Protein AF-A0A7G2EHA6-F1 (afdb_monomer)

Nearest PDB structures (foldseek):
  5uz0-assembly2_D  TM=5.239E-01  e=9.662E-36  Homo sapiens
  1pl0-assembly2_D  TM=5.295E-01  e=3.633E-35  Homo sapiens
  4hi0-assembly1_D  TM=8.215E-01  e=1.145E-11  Helicobacter pylori 26695
  8hc1-assembly1_G  TM=8.422E-01  e=3.055E-11  Helicobacter pylori 26695
  4m59-assembly1_A  TM=7.701E-01  e=3.928E-09  Zea mays

InterPro domains:
  IPR002669 Urease accessory protein UreD [MF_01384] (597-885)
  IPR002669 Urease accessory protein UreD [PF01774] (649-871)
  IPR002695 Bifunctional purine biosynthesis protein PurH-like [MF_00139] (71-589)
  IPR002695 Bifunctional purine biosynthesis protein PurH-like [PF01808] (204-528)
  IPR002695 Bifunctional purine biosynthesis protein PurH-like [PTHR11692] (70-577)
  IPR002695 Bifunctional purine biosynthesis protein PurH-like [SM00798] (204-529)
  IPR002695 Bifunctional purine biosynthesis protein PurH-like [TIGR00355] (72-576)
  IPR002885 Pentatricopeptide repeat [PF13041] (983-1030)
  IPR002885 Pentatricopeptide repeat [PF13812] (889-927)
  IPR002885 Pentatricopeptide repeat [PS51375] (983-1017)
  IPR002885 Pentatricopeptide repeat [PS51375] (1018-1052)
  IPR002885 Pentatricopeptide repeat [PS51375] (1120-1154)
  IPR002885 Pentatricopeptide repeat [TIGR00756] (985-1018)
  IPR011607 Methylglyoxal synthase-like domain [PF02142] (84-198)
  IPR011607 Methylglyoxal synthase-like domain [PS51855] (61-215)
  IPR011607 Methylglyoxal synthase-like domain [SM00851] (83-199)
  IPR011990 Tetratricopeptide-like helical domain superfamily [G3DSA:1.25.40.10] (887-1049)
  IPR011990 Tetratricopeptide-like helical domain superfamily [G3DSA:1.25.40.10] (1050-1174)
  IPR016193 Cytidine deaminase-like [SSF53927] (280-575)
  IPR024051 AICAR transformylase, duplicated domain superfamily [G3DSA:3.40.140.20] (278-444)

Sequence (1212 aa):
MLSSAATATSVSARSGDILCGLFRKKSVAPFRFTQPVYRTSLCPSFVAVRAMAESQTAQRNQPQSSGSSGEKQALISLSDKRDLASLGNGLQELGYTIVSTGGTASTLENAGVSVTKVEKLTHFPEMLDGRVKTLHPNIHGGILARRDVEHHMEALNEHGIGTFDVVVVNLYPFYEKVTAPGGISFEDGIENIDIGGPAMIRAAAKNHKDVLIVVDSGDYQAVLEYLKGGQSDQQFRRKLAWKAFQHVAAYDSAVSEWLWKQTERKEKFPPSFTVPLVLKSSLRYGENPHQKAAFYVDKSLAEVNAGGIATAIQHHGKEMSYNNYLDADAAWNCVSEFENPTCVVVKHTNPCGVASRDDILEAYRLAVKADPVSAFGGIVAFNVEVDEVLAREIREFRSPTDGETRMFYEIVVAPKYTAKGLEVLKGKSKTLRILEAKKNDQGKLSLRQVGGGWLAQDSDDLTPEDISFNSVSDKTPTESELADSKFAWLCVKHVKSNAIVIAKNNCMLGMGSGQPNRVESLRIAFKKAGEEAKGAALATWKDAVEEACQMGIGVIAEPGGSIRDQDAIDCCKNEKVDDSVERDQRWRQGKWWWRKWEEDLQLRAASRSILSSSYFLARSPLSLYVEFTVSNFQSLVIKVPATLNFQAAPAGTDVGDSISCEFTIGDGCTAVITTQSSTKVYKAIGSKCSEQILEARIGSEALLVVIPDPVTCFSTARYYQKQIFRLLSDSNLVLVDWITSGRHANGEKWDFEFYKSINNVYLEDDHPLFLDTVLLEKRSIQSIAERMQDYQAIAMVILFGAKLKEIQKQVQENVKNMMSEQLQLSYSSRRHKSESSSRNRFMKPEFIASCSTFGPEGKGVVVRIASDSTESVYNFLRQQLAELEPVLGYVENKENEEALNVFSKMLRDGSVKPNVGTYVSILSACSDLAGLVEGQQIHQLISKSVHQKNEIVTSALLNMYSKSGELIAARKMFDNGLVCQRDLISWNSMIAVYAHHGHGKEAIEMYNQMRKHGFKPSAVTYLNLLFACSHAGLVEKGMEFFKDLVRDESLPLREEHYTCLVDLCGRAGRLKDVTNFINCDDARLSRSFYGAILSACNVHNEVSIAKEVVKKVLETGSDDAGTYVLMSNIYAANGKREEAAEMRMKMKEKGLKKQPGCSWVKVGKQNHLFVVGDKSHPQFEALDSILSDLRNKMRKNKNVTSDAEEAEFLVI

Solvent-accessible surface area (backbone atoms only — not comparable to full-atom values): 69654 Å² total; per-residue (Å²): 141,90,86,92,81,89,81,90,86,88,82,89,80,89,85,86,88,83,82,88,78,88,80,88,90,81,90,87,86,84,90,90,89,89,88,87,92,83,90,81,86,89,86,88,88,88,83,90,84,90,79,91,80,89,81,90,88,84,84,88,78,84,78,82,85,78,83,73,84,77,75,44,25,31,41,38,46,46,60,72,65,73,68,44,56,58,51,46,46,56,39,46,76,71,59,32,51,34,32,18,44,73,75,39,31,55,54,34,47,76,60,73,33,75,68,45,52,48,48,78,68,62,76,47,76,78,44,78,94,51,63,55,64,60,76,41,64,50,49,51,46,18,34,54,50,47,89,92,36,68,72,43,52,51,57,27,60,76,69,73,38,58,59,41,42,32,39,38,44,36,60,56,66,41,66,65,45,65,66,33,92,90,46,68,55,72,66,60,50,59,76,39,62,65,59,43,47,55,51,53,43,52,38,20,30,72,31,24,90,71,15,44,38,43,58,54,71,89,48,47,66,61,50,51,51,42,67,73,43,89,68,72,67,63,62,62,33,50,51,32,21,49,51,36,53,51,51,45,54,41,49,55,41,42,52,53,54,54,55,59,74,69,48,96,63,92,65,91,72,68,98,71,85,77,81,41,70,44,84,75,41,81,28,93,17,28,91,47,84,90,38,81,38,64,45,64,39,76,61,41,78,86,52,61,93,47,28,38,64,84,66,37,47,74,82,43,45,52,84,71,43,45,56,52,52,51,24,47,37,45,20,46,59,56,25,59,75,51,87,61,38,30,20,24,24,14,47,91,46,25,66,52,12,33,13,47,30,96,49,53,64,58,9,42,55,45,12,36,63,23,29,44,75,60,39,48,60,12,32,40,19,32,58,45,67,36,36,56,63,57,19,45,46,65,43,66,38,45,32,85,87,74,68,70,53,61,52,45,50,52,32,42,38,21,56,39,62,39,77,60,9,47,54,46,40,56,71,58,40,81,58,34,24,35,37,36,33,46,73,64,71,81,88,46,75,42,76,43,83,52,97,95,51,71,48,78,44,69,50,91,72,77,54,65,82,81,46,65,78,41,71,74,42,102,49,76,73,56,72,67,52,49,50,10,27,39,47,12,44,58,53,33,70,54,31,44,59,32,29,27,18,32,12,45,85,42,25,36,33,15,54,12,58,40,29,80,50,45,60,57,8,44,52,43,10,46,70,52,20,48,80,71,37,52,64,13,16,31,11,36,82,51,88,58,52,64,68,42,50,77,61,38,29,27,30,44,38,34,56,57,91,51,99,53,47,62,62,48,48,45,62,58,63,59,88,73,77,78,100,81,69,97,73,82,98,74,91,76,68,46,27,38,37,34,43,80,81,71,84,92,62,83,92,81,85,88,86,85,88,89,80,62,90,84,86,83,84,90,82,85,89,87,87,83,88,82,90,82,85,86,83,82,94,80,91,88,89,87,91,73,102,65,81,53,77,59,84,79,76,75,89,70,67,61,72,39,42,76,47,78,49,76,55,71,48,54,64,66,40,53,40,53,40,63,60,95,63,62,49,61,40,54,53,65,97,88,61,55,57,25,38,40,38,42,39,40,37,38,26,51,62,10,36,42,37,38,50,59,49,49,38,29,39,31,65,54,17,39,43,38,38,39,38,40,39,35,26,43,102,49,16,28,39,39,40,49,52,44,38,27,41,46,62,52,94,78,69,46,61,83,34,46,43,34,42,35,42,33,48,36,32,25,36,77,88,72,46,75,49,43,81,50,70,54,76,47,60,74,76,64,79,93,58,68,59,78,73,45,72,78,40,38,22,41,39,37,39,40,43,33,22,70,92,42,50,65,52,53,49,53,50,46,52,51,38,52,49,54,48,51,53,57,51,47,60,64,50,60,68,61,73,76,78,77,83,85,93,73,90,78,71,80,85,77,76,63,66,49,60,44,70,48,70,35,49,78,97,47,52,22,35,39,37,44,37,43,18,57,38,58,64,63,51,53,52,49,50,52,65,67,49,49,91,78,61,70,56,62,61,34,39,77,72,65,39,28,71,55,37,52,50,50,53,57,42,40,70,69,69,63,84,55,78,86,48,69,67,43,51,32,36,52,27,45,24,22,23,78,66,43,32,46,69,59,40,51,53,53,51,61,49,37,69,75,40,94,54,57,82,35,62,68,44,51,42,29,50,38,46,20,29,36,58,35,72,37,60,67,60,28,49,50,54,60,70,72,45,59,76,90,68,60,53,73,63,51,52,42,46,53,22,35,37,26,14,78,71,42,37,24,68,58,19,51,50,47,51,53,51,43,46,75,72,70,50,78,84,48,54,69,44,49,41,32,45,27,43,5,18,37,63,50,68,37,51,72,58,30,56,47,50,50,52,54,52,70,68,39,84,89,44,77,87,54,58,68,50,53,39,33,49,43,52,29,29,28,80,66,69,41,53,82,72,50,54,67,58,72,76,47,91,58,92,72,69,51,73,66,46,55,50,50,50,41,53,30,25,47,78,62,62,40,63,69,61,38,53,55,50,52,47,57,41,54,76,67,68,61,85,51,44,64,63,35,50,46,54,19,48,34,26,44,77,69,68,35,56,65,65,18,47,49,33,51,48,56,34,53,74,69,66,48,70,75,78,76,59,71,52,73,48,76,57,94,91,44,74,46,76,47,47,75,87,68,70,85,54,97,56,38,70,62,52,52,49,52,50,49,52,48,52,53,52,54,57,72,74,46,99,74,89,54,83,70,63,59,60,62,74,72,78,116

Foldseek 3Di:
DDDDDDDDDDDDDDDDDDDDDDDDDDDDDDDDDDDDDDDDDDDYDDDDDDDDDDDDDDDDDDDDPPPDDDQAEAEAEEPDCPCVLVLQVLCVVLRYAYEYEDPSQVVNVVSVHHYDYLCNQQVDDQPPVNQCSQVGCLNLLLQQQAPPDPVSVVVCVVVVRHHHAEYEYAAQVLLCQCLPVVGDDPVVSVVRDHDNRLSNLLSNLVNLVRHAYHHDPVCSVVVSVCSVDPVPDSVNSNVRSVVSVLNVLLVVLQSVLVVVVPDPDPDPDDPDHDWNWDFPFWACAAPDNVHTGTDIDTSHSLCRVFWAPSPKDWPAADDDHNQNRQQRRLQAQLQLQDDAKKKFWTDSQATQKIFGDNDNLVRNVQRCLLPVPRSAQTEMEIADEQELVNLQCLLAPAGPVPRPHRRHYQEYEYCYYDPNSSVSNNVSDNHYIYIHIDHGDAFGWDWDDDVPGIDIDGDPRDALVNFDKDWDAPDDDDPQQVVLQRLQQSNQVRAAPQKKFWGGPRITNFMAHDDPDNLVRVVRRCVRNPPVSAQTEMEGADDNALVSLVSHHAEYDYADPDPCVVVRRVSQVPPDDDPPDDDDDDRDHYTYIYTDDDDPDPPDDDDRDDDDDDDDDDDDDDDDDDDDDDDDDDDDDDDDPDADEDPPDPPEDAFAAEEEDEDEAEALYEYEAEYDDAHEFDDDPPTHEYYYYEEYEYDAQYEYAYDYHAHEYDDAHHYEYEYEYEYEPAYKYKHKYKHFYPDCVVPGWPRYAKDKYWYWYYYNVRHTFDTDMDIDHPPPPDDDPVVQRQFTMKMKIKTAHDVCVVLLVVVQVVLVVVVVVVVVLVVVVVVPDDDDDDPDDPDDDQKHKDKDFTGPPSRMMMMIITGNDPVVVVVVCCVSCVVVDDLQVCLSVLVLVVSLVVVVVCVVVVPDDDDLSSLLSNLSSLLSVLVPVSLVVSLVVCCVDPNVQPLSNLLSSLSSCLSNLNLVVSVVSLVPHDPVSDDPSSLLSNLQSCLVVLVLVSSVVSVVVCVVSPHDDAPSSLLSNLSSCLSNLVLVVNVVSLVVQVVPPVHDDAQSSLLSNLSSCLVVVNLVVNVVVLPDPPPRHDPSSLLSNLVSCLVNLVLPVLVSSLVVCVVVVNDAPSNLQSNLSSCVLVVNNVVSVVSVVVCVVVVHDDDWDWDWDCDPNDIDIDTVPDQPDPCSVVVVVVVVVVVVVVCVVDPDDDPSVVVVVVVD

Secondary structure (DSSP, 8-state):
-------------------------------------------------------------PPP-------EEEEEEES--TTHHHHHHHHHTTTEEEEE-HHHHHHHHTTT--EEETHHHH-----GGGTTTT-SHHHHHHHH--TT-HHHHHHHHHTTPPPPSEEEEE---HHHHHTSTT---HHHHHHT--SHHHHHHHHHHHTTTT-EEE--GGGHHHHHHHHHTT---HHHHHHHHHHHHHHHHHHHHHHHHHHHHTSS---SS-SS----EEEEEEES-SSSTTS-EEEEEE--GGGTT--HHHH-EEEESSPPPHHHHHHHHHHHHHHTT-SS-EEEEEETTEEEEEEE-SSHHHHHHHHHHT-HHHHTTEEEEESS-B-HHHHHHHHHPBPTTTSSSBPPEEEEEES-B-HHHHHHHHTT-SS-EEEE-PPPPSS-EEEEEETTEEEEEE-----SSSS-EEE-SSSPPPHHHHHHHHHHHHHHHHSPSS-EEEEETTEEEEEE-S-SSHHHHHHHHHHHHGGGGTT-EEEESS--HHHHHHTT-SEEE-----TTHHHHHHHHH-----TT--S-------EEEEE---SS-TT-S-----------------------------------SS-EE---------TT-EEEEEEEEPTT-EEEEE-SS--EE---TTPPPEEEEEEEEE-TT-EEEEEPPPEEE-TTEEEEEEEEEEE-TT-EEEEEEEEE-S-GGGT----EEEEEEEEEEEETTS-EEEEEEEEEETT-TTSSHHHHTT-SEEEEEEEESGGGHHHHHHHHHHHHHHHHHHHHHHHHHHH---S-----PPPPPSEEEEEEEESGGG-EEEEEEEES-HHHHHHHHHHHSTTS-STTHHHHTT-HHHHHHHHHHHHHH-SS---HHHHHHHHHHHHHTT-HHHHHHHHHHHTTSGGGG-HHHHHHHHHHHHHTT-HHHHHHHHHHS-GGG--HHHHHHHHHHHHHTT-HHHHHHHHHHHHHTTPPP-HHHHHHHHHHHHHTT-HHHHHHHHHHHHH-TTS---HHHHHHHHHHHHHTT-HHHHHHHHT---TT--HHHHHHHHHHHHHTT-HHHHHHHHHHHHHTT---HHHHHHHHHHHHHTT-HHHHHHHHHHHHHTTPPPPPPEEEEEETTEEEEEETT---STTHHHHHHHHHHHHHHHHHTS----TTHHHHTT--

Mean predicted aligned error: 22.44 Å

Organism: Arabidopsis thaliana (NCBI:txid3702)

Radius of gyration: 43.78 Å; Cα contacts (8 Å, |Δi|>4): 1899; chains: 1; bounding box: 96×114×144 Å

pLDDT: mean 73.93, std 23.15, range [17.66, 98.81]

Structure (mmCIF, N/CA/C/O backbone):
data_AF-A0A7G2EHA6-F1
#
_entry.id   AF-A0A7G2EHA6-F1
#
loop_
_atom_site.group_PDB
_atom_site.id
_atom_site.type_symbol
_atom_site.label_atom_id
_atom_site.label_alt_id
_atom_site.label_comp_id
_atom_site.label_asym_id
_atom_site.label_entity_id
_atom_site.label_seq_id
_atom_site.pdbx_PDB_ins_code
_atom_site.Cartn_x
_atom_site.Cartn_y
_atom_site.Cartn_z
_atom_site.occupancy
_atom_site.B_iso_or_equiv
_atom_site.auth_seq_id
_atom_site.auth_comp_id
_atom_site.auth_asym_id
_atom_site.auth_atom_id
_atom_site.pdbx_PDB_model_num
ATOM 1 N N . MET A 1 1 ? -13.318 -34.675 17.381 1.00 32.97 1 MET A N 1
ATOM 2 C CA . MET A 1 1 ? -14.620 -34.638 18.084 1.00 32.97 1 MET A CA 1
ATOM 3 C C . MET A 1 1 ? -15.132 -33.207 18.043 1.00 32.97 1 MET A C 1
ATOM 5 O O . MET A 1 1 ? -14.382 -32.338 18.460 1.00 32.97 1 MET A O 1
ATOM 9 N N . LEU A 1 2 ? -16.343 -32.957 17.539 1.00 29.41 2 LEU A N 1
ATOM 10 C CA . LEU A 1 2 ? -17.021 -31.656 17.626 1.00 29.41 2 LEU A CA 1
ATOM 11 C C . LEU A 1 2 ? -18.537 -31.887 17.732 1.00 29.41 2 LEU A C 1
ATOM 13 O O . LEU A 1 2 ? -19.145 -32.407 16.802 1.00 29.41 2 LEU A O 1
ATOM 17 N N . SER A 1 3 ? -19.114 -31.512 18.874 1.00 20.75 3 SER A N 1
ATOM 18 C CA . SER A 1 3 ? -20.557 -31.482 19.167 1.00 20.75 3 SER A CA 1
ATOM 19 C C . SER A 1 3 ? -20.738 -30.690 20.478 1.00 20.75 3 SER A C 1
ATOM 21 O O . SER A 1 3 ? -20.198 -31.120 21.493 1.00 20.75 3 SER A O 1
ATOM 23 N N . SER A 1 4 ? -21.249 -29.453 20.529 1.00 23.89 4 SER A N 1
ATOM 24 C CA . SER A 1 4 ? -22.573 -28.917 20.136 1.00 23.89 4 SER A CA 1
ATOM 25 C C . SER A 1 4 ? -23.656 -29.009 21.234 1.00 23.89 4 SER A C 1
ATOM 27 O O . SER A 1 4 ? -24.338 -30.025 21.336 1.00 23.89 4 SER A O 1
ATOM 29 N N . ALA A 1 5 ? -23.845 -27.922 21.997 1.00 23.73 5 ALA A N 1
ATOM 30 C CA . ALA A 1 5 ? -25.066 -27.492 22.718 1.00 23.73 5 ALA A CA 1
ATOM 31 C C . ALA A 1 5 ? -24.781 -26.082 23.320 1.00 23.73 5 ALA A C 1
ATOM 33 O O . ALA A 1 5 ? -23.646 -25.862 23.730 1.00 23.73 5 ALA A O 1
ATOM 34 N N . ALA A 1 6 ? -25.620 -25.029 23.299 1.00 23.27 6 ALA A N 1
ATOM 35 C CA . ALA A 1 6 ? -27.082 -24.865 23.466 1.00 23.27 6 ALA A CA 1
ATOM 36 C C . ALA A 1 6 ? -27.517 -24.848 24.962 1.00 23.27 6 ALA A C 1
ATOM 38 O O . ALA A 1 6 ? -27.021 -25.669 25.723 1.00 23.27 6 ALA A O 1
ATOM 39 N N . THR A 1 7 ? -28.409 -23.973 25.477 1.00 24.14 7 THR A N 1
ATOM 40 C CA . THR A 1 7 ? -29.240 -22.895 24.863 1.00 24.14 7 THR A CA 1
ATOM 41 C C . THR A 1 7 ? -29.906 -21.973 25.919 1.00 24.14 7 THR A C 1
ATOM 43 O O . THR A 1 7 ? -30.239 -22.463 26.992 1.00 24.14 7 THR A O 1
ATOM 46 N N . ALA A 1 8 ? -30.282 -20.740 25.517 1.00 24.33 8 ALA A N 1
ATOM 47 C CA . ALA A 1 8 ? -31.442 -19.949 26.012 1.00 24.33 8 ALA A CA 1
ATOM 48 C C . ALA A 1 8 ? -31.403 -19.410 27.486 1.00 24.33 8 ALA A C 1
ATOM 50 O O . ALA A 1 8 ? -30.498 -19.745 28.237 1.00 24.33 8 ALA A O 1
ATOM 51 N N . THR A 1 9 ? -32.292 -18.511 27.969 1.00 25.02 9 THR A N 1
ATOM 52 C CA . THR A 1 9 ? -33.642 -18.111 27.479 1.00 25.02 9 THR A CA 1
ATOM 53 C C . THR A 1 9 ? -34.108 -16.697 27.896 1.00 25.02 9 THR A C 1
ATOM 55 O O . THR A 1 9 ? -33.647 -16.164 28.902 1.00 25.02 9 THR A O 1
ATOM 58 N N . SER A 1 10 ? -35.189 -16.246 27.223 1.00 22.41 10 SER A N 1
ATOM 59 C CA . SER A 1 10 ? -36.251 -15.290 27.641 1.00 22.41 10 SER A CA 1
ATOM 60 C C . SER A 1 10 ? -36.018 -13.798 27.315 1.00 22.41 10 SER A C 1
ATOM 62 O O . SER A 1 10 ? -34.889 -13.417 27.034 1.00 22.41 10 SER A O 1
ATOM 64 N N . VAL A 1 11 ? -37.036 -12.919 27.218 1.00 23.89 11 VAL A N 1
ATOM 65 C CA . VAL A 1 11 ? -38.484 -12.998 27.572 1.00 23.89 11 VAL A CA 1
ATOM 66 C C . VAL A 1 11 ? -39.366 -12.327 26.478 1.00 23.89 11 VAL A C 1
ATOM 68 O O . VAL A 1 11 ? -38.858 -11.524 25.707 1.00 23.89 11 VAL A O 1
ATOM 71 N N . SER A 1 12 ? -40.697 -12.546 26.515 1.00 21.98 12 SER A N 1
ATOM 72 C CA . SER A 1 12 ? -41.778 -11.686 25.951 1.00 21.98 12 SER A CA 1
ATOM 73 C C . SER A 1 12 ? -42.045 -11.726 24.420 1.00 21.98 12 SER A C 1
ATOM 75 O O . SER A 1 12 ? -41.126 -11.576 23.629 1.00 21.98 12 SER A O 1
ATOM 77 N N . ALA A 1 13 ? -43.295 -11.843 23.926 1.00 23.52 13 ALA A N 1
ATOM 78 C CA . ALA A 1 13 ? -44.584 -12.085 24.605 1.00 23.52 13 ALA A CA 1
ATOM 79 C C . ALA A 1 13 ? -45.714 -12.535 23.639 1.00 23.52 13 ALA A C 1
ATOM 81 O O . ALA A 1 13 ? -45.785 -12.012 22.535 1.00 23.52 13 ALA A O 1
ATOM 82 N N . ARG A 1 14 ? -46.657 -13.359 24.155 1.00 23.22 14 ARG A N 1
ATOM 83 C CA . ARG A 1 14 ? -48.062 -13.601 23.696 1.00 23.22 14 ARG A CA 1
ATOM 84 C C . ARG A 1 14 ? -48.287 -14.136 22.256 1.00 23.22 14 ARG A C 1
ATOM 86 O O . ARG A 1 14 ? -47.549 -13.809 21.345 1.00 23.22 14 ARG A O 1
ATOM 93 N N . SER A 1 15 ? -49.342 -14.893 21.932 1.00 23.33 15 SER A N 1
ATOM 94 C CA . SER A 1 15 ? -50.278 -15.772 22.679 1.00 23.33 15 SER A CA 1
ATOM 95 C C . SER A 1 15 ? -51.221 -16.432 21.652 1.00 23.33 15 SER A C 1
ATOM 97 O O . SER A 1 15 ? -51.657 -15.721 20.749 1.00 23.33 15 SER A O 1
ATOM 99 N N . GLY A 1 16 ? -51.607 -17.706 21.791 1.00 23.92 16 GLY A N 1
ATOM 100 C CA . GLY A 1 16 ? -52.629 -18.307 20.914 1.00 23.92 16 GLY A CA 1
ATOM 101 C C . GLY A 1 16 ? -52.516 -19.823 20.748 1.00 23.92 16 GLY A C 1
ATOM 102 O O . GLY A 1 16 ? -51.614 -20.320 20.084 1.00 23.92 16 GLY A O 1
ATOM 103 N N . ASP A 1 17 ? -53.448 -20.530 21.369 1.00 24.64 17 ASP A N 1
ATOM 104 C CA . ASP A 1 17 ? -53.575 -21.984 21.484 1.00 24.64 17 ASP A CA 1
ATOM 105 C C . ASP A 1 17 ? -53.822 -22.734 20.153 1.00 24.64 17 ASP A C 1
ATOM 107 O O . ASP A 1 17 ? -54.435 -22.188 19.239 1.00 24.64 17 ASP A O 1
ATOM 111 N N . ILE A 1 18 ? -53.460 -24.030 20.081 1.00 25.62 18 ILE A N 1
ATOM 112 C CA . ILE A 1 18 ? -54.427 -25.162 20.059 1.00 25.62 18 ILE A CA 1
ATOM 113 C C . ILE A 1 18 ? -53.718 -26.542 19.945 1.00 25.62 18 ILE A C 1
ATOM 115 O O . ILE A 1 18 ? -53.019 -26.848 18.988 1.00 25.62 18 ILE A O 1
ATOM 119 N N . LEU A 1 19 ? -53.939 -27.352 20.988 1.00 23.75 19 LEU A N 1
ATOM 120 C CA . LEU A 1 19 ? -54.037 -28.825 21.115 1.00 23.75 19 LEU A CA 1
ATOM 121 C C . LEU A 1 19 ? -53.378 -29.825 20.124 1.00 23.75 19 LEU A C 1
ATOM 123 O O . LEU A 1 19 ? -53.687 -29.869 18.942 1.00 23.75 19 LEU A O 1
ATOM 127 N N . CYS A 1 20 ? -52.741 -30.828 20.756 1.00 22.45 20 CYS A N 1
ATOM 128 C CA . CYS A 1 20 ? -52.670 -32.265 20.403 1.00 22.45 20 CYS A CA 1
ATOM 129 C C . CYS A 1 20 ? -51.917 -32.736 19.129 1.00 22.45 20 CYS A C 1
ATOM 131 O O . CYS A 1 20 ? -52.004 -32.150 18.065 1.00 22.45 20 CYS A O 1
ATOM 133 N N . GLY A 1 21 ? -51.217 -33.883 19.152 1.00 24.17 21 GLY A N 1
ATOM 134 C CA . GLY A 1 21 ? -50.856 -34.750 20.289 1.00 24.17 21 GLY A CA 1
ATOM 135 C C . GLY A 1 21 ? -50.704 -36.239 19.930 1.00 24.17 21 GLY A C 1
ATOM 136 O O . GLY A 1 21 ? -51.279 -36.692 18.951 1.00 24.17 21 GLY A O 1
ATOM 137 N N . LEU A 1 22 ? -50.023 -36.998 20.809 1.00 23.39 22 LEU A N 1
ATOM 138 C CA . LEU A 1 22 ? -49.885 -38.475 20.809 1.00 23.39 22 LEU A CA 1
ATOM 139 C C . LEU A 1 22 ? -49.115 -39.113 19.616 1.00 23.39 22 LEU A C 1
ATOM 141 O O . LEU A 1 22 ? -49.058 -38.564 18.529 1.00 23.39 22 LEU A O 1
ATOM 145 N N . PHE A 1 23 ? -48.532 -40.319 19.718 1.00 22.70 23 PHE A N 1
ATOM 146 C CA . PHE A 1 23 ? -47.684 -40.886 20.789 1.00 22.70 23 PHE A CA 1
ATOM 147 C C . PHE A 1 23 ? -46.974 -42.176 20.280 1.00 22.70 23 PHE A C 1
ATOM 149 O O . PHE A 1 23 ? -47.630 -43.075 19.777 1.00 22.70 23 PHE A O 1
ATOM 156 N N . ARG A 1 24 ? -45.681 -42.347 20.612 1.00 23.14 24 ARG A N 1
ATOM 157 C CA . ARG A 1 24 ? -45.056 -43.616 21.091 1.00 23.14 24 ARG A CA 1
ATOM 158 C C . ARG A 1 24 ? -44.900 -44.876 20.177 1.00 23.14 24 ARG A C 1
ATOM 160 O O . ARG A 1 24 ? -45.859 -45.559 19.854 1.00 23.14 24 ARG A O 1
ATOM 167 N N . LYS A 1 25 ? -43.646 -45.384 20.209 1.00 24.23 25 LYS A N 1
ATOM 168 C CA . LYS A 1 25 ? -43.211 -46.773 20.579 1.00 24.23 25 LYS A CA 1
ATOM 169 C C . LYS A 1 25 ? -43.093 -47.890 19.510 1.00 24.23 25 LYS A C 1
ATOM 171 O O . LYS A 1 25 ? -44.096 -48.477 19.122 1.00 24.23 25 LYS A O 1
ATOM 176 N N . LYS A 1 26 ? -41.846 -48.356 19.291 1.00 23.70 26 LYS A N 1
ATOM 177 C CA . LYS A 1 26 ? -41.248 -49.698 19.619 1.00 23.70 26 LYS A CA 1
ATOM 178 C C . LYS A 1 26 ? -39.936 -49.866 18.803 1.00 23.70 26 LYS A C 1
ATOM 180 O O . LYS A 1 26 ? -39.952 -49.560 17.624 1.00 23.70 26 LYS A O 1
ATOM 185 N N . SER A 1 27 ? -38.735 -50.080 19.373 1.00 23.52 27 SER A N 1
ATOM 186 C CA . SER A 1 27 ? -38.164 -51.271 20.069 1.00 23.52 27 SER A CA 1
ATOM 187 C C . SER A 1 27 ? -38.057 -52.508 19.156 1.00 23.52 27 SER A C 1
ATOM 189 O O . SER A 1 27 ? -39.044 -52.817 18.502 1.00 23.52 27 SER A O 1
ATOM 191 N N . VAL A 1 28 ? -36.957 -53.278 19.101 1.00 23.19 28 VAL A N 1
ATOM 192 C CA . VAL A 1 28 ? -36.249 -53.984 20.206 1.00 23.19 28 VAL A CA 1
ATOM 193 C C . VAL A 1 28 ? -34.753 -54.247 19.865 1.00 23.19 28 VAL A C 1
ATOM 195 O O . VAL A 1 28 ? -34.396 -54.284 18.695 1.00 23.19 28 VAL A O 1
ATOM 198 N N . ALA A 1 29 ? -33.895 -54.469 20.876 1.00 25.00 29 ALA A N 1
ATOM 199 C CA . ALA A 1 29 ? -32.498 -54.956 20.770 1.00 25.00 29 ALA A CA 1
ATOM 200 C C . ALA A 1 29 ? -32.316 -56.304 21.519 1.00 25.00 29 ALA A C 1
ATOM 202 O O . ALA A 1 29 ? -33.239 -56.686 22.243 1.00 25.00 29 ALA A O 1
ATOM 203 N N . PRO A 1 30 ? -31.159 -57.005 21.430 1.00 33.50 30 PRO A N 1
ATOM 204 C CA . PRO A 1 30 ? -30.612 -57.598 22.674 1.00 33.50 30 PRO A CA 1
ATOM 205 C C . PRO A 1 30 ? -29.072 -57.823 22.785 1.00 33.50 30 PRO A C 1
ATOM 207 O O . PRO A 1 30 ? -28.476 -58.399 21.889 1.00 33.50 30 PRO A O 1
ATOM 210 N N . PHE A 1 31 ? -28.522 -57.524 23.985 1.00 23.12 31 PHE A N 1
ATOM 211 C CA . PHE A 1 31 ? -27.527 -58.289 24.806 1.00 23.12 31 PHE A CA 1
ATOM 212 C C . PHE A 1 31 ? -26.140 -58.739 24.244 1.00 23.12 31 PHE A C 1
ATOM 214 O O . PHE A 1 31 ? -25.988 -58.932 23.051 1.00 23.12 31 PHE A O 1
ATOM 221 N N . ARG A 1 32 ? -25.056 -58.978 25.030 1.00 25.17 32 ARG A N 1
ATOM 222 C CA . ARG A 1 32 ? -24.706 -58.990 26.500 1.00 25.17 32 ARG A CA 1
ATOM 223 C C . ARG A 1 32 ? -23.156 -58.760 26.645 1.00 25.17 32 ARG A C 1
ATOM 225 O O . ARG A 1 32 ? -22.584 -58.372 25.638 1.00 25.17 32 ARG A O 1
ATOM 232 N N . PHE A 1 33 ? -22.348 -58.915 27.720 1.00 22.88 33 PHE A N 1
ATOM 233 C CA . PHE A 1 33 ? -22.325 -59.383 29.146 1.00 22.88 33 PHE A CA 1
ATOM 234 C C . PHE A 1 33 ? -20.975 -58.843 29.784 1.00 22.88 33 PHE A C 1
ATOM 236 O O . PHE A 1 33 ? -20.221 -58.249 29.020 1.00 22.88 33 PHE A O 1
ATOM 243 N N . THR A 1 34 ? -20.487 -58.924 31.049 1.00 24.58 34 THR A N 1
ATOM 244 C CA . THR A 1 34 ? -20.851 -59.418 32.420 1.00 24.58 34 THR A CA 1
ATOM 245 C C . THR A 1 34 ? -20.131 -58.519 33.494 1.00 24.58 34 THR A C 1
ATOM 247 O O . THR A 1 34 ? -19.849 -57.362 33.204 1.00 24.58 34 THR A O 1
ATOM 250 N N . GLN A 1 35 ? -19.828 -59.007 34.719 1.00 25.02 35 GLN A N 1
ATOM 251 C CA . GLN A 1 35 ? -19.016 -58.404 35.826 1.00 25.02 35 GLN A CA 1
ATOM 252 C C . GLN A 1 35 ? -18.288 -59.542 36.628 1.00 25.02 35 GLN A C 1
ATOM 254 O O . GLN A 1 35 ? -18.431 -60.675 36.154 1.00 25.02 35 GLN A O 1
ATOM 259 N N . PRO A 1 36 ? -17.495 -59.350 37.737 1.00 36.22 36 PRO A N 1
ATOM 260 C CA . PRO A 1 36 ? -17.846 -58.819 39.102 1.00 36.22 36 PRO A CA 1
ATOM 261 C C . PRO A 1 36 ? -16.762 -57.866 39.728 1.00 36.22 36 PRO A C 1
ATOM 263 O O . PRO A 1 36 ? -15.785 -57.581 39.050 1.00 36.22 36 PRO A O 1
ATOM 266 N N . VAL A 1 37 ? -16.783 -57.258 40.944 1.00 24.27 37 VAL A N 1
ATOM 267 C CA . VAL A 1 37 ? -17.703 -57.105 42.123 1.00 24.27 37 VAL A CA 1
ATOM 268 C C . VAL A 1 37 ? -17.486 -57.989 43.397 1.00 24.27 37 VAL A C 1
ATOM 270 O O . VAL A 1 37 ? -18.146 -59.009 43.500 1.00 24.27 37 VAL A O 1
ATOM 273 N N . TYR A 1 38 ? -16.682 -57.544 44.402 1.00 21.45 38 TYR A N 1
ATOM 274 C CA . TYR A 1 38 ? -16.706 -57.845 45.887 1.00 21.45 38 TYR A CA 1
ATOM 275 C C . TYR A 1 38 ? -15.794 -56.804 46.639 1.00 21.45 38 TYR A C 1
ATOM 277 O O . TYR A 1 38 ? -14.754 -56.472 46.084 1.00 21.45 38 TYR A O 1
ATOM 285 N N . ARG A 1 39 ? -16.148 -56.045 47.715 1.00 21.81 39 ARG A N 1
ATOM 286 C CA . ARG A 1 39 ? -16.416 -56.305 49.180 1.00 21.81 39 ARG A CA 1
ATOM 287 C C . ARG A 1 39 ? -15.209 -56.899 49.955 1.00 21.81 39 ARG A C 1
ATOM 289 O O . ARG A 1 39 ? -14.592 -57.796 49.409 1.00 21.81 39 ARG A O 1
ATOM 296 N N . THR A 1 40 ? -14.793 -56.483 51.173 1.00 23.09 40 THR A N 1
ATOM 297 C CA . THR A 1 40 ? -15.429 -55.908 52.411 1.00 23.09 40 THR A CA 1
ATOM 298 C C . THR A 1 40 ? -14.503 -54.890 53.149 1.00 23.09 40 THR A C 1
ATOM 300 O O . THR A 1 40 ? -13.301 -55.117 53.163 1.00 23.09 40 THR A O 1
ATOM 303 N N . SER A 1 41 ? -14.929 -53.716 53.666 1.00 24.03 41 SER A N 1
ATOM 304 C CA . SER A 1 41 ? -15.464 -53.403 55.038 1.00 24.03 41 SER A CA 1
ATOM 305 C C . SER A 1 41 ? -14.727 -54.071 56.225 1.00 24.03 41 SER A C 1
ATOM 307 O O . SER A 1 41 ? -14.430 -55.255 56.121 1.00 24.03 41 SER A O 1
ATOM 309 N N . LEU A 1 42 ? -14.446 -53.457 57.395 1.00 26.22 42 LEU A N 1
ATOM 310 C CA . LEU A 1 42 ? -15.119 -52.391 58.203 1.00 26.22 42 LEU A CA 1
ATOM 311 C C . LEU A 1 42 ? -14.229 -51.104 58.377 1.00 26.22 42 LEU A C 1
ATOM 313 O O . LEU A 1 42 ? -13.499 -50.839 57.431 1.00 26.22 42 LEU A O 1
ATOM 317 N N . CYS A 1 43 ? -14.200 -50.212 59.403 1.00 22.27 43 CYS A N 1
ATOM 318 C CA . CYS A 1 43 ? -14.762 -50.065 60.784 1.00 22.27 43 CYS A CA 1
ATOM 319 C C . CYS A 1 43 ? -14.949 -48.537 61.177 1.00 22.27 43 CYS A C 1
ATOM 321 O O . CYS A 1 43 ? -15.032 -47.763 60.224 1.00 22.27 43 CYS A O 1
ATOM 323 N N . PRO A 1 44 ? -15.177 -48.032 62.435 1.00 33.53 44 PRO A N 1
ATOM 324 C CA . PRO A 1 44 ? -16.394 -47.211 62.635 1.00 33.53 44 PRO A CA 1
ATOM 325 C C . PRO A 1 44 ? -16.320 -45.834 63.366 1.00 33.53 44 PRO A C 1
ATOM 327 O O . PRO A 1 44 ? -15.366 -45.505 64.067 1.00 33.53 44 PRO A O 1
ATOM 330 N N . SER A 1 45 ? -17.485 -45.154 63.343 1.00 23.08 45 SER A N 1
ATOM 331 C CA . SER A 1 45 ? -17.970 -44.036 64.198 1.00 23.08 45 SER A CA 1
ATOM 332 C C . SER A 1 45 ? -17.494 -42.603 63.861 1.00 23.08 45 SER A C 1
ATOM 334 O O . SER A 1 45 ? -16.383 -42.429 63.381 1.00 23.08 45 SER A O 1
ATOM 336 N N . PHE A 1 46 ? -18.284 -41.526 64.040 1.00 22.81 46 PHE A N 1
ATOM 337 C CA . PHE A 1 46 ? -19.682 -41.352 64.517 1.00 22.81 46 PHE A CA 1
ATOM 338 C C . PHE A 1 46 ? -20.430 -40.317 63.630 1.00 22.81 46 PHE A C 1
ATOM 340 O O . PHE A 1 46 ? -19.786 -39.535 62.936 1.00 22.81 46 PHE A O 1
ATOM 347 N N . VAL A 1 47 ? -21.776 -40.278 63.643 1.00 22.50 47 VAL A N 1
ATOM 348 C CA . VAL A 1 47 ? -22.592 -39.397 62.766 1.00 22.50 47 VAL A CA 1
ATOM 349 C C . VAL A 1 47 ? -23.603 -38.523 63.539 1.00 22.50 47 VAL A C 1
ATOM 351 O O . VAL A 1 47 ? -24.508 -39.057 64.166 1.00 22.50 47 VAL A O 1
ATOM 354 N N . ALA A 1 48 ? -23.418 -37.199 63.412 1.00 23.08 48 ALA A N 1
ATOM 355 C CA . ALA A 1 48 ? -24.352 -36.047 63.367 1.00 23.08 48 ALA A CA 1
ATOM 356 C C . ALA A 1 48 ? -25.666 -35.957 64.199 1.00 23.08 48 ALA A C 1
ATOM 358 O O . ALA A 1 48 ? -26.426 -36.913 64.292 1.00 23.08 48 ALA A O 1
ATOM 359 N N . VAL A 1 49 ? -26.011 -34.711 64.610 1.00 22.94 49 VAL A N 1
ATOM 360 C CA . VAL A 1 49 ? -27.289 -33.955 64.368 1.00 22.94 49 VAL A CA 1
ATOM 361 C C . VAL A 1 49 ? -27.651 -32.972 65.519 1.00 22.94 49 VAL A C 1
ATOM 363 O O . VAL A 1 49 ? -27.527 -33.326 66.686 1.00 22.94 49 VAL A O 1
ATOM 366 N N . ARG A 1 50 ? -28.223 -31.794 65.163 1.00 22.97 50 ARG A N 1
ATOM 367 C CA . ARG A 1 50 ? -28.807 -30.707 66.017 1.00 22.97 50 ARG A CA 1
ATOM 368 C C . ARG A 1 50 ? -27.790 -29.815 66.772 1.00 22.97 50 ARG A C 1
ATOM 370 O O . ARG A 1 50 ? -26.638 -30.196 66.906 1.00 22.97 50 ARG A O 1
ATOM 377 N N . ALA A 1 51 ? -28.130 -28.587 67.202 1.00 23.55 51 ALA A N 1
ATOM 378 C CA . ALA A 1 51 ? -29.449 -27.943 67.404 1.00 23.55 51 ALA A CA 1
ATOM 379 C C . ALA A 1 51 ? -29.481 -26.456 66.925 1.00 23.55 51 ALA A C 1
ATOM 381 O O . ALA A 1 51 ? -28.424 -25.853 66.809 1.00 23.55 51 ALA A O 1
ATOM 382 N N . MET A 1 52 ? -30.628 -25.924 66.462 1.00 28.70 52 MET A N 1
ATOM 383 C CA . MET A 1 52 ? -31.558 -24.979 67.153 1.00 28.70 52 MET A CA 1
ATOM 384 C C . MET A 1 52 ? -31.134 -23.490 67.183 1.00 28.70 52 MET A C 1
ATOM 386 O O . MET A 1 52 ? -29.975 -23.168 66.959 1.00 28.70 52 MET A O 1
ATOM 390 N N . ALA A 1 53 ? -32.100 -22.587 67.411 1.00 26.92 53 ALA A N 1
ATOM 391 C CA . ALA A 1 53 ? -31.954 -21.131 67.277 1.00 26.92 53 ALA A CA 1
ATOM 392 C C . ALA A 1 53 ? -32.485 -20.338 68.498 1.00 26.92 53 ALA A C 1
ATOM 394 O O . ALA A 1 53 ? -33.327 -20.840 69.234 1.00 26.92 53 ALA A O 1
ATOM 395 N N . GLU A 1 54 ? -31.982 -19.102 68.632 1.00 26.73 54 GLU A N 1
ATOM 396 C CA . GLU A 1 54 ? -32.494 -17.925 69.375 1.00 26.73 54 GLU A CA 1
ATOM 397 C C . GLU A 1 54 ? -32.970 -18.028 70.845 1.00 26.73 54 GLU A C 1
ATOM 399 O O . GLU A 1 54 ? -34.024 -18.580 71.138 1.00 26.73 54 GLU A O 1
ATOM 404 N N . SER A 1 55 ? -32.315 -17.255 71.733 1.00 24.72 55 SER A N 1
ATOM 405 C CA . SER A 1 55 ? -32.934 -16.045 72.333 1.00 24.72 55 SER A CA 1
ATOM 406 C C . SER A 1 55 ? -31.928 -15.159 73.110 1.00 24.72 55 SER A C 1
ATOM 408 O O . SER A 1 55 ? -31.139 -15.686 73.883 1.00 24.72 55 SER A O 1
ATOM 410 N N . GLN A 1 56 ? -32.005 -13.834 72.894 1.00 25.59 56 GLN A N 1
ATOM 411 C CA . GLN A 1 56 ? -31.779 -12.647 73.774 1.00 25.59 56 GLN A CA 1
ATOM 412 C C . GLN A 1 56 ? -31.114 -12.822 75.183 1.00 25.59 56 GLN A C 1
ATOM 414 O O . GLN A 1 56 ? -31.375 -13.793 75.876 1.00 25.59 56 GLN A O 1
ATOM 419 N N . THR A 1 57 ? -30.328 -11.891 75.770 1.00 24.42 57 THR A N 1
ATOM 420 C CA . THR A 1 57 ? -30.101 -10.433 75.537 1.00 24.42 57 THR A CA 1
ATOM 421 C C . THR A 1 57 ? -28.864 -9.924 76.320 1.00 24.42 57 THR A C 1
ATOM 423 O O . THR A 1 57 ? -28.713 -10.359 77.456 1.00 24.42 57 THR A O 1
ATOM 426 N N . ALA A 1 58 ? -28.095 -8.926 75.824 1.00 23.34 58 ALA A N 1
ATOM 427 C CA . ALA A 1 58 ? -27.441 -7.863 76.643 1.00 23.34 58 ALA A CA 1
ATOM 428 C C . ALA A 1 58 ? -26.670 -6.777 75.826 1.00 23.34 58 ALA A C 1
ATOM 430 O O . ALA A 1 58 ? -25.626 -7.044 75.252 1.00 23.34 58 ALA A O 1
ATOM 431 N N . GLN A 1 59 ? -27.201 -5.547 75.839 1.00 24.94 59 GLN A N 1
ATOM 432 C CA . GLN A 1 59 ? -26.631 -4.195 75.588 1.00 24.94 59 GLN A CA 1
ATOM 433 C C . GLN A 1 59 ? -25.233 -3.913 74.955 1.00 24.94 59 GLN A C 1
ATOM 435 O O . GLN A 1 59 ? -24.206 -4.345 75.462 1.00 24.94 59 GLN A O 1
ATOM 440 N N . ARG A 1 60 ? -25.250 -2.864 74.094 1.00 24.94 60 ARG A N 1
ATOM 441 C CA . ARG A 1 60 ? -24.207 -1.830 73.810 1.00 24.94 60 ARG A CA 1
ATOM 442 C C . ARG A 1 60 ? -22.946 -2.259 73.025 1.00 24.94 60 ARG A C 1
ATOM 444 O O . ARG A 1 60 ? -22.410 -3.329 73.246 1.00 24.94 60 ARG A O 1
ATOM 451 N N . ASN A 1 61 ? -22.386 -1.454 72.108 1.00 24.25 61 ASN A N 1
ATOM 452 C CA . ASN A 1 61 ? -22.705 -0.093 71.618 1.00 24.25 61 ASN A CA 1
ATOM 453 C C . ASN A 1 61 ? -22.773 -0.066 70.074 1.00 24.25 61 ASN A C 1
ATOM 455 O O . ASN A 1 61 ? -22.182 -0.917 69.419 1.00 24.25 61 ASN A O 1
ATOM 459 N N . GLN A 1 62 ? -23.417 0.954 69.493 1.00 24.61 62 GLN A N 1
ATOM 460 C CA . GLN A 1 62 ? -23.260 1.276 68.066 1.00 24.61 62 GLN A CA 1
ATOM 461 C C . GLN A 1 62 ? -21.857 1.856 67.792 1.00 24.61 62 GLN A C 1
ATOM 463 O O . GLN A 1 62 ? -21.486 2.835 68.446 1.00 24.61 62 GLN A O 1
ATOM 468 N N . PRO A 1 63 ? -21.111 1.357 66.791 1.00 29.39 63 PRO A N 1
ATOM 469 C CA . PRO A 1 63 ? -20.177 2.183 66.034 1.00 29.39 63 PRO A CA 1
ATOM 470 C C . PRO A 1 63 ? -20.983 3.207 65.222 1.00 29.39 63 PRO A C 1
ATOM 472 O O . PRO A 1 63 ? -22.037 2.876 64.678 1.00 29.39 63 PRO A O 1
ATOM 475 N N . GLN A 1 64 ? -20.515 4.451 65.136 1.00 27.67 64 GLN A N 1
ATOM 476 C CA . GLN A 1 64 ? -21.215 5.488 64.375 1.00 27.67 64 GLN A CA 1
ATOM 477 C C . GLN A 1 64 ? -21.115 5.204 62.871 1.00 27.67 64 GLN A C 1
ATOM 479 O O . GLN A 1 64 ? -20.024 5.218 62.306 1.00 27.67 64 GLN A O 1
ATOM 484 N N . SER A 1 65 ? -22.255 5.011 62.205 1.00 30.08 65 SER A N 1
ATOM 485 C CA . SER A 1 65 ? -22.336 4.981 60.743 1.00 30.08 65 SER A CA 1
ATOM 486 C C . SER A 1 65 ? -22.224 6.404 60.184 1.00 30.08 65 SER A C 1
ATOM 488 O O . SER A 1 65 ? -23.225 7.031 59.828 1.00 30.08 65 SER A O 1
ATOM 490 N N . SER A 1 66 ? -21.004 6.940 60.132 1.00 29.53 66 SER A N 1
ATOM 491 C CA . SER A 1 66 ? -20.704 8.185 59.425 1.00 29.53 66 SER A CA 1
ATOM 492 C C . SER A 1 66 ? -20.781 7.947 57.915 1.00 29.53 66 SER A C 1
ATOM 494 O O . SER A 1 66 ? -19.772 7.663 57.273 1.00 29.53 66 SER A O 1
ATOM 496 N N . GLY A 1 67 ? -21.986 8.040 57.349 1.00 35.75 67 GLY A N 1
ATOM 497 C CA . GLY A 1 67 ? -22.175 8.050 55.901 1.00 35.75 67 GLY A CA 1
ATOM 498 C C . GLY A 1 67 ? -21.558 9.314 55.306 1.00 35.75 67 GLY A C 1
ATOM 499 O O . GLY A 1 67 ? -22.187 10.371 55.327 1.00 35.75 67 GLY A O 1
ATOM 500 N N . SER A 1 68 ? -20.320 9.222 54.817 1.00 29.61 68 SER A N 1
ATOM 501 C CA . SER A 1 68 ? -19.635 10.324 54.147 1.00 29.61 68 SER A CA 1
ATOM 502 C C . SER A 1 68 ? -20.020 10.381 52.668 1.00 29.61 68 SER A C 1
ATOM 504 O O . SER A 1 68 ? -20.007 9.390 51.939 1.00 29.61 68 SER A O 1
ATOM 506 N N . SER A 1 69 ? -20.374 11.576 52.205 1.00 35.78 69 SER A N 1
ATOM 507 C CA . SER A 1 69 ? -20.667 11.834 50.800 1.00 35.78 69 SER A CA 1
ATOM 508 C C . SER A 1 69 ? -19.371 11.955 49.994 1.00 35.78 69 SER A C 1
ATOM 510 O O . SER A 1 69 ? -18.748 13.015 50.003 1.00 35.78 69 SER A O 1
ATOM 512 N N . GLY A 1 70 ? -18.998 10.896 49.272 1.00 52.28 70 GLY A N 1
ATOM 513 C CA . GLY A 1 70 ? -18.069 10.962 48.136 1.00 52.28 70 GLY A CA 1
ATOM 514 C C . GLY A 1 70 ? -16.697 11.581 48.421 1.00 52.28 70 GLY A C 1
ATOM 515 O O . GLY A 1 70 ? -16.345 12.594 47.815 1.00 52.28 70 GLY A O 1
ATOM 516 N N . GLU A 1 71 ? -15.899 10.959 49.293 1.00 71.38 71 GLU A N 1
ATOM 517 C CA . GLU A 1 71 ? -14.458 11.234 49.320 1.00 71.38 71 GLU A CA 1
ATOM 518 C C . GLU A 1 71 ? -13.825 10.850 47.977 1.00 71.38 71 GLU A C 1
ATOM 520 O O . GLU A 1 71 ? -14.046 9.748 47.473 1.00 71.38 71 GLU A O 1
ATOM 525 N N . LYS A 1 72 ? -13.022 11.751 47.404 1.00 89.69 72 LYS A N 1
ATOM 526 C CA . LYS A 1 72 ? -12.335 11.496 46.136 1.00 89.69 72 LYS A CA 1
ATOM 527 C C . LYS A 1 72 ? -11.133 10.583 46.366 1.00 89.69 72 LYS A C 1
ATOM 529 O O . LYS A 1 72 ? -10.354 10.840 47.284 1.00 89.69 72 LYS A O 1
ATOM 534 N N . GLN A 1 73 ? -10.914 9.577 45.520 1.00 95.88 73 GLN A N 1
ATOM 535 C CA . GLN A 1 73 ? -9.807 8.624 45.693 1.00 95.88 73 GLN A CA 1
ATOM 536 C C . GLN A 1 73 ? -8.949 8.449 44.436 1.00 95.88 73 GLN A C 1
ATOM 538 O O . GLN A 1 73 ? -9.456 8.310 43.319 1.00 95.88 73 GLN A O 1
ATOM 543 N N . ALA A 1 74 ? -7.629 8.416 44.634 1.00 97.31 74 ALA A N 1
ATOM 544 C CA . ALA A 1 74 ? -6.637 8.217 43.581 1.00 97.31 74 ALA A CA 1
ATOM 545 C C . ALA A 1 74 ? -5.758 6.991 43.878 1.00 97.31 74 ALA A C 1
ATOM 547 O O . ALA A 1 74 ? -5.011 6.987 44.853 1.00 97.31 74 ALA A O 1
ATOM 548 N N . LEU A 1 75 ? -5.821 5.962 43.030 1.00 97.50 75 LEU A N 1
ATOM 549 C CA . LEU A 1 75 ? -4.982 4.763 43.118 1.00 97.50 75 LEU A CA 1
ATOM 550 C C . LEU A 1 75 ? -3.702 4.951 42.297 1.00 97.50 75 LEU A C 1
ATOM 552 O O . LEU A 1 75 ? -3.774 5.141 41.086 1.00 97.50 75 LEU A O 1
ATOM 556 N N . ILE A 1 76 ? -2.534 4.864 42.931 1.00 97.12 76 ILE A N 1
ATOM 557 C CA . ILE A 1 76 ? -1.227 5.082 42.300 1.00 97.12 76 ILE A CA 1
ATOM 558 C C . ILE A 1 76 ? -0.339 3.852 42.517 1.00 97.12 76 ILE A C 1
ATOM 560 O O . ILE A 1 76 ? 0.003 3.520 43.650 1.00 97.12 76 ILE A O 1
ATOM 564 N N . SER A 1 77 ? 0.075 3.177 41.446 1.00 95.00 77 SER A N 1
ATOM 565 C CA . SER A 1 77 ? 0.931 1.982 41.506 1.00 95.00 77 SER A CA 1
ATOM 566 C C . SER A 1 77 ? 1.905 1.986 40.333 1.00 95.00 77 SER A C 1
ATOM 568 O O . SER A 1 77 ? 1.523 1.629 39.222 1.00 95.00 77 SER A O 1
ATOM 570 N N . LEU A 1 78 ? 3.152 2.408 40.568 1.00 93.69 78 LEU A N 1
ATOM 571 C CA . LEU A 1 78 ? 4.116 2.687 39.502 1.00 93.69 78 LEU A CA 1
ATOM 572 C C . LEU A 1 78 ? 5.386 1.840 39.609 1.00 93.69 78 LEU A C 1
ATOM 574 O O . LEU A 1 78 ? 5.984 1.705 40.683 1.00 93.69 78 LEU A O 1
ATOM 578 N N . SER A 1 79 ? 5.875 1.374 38.464 1.00 91.44 79 SER A N 1
ATOM 579 C CA . SER A 1 79 ? 7.261 0.940 38.330 1.00 91.44 79 SER A CA 1
ATOM 580 C C . SER A 1 79 ? 8.192 2.154 38.241 1.00 91.44 79 SER A C 1
ATOM 582 O O . SER A 1 79 ? 9.014 2.368 39.137 1.00 91.44 79 SER A O 1
ATOM 584 N N . ASP A 1 80 ? 7.995 3.005 37.231 1.00 91.25 80 ASP A N 1
ATOM 585 C CA . ASP A 1 80 ? 8.730 4.257 37.039 1.00 91.25 80 ASP A CA 1
ATOM 586 C C . ASP A 1 80 ? 8.119 5.380 37.887 1.00 91.25 80 ASP A C 1
ATOM 588 O O . ASP A 1 80 ? 6.934 5.694 37.777 1.00 91.25 80 ASP A O 1
ATOM 592 N N . LYS A 1 81 ? 8.940 5.982 38.749 1.00 93.81 81 LYS A N 1
ATOM 593 C CA . LYS A 1 81 ? 8.523 6.935 39.788 1.00 93.81 81 LYS A CA 1
ATOM 594 C C . LYS A 1 81 ? 8.957 8.373 39.490 1.00 93.81 81 LYS A C 1
ATOM 596 O O . LYS A 1 81 ? 8.896 9.218 40.385 1.00 93.81 81 LYS A O 1
ATOM 601 N N . ARG A 1 82 ? 9.371 8.671 38.249 1.00 91.31 82 ARG A N 1
ATOM 602 C CA . ARG A 1 82 ? 9.577 10.054 37.787 1.00 91.31 82 ARG A CA 1
ATOM 603 C C . ARG A 1 82 ? 8.337 10.905 38.071 1.00 91.31 82 ARG A C 1
ATOM 605 O O . ARG A 1 82 ? 7.205 10.455 37.897 1.00 91.31 82 ARG A O 1
ATOM 612 N N . ASP A 1 83 ? 8.579 12.113 38.573 1.00 91.31 83 ASP A N 1
ATOM 613 C CA . ASP A 1 83 ? 7.586 13.159 38.861 1.00 91.31 83 ASP A CA 1
ATOM 614 C C . ASP A 1 83 ? 6.461 12.781 39.856 1.00 91.31 83 ASP A C 1
ATOM 616 O O . ASP A 1 83 ? 5.559 13.580 40.119 1.00 91.31 83 ASP A O 1
ATOM 620 N N . LEU A 1 84 ? 6.547 11.604 40.491 1.00 93.44 84 LEU A N 1
ATOM 621 C CA . LEU A 1 84 ? 5.549 11.054 41.418 1.00 93.44 84 LEU A CA 1
ATOM 622 C C . LEU A 1 84 ? 5.250 11.984 42.607 1.00 93.44 84 LEU A C 1
ATOM 624 O O . LEU A 1 84 ? 4.097 12.113 43.011 1.00 93.44 84 LEU A O 1
ATOM 628 N N . ALA A 1 85 ? 6.264 12.670 43.139 1.00 91.12 85 ALA A N 1
ATOM 629 C CA . ALA A 1 85 ? 6.089 13.638 44.223 1.00 91.12 85 ALA A CA 1
ATOM 630 C C . ALA A 1 85 ? 5.254 14.863 43.801 1.00 91.12 85 ALA A C 1
ATOM 632 O O . ALA A 1 85 ? 4.468 15.368 44.601 1.00 91.12 85 ALA A O 1
ATOM 633 N N . SER A 1 86 ? 5.384 15.319 42.549 1.00 92.25 86 SER A N 1
ATOM 634 C CA . SER A 1 86 ? 4.593 16.434 42.008 1.00 92.25 86 SER A CA 1
ATOM 635 C C . SER A 1 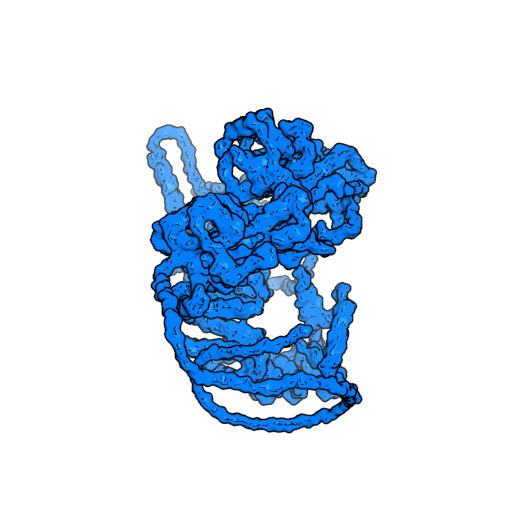86 ? 3.129 16.023 41.836 1.00 92.25 86 SER A C 1
ATOM 637 O O . SER A 1 86 ? 2.223 16.700 42.321 1.00 92.25 86 SER A O 1
ATOM 639 N N . LEU A 1 87 ? 2.899 14.845 41.245 1.00 95.56 87 LEU A N 1
ATOM 640 C CA . LEU A 1 87 ? 1.562 14.277 41.079 1.00 95.56 87 LEU A CA 1
ATOM 641 C C . LEU A 1 87 ? 0.862 14.022 42.423 1.00 95.56 87 LEU A C 1
ATOM 643 O O . LEU A 1 87 ? -0.305 14.374 42.578 1.00 95.56 87 LEU A O 1
ATOM 647 N N . GLY A 1 88 ? 1.564 13.425 43.391 1.00 94.88 88 GLY A N 1
ATOM 648 C CA . GLY A 1 88 ? 1.014 13.111 44.710 1.00 94.88 88 GLY A CA 1
ATOM 649 C C . GLY A 1 88 ? 0.590 14.362 45.478 1.00 94.88 88 GLY A C 1
ATOM 650 O O . GLY A 1 88 ? -0.555 14.450 45.918 1.00 94.88 88 GLY A O 1
ATOM 651 N N . ASN A 1 89 ? 1.466 15.368 45.563 1.00 94.00 89 ASN A N 1
ATOM 652 C CA . ASN A 1 89 ? 1.120 16.643 46.195 1.00 94.00 89 ASN A CA 1
ATOM 653 C C . ASN A 1 89 ? -0.026 17.351 45.450 1.00 94.00 89 ASN A C 1
ATOM 655 O O . ASN A 1 89 ? -1.003 17.747 46.080 1.00 94.00 89 ASN A O 1
ATOM 659 N N . GLY A 1 90 ? 0.023 17.423 44.114 1.00 95.12 90 GLY A N 1
ATOM 660 C CA . GLY A 1 90 ? -1.026 18.056 43.307 1.00 95.12 90 GLY A CA 1
ATOM 661 C C . GLY A 1 90 ? -2.401 17.379 43.402 1.00 95.12 90 GLY A C 1
ATOM 662 O O . GLY A 1 90 ? -3.422 18.056 43.294 1.00 95.12 90 GLY A O 1
ATOM 663 N N . LEU A 1 91 ? -2.458 16.062 43.632 1.00 95.69 91 LEU A N 1
ATOM 664 C CA . LEU A 1 91 ? -3.706 15.343 43.915 1.00 95.69 91 LEU A CA 1
ATOM 665 C C . LEU A 1 91 ? -4.192 15.594 45.352 1.00 95.69 91 LEU A C 1
ATOM 667 O O . LEU A 1 91 ? -5.383 15.837 45.559 1.00 95.69 91 LEU A O 1
ATOM 671 N N . GLN A 1 92 ? -3.289 15.602 46.337 1.00 94.50 92 GLN A N 1
ATOM 672 C CA . GLN A 1 92 ? -3.635 15.886 47.733 1.00 94.50 92 GLN A CA 1
ATOM 673 C C . GLN A 1 92 ? -4.146 17.333 47.915 1.00 94.50 92 GLN A C 1
ATOM 675 O O . GLN A 1 92 ? -5.140 17.539 48.610 1.00 94.50 92 GLN A O 1
ATOM 680 N N . GLU A 1 93 ? -3.564 18.316 47.213 1.00 94.06 93 GLU A N 1
ATOM 681 C CA . GLU A 1 93 ? -4.072 19.701 47.103 1.00 94.06 93 GLU A CA 1
ATOM 682 C C . GLU A 1 93 ? -5.535 19.774 46.628 1.00 94.06 93 GLU A C 1
ATOM 684 O O . GLU A 1 93 ? -6.273 20.680 47.012 1.00 94.06 93 GLU A O 1
ATOM 689 N N . LEU A 1 94 ? -5.965 18.830 45.784 1.00 93.75 94 LEU A N 1
ATOM 690 C CA . LEU A 1 94 ? -7.307 18.785 45.190 1.00 93.75 94 LEU A CA 1
ATOM 691 C C . LEU A 1 94 ? -8.316 17.959 46.005 1.00 93.75 94 LEU A C 1
ATOM 693 O O . LEU A 1 94 ? -9.456 17.743 45.560 1.00 93.75 94 LEU A O 1
ATOM 697 N N . GLY A 1 95 ? -7.906 17.523 47.200 1.00 94.06 95 GLY A N 1
ATOM 698 C CA . GLY A 1 95 ? -8.716 16.743 48.128 1.00 94.06 95 GLY A CA 1
ATOM 699 C C . GLY A 1 95 ? -8.884 15.279 47.722 1.00 94.06 95 GLY A C 1
ATOM 700 O O . GLY A 1 95 ? -9.931 14.706 48.008 1.00 94.06 95 GLY A O 1
ATOM 701 N N . TYR A 1 96 ? -7.905 14.687 47.026 1.00 95.56 96 TYR A N 1
ATOM 702 C CA . TYR A 1 96 ? -7.885 13.247 46.753 1.00 95.56 96 TYR A CA 1
ATOM 703 C C . TYR A 1 96 ? -7.166 12.487 47.871 1.00 95.56 96 TYR A C 1
ATOM 705 O O . TYR A 1 96 ? -5.995 12.740 48.154 1.00 95.56 96 TYR A O 1
ATOM 713 N N . THR A 1 97 ? -7.841 11.493 48.445 1.00 95.56 97 THR A N 1
ATOM 714 C CA . THR A 1 97 ? -7.218 10.466 49.285 1.00 95.56 97 THR A CA 1
ATOM 715 C C . THR A 1 97 ? -6.400 9.536 48.390 1.00 95.56 97 THR A C 1
ATOM 717 O O . THR A 1 97 ? -6.938 8.899 47.479 1.00 95.56 97 THR A O 1
ATOM 720 N N . ILE A 1 98 ? -5.090 9.457 48.627 1.00 96.50 98 ILE A N 1
ATOM 721 C CA . ILE A 1 98 ? -4.176 8.666 47.796 1.00 96.50 98 ILE A CA 1
ATOM 722 C C . ILE A 1 98 ? -4.047 7.247 48.346 1.00 96.50 98 ILE A C 1
ATOM 724 O O . ILE A 1 98 ? -3.796 7.029 49.534 1.00 96.50 98 ILE A O 1
ATOM 728 N N . VAL A 1 99 ? -4.197 6.275 47.450 1.00 95.50 99 VAL A N 1
ATOM 729 C CA . VAL A 1 99 ? -4.058 4.843 47.703 1.00 95.50 99 VAL A CA 1
ATOM 730 C C . VAL A 1 99 ? -2.878 4.306 46.898 1.00 95.50 99 VAL A C 1
ATOM 732 O O . VAL A 1 99 ? -2.754 4.620 45.717 1.00 95.50 99 VAL A O 1
ATOM 735 N N . SER A 1 100 ? -1.995 3.505 47.498 1.00 94.62 100 SER A N 1
ATOM 736 C CA . SER A 1 100 ? -0.799 3.011 46.796 1.00 94.62 100 SER A CA 1
ATOM 737 C C . SER A 1 100 ? -0.268 1.670 47.321 1.00 94.62 100 SER A C 1
ATOM 739 O O . SER A 1 100 ? -0.637 1.222 48.404 1.00 94.62 100 SER A O 1
ATOM 741 N N . THR A 1 101 ? 0.604 1.018 46.547 1.00 87.75 101 THR A N 1
ATOM 742 C CA . THR A 1 101 ? 1.210 -0.291 46.861 1.00 87.75 101 THR A CA 1
ATOM 743 C C . THR A 1 101 ? 2.700 -0.171 47.190 1.00 87.75 101 THR A C 1
ATOM 745 O O . THR A 1 101 ? 3.430 0.518 46.463 1.00 87.75 101 THR A O 1
ATOM 748 N N . GLY A 1 102 ? 3.177 -0.925 48.187 1.00 84.50 102 GLY A N 1
ATOM 749 C CA . GLY A 1 102 ? 4.602 -1.208 48.429 1.00 84.50 102 GLY A CA 1
ATOM 750 C C . GLY A 1 102 ? 5.551 -0.010 48.256 1.00 84.50 102 GLY A C 1
ATOM 751 O O . GLY A 1 102 ? 5.349 1.059 48.831 1.00 84.50 102 GLY A O 1
ATOM 752 N N . GLY A 1 103 ? 6.579 -0.166 47.415 1.00 86.94 103 GLY A N 1
ATOM 753 C CA . GLY A 1 103 ? 7.583 0.878 47.165 1.00 86.94 103 GLY A CA 1
ATOM 754 C C . GLY A 1 103 ? 7.063 2.154 46.482 1.00 86.94 103 GLY A C 1
ATOM 755 O O . GLY A 1 103 ? 7.749 3.174 46.519 1.00 86.94 103 GLY A O 1
ATOM 756 N N . THR A 1 104 ? 5.865 2.150 45.886 1.00 92.00 104 THR A N 1
ATOM 757 C CA . THR A 1 104 ? 5.229 3.391 45.395 1.00 92.00 104 THR A CA 1
ATOM 758 C C . THR A 1 104 ? 4.682 4.197 46.571 1.00 92.00 104 THR A C 1
ATOM 760 O O . THR A 1 104 ? 4.954 5.394 46.659 1.00 92.00 104 THR A O 1
ATOM 763 N N . ALA A 1 105 ? 4.028 3.524 47.527 1.00 92.88 105 ALA A N 1
ATOM 764 C CA . ALA A 1 105 ? 3.554 4.140 48.763 1.00 92.88 105 ALA A CA 1
ATOM 765 C C . ALA A 1 105 ? 4.718 4.767 49.541 1.00 92.88 105 ALA A C 1
ATOM 767 O O . ALA A 1 105 ? 4.676 5.954 49.835 1.00 92.88 105 ALA A O 1
ATOM 768 N N . SER A 1 106 ? 5.806 4.024 49.764 1.00 92.88 106 SER A N 1
ATOM 769 C CA . SER A 1 106 ? 6.980 4.547 50.482 1.00 92.88 106 SER A CA 1
ATOM 770 C C . SER A 1 106 ? 7.687 5.707 49.778 1.00 92.88 106 SER A C 1
ATOM 772 O O . SER A 1 106 ? 8.257 6.565 50.444 1.00 92.88 106 SER A O 1
ATOM 774 N N . THR A 1 107 ? 7.621 5.791 48.446 1.00 93.31 107 THR A N 1
ATOM 775 C CA . THR A 1 107 ? 8.172 6.947 47.715 1.00 93.31 107 THR A CA 1
ATOM 776 C C . THR A 1 107 ? 7.314 8.203 47.907 1.00 93.31 107 THR A C 1
ATOM 778 O O . THR A 1 107 ? 7.852 9.300 48.019 1.00 93.31 107 THR A O 1
ATOM 781 N N . LEU A 1 108 ? 5.990 8.043 47.987 1.00 94.31 108 LEU A N 1
ATOM 782 C CA . LEU A 1 108 ? 5.040 9.119 48.284 1.00 94.31 108 LEU A CA 1
ATOM 783 C C . LEU A 1 108 ? 5.116 9.563 49.756 1.00 94.31 108 LEU A C 1
ATOM 785 O O . LEU A 1 108 ? 5.195 10.760 50.020 1.00 94.31 108 LEU A O 1
ATOM 789 N N . GLU A 1 109 ? 5.187 8.616 50.697 1.00 94.56 109 GLU A N 1
ATOM 790 C CA . GLU A 1 109 ? 5.385 8.874 52.134 1.00 94.56 109 GLU A CA 1
ATOM 791 C C . GLU A 1 109 ? 6.669 9.691 52.376 1.00 94.56 109 GLU A C 1
ATOM 793 O O . GLU A 1 109 ? 6.639 10.717 53.055 1.00 94.56 109 GLU A O 1
ATOM 798 N N . ASN A 1 110 ? 7.783 9.306 51.739 1.00 92.56 110 ASN A N 1
ATOM 799 C CA . ASN A 1 110 ? 9.052 10.044 51.796 1.00 92.56 110 ASN A CA 1
ATOM 800 C C . ASN A 1 110 ? 8.985 11.446 51.157 1.00 92.56 110 ASN A C 1
ATOM 802 O O . ASN A 1 110 ? 9.822 12.293 51.463 1.00 92.56 110 ASN A O 1
ATOM 806 N N . ALA A 1 111 ? 8.009 11.703 50.282 1.00 89.75 111 ALA A N 1
ATOM 807 C CA . ALA A 1 111 ? 7.754 13.008 49.671 1.00 89.75 111 ALA A CA 1
ATOM 808 C C . ALA A 1 111 ? 6.755 13.874 50.473 1.00 89.75 111 ALA A C 1
ATOM 810 O O . ALA A 1 111 ? 6.341 14.928 49.988 1.00 89.75 111 ALA A O 1
ATOM 811 N N . GLY A 1 112 ? 6.353 13.437 51.675 1.00 91.25 112 GLY A N 1
ATOM 812 C CA . GLY A 1 112 ? 5.396 14.135 52.541 1.00 91.25 112 GLY A CA 1
ATOM 813 C C . GLY A 1 112 ? 3.921 13.926 52.177 1.00 91.25 112 GLY A C 1
ATOM 814 O O . GLY A 1 112 ? 3.050 14.531 52.800 1.00 91.25 112 GLY A O 1
ATOM 815 N N . VAL A 1 113 ? 3.628 13.069 51.194 1.00 92.62 113 VAL A N 1
ATOM 816 C CA . VAL A 1 113 ? 2.263 12.771 50.742 1.00 92.62 113 VAL A CA 1
ATOM 817 C C . VAL A 1 113 ? 1.622 11.741 51.676 1.00 92.62 113 VAL A C 1
ATOM 819 O O . VAL A 1 113 ? 2.240 10.736 52.031 1.00 92.62 113 VAL A O 1
ATOM 822 N N . SER A 1 114 ? 0.366 11.965 52.065 1.00 93.06 114 SER A N 1
ATOM 823 C CA . SER A 1 114 ? -0.391 11.038 52.913 1.00 93.06 114 SER A CA 1
ATOM 824 C C . SER A 1 114 ? -0.958 9.884 52.082 1.00 93.06 114 SER A C 1
ATOM 826 O O . SER A 1 114 ? -1.668 10.112 51.102 1.00 93.06 114 SER A O 1
ATOM 828 N N . VAL A 1 115 ? -0.657 8.639 52.469 1.00 94.62 115 VAL A N 1
ATOM 829 C CA . VAL A 1 115 ? -0.979 7.439 51.678 1.00 94.62 115 VAL A CA 1
ATOM 830 C C . VAL A 1 115 ? -1.722 6.392 52.504 1.00 94.62 115 VAL A C 1
ATOM 832 O O . VAL A 1 115 ? -1.276 5.971 53.569 1.00 94.62 115 VAL A O 1
ATOM 835 N N . THR A 1 116 ? -2.825 5.883 51.957 1.00 93.69 116 THR A N 1
ATOM 836 C CA . THR A 1 116 ? -3.433 4.619 52.389 1.00 93.69 116 THR A CA 1
ATOM 837 C C . THR A 1 116 ? -2.832 3.465 51.590 1.00 93.69 116 THR A C 1
ATOM 839 O O . THR A 1 116 ? -2.894 3.446 50.363 1.00 93.69 116 THR A O 1
ATOM 842 N N . LYS A 1 117 ? -2.240 2.478 52.267 1.00 91.75 117 LYS A N 1
ATOM 843 C CA . LYS A 1 117 ? -1.667 1.308 51.583 1.00 91.75 117 LYS A CA 1
ATOM 844 C C . LYS A 1 117 ? -2.761 0.312 51.189 1.00 91.75 117 LYS A C 1
ATOM 846 O O . LYS A 1 117 ? -3.731 0.146 51.930 1.00 91.75 117 LYS A O 1
ATOM 851 N N . VAL A 1 118 ? -2.635 -0.313 50.018 1.00 90.50 118 VAL A N 1
ATOM 852 C CA . VAL A 1 118 ? -3.670 -1.185 49.420 1.00 90.50 118 VAL A CA 1
ATOM 853 C C . VAL A 1 118 ? -4.088 -2.335 50.342 1.00 90.50 118 VAL A C 1
ATOM 855 O O . VAL A 1 118 ? -5.268 -2.672 50.395 1.00 90.50 118 VAL A O 1
ATOM 858 N N . GLU A 1 119 ? -3.173 -2.866 51.149 1.00 88.38 119 GLU A N 1
ATOM 859 C CA . GLU A 1 119 ? -3.410 -3.977 52.082 1.00 88.38 119 GLU A CA 1
ATOM 860 C C . GLU A 1 119 ? -4.432 -3.598 53.177 1.00 88.38 119 GLU A C 1
ATOM 862 O O . GLU A 1 119 ? -5.166 -4.445 53.689 1.00 88.38 119 GLU A O 1
ATOM 867 N N . LYS A 1 120 ? -4.550 -2.297 53.495 1.00 88.31 120 LYS A N 1
ATOM 868 C CA . LYS A 1 120 ? -5.563 -1.747 54.415 1.00 88.31 120 LYS A CA 1
ATOM 869 C C . LYS A 1 120 ? -6.973 -1.724 53.801 1.00 88.31 120 LYS A C 1
ATOM 871 O O . LYS A 1 120 ? -7.940 -1.713 54.554 1.00 88.31 120 LYS A O 1
ATOM 876 N N . LEU A 1 121 ? -7.087 -1.712 52.469 1.00 88.00 121 LEU A N 1
ATOM 877 C CA . LEU A 1 121 ? -8.352 -1.694 51.717 1.00 88.00 121 LEU A CA 1
ATOM 878 C C . LEU A 1 121 ? -8.786 -3.084 51.242 1.00 88.00 121 LEU A C 1
ATOM 880 O O . LEU A 1 121 ? -9.980 -3.336 51.103 1.00 88.00 121 LEU A O 1
ATOM 884 N N . THR A 1 122 ? -7.842 -3.988 50.976 1.00 88.88 122 THR A N 1
ATOM 885 C CA . THR A 1 122 ? -8.138 -5.394 50.654 1.00 88.88 122 THR A CA 1
ATOM 886 C C . THR A 1 122 ? -8.369 -6.244 51.901 1.00 88.88 122 THR A C 1
ATOM 888 O O . THR A 1 122 ? -9.022 -7.276 51.805 1.00 88.88 122 THR A O 1
ATOM 891 N N . HIS A 1 123 ? -7.815 -5.834 53.052 1.00 86.62 123 HIS A N 1
ATOM 892 C CA . HIS A 1 123 ? -7.657 -6.665 54.254 1.00 86.62 123 HIS A CA 1
ATOM 893 C C . HIS A 1 123 ? -6.902 -7.980 53.986 1.00 86.62 123 HIS A C 1
ATOM 895 O O . HIS A 1 123 ? -7.048 -8.959 54.718 1.00 86.62 123 HIS A O 1
ATOM 901 N N . PHE A 1 124 ? -6.076 -7.994 52.936 1.00 86.12 124 PHE A N 1
ATOM 902 C CA . PHE A 1 124 ? -5.384 -9.170 52.427 1.00 86.12 124 PHE A CA 1
ATOM 903 C C . PHE A 1 124 ? -3.888 -8.856 52.233 1.00 86.12 124 PHE A C 1
ATOM 905 O O . PHE A 1 124 ? -3.570 -7.812 51.656 1.00 86.12 124 PHE A O 1
ATOM 912 N N . PRO A 1 125 ? -2.964 -9.710 52.718 1.00 80.50 125 PRO A N 1
ATOM 913 C CA . PRO A 1 125 ? -1.528 -9.435 52.690 1.00 80.50 125 PRO A CA 1
ATOM 914 C C . PRO A 1 125 ? -0.920 -9.561 51.285 1.00 80.50 125 PRO A C 1
ATOM 916 O O . PRO A 1 125 ? -1.451 -10.251 50.413 1.00 80.50 125 PRO A O 1
ATOM 919 N N . GLU A 1 126 ? 0.250 -8.950 51.080 1.00 78.19 126 GLU A N 1
ATOM 920 C CA . GLU A 1 126 ? 1.075 -9.226 49.899 1.00 78.19 126 GLU A CA 1
ATOM 921 C C . GLU A 1 126 ? 1.548 -10.695 49.938 1.00 78.19 126 GLU A C 1
ATOM 923 O O . GLU A 1 126 ? 2.064 -11.169 50.950 1.00 78.19 126 GLU A O 1
ATOM 928 N N . MET A 1 127 ? 1.331 -11.439 48.848 1.00 80.75 127 MET A N 1
ATOM 929 C CA . MET A 1 127 ? 1.709 -12.853 48.717 1.00 80.75 127 MET A CA 1
ATOM 930 C C . MET A 1 127 ? 2.228 -13.153 47.307 1.00 80.75 127 MET A C 1
ATOM 932 O O . MET A 1 127 ? 1.979 -12.375 46.381 1.00 80.75 127 MET A O 1
ATOM 936 N N . LEU A 1 128 ? 2.911 -14.296 47.148 1.00 85.50 128 LEU A N 1
ATOM 937 C CA . LEU A 1 128 ? 3.561 -14.711 45.894 1.00 85.50 128 LEU A CA 1
ATOM 938 C C . LEU A 1 128 ? 4.454 -13.586 45.344 1.00 85.50 128 LEU A C 1
ATOM 940 O O . LEU A 1 128 ? 4.274 -13.138 44.215 1.00 85.50 128 LEU A O 1
ATOM 944 N N . ASP A 1 129 ? 5.315 -13.048 46.213 1.00 80.94 129 ASP A N 1
ATOM 945 C CA . ASP A 1 129 ? 6.290 -11.989 45.910 1.00 80.94 129 ASP A CA 1
ATOM 946 C C . ASP A 1 129 ? 5.675 -10.744 45.234 1.00 80.94 129 ASP A C 1
ATOM 948 O O . ASP A 1 129 ? 6.286 -10.040 44.433 1.00 80.94 129 ASP A O 1
ATOM 952 N N . GLY A 1 130 ? 4.413 -10.466 45.579 1.00 80.62 130 GLY A N 1
ATOM 953 C CA . GLY A 1 130 ? 3.647 -9.317 45.106 1.00 80.62 130 GLY A CA 1
ATOM 954 C C . GLY A 1 130 ? 2.831 -9.545 43.833 1.00 80.62 130 GLY A C 1
ATOM 955 O O . GLY A 1 130 ? 2.093 -8.640 43.437 1.00 80.62 130 GLY A O 1
ATOM 956 N N . ARG A 1 131 ? 2.885 -10.738 43.224 1.00 85.19 131 ARG A N 1
ATOM 957 C CA . ARG A 1 131 ? 2.226 -11.068 41.942 1.00 85.19 131 ARG A CA 1
ATOM 958 C C . ARG A 1 131 ? 0.702 -10.867 41.925 1.00 85.19 131 ARG A C 1
ATOM 960 O O . ARG A 1 131 ? 0.135 -10.677 40.853 1.00 85.19 131 ARG A O 1
ATOM 967 N N . VAL A 1 132 ? 0.028 -10.902 43.082 1.00 87.31 132 VAL A N 1
ATOM 968 C CA . VAL A 1 132 ? -1.451 -10.842 43.177 1.00 87.31 132 VAL A CA 1
ATOM 969 C C . VAL A 1 132 ? -2.010 -9.650 43.970 1.00 87.31 132 VAL A C 1
ATOM 971 O O . VAL A 1 132 ? -3.223 -9.541 44.132 1.00 87.31 132 VAL A O 1
ATOM 974 N N . LYS A 1 133 ? -1.165 -8.725 44.445 1.00 84.25 133 LYS A N 1
ATOM 975 C CA . LYS A 1 133 ? -1.530 -7.716 45.468 1.00 84.25 133 LYS A CA 1
ATOM 976 C C . LYS A 1 133 ? -2.661 -6.741 45.121 1.00 84.25 133 LYS A C 1
ATOM 978 O O . LYS A 1 133 ? -3.296 -6.209 46.026 1.00 84.25 133 LYS A O 1
ATOM 983 N N . THR A 1 134 ? -2.930 -6.504 43.838 1.00 89.38 134 THR A N 1
ATOM 984 C CA . THR A 1 134 ? -4.030 -5.635 43.372 1.00 89.38 134 THR A CA 1
ATOM 985 C C . THR A 1 134 ? -5.190 -6.393 42.728 1.00 89.38 134 THR A C 1
ATOM 987 O O . THR A 1 134 ? -6.213 -5.779 42.432 1.00 89.38 134 THR A O 1
ATOM 990 N N . LEU A 1 135 ? -5.086 -7.718 42.556 1.00 93.12 135 LEU A N 1
ATOM 991 C CA . LEU A 1 135 ? -6.089 -8.562 41.890 1.00 93.12 135 LEU A CA 1
ATOM 992 C C . LEU A 1 135 ? -7.268 -8.900 42.826 1.00 93.12 135 LEU A C 1
ATOM 994 O O . LEU A 1 135 ? -7.637 -10.058 43.005 1.00 93.12 135 LEU A O 1
ATOM 998 N N . HIS A 1 136 ? -7.851 -7.873 43.450 1.00 94.81 136 HIS A N 1
ATOM 999 C CA . HIS A 1 136 ? -8.836 -7.995 44.525 1.00 94.81 136 HIS A CA 1
ATOM 1000 C C . HIS A 1 136 ? -10.158 -7.270 44.192 1.00 94.81 136 HIS A C 1
ATOM 1002 O O . HIS A 1 136 ? -10.113 -6.180 43.607 1.00 94.81 136 HIS A O 1
ATOM 1008 N N . PRO A 1 137 ? -11.337 -7.793 44.596 1.00 93.56 137 PRO A N 1
ATOM 1009 C CA . PRO A 1 137 ? -12.627 -7.130 44.380 1.00 93.56 137 PRO A CA 1
ATOM 1010 C C . PRO A 1 137 ? -12.691 -5.698 44.922 1.00 93.56 137 PRO A C 1
ATOM 1012 O O . PRO A 1 137 ? -13.197 -4.821 44.232 1.00 93.56 137 PRO A O 1
ATOM 1015 N N . ASN A 1 138 ? -12.099 -5.420 46.088 1.00 93.94 138 ASN A N 1
ATOM 1016 C CA . ASN A 1 138 ? -12.108 -4.071 46.679 1.00 93.94 138 ASN A CA 1
ATOM 1017 C C . ASN A 1 138 ? -11.320 -3.037 45.843 1.00 93.94 138 ASN A C 1
ATOM 1019 O O . ASN A 1 138 ? -11.528 -1.841 46.002 1.00 93.94 138 ASN A O 1
ATOM 1023 N N . ILE A 1 139 ? -10.441 -3.486 44.936 1.00 95.56 139 ILE A N 1
ATOM 1024 C CA . ILE A 1 139 ? -9.754 -2.627 43.962 1.00 95.56 139 ILE A CA 1
ATOM 1025 C C . ILE A 1 139 ? -10.549 -2.587 42.654 1.00 95.56 139 ILE A C 1
ATOM 1027 O O . ILE A 1 139 ? -10.998 -1.528 42.221 1.00 95.56 139 ILE A O 1
ATOM 1031 N N . HIS A 1 140 ? -10.785 -3.742 42.027 1.00 97.25 140 HIS A N 1
ATOM 1032 C CA . HIS A 1 140 ? -11.421 -3.784 40.709 1.00 97.25 140 HIS A CA 1
ATOM 1033 C C . HIS A 1 140 ? -12.899 -3.372 40.717 1.00 97.25 140 HIS A C 1
ATOM 1035 O O . HIS A 1 140 ? -13.349 -2.782 39.740 1.00 97.25 140 HIS A O 1
ATOM 1041 N N . GLY A 1 141 ? -13.641 -3.617 41.798 1.00 96.00 141 GLY A N 1
ATOM 1042 C CA . GLY A 1 141 ? -15.012 -3.136 41.992 1.00 96.00 141 GLY A CA 1
ATOM 1043 C C . GLY A 1 141 ? -15.068 -1.612 42.079 1.00 96.00 141 GLY A C 1
ATOM 1044 O O . GLY A 1 141 ? -15.803 -0.989 41.318 1.00 96.00 141 GLY A O 1
ATOM 1045 N N . GLY A 1 142 ? -14.202 -1.009 42.900 1.00 95.56 142 GLY A N 1
ATOM 1046 C CA . GLY A 1 142 ? -14.071 0.447 43.018 1.00 95.56 142 GLY A CA 1
ATOM 1047 C C . GLY A 1 142 ? -13.652 1.159 41.725 1.00 95.56 142 GLY A C 1
ATOM 1048 O O . GLY A 1 142 ? -13.948 2.340 41.551 1.00 95.56 142 GLY A O 1
ATOM 1049 N N . ILE A 1 143 ? -12.995 0.444 40.803 1.00 97.81 143 ILE A N 1
ATOM 1050 C CA . ILE A 1 143 ? -12.631 0.933 39.463 1.00 97.81 143 ILE A CA 1
ATOM 1051 C C . ILE A 1 143 ? -13.749 0.683 38.430 1.00 97.81 143 ILE A C 1
ATOM 1053 O O . ILE A 1 143 ? -13.958 1.509 37.545 1.00 97.81 143 ILE A O 1
ATOM 1057 N N . LEU A 1 144 ? -14.453 -0.455 38.490 1.00 97.75 144 LEU A N 1
ATOM 1058 C CA . LEU A 1 144 ? -15.417 -0.896 37.464 1.00 97.75 144 LEU A CA 1
ATOM 1059 C C . LEU A 1 144 ? -16.881 -0.546 37.759 1.00 97.75 144 LEU A C 1
ATOM 1061 O O . LEU A 1 144 ? -17.729 -0.735 36.881 1.00 97.75 144 LEU A O 1
ATOM 1065 N N . ALA A 1 145 ? -17.205 -0.075 38.963 1.00 96.56 145 ALA A N 1
ATOM 1066 C CA . ALA A 1 145 ? -18.547 0.378 39.294 1.00 96.56 145 ALA A CA 1
ATOM 1067 C C . ALA A 1 145 ? -18.935 1.595 38.447 1.00 96.56 145 ALA A C 1
ATOM 1069 O O . ALA A 1 145 ? -18.265 2.628 38.454 1.00 96.56 145 ALA A O 1
ATOM 1070 N N . ARG A 1 146 ? -20.040 1.461 37.712 1.00 96.19 146 ARG A N 1
ATOM 1071 C CA . ARG A 1 146 ? -20.640 2.558 36.962 1.00 96.19 146 ARG A CA 1
ATOM 1072 C C . ARG A 1 146 ? -21.462 3.415 37.909 1.00 96.19 146 ARG A C 1
ATOM 1074 O O . ARG A 1 146 ? -22.474 2.956 38.430 1.00 96.19 146 ARG A O 1
ATOM 1081 N N . ARG A 1 147 ? -21.054 4.667 38.089 1.00 93.75 147 ARG A N 1
ATOM 1082 C CA . ARG A 1 147 ? -21.690 5.616 39.016 1.00 93.75 147 ARG A CA 1
ATOM 1083 C C . ARG A 1 147 ? -23.057 6.094 38.527 1.00 93.75 147 ARG A C 1
ATOM 1085 O O . ARG A 1 147 ? -23.829 6.647 39.299 1.00 93.75 147 ARG A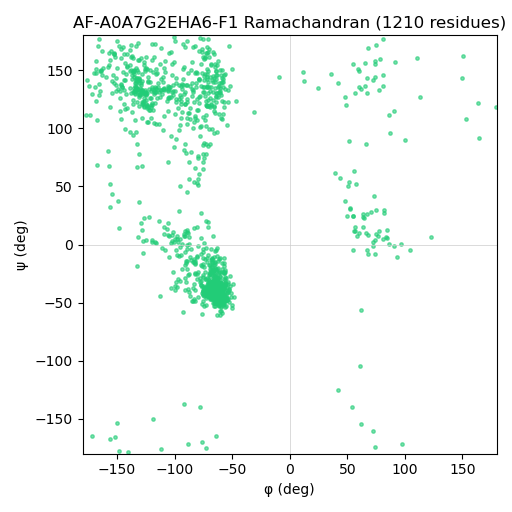 O 1
ATOM 1092 N N . ASP A 1 148 ? -23.363 5.861 37.250 1.00 93.94 148 ASP A N 1
ATOM 1093 C CA . ASP A 1 148 ? -24.668 6.107 36.635 1.00 93.94 148 ASP A CA 1
ATOM 1094 C C . ASP A 1 148 ? -25.620 4.895 36.676 1.00 93.94 148 ASP A C 1
ATOM 1096 O O . ASP A 1 148 ? -26.641 4.907 35.988 1.00 93.94 148 ASP A O 1
ATOM 1100 N N . VAL A 1 149 ? -25.296 3.848 37.447 1.00 96.00 149 VAL A N 1
ATOM 1101 C CA . VAL A 1 149 ? -26.165 2.682 37.663 1.00 96.00 149 VAL A CA 1
ATOM 1102 C C . VAL A 1 149 ? -26.317 2.428 39.162 1.00 96.00 149 VAL A C 1
ATOM 1104 O O . VAL A 1 149 ? -25.392 1.955 39.815 1.00 96.00 149 VAL A O 1
ATOM 1107 N N . GLU A 1 150 ? -27.507 2.706 39.691 1.00 95.56 150 GLU A N 1
ATOM 1108 C CA . GLU A 1 150 ? -27.846 2.635 41.122 1.00 95.56 150 GLU A CA 1
ATOM 1109 C C . GLU A 1 150 ? -27.434 1.299 41.766 1.00 95.56 150 GLU A C 1
ATOM 1111 O O . GLU A 1 150 ? -26.606 1.292 42.672 1.00 95.56 150 GLU A O 1
ATOM 1116 N N . HIS A 1 151 ? -27.837 0.171 41.172 1.00 95.94 151 HIS A N 1
ATOM 1117 C CA . HIS A 1 151 ? -27.459 -1.187 41.595 1.00 95.94 151 HIS A CA 1
ATOM 1118 C C . HIS A 1 151 ? -25.939 -1.443 41.688 1.00 95.94 151 HIS A C 1
ATOM 1120 O O . HIS A 1 151 ? -25.500 -2.284 42.470 1.00 95.94 151 HIS A O 1
ATOM 1126 N N . HIS A 1 152 ? -25.094 -0.756 40.906 1.00 96.94 152 HIS A N 1
ATOM 1127 C CA . HIS A 1 152 ? -23.639 -0.886 41.082 1.00 96.94 152 HIS A CA 1
ATOM 1128 C C . HIS A 1 152 ? -23.177 -0.200 42.373 1.00 96.94 152 HIS A C 1
ATOM 1130 O O . HIS A 1 152 ? -22.309 -0.731 43.059 1.00 96.94 152 HIS A O 1
ATOM 1136 N N . MET A 1 153 ? -23.757 0.954 42.707 1.00 96.69 153 MET A N 1
ATOM 1137 C CA . MET A 1 153 ? -23.439 1.696 43.928 1.00 96.69 153 MET A CA 1
ATOM 1138 C C . MET A 1 153 ? -24.034 1.027 45.173 1.00 96.69 153 MET A C 1
ATOM 1140 O O . MET A 1 153 ? -23.363 0.969 46.198 1.00 96.69 153 MET A O 1
ATOM 1144 N N . GLU A 1 154 ? -25.239 0.456 45.074 1.00 95.12 154 GLU A N 1
ATOM 1145 C CA . GLU A 1 154 ? -25.828 -0.401 46.114 1.00 95.12 154 GLU A CA 1
ATOM 1146 C C . GLU A 1 154 ? -24.902 -1.584 46.432 1.00 95.12 154 GLU A C 1
ATOM 1148 O O . GLU A 1 154 ? -24.465 -1.727 47.572 1.00 95.12 154 GLU A O 1
ATOM 1153 N N . ALA A 1 155 ? -24.494 -2.354 45.415 1.00 95.31 155 ALA A N 1
ATOM 1154 C CA . ALA A 1 155 ? -23.604 -3.500 45.595 1.00 95.31 155 ALA A CA 1
ATOM 1155 C C . ALA A 1 155 ? -22.223 -3.122 46.171 1.00 95.31 155 ALA A C 1
ATOM 1157 O O . ALA A 1 155 ? -21.658 -3.894 46.948 1.00 95.31 155 ALA A O 1
ATOM 1158 N N . LEU A 1 156 ? -21.672 -1.945 45.835 1.00 95.00 156 LEU A N 1
ATOM 1159 C CA . LEU A 1 156 ? -20.454 -1.438 46.485 1.00 95.00 156 LEU A CA 1
ATOM 1160 C C . LEU A 1 156 ? -20.683 -1.138 47.974 1.00 95.00 156 LEU A C 1
ATOM 1162 O O . LEU A 1 156 ? -19.868 -1.542 48.804 1.00 95.00 156 LEU A O 1
ATOM 1166 N N . ASN A 1 157 ? -21.789 -0.467 48.312 1.00 93.88 157 ASN A N 1
ATOM 1167 C CA . ASN A 1 157 ? -22.132 -0.103 49.688 1.00 93.88 157 ASN A CA 1
ATOM 1168 C C . ASN A 1 157 ? -22.371 -1.343 50.567 1.00 93.88 157 ASN A C 1
ATOM 1170 O O . 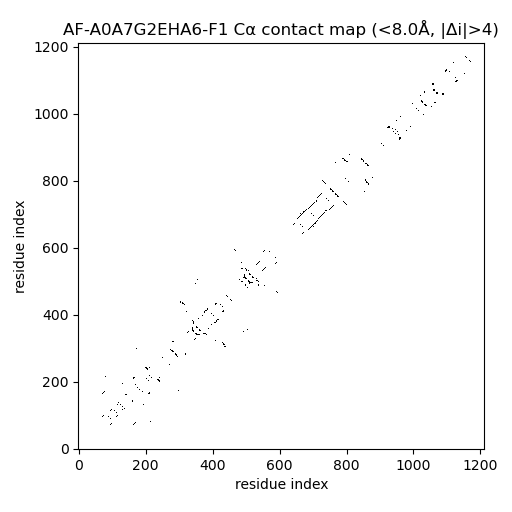ASN A 1 157 ? -21.855 -1.399 51.682 1.00 93.88 157 ASN A O 1
ATOM 1174 N N . GLU A 1 158 ? -23.086 -2.354 50.060 1.00 95.62 158 GLU A N 1
ATOM 1175 C CA . GLU A 1 158 ? -23.318 -3.636 50.750 1.00 95.62 158 GLU A CA 1
ATOM 1176 C C . GLU A 1 158 ? -22.015 -4.351 51.140 1.00 95.62 158 GLU A C 1
ATOM 1178 O O . GLU A 1 158 ? -21.944 -4.988 52.191 1.00 95.62 158 GLU A O 1
ATOM 1183 N N . HIS A 1 159 ? -20.978 -4.229 50.307 1.00 93.06 159 HIS A N 1
ATOM 1184 C CA . HIS A 1 159 ? -19.689 -4.903 50.485 1.00 93.06 159 HIS A CA 1
ATOM 1185 C C . HIS A 1 159 ? -18.597 -3.988 51.075 1.00 93.06 159 HIS A C 1
ATOM 1187 O O . HIS A 1 159 ? -17.456 -4.423 51.230 1.00 93.06 159 HIS A O 1
ATOM 1193 N N . GLY A 1 160 ? -18.920 -2.731 51.409 1.00 91.31 160 GLY A N 1
ATOM 1194 C CA . GLY A 1 160 ? -17.978 -1.763 51.983 1.00 91.31 160 GLY A CA 1
ATOM 1195 C C . GLY A 1 160 ? -16.857 -1.309 51.036 1.00 91.31 160 GLY A C 1
ATOM 1196 O O . GLY A 1 160 ? -15.774 -0.950 51.497 1.00 91.31 160 GLY A O 1
ATOM 1197 N N . ILE A 1 161 ? -17.079 -1.346 49.718 1.00 93.06 161 ILE A N 1
ATOM 1198 C CA . ILE A 1 161 ? -16.055 -1.060 48.701 1.00 93.06 161 ILE A CA 1
ATOM 1199 C C . ILE A 1 161 ? -16.127 0.412 48.262 1.00 93.06 161 ILE A C 1
ATOM 1201 O O . ILE A 1 161 ? -17.139 0.864 47.734 1.00 93.06 161 ILE A O 1
ATOM 1205 N N . GLY A 1 162 ? -15.031 1.158 48.433 1.00 91.69 162 GLY A N 1
ATOM 1206 C CA . GLY A 1 162 ? -14.905 2.541 47.952 1.00 91.69 162 GLY A CA 1
ATOM 1207 C C . GLY A 1 162 ? -14.711 2.652 46.432 1.00 91.69 162 GLY A C 1
ATOM 1208 O O . GLY A 1 162 ? -14.288 1.701 45.777 1.00 91.69 162 GLY A O 1
ATOM 1209 N N . THR A 1 163 ? -14.995 3.826 45.861 1.00 95.81 163 THR A N 1
ATOM 1210 C CA . THR A 1 163 ? -14.794 4.127 44.429 1.00 95.81 163 THR A CA 1
ATOM 1211 C C . THR A 1 163 ? -13.507 4.899 44.164 1.00 95.81 163 THR A C 1
ATOM 1213 O O . THR A 1 163 ? -13.198 5.836 44.894 1.00 95.81 163 THR A O 1
ATOM 1216 N N . PHE A 1 164 ? -12.839 4.610 43.046 1.00 96.88 164 PHE A N 1
ATOM 1217 C CA . PHE A 1 164 ? -11.696 5.387 42.555 1.00 96.88 164 PHE A CA 1
ATOM 1218 C C . PHE A 1 164 ? -12.110 6.375 41.460 1.00 96.88 164 PHE A C 1
ATOM 1220 O O . PHE A 1 164 ? -12.904 6.045 40.579 1.00 96.88 164 PHE A O 1
ATOM 1227 N N . ASP A 1 165 ? -11.567 7.591 41.502 1.00 95.62 165 ASP A N 1
ATOM 1228 C CA . ASP A 1 165 ? -11.732 8.643 40.485 1.00 95.62 165 ASP A CA 1
ATOM 1229 C C . ASP A 1 165 ? -10.550 8.709 39.519 1.00 95.62 165 ASP A C 1
ATOM 1231 O O . ASP A 1 165 ? -10.706 9.077 38.356 1.00 95.62 165 ASP A O 1
ATOM 1235 N N . VAL A 1 166 ? -9.356 8.391 40.020 1.00 97.50 166 VAL A N 1
ATOM 1236 C CA . VAL A 1 166 ? -8.094 8.456 39.283 1.00 97.50 166 VAL A CA 1
ATOM 1237 C C . VAL A 1 166 ? -7.326 7.164 39.531 1.00 97.50 166 VAL A C 1
ATOM 1239 O O . VAL A 1 166 ? -7.219 6.701 40.664 1.00 97.50 166 VAL A O 1
ATOM 1242 N N . VAL A 1 167 ? -6.781 6.582 38.470 1.00 98.25 167 VAL A N 1
ATOM 1243 C CA . VAL A 1 167 ? -5.907 5.410 38.499 1.00 98.25 167 VAL A CA 1
ATOM 1244 C C . VAL A 1 167 ? -4.646 5.767 37.719 1.00 98.25 167 VAL A C 1
ATOM 1246 O O . VAL A 1 167 ? -4.721 6.155 36.555 1.00 98.25 167 VAL A O 1
ATOM 1249 N N . VAL A 1 168 ? -3.487 5.664 38.361 1.00 97.94 168 VAL A N 1
ATOM 1250 C CA . VAL A 1 168 ? -2.181 6.044 37.810 1.00 97.94 168 VAL A CA 1
ATOM 1251 C C . VAL A 1 168 ? -1.271 4.825 37.889 1.00 97.94 168 VAL A C 1
ATOM 1253 O O . VAL A 1 168 ? -0.846 4.423 38.974 1.00 97.94 168 VAL A O 1
ATOM 1256 N N . VAL A 1 169 ? -1.025 4.191 36.744 1.00 96.94 169 VAL A N 1
ATOM 1257 C CA . VAL A 1 169 ? -0.323 2.906 36.656 1.00 96.94 169 VAL A CA 1
ATOM 1258 C C . VAL A 1 169 ? 0.551 2.889 35.409 1.00 96.94 169 VAL A C 1
ATOM 1260 O O . VAL A 1 169 ? 0.034 2.923 34.296 1.00 96.94 169 VAL A O 1
ATOM 1263 N N . ASN A 1 170 ? 1.867 2.786 35.597 1.00 92.50 170 ASN A N 1
ATOM 1264 C CA . ASN A 1 170 ? 2.803 2.418 34.537 1.00 92.50 170 ASN A CA 1
ATOM 1265 C C . ASN A 1 170 ? 3.367 1.018 34.814 1.00 92.50 170 ASN A C 1
ATOM 1267 O O . ASN A 1 170 ? 3.525 0.614 35.969 1.00 92.50 170 ASN A O 1
ATOM 1271 N N . LEU A 1 171 ? 3.593 0.265 33.740 1.00 93.94 171 LEU A N 1
ATOM 1272 C CA . LEU A 1 171 ? 3.960 -1.149 33.799 1.00 93.94 171 LEU A CA 1
ATOM 1273 C C . LEU A 1 171 ? 5.428 -1.352 34.189 1.00 93.94 171 LEU A C 1
ATOM 1275 O O . LEU A 1 171 ? 6.246 -0.430 34.140 1.00 93.94 171 LEU A O 1
ATOM 1279 N N . TYR A 1 172 ? 5.777 -2.586 34.555 1.00 89.75 172 TYR A N 1
ATOM 1280 C CA . TYR A 1 172 ? 7.180 -2.983 34.680 1.00 89.75 172 TYR A CA 1
ATOM 1281 C C . TYR A 1 172 ? 7.906 -2.769 33.334 1.00 89.75 172 TYR A C 1
ATOM 1283 O O . TYR A 1 172 ? 7.309 -3.012 32.283 1.00 89.75 172 TYR A O 1
ATOM 1291 N N . PRO A 1 173 ? 9.181 -2.330 33.327 1.00 90.81 173 PRO A N 1
ATOM 1292 C CA . PRO A 1 173 ? 9.924 -1.974 32.116 1.00 90.81 173 PRO A CA 1
ATOM 1293 C C . PRO A 1 173 ? 10.431 -3.232 31.392 1.00 90.81 173 PRO A C 1
ATOM 1295 O O . PRO A 1 173 ? 11.631 -3.479 31.278 1.00 90.81 173 PRO A O 1
ATOM 1298 N N . PHE A 1 174 ? 9.499 -4.094 30.975 1.00 94.75 174 PHE A N 1
ATOM 1299 C CA . PHE A 1 174 ? 9.791 -5.372 30.329 1.00 94.75 174 PHE A CA 1
ATOM 1300 C C . PHE A 1 174 ? 10.567 -5.154 29.032 1.00 94.75 174 PHE A C 1
ATOM 1302 O O . PHE A 1 174 ? 11.579 -5.814 28.817 1.00 94.75 174 PHE A O 1
ATOM 1309 N N . TYR A 1 175 ? 10.138 -4.186 28.213 1.00 93.00 175 TYR A N 1
ATOM 1310 C CA . TYR A 1 175 ? 10.805 -3.824 26.964 1.00 93.00 175 TYR A CA 1
ATOM 1311 C C . TYR A 1 175 ? 12.260 -3.414 27.224 1.00 93.00 175 TYR A C 1
ATOM 1313 O O . TYR A 1 175 ? 13.175 -3.989 26.643 1.00 93.00 175 TYR A O 1
ATOM 1321 N N . GLU A 1 176 ? 12.504 -2.484 28.147 1.00 92.25 176 GLU A N 1
ATOM 1322 C CA . GLU A 1 176 ? 13.845 -1.996 28.490 1.00 92.25 176 GLU A CA 1
ATOM 1323 C C . GLU A 1 176 ? 14.722 -3.088 29.123 1.00 92.25 176 GLU A C 1
ATOM 1325 O O . GLU A 1 176 ? 15.939 -3.062 28.958 1.00 92.25 176 GLU A O 1
ATOM 1330 N N . LYS A 1 177 ? 14.123 -4.071 29.812 1.00 92.81 177 LYS A N 1
ATOM 1331 C CA . LYS A 1 177 ? 14.842 -5.228 30.362 1.00 92.81 177 LYS A CA 1
ATOM 1332 C C . LYS A 1 177 ? 15.235 -6.235 29.285 1.00 92.81 177 LYS A C 1
ATOM 1334 O O . LYS A 1 177 ? 16.415 -6.545 29.175 1.00 92.81 177 LYS A O 1
ATOM 1339 N N . VAL A 1 178 ? 14.308 -6.707 28.446 1.00 93.38 178 VAL A N 1
ATOM 1340 C CA . VAL A 1 178 ? 14.648 -7.665 27.369 1.00 93.38 178 VAL A CA 1
ATOM 1341 C C . VAL A 1 178 ? 15.530 -7.052 26.274 1.00 93.38 178 VAL A C 1
ATOM 1343 O O . VAL A 1 178 ? 16.115 -7.788 25.484 1.00 93.38 178 VAL A O 1
ATOM 1346 N N . THR A 1 179 ? 15.642 -5.720 26.226 1.00 91.75 179 THR A N 1
ATOM 1347 C CA . THR A 1 179 ? 16.519 -4.980 25.299 1.00 91.75 179 THR A CA 1
ATOM 1348 C C . THR A 1 179 ? 17.812 -4.464 25.936 1.00 91.75 179 THR A C 1
ATOM 1350 O O . THR A 1 179 ? 18.612 -3.814 25.258 1.00 91.75 179 THR A O 1
ATOM 1353 N N . ALA A 1 180 ? 18.053 -4.768 27.216 1.00 90.62 180 ALA A N 1
ATOM 1354 C CA . ALA A 1 180 ? 19.277 -4.393 27.911 1.00 90.62 180 ALA A CA 1
ATOM 1355 C C . ALA A 1 180 ? 20.526 -5.074 27.302 1.00 90.62 180 ALA A C 1
ATOM 1357 O O . ALA A 1 180 ? 20.441 -6.203 26.807 1.00 90.62 180 ALA A O 1
ATOM 1358 N N . PRO A 1 181 ? 21.715 -4.437 27.357 1.00 84.50 181 PRO A N 1
ATOM 1359 C CA . PRO A 1 181 ? 22.963 -5.057 26.914 1.00 84.50 181 PRO A CA 1
ATOM 1360 C C . PRO A 1 181 ? 23.250 -6.367 27.661 1.00 84.50 181 PRO A C 1
ATOM 1362 O O . PRO A 1 181 ? 23.353 -6.375 28.884 1.00 84.50 181 PRO A O 1
ATOM 1365 N N . GLY A 1 182 ? 23.396 -7.466 26.915 1.00 80.38 182 GLY A N 1
ATOM 1366 C CA . GLY A 1 182 ? 23.551 -8.823 27.459 1.00 80.38 182 GLY A CA 1
ATOM 1367 C C . GLY A 1 182 ? 22.243 -9.614 27.603 1.00 80.38 182 GLY A C 1
ATOM 1368 O O . GLY A 1 182 ? 22.301 -10.825 27.796 1.00 80.38 182 GLY A O 1
ATOM 1369 N N . GLY A 1 183 ? 21.082 -8.970 27.443 1.00 82.75 183 GLY A N 1
ATOM 1370 C CA . GLY A 1 183 ? 19.770 -9.589 27.639 1.00 82.75 183 GLY A CA 1
ATOM 1371 C C . GLY A 1 183 ? 19.441 -9.848 29.114 1.00 82.75 183 GLY A C 1
ATOM 1372 O O . GLY A 1 183 ? 20.023 -9.245 30.014 1.00 82.75 183 GLY A O 1
ATOM 1373 N N . ILE A 1 184 ? 18.488 -10.752 29.351 1.00 92.44 184 ILE A N 1
ATOM 1374 C CA . ILE A 1 184 ? 18.086 -11.244 30.679 1.00 92.44 184 ILE A CA 1
ATOM 1375 C C . ILE A 1 184 ? 17.880 -12.763 30.627 1.00 92.44 184 ILE A C 1
ATOM 1377 O O . ILE A 1 184 ? 17.712 -13.318 29.538 1.00 92.44 184 ILE A O 1
ATOM 1381 N N . SER A 1 185 ? 17.881 -13.434 31.784 1.00 92.44 185 SER A N 1
ATOM 1382 C CA . SER A 1 185 ? 17.526 -14.858 31.855 1.00 92.44 185 SER A CA 1
ATOM 1383 C C . SER A 1 185 ? 16.052 -15.090 31.491 1.00 92.44 185 SER A C 1
ATOM 1385 O O . SER A 1 185 ? 15.241 -14.157 31.474 1.00 92.44 185 SER A O 1
ATOM 1387 N N . PHE A 1 186 ? 15.688 -16.342 31.200 1.00 92.81 186 PHE A N 1
ATOM 1388 C CA . PHE A 1 186 ? 14.292 -16.698 30.950 1.00 92.81 186 PHE A CA 1
ATOM 1389 C C . PHE A 1 186 ? 13.440 -16.452 32.203 1.00 92.81 186 PHE A C 1
ATOM 1391 O O . PHE A 1 186 ? 12.365 -15.860 32.133 1.00 92.81 186 PHE A O 1
ATOM 1398 N N . GLU A 1 187 ? 13.972 -16.827 33.361 1.00 93.75 187 GLU A N 1
ATOM 1399 C CA . GLU A 1 187 ? 13.366 -16.678 34.677 1.00 93.75 187 GLU A CA 1
ATOM 1400 C C . GLU A 1 187 ? 13.142 -15.194 35.019 1.00 93.75 187 GLU A C 1
ATOM 1402 O O . GLU A 1 187 ? 12.016 -14.799 35.325 1.00 93.75 187 GLU A O 1
ATOM 1407 N N . ASP A 1 188 ? 14.167 -14.345 34.863 1.00 91.88 188 ASP A N 1
ATOM 1408 C CA . ASP A 1 188 ? 14.049 -12.889 35.038 1.00 91.88 188 ASP A CA 1
ATOM 1409 C C . ASP A 1 188 ? 13.025 -12.280 34.072 1.00 91.88 188 ASP A C 1
ATOM 1411 O O . ASP A 1 188 ? 12.310 -11.343 34.436 1.00 91.88 188 ASP A O 1
ATOM 1415 N N . GLY A 1 189 ? 12.938 -12.790 32.841 1.00 93.62 189 GLY A N 1
ATOM 1416 C CA . GLY A 1 189 ? 11.927 -12.366 31.875 1.00 93.62 189 GLY A CA 1
ATOM 1417 C C . GLY A 1 189 ? 10.513 -12.670 32.358 1.00 93.62 189 GLY A C 1
ATOM 1418 O O . GLY A 1 189 ? 9.676 -11.767 32.384 1.00 93.62 189 GLY A O 1
ATOM 1419 N N . ILE A 1 190 ? 10.265 -13.898 32.819 1.00 94.88 190 ILE A N 1
ATOM 1420 C CA . ILE A 1 190 ? 8.969 -14.320 33.366 1.00 94.88 190 ILE A CA 1
ATOM 1421 C C . ILE A 1 190 ? 8.584 -13.509 34.617 1.00 94.88 190 ILE A C 1
ATOM 1423 O O . ILE A 1 190 ? 7.443 -13.056 34.701 1.00 94.88 190 ILE A O 1
ATOM 1427 N N . GLU A 1 191 ? 9.512 -13.242 35.545 1.00 92.62 191 GLU A N 1
ATOM 1428 C CA . GLU A 1 191 ? 9.236 -12.402 36.731 1.00 92.62 191 GLU A CA 1
ATOM 1429 C C . GLU A 1 191 ? 8.964 -10.920 36.401 1.00 92.62 191 GLU A C 1
ATOM 1431 O O . GLU A 1 191 ? 8.492 -10.168 37.255 1.00 92.62 191 GLU A O 1
ATOM 1436 N N . ASN A 1 192 ? 9.247 -10.470 35.173 1.00 92.94 192 ASN A N 1
ATOM 1437 C CA . ASN A 1 192 ? 8.986 -9.096 34.734 1.00 92.94 192 ASN A CA 1
ATOM 1438 C C . ASN A 1 192 ? 7.733 -8.938 33.856 1.00 92.94 192 ASN A C 1
ATOM 1440 O O . ASN A 1 192 ? 7.477 -7.833 33.364 1.00 92.94 192 ASN A O 1
ATOM 1444 N N . ILE A 1 193 ? 6.928 -9.998 33.715 1.00 95.94 193 ILE A N 1
ATOM 1445 C CA . ILE A 1 193 ? 5.584 -9.940 33.130 1.00 95.94 193 ILE A CA 1
ATOM 1446 C C . ILE A 1 193 ? 4.585 -9.493 34.213 1.00 95.94 193 ILE A C 1
ATOM 1448 O O . ILE A 1 193 ? 4.220 -10.253 35.110 1.00 95.94 193 ILE A O 1
ATOM 1452 N N . ASP A 1 194 ? 4.136 -8.242 34.133 1.00 95.06 194 ASP A N 1
ATOM 1453 C CA . ASP A 1 194 ? 3.184 -7.638 35.066 1.00 95.06 194 ASP A CA 1
ATOM 1454 C C . ASP A 1 194 ? 1.750 -8.105 34.767 1.00 95.06 194 ASP A C 1
ATOM 1456 O O . ASP A 1 194 ? 1.260 -7.995 33.644 1.00 95.06 194 ASP A O 1
ATOM 1460 N N . ILE A 1 195 ? 1.059 -8.611 35.790 1.00 94.75 195 ILE A N 1
ATOM 1461 C CA . ILE A 1 195 ? -0.338 -9.067 35.714 1.00 94.75 195 ILE A CA 1
ATOM 1462 C C . ILE A 1 195 ? -1.294 -8.041 36.343 1.00 94.75 195 ILE A C 1
ATOM 1464 O O . ILE A 1 195 ? -2.400 -7.817 35.843 1.00 94.75 195 ILE A O 1
ATOM 1468 N N . GLY A 1 196 ? -0.874 -7.398 37.436 1.00 93.38 196 GLY A N 1
ATOM 1469 C CA . GLY A 1 196 ? -1.697 -6.457 38.196 1.00 93.38 196 GLY A CA 1
ATOM 1470 C C . GLY A 1 196 ? -1.847 -5.114 37.485 1.00 93.38 196 GLY A C 1
ATOM 1471 O O . GLY A 1 196 ? -2.948 -4.562 37.430 1.00 93.38 196 GLY A O 1
ATOM 1472 N N . GLY A 1 197 ? -0.763 -4.608 36.895 1.00 95.12 197 GLY A N 1
ATOM 1473 C CA . GLY A 1 197 ? -0.747 -3.367 36.130 1.00 95.12 197 GLY A CA 1
ATOM 1474 C C . GLY A 1 197 ? -1.719 -3.391 34.948 1.00 95.12 197 GLY A C 1
ATOM 1475 O O . GLY A 1 197 ? -2.660 -2.590 34.939 1.00 95.12 197 GLY A O 1
ATOM 1476 N N . PRO A 1 198 ? -1.600 -4.331 33.986 1.00 97.94 198 PRO A N 1
ATOM 1477 C CA . PRO A 1 198 ? -2.493 -4.385 32.830 1.00 97.94 198 PRO A CA 1
ATOM 1478 C C . PRO A 1 198 ? -3.955 -4.624 33.220 1.00 97.94 198 PRO A C 1
ATOM 1480 O O . PRO A 1 198 ? -4.860 -4.085 32.576 1.00 97.94 198 PRO A O 1
ATOM 1483 N N . ALA A 1 199 ? -4.212 -5.377 34.297 1.00 97.81 199 ALA A N 1
ATOM 1484 C CA . ALA A 1 199 ? -5.558 -5.568 34.831 1.00 97.81 199 ALA A CA 1
ATOM 1485 C C . ALA A 1 199 ? -6.174 -4.248 35.332 1.00 97.81 199 ALA A C 1
ATOM 1487 O O . ALA A 1 199 ? -7.312 -3.931 34.972 1.00 97.81 199 ALA A O 1
ATOM 1488 N N . MET A 1 200 ? -5.437 -3.453 36.119 1.00 97.75 200 MET A N 1
ATOM 1489 C CA . MET A 1 200 ? -5.902 -2.146 36.607 1.00 97.75 200 MET A CA 1
ATOM 1490 C C . MET A 1 200 ? -6.076 -1.133 35.468 1.00 97.75 200 MET A C 1
ATOM 1492 O O . MET A 1 200 ? -7.119 -0.482 35.387 1.00 97.75 200 MET A O 1
ATOM 1496 N N . ILE A 1 201 ? -5.106 -1.049 34.549 1.00 98.44 201 ILE A N 1
ATOM 1497 C CA . ILE A 1 201 ? -5.147 -0.136 33.394 1.00 98.44 201 ILE A CA 1
ATOM 1498 C C . ILE A 1 201 ? -6.381 -0.421 32.526 1.00 98.44 201 ILE A C 1
ATOM 1500 O O . ILE A 1 201 ? -7.159 0.490 32.232 1.00 98.44 201 ILE A O 1
ATOM 1504 N N . ARG A 1 202 ? -6.613 -1.690 32.157 1.00 98.62 202 ARG A N 1
ATOM 1505 C CA . ARG A 1 202 ? -7.771 -2.094 31.337 1.00 98.62 202 ARG A CA 1
ATOM 1506 C C . ARG A 1 202 ? -9.099 -1.897 32.070 1.00 98.62 202 ARG A C 1
ATOM 1508 O O . ARG A 1 202 ? -10.091 -1.557 31.426 1.00 98.62 202 ARG A O 1
ATOM 1515 N N . ALA A 1 203 ? -9.135 -2.080 33.392 1.00 98.31 203 ALA A N 1
ATOM 1516 C CA . ALA A 1 203 ? -10.329 -1.831 34.195 1.00 98.31 203 ALA A CA 1
ATOM 1517 C C . ALA A 1 203 ? -10.716 -0.341 34.200 1.00 98.31 203 ALA A C 1
ATOM 1519 O O . ALA A 1 203 ? -11.859 -0.003 33.888 1.00 98.31 203 ALA A O 1
ATOM 1520 N N . ALA A 1 204 ? -9.759 0.551 34.469 1.00 98.25 204 ALA A N 1
ATOM 1521 C CA . ALA A 1 204 ? -10.003 1.991 34.501 1.00 98.25 204 ALA A CA 1
ATOM 1522 C C . ALA A 1 204 ? -10.316 2.554 33.103 1.00 98.25 204 ALA A C 1
ATOM 1524 O O . ALA A 1 204 ? -11.275 3.304 32.940 1.00 98.25 204 ALA A O 1
ATOM 1525 N N . ALA A 1 205 ? -9.597 2.113 32.064 1.00 98.12 205 ALA A N 1
ATOM 1526 C CA . ALA A 1 205 ? -9.877 2.496 30.678 1.00 98.12 205 ALA A CA 1
ATOM 1527 C C . ALA A 1 205 ? -11.265 2.026 30.190 1.00 98.12 205 ALA A C 1
ATOM 1529 O O . ALA A 1 205 ? -11.931 2.725 29.420 1.00 98.12 205 ALA A O 1
ATOM 1530 N N . LYS A 1 206 ? -11.746 0.865 30.662 1.00 98.25 206 LYS A N 1
ATOM 1531 C CA . LYS A 1 206 ? -13.122 0.407 30.413 1.00 98.25 206 LYS A CA 1
ATOM 1532 C C . LYS A 1 206 ? -14.152 1.335 31.066 1.00 98.25 206 LYS A C 1
ATOM 1534 O O . LYS A 1 206 ? -15.158 1.635 30.428 1.00 98.25 206 LYS A O 1
ATOM 1539 N N . ASN A 1 207 ? -13.902 1.810 32.289 1.00 97.44 207 ASN A N 1
ATOM 1540 C CA . ASN A 1 207 ? -14.813 2.689 33.034 1.00 97.44 207 ASN A CA 1
ATOM 1541 C C . ASN A 1 207 ? -14.477 4.193 32.909 1.00 97.44 207 ASN A C 1
ATOM 1543 O O . ASN A 1 207 ? -14.774 4.987 33.801 1.00 97.44 207 ASN A O 1
ATOM 1547 N N . HIS A 1 208 ? -13.880 4.605 31.784 1.00 96.38 208 HIS A N 1
ATOM 1548 C CA . HIS A 1 208 ? -13.325 5.953 31.588 1.00 96.38 208 HIS A CA 1
ATOM 1549 C C . HIS A 1 208 ? -14.328 7.115 31.684 1.00 96.38 208 HIS A C 1
ATOM 1551 O O . HIS A 1 208 ? -13.927 8.276 31.716 1.00 96.38 208 HIS A O 1
ATOM 1557 N N . LYS A 1 209 ? -15.636 6.831 31.684 1.00 94.31 209 LYS A N 1
ATOM 1558 C CA . LYS A 1 209 ? -16.670 7.829 31.981 1.00 94.31 209 LYS A CA 1
ATOM 1559 C C . LYS A 1 209 ? -16.455 8.397 33.387 1.00 94.31 209 LYS A C 1
ATOM 1561 O O . LYS A 1 209 ? -16.384 9.613 33.555 1.00 94.31 209 LYS A O 1
ATOM 1566 N N . ASP A 1 210 ? -16.280 7.503 34.354 1.00 93.69 210 ASP A N 1
ATOM 1567 C CA . ASP A 1 210 ? -16.231 7.821 35.777 1.00 93.69 210 ASP A CA 1
ATOM 1568 C C . ASP A 1 210 ? -14.781 7.941 36.280 1.00 93.69 210 ASP A C 1
ATOM 1570 O O . ASP A 1 210 ? -14.481 8.848 37.056 1.00 93.69 210 ASP A O 1
ATOM 1574 N N . VAL A 1 211 ? -13.863 7.110 35.764 1.00 96.31 211 VAL A N 1
ATOM 1575 C CA . VAL A 1 211 ? -12.463 7.002 36.222 1.00 96.31 211 VAL A CA 1
ATOM 1576 C C . VAL A 1 211 ? -11.473 7.580 35.202 1.00 96.31 211 VAL A C 1
ATOM 1578 O O . VAL A 1 211 ? -11.519 7.240 34.023 1.00 96.31 211 VAL A O 1
ATOM 1581 N N . LEU A 1 212 ? -10.521 8.409 35.632 1.00 97.38 212 LEU A N 1
ATOM 1582 C CA . LEU A 1 212 ? -9.366 8.803 34.817 1.00 97.38 212 LEU A CA 1
ATOM 1583 C C . LEU A 1 212 ? -8.254 7.755 34.928 1.00 97.38 212 LEU A C 1
ATOM 1585 O O . LEU A 1 212 ? -7.830 7.431 36.032 1.00 97.38 212 LEU A O 1
ATOM 1589 N N . ILE A 1 213 ? -7.744 7.266 33.797 1.00 98.00 213 ILE A N 1
ATOM 1590 C CA . ILE A 1 213 ? -6.571 6.380 33.736 1.00 98.00 213 ILE A CA 1
ATOM 1591 C C . ILE A 1 213 ? -5.352 7.147 33.217 1.00 98.00 213 ILE A C 1
ATOM 1593 O O . ILE A 1 213 ? -5.444 7.853 32.218 1.00 98.00 213 ILE A O 1
ATOM 1597 N N . VAL A 1 214 ? -4.206 7.006 33.877 1.00 98.00 214 VAL A N 1
ATOM 1598 C CA . VAL A 1 214 ? -2.947 7.672 33.519 1.00 98.00 214 VAL A CA 1
ATOM 1599 C C . VAL A 1 214 ? -1.822 6.638 33.499 1.00 98.00 214 VAL A C 1
ATOM 1601 O O . VAL A 1 214 ? -1.663 5.888 34.461 1.00 98.00 214 VAL A O 1
ATOM 1604 N N . VAL A 1 215 ? -1.059 6.586 32.403 1.00 97.44 215 VAL A N 1
ATOM 1605 C CA . VAL A 1 215 ? -0.027 5.550 32.156 1.00 97.44 215 VAL A CA 1
ATOM 1606 C C . VAL A 1 215 ? 1.359 6.114 31.811 1.00 97.44 215 VAL A C 1
ATOM 1608 O O . VAL A 1 215 ? 2.280 5.365 31.505 1.00 97.44 215 VAL A O 1
ATOM 1611 N N . ASP A 1 216 ? 1.513 7.438 31.832 1.00 94.56 216 ASP A N 1
ATOM 1612 C CA . ASP A 1 216 ? 2.697 8.168 31.368 1.00 94.56 216 ASP A CA 1
ATOM 1613 C C . ASP A 1 216 ? 2.858 9.452 32.200 1.00 94.56 216 ASP A C 1
ATOM 1615 O O . ASP A 1 216 ? 1.877 10.177 32.399 1.00 94.56 216 ASP A O 1
ATOM 1619 N N . SER A 1 217 ? 4.074 9.746 32.679 1.00 94.88 217 SER A N 1
ATOM 1620 C CA . SER A 1 217 ? 4.336 10.953 33.474 1.00 94.88 217 SER A CA 1
ATOM 1621 C C . SER A 1 217 ? 4.181 12.246 32.674 1.00 94.88 217 SER A C 1
ATOM 1623 O O . SER A 1 217 ? 3.835 13.280 33.245 1.00 94.88 217 SER A O 1
ATOM 1625 N N . GLY A 1 218 ? 4.304 12.183 31.342 1.00 94.88 218 GLY A N 1
ATOM 1626 C CA . GLY A 1 218 ? 4.047 13.318 30.454 1.00 94.88 218 GLY A CA 1
ATOM 1627 C C . GLY A 1 218 ? 2.605 13.845 30.491 1.00 94.88 218 GLY A C 1
ATOM 1628 O O . GLY A 1 218 ? 2.378 14.996 30.125 1.00 94.88 218 GLY A O 1
ATOM 1629 N N . ASP A 1 219 ? 1.631 13.053 30.960 1.00 95.75 219 ASP A N 1
ATOM 1630 C CA . ASP A 1 219 ? 0.238 13.503 31.099 1.00 95.75 219 ASP A CA 1
ATOM 1631 C C . ASP A 1 219 ? -0.061 14.150 32.470 1.00 95.75 219 ASP A C 1
ATOM 1633 O O . ASP A 1 219 ? -1.108 14.784 32.614 1.00 95.75 219 ASP A O 1
ATOM 1637 N N . TYR A 1 220 ? 0.812 14.010 33.484 1.00 96.00 220 TYR A N 1
ATOM 1638 C CA . TYR A 1 220 ? 0.497 14.359 34.884 1.00 96.00 220 TYR A CA 1
ATOM 1639 C C . TYR A 1 220 ? 0.008 15.806 35.052 1.00 96.00 220 TYR A C 1
ATOM 1641 O O . TYR A 1 220 ? -1.028 16.033 35.678 1.00 96.00 220 TYR A O 1
ATOM 1649 N N . GLN A 1 221 ? 0.701 16.779 34.452 1.00 95.19 221 GLN A N 1
ATOM 1650 C CA . GLN A 1 221 ? 0.322 18.194 34.533 1.00 95.19 221 GLN A CA 1
ATOM 1651 C C . GLN A 1 221 ? -1.056 18.455 33.902 1.00 95.19 221 GLN A C 1
ATOM 1653 O O . GLN A 1 221 ? -1.907 19.091 34.520 1.00 95.19 221 GLN A O 1
ATOM 1658 N N . ALA A 1 222 ? -1.312 17.904 32.712 1.00 95.06 222 ALA A N 1
ATOM 1659 C CA . ALA A 1 222 ? -2.590 18.064 32.017 1.00 95.06 222 ALA A CA 1
ATOM 1660 C C . ALA A 1 222 ? -3.754 17.400 32.778 1.00 95.06 222 ALA A C 1
ATOM 1662 O O . ALA A 1 222 ? -4.879 17.896 32.749 1.00 95.06 222 ALA A O 1
ATOM 1663 N N . VAL A 1 223 ? -3.493 16.299 33.492 1.00 95.88 223 VAL A N 1
ATOM 1664 C CA . VAL A 1 223 ? -4.475 15.660 34.382 1.00 95.88 223 VAL A CA 1
ATOM 1665 C C . VAL A 1 223 ? -4.758 16.536 35.603 1.00 95.88 223 VAL A C 1
ATOM 1667 O O . VAL A 1 223 ? -5.924 16.745 35.928 1.00 95.88 223 VAL A O 1
ATOM 1670 N N . LEU A 1 224 ? -3.737 17.106 36.252 1.00 95.75 224 LEU A N 1
ATOM 1671 C CA . LEU A 1 224 ? -3.929 18.031 37.377 1.00 95.75 224 LEU A CA 1
ATOM 1672 C C . LEU A 1 224 ? -4.693 19.300 36.962 1.00 95.75 224 LEU A C 1
ATOM 1674 O O . LEU A 1 224 ? -5.568 19.752 37.698 1.00 95.75 224 LEU A O 1
ATOM 1678 N N . GLU A 1 225 ? -4.422 19.846 35.775 1.00 94.50 225 GLU A N 1
ATOM 1679 C CA . GLU A 1 225 ? -5.163 20.976 35.197 1.00 94.50 225 GLU A CA 1
ATOM 1680 C C . GLU A 1 225 ? -6.619 20.609 34.875 1.00 94.50 225 GLU A C 1
ATOM 1682 O O . GLU A 1 225 ? -7.536 21.349 35.234 1.00 94.50 225 GLU A O 1
ATOM 1687 N N . TYR A 1 226 ? -6.859 19.437 34.279 1.00 94.25 226 TYR A N 1
ATOM 1688 C CA . TYR A 1 226 ? -8.206 18.917 34.027 1.00 94.25 226 TYR A CA 1
ATOM 1689 C C . TYR A 1 226 ? -9.013 18.732 35.322 1.00 94.25 226 TYR A C 1
ATOM 1691 O O . TYR A 1 226 ? -10.199 19.062 35.361 1.00 94.25 226 TYR A O 1
ATOM 1699 N N . LEU A 1 227 ? -8.366 18.233 36.383 1.00 93.88 227 LEU A N 1
ATOM 1700 C CA . LEU A 1 227 ? -8.964 18.020 37.704 1.00 93.88 227 LEU A CA 1
ATOM 1701 C C . LEU A 1 227 ? -9.193 19.323 38.488 1.00 93.88 227 LEU A C 1
ATOM 1703 O O . LEU A 1 227 ? -10.137 19.374 39.280 1.00 93.88 227 LEU A O 1
ATOM 1707 N N . LYS A 1 228 ? -8.361 20.353 38.255 1.00 91.19 228 LYS A N 1
ATOM 1708 C CA . LYS A 1 228 ? -8.545 21.746 38.716 1.00 91.19 228 LYS A CA 1
ATOM 1709 C C . LYS A 1 228 ? -9.692 22.445 37.970 1.00 91.19 228 LYS A C 1
ATOM 1711 O O . LYS A 1 228 ? -10.388 23.272 38.556 1.00 91.19 228 LYS A O 1
ATOM 1716 N N . GLY A 1 229 ? -9.910 22.105 36.700 1.00 79.62 229 GLY A N 1
ATOM 1717 C CA . GLY A 1 229 ? -11.066 22.531 35.911 1.00 79.62 229 GLY A CA 1
ATOM 1718 C C . GLY A 1 229 ? -12.364 21.793 36.267 1.00 79.62 229 GLY A C 1
ATOM 1719 O O . GLY A 1 229 ? -12.391 20.856 37.059 1.00 79.62 229 GLY A O 1
ATOM 1720 N N . GLY A 1 230 ? -13.472 22.181 35.626 1.00 75.56 230 GLY A N 1
ATOM 1721 C CA . GLY A 1 230 ? -14.808 21.603 35.858 1.00 75.56 230 GLY A CA 1
ATOM 1722 C C . GLY A 1 230 ? -15.028 20.169 35.345 1.00 75.56 230 GLY A C 1
ATOM 1723 O O . GLY A 1 230 ? -16.178 19.765 35.202 1.00 75.56 230 GLY A O 1
ATOM 1724 N N . GLN A 1 231 ? -13.960 19.429 35.014 1.00 82.56 231 GLN A N 1
ATOM 1725 C CA . GLN A 1 231 ? -13.947 18.006 34.617 1.00 82.56 231 GLN A CA 1
ATOM 1726 C C . GLN A 1 231 ? -14.952 17.593 33.516 1.00 82.56 231 GLN A C 1
ATOM 1728 O O . GLN A 1 231 ? -15.342 16.428 33.418 1.00 82.56 231 GLN A O 1
ATOM 1733 N N . SER A 1 232 ? -15.378 18.542 32.678 1.00 79.62 232 SER A N 1
ATOM 1734 C CA . SER A 1 232 ? -16.487 18.376 31.732 1.00 79.62 232 SER A CA 1
ATOM 1735 C C . SER A 1 232 ? -16.078 17.828 30.363 1.00 79.62 232 SER A C 1
ATOM 1737 O O . SER A 1 232 ? -16.921 17.254 29.670 1.00 79.62 232 SER A O 1
ATOM 1739 N N . ASP A 1 233 ? -14.806 17.949 29.961 1.00 88.88 233 ASP A N 1
ATOM 1740 C CA . ASP A 1 233 ? -14.357 17.398 28.680 1.00 88.88 233 ASP A CA 1
ATOM 1741 C C . ASP A 1 233 ? -14.276 15.861 28.728 1.00 88.88 233 ASP A C 1
ATOM 1743 O O . ASP A 1 233 ? -13.435 15.256 29.397 1.00 88.88 233 ASP A O 1
ATOM 1747 N N . GLN A 1 234 ? -15.179 15.226 27.983 1.00 89.88 234 GLN A N 1
ATOM 1748 C CA . GLN A 1 234 ? -15.261 13.778 27.801 1.00 89.88 234 GLN A CA 1
ATOM 1749 C C . GLN A 1 234 ? -14.290 13.256 26.726 1.00 89.88 234 GLN A C 1
ATOM 1751 O O . GLN A 1 234 ? -14.021 12.054 26.675 1.00 89.88 234 GLN A O 1
ATOM 1756 N N . GLN A 1 235 ? -13.743 14.123 25.865 1.00 94.12 235 GLN A N 1
ATOM 1757 C CA . GLN A 1 235 ? -12.738 13.738 24.871 1.00 94.12 235 GLN A CA 1
ATOM 1758 C C . GLN A 1 235 ? -11.387 13.470 25.539 1.00 94.12 235 GLN A C 1
ATOM 1760 O O . GLN A 1 235 ? -10.776 12.445 25.240 1.00 94.12 235 GLN A O 1
ATOM 1765 N N . PHE A 1 236 ? -10.966 14.297 26.504 1.00 96.00 236 PHE A N 1
ATOM 1766 C CA . PHE A 1 236 ? -9.782 14.033 27.330 1.00 96.00 236 PHE A CA 1
ATOM 1767 C C . PHE A 1 236 ? -9.842 12.657 28.017 1.00 96.00 236 PHE A C 1
ATOM 1769 O O . PHE A 1 236 ? -8.911 11.861 27.872 1.00 96.00 236 PHE A O 1
ATOM 1776 N N . ARG A 1 237 ? -10.973 12.312 28.657 1.00 95.31 237 ARG A N 1
ATOM 1777 C CA . ARG A 1 237 ? -11.172 10.987 29.284 1.00 95.31 237 ARG A CA 1
ATOM 1778 C C . ARG A 1 237 ? -11.010 9.834 28.286 1.00 95.31 237 ARG A C 1
ATOM 1780 O O . ARG A 1 237 ? -10.321 8.854 28.563 1.00 95.31 237 ARG A O 1
ATOM 1787 N N . ARG A 1 238 ? -11.592 9.967 27.088 1.00 96.69 238 ARG A N 1
ATOM 1788 C CA . ARG A 1 238 ? -11.479 8.972 26.004 1.00 96.69 238 ARG A CA 1
ATOM 1789 C C . ARG A 1 238 ? -10.067 8.878 25.422 1.00 96.69 238 ARG A C 1
ATOM 1791 O O . ARG A 1 238 ? -9.624 7.777 25.108 1.00 96.69 238 ARG A O 1
ATOM 1798 N N . LYS A 1 239 ? -9.344 9.998 25.305 1.00 97.50 239 LYS A N 1
ATOM 1799 C CA . LYS A 1 239 ? -7.940 10.039 24.860 1.00 97.50 239 LYS A CA 1
ATOM 1800 C C . LYS A 1 239 ? -7.037 9.279 25.834 1.00 97.50 239 LYS A C 1
ATOM 1802 O O . LYS A 1 239 ? -6.219 8.474 25.394 1.00 97.50 239 LYS A O 1
ATOM 1807 N N . LEU A 1 240 ? -7.223 9.492 27.137 1.00 98.00 240 LEU A N 1
ATOM 1808 C CA . LEU A 1 240 ? -6.529 8.747 28.190 1.00 98.00 240 LEU A CA 1
ATOM 1809 C C . LEU A 1 240 ? -6.856 7.245 28.139 1.00 98.00 240 LEU A C 1
ATOM 1811 O O . LEU A 1 240 ? -5.945 6.421 28.137 1.00 98.00 240 LEU A O 1
ATOM 1815 N N . ALA A 1 241 ? -8.133 6.879 27.992 1.00 98.06 241 ALA A N 1
ATOM 1816 C CA . ALA A 1 241 ? -8.555 5.483 27.851 1.00 98.06 241 ALA A CA 1
ATOM 1817 C C . ALA A 1 241 ? -7.962 4.788 26.611 1.00 98.06 241 ALA A C 1
ATOM 1819 O O . ALA A 1 241 ? -7.539 3.634 26.688 1.00 98.06 241 ALA A O 1
ATOM 1820 N N . TRP A 1 242 ? -7.883 5.490 25.477 1.00 97.94 242 TRP A N 1
ATOM 1821 C CA . TRP A 1 242 ? -7.194 5.001 24.281 1.00 97.94 242 TRP A CA 1
ATOM 1822 C C . TRP A 1 242 ? -5.694 4.797 24.537 1.00 97.94 242 TRP A C 1
ATOM 1824 O O . TRP A 1 242 ? -5.173 3.722 24.242 1.00 97.94 242 TRP A O 1
ATOM 1834 N N . LYS A 1 243 ? -5.010 5.781 25.142 1.00 97.75 243 LYS A N 1
ATOM 1835 C CA . LYS A 1 243 ? -3.575 5.697 25.469 1.00 97.75 243 LYS A CA 1
ATOM 1836 C C . LYS A 1 243 ? -3.281 4.522 26.409 1.00 97.75 243 LYS A C 1
ATOM 1838 O O . LYS A 1 243 ? -2.316 3.796 26.199 1.00 97.75 243 LYS A O 1
ATOM 1843 N N . ALA A 1 244 ? -4.158 4.288 27.384 1.00 98.06 244 ALA A N 1
ATOM 1844 C CA . ALA A 1 244 ? -4.105 3.162 28.308 1.00 98.06 244 ALA A CA 1
ATOM 1845 C C . ALA A 1 244 ? -4.210 1.793 27.606 1.00 98.06 244 ALA A C 1
ATOM 1847 O O . ALA A 1 244 ? -3.373 0.920 27.838 1.00 98.06 244 ALA A O 1
ATOM 1848 N N . PHE A 1 245 ? -5.180 1.606 26.701 1.00 98.19 245 PHE A N 1
ATOM 1849 C CA . PHE A 1 245 ? -5.267 0.373 25.905 1.00 98.19 245 PHE A CA 1
ATOM 1850 C C . PHE A 1 245 ? -4.089 0.217 24.929 1.00 98.19 245 PHE A C 1
ATOM 1852 O O . PHE A 1 245 ? -3.596 -0.896 24.761 1.00 98.19 245 PHE A O 1
ATOM 1859 N N . GLN A 1 246 ? -3.598 1.307 24.330 1.00 96.94 246 GLN A N 1
ATOM 1860 C CA . GLN A 1 246 ? -2.437 1.282 23.434 1.00 96.94 246 GLN A CA 1
ATOM 1861 C C . GLN A 1 246 ? -1.136 0.911 24.170 1.00 96.94 246 GLN A C 1
ATOM 1863 O O . GLN A 1 246 ? -0.317 0.179 23.619 1.00 96.94 246 GLN A O 1
ATOM 1868 N N . HIS A 1 247 ? -0.954 1.381 25.410 1.00 96.25 247 HIS A N 1
ATOM 1869 C CA . HIS A 1 247 ? 0.197 1.045 26.254 1.00 96.25 247 HIS A CA 1
ATOM 1870 C C . HIS A 1 247 ? 0.239 -0.458 26.569 1.00 96.25 247 HIS A C 1
ATOM 1872 O O . HIS A 1 247 ? 1.265 -1.097 26.351 1.00 96.25 247 HIS A O 1
ATOM 1878 N N . VAL A 1 248 ? -0.896 -1.044 26.975 1.00 97.38 248 VAL A N 1
ATOM 1879 C CA . VAL A 1 248 ? -0.991 -2.495 27.213 1.00 97.38 248 VAL A CA 1
ATOM 1880 C C . VAL A 1 248 ? -0.822 -3.292 25.915 1.00 97.38 248 VAL A C 1
ATOM 1882 O O . VAL A 1 248 ? -0.076 -4.260 25.900 1.00 97.38 248 VAL A O 1
ATOM 1885 N N . ALA A 1 249 ? -1.413 -2.861 24.795 1.00 96.88 249 ALA A N 1
ATOM 1886 C CA . ALA A 1 249 ? -1.244 -3.554 23.514 1.00 96.88 249 ALA A CA 1
ATOM 1887 C C . ALA A 1 249 ? 0.221 -3.578 23.029 1.00 96.88 249 ALA A C 1
ATOM 1889 O O . ALA A 1 249 ? 0.667 -4.580 22.468 1.00 96.88 249 ALA A O 1
ATOM 1890 N N . ALA A 1 250 ? 0.986 -2.504 23.256 1.00 95.69 250 ALA A N 1
ATOM 1891 C CA . ALA A 1 250 ? 2.418 -2.471 22.956 1.00 95.69 250 ALA A CA 1
ATOM 1892 C C . ALA A 1 250 ? 3.231 -3.377 23.901 1.00 95.69 250 ALA A C 1
ATOM 1894 O O . ALA A 1 250 ? 4.124 -4.089 23.444 1.00 95.69 250 ALA A O 1
ATOM 1895 N N . TYR A 1 251 ? 2.884 -3.396 25.191 1.00 96.25 251 TYR A N 1
ATOM 1896 C CA . TYR A 1 251 ? 3.493 -4.275 26.192 1.00 96.25 251 TYR A CA 1
ATOM 1897 C C . TYR A 1 251 ? 3.275 -5.761 25.864 1.00 96.25 251 TYR A C 1
ATOM 1899 O O . TYR A 1 251 ? 4.241 -6.509 25.717 1.00 96.25 251 TYR A O 1
ATOM 1907 N N . ASP A 1 252 ? 2.021 -6.165 25.636 1.00 96.75 252 ASP A N 1
ATOM 1908 C CA . ASP A 1 252 ? 1.645 -7.537 25.271 1.00 96.75 252 ASP A CA 1
ATOM 1909 C C . ASP A 1 252 ? 2.314 -7.978 23.953 1.00 96.75 252 ASP A C 1
ATOM 1911 O O . ASP A 1 252 ? 2.687 -9.142 23.804 1.00 96.75 252 ASP A O 1
ATOM 1915 N N . SER A 1 253 ? 2.528 -7.049 23.008 1.00 96.25 253 SER A N 1
ATOM 1916 C CA . SER A 1 253 ? 3.267 -7.320 21.763 1.00 96.25 253 SER A CA 1
ATOM 1917 C C . SER A 1 253 ? 4.733 -7.672 22.035 1.00 96.25 253 SER A C 1
ATOM 1919 O O . SER A 1 253 ? 5.224 -8.673 21.514 1.00 96.25 253 SER A O 1
ATOM 1921 N N . ALA A 1 254 ? 5.421 -6.899 22.883 1.00 95.69 254 ALA A N 1
ATOM 1922 C CA . ALA A 1 254 ? 6.811 -7.164 23.254 1.00 95.69 254 ALA A CA 1
ATOM 1923 C C . ALA A 1 254 ? 6.956 -8.482 24.038 1.00 95.69 254 ALA A C 1
ATOM 1925 O O . ALA A 1 254 ? 7.856 -9.270 23.750 1.00 95.69 254 ALA A O 1
ATOM 1926 N N . VAL A 1 255 ? 6.041 -8.764 24.975 1.00 95.94 255 VAL A N 1
ATOM 1927 C CA . VAL A 1 255 ? 5.999 -10.044 25.705 1.00 95.94 255 VAL A CA 1
ATOM 1928 C C . VAL A 1 255 ? 5.773 -11.215 24.741 1.00 95.94 255 VAL A C 1
ATOM 1930 O O . VAL A 1 255 ? 6.492 -12.211 24.810 1.00 95.94 255 VAL A O 1
ATOM 1933 N N . SER A 1 256 ? 4.835 -11.091 23.795 1.00 95.31 256 SER A N 1
ATOM 1934 C CA . SER A 1 256 ? 4.551 -12.137 22.804 1.00 95.31 256 SER A CA 1
ATOM 1935 C C . SER A 1 256 ? 5.722 -12.394 21.848 1.00 95.31 256 SER A C 1
ATOM 1937 O O . SER A 1 256 ? 5.988 -13.549 21.517 1.00 95.31 256 SER A O 1
ATOM 1939 N N . GLU A 1 257 ? 6.424 -11.352 21.392 1.00 93.81 257 GLU A N 1
ATOM 1940 C CA . GLU A 1 257 ? 7.592 -11.509 20.516 1.00 93.81 257 GLU A CA 1
ATOM 1941 C C . GLU A 1 257 ? 8.783 -12.116 21.272 1.00 93.81 257 GLU A C 1
ATOM 1943 O O . GLU A 1 257 ? 9.468 -12.996 20.744 1.00 93.81 257 GLU A O 1
ATOM 1948 N N . TRP A 1 258 ? 9.014 -11.691 22.521 1.00 94.00 258 TRP A N 1
ATOM 1949 C CA . TRP A 1 258 ? 10.059 -12.263 23.368 1.00 94.00 258 TRP A CA 1
ATOM 1950 C C . TRP A 1 258 ? 9.804 -13.747 23.641 1.00 94.00 258 TRP A C 1
ATOM 1952 O O . TRP A 1 258 ? 10.704 -14.550 23.411 1.00 94.00 258 TRP A O 1
ATOM 1962 N N . LEU A 1 259 ? 8.581 -14.120 24.045 1.00 93.62 259 LEU A N 1
ATOM 1963 C CA . LEU A 1 259 ? 8.202 -15.512 24.313 1.00 93.62 259 LEU A CA 1
ATOM 1964 C C . LEU A 1 259 ? 8.329 -16.407 23.074 1.00 93.62 259 LEU A C 1
ATOM 1966 O O . LEU A 1 259 ? 8.812 -17.530 23.199 1.00 93.62 259 LEU A O 1
ATOM 1970 N N . TRP A 1 260 ? 7.959 -15.928 21.879 1.00 91.56 260 TRP A N 1
ATOM 1971 C CA . TRP A 1 260 ? 8.141 -16.704 20.643 1.00 91.56 260 TRP A CA 1
ATOM 1972 C C . TRP A 1 260 ? 9.618 -17.051 20.398 1.00 91.56 260 TRP A C 1
ATOM 1974 O O . TRP A 1 260 ? 9.940 -18.200 20.083 1.00 91.56 260 TRP A O 1
ATOM 1984 N N . LYS A 1 261 ? 10.522 -16.088 20.634 1.00 88.81 261 LYS A N 1
ATOM 1985 C CA . LYS A 1 261 ? 11.981 -16.270 20.523 1.00 88.81 261 LYS A CA 1
ATOM 1986 C C . LYS A 1 261 ? 12.573 -17.245 21.554 1.00 88.81 261 LYS A C 1
ATOM 1988 O O . LYS A 1 261 ? 13.693 -17.691 21.340 1.00 88.81 261 LYS A O 1
ATOM 1993 N N . GLN A 1 262 ? 11.848 -17.598 22.622 1.00 89.38 262 GLN A N 1
ATOM 1994 C CA . GLN A 1 262 ? 12.276 -18.616 23.601 1.00 89.38 262 GLN A CA 1
ATOM 1995 C C . GLN A 1 262 ? 11.830 -20.044 23.236 1.00 89.38 262 GLN A C 1
ATOM 1997 O O . GLN A 1 262 ? 12.150 -20.987 23.956 1.00 89.38 262 GLN A O 1
ATOM 2002 N N . THR A 1 263 ? 11.054 -20.239 22.163 1.00 85.88 263 THR A N 1
ATOM 2003 C CA . THR A 1 263 ? 10.568 -21.581 21.801 1.00 85.88 263 THR A CA 1
ATOM 2004 C C . THR A 1 263 ? 11.642 -22.407 21.088 1.00 85.88 263 THR A C 1
ATOM 2006 O O . THR A 1 263 ? 12.359 -21.907 20.228 1.00 85.88 263 THR A O 1
ATOM 2009 N N . GLU A 1 264 ? 11.703 -23.714 21.363 1.00 76.12 264 GLU A N 1
ATOM 2010 C CA . GLU A 1 264 ? 12.639 -24.664 20.720 1.00 76.12 264 GLU A CA 1
ATOM 2011 C C . GLU A 1 264 ? 12.369 -24.898 19.211 1.00 76.12 264 GLU A C 1
ATOM 2013 O O . GLU A 1 264 ? 12.942 -25.795 18.585 1.00 76.12 264 GLU A O 1
ATOM 2018 N N . ARG A 1 265 ? 11.453 -24.136 18.601 1.00 65.31 265 ARG A N 1
ATOM 2019 C CA . ARG A 1 265 ? 10.997 -24.343 17.224 1.00 65.31 265 ARG A CA 1
ATOM 2020 C C . ARG A 1 265 ? 11.914 -23.660 16.216 1.00 65.31 265 ARG A C 1
ATOM 2022 O O . ARG A 1 265 ? 12.258 -22.493 16.346 1.00 65.31 265 ARG A O 1
ATOM 2029 N N . LYS A 1 266 ? 12.177 -24.346 15.102 1.00 62.09 266 LYS A N 1
ATOM 2030 C CA . LYS A 1 266 ? 12.887 -23.789 13.931 1.00 62.09 266 LYS A CA 1
ATOM 2031 C C . LYS A 1 266 ? 11.984 -22.941 13.007 1.00 62.09 266 LYS A C 1
ATOM 2033 O O . LYS A 1 266 ? 12.330 -22.693 11.856 1.00 62.09 266 LYS A O 1
ATOM 2038 N N . GLU A 1 267 ? 10.805 -22.531 13.476 1.00 78.50 267 GLU A N 1
ATOM 2039 C CA . GLU A 1 267 ? 9.792 -21.806 12.696 1.00 78.50 267 GLU A CA 1
ATOM 2040 C C . GLU A 1 267 ? 10.103 -20.295 12.687 1.00 78.50 267 GLU A C 1
ATOM 2042 O O . GLU A 1 267 ? 9.805 -19.585 13.646 1.00 78.50 267 GLU A O 1
ATOM 2047 N N . LYS A 1 268 ? 10.711 -19.781 11.602 1.00 81.00 268 LYS A N 1
ATOM 2048 C CA . LYS A 1 268 ? 11.139 -18.364 11.524 1.00 81.00 268 LYS A CA 1
ATOM 2049 C C . LYS A 1 268 ? 9.979 -17.358 11.610 1.00 81.00 268 LYS A C 1
ATOM 2051 O O . LYS A 1 268 ? 10.165 -16.268 12.145 1.00 81.00 268 LYS A O 1
ATOM 2056 N N . PHE A 1 269 ? 8.804 -17.705 11.088 1.00 88.94 269 PHE A N 1
ATOM 2057 C CA . PHE A 1 269 ? 7.621 -16.841 11.103 1.00 88.94 269 PHE A CA 1
ATOM 2058 C C . PHE A 1 269 ? 6.623 -17.334 12.163 1.00 88.94 269 PHE A C 1
ATOM 2060 O O . PHE A 1 269 ? 6.241 -18.506 12.107 1.00 88.94 269 PHE A O 1
ATOM 2067 N N . PRO A 1 270 ? 6.178 -16.485 13.108 1.00 89.50 270 PRO A N 1
ATOM 2068 C CA . PRO A 1 270 ? 5.184 -16.882 14.098 1.00 89.50 270 PRO A CA 1
ATOM 2069 C C . PRO A 1 270 ? 3.787 -17.031 13.465 1.00 89.50 270 PRO A C 1
ATOM 2071 O O . PRO A 1 270 ? 3.463 -16.315 12.514 1.00 89.50 270 PRO A O 1
ATOM 2074 N N . PRO A 1 271 ? 2.915 -17.905 14.008 1.00 90.75 271 PRO A N 1
ATOM 2075 C CA . PRO A 1 271 ? 1.554 -18.110 13.496 1.00 90.75 271 PRO A CA 1
ATOM 2076 C C . PRO A 1 271 ? 0.629 -16.897 13.707 1.00 90.75 271 PRO A C 1
ATOM 2078 O O . PRO A 1 271 ? -0.387 -16.776 13.027 1.00 90.75 271 PRO A O 1
ATOM 2081 N N . SER A 1 272 ? 0.995 -16.001 14.627 1.00 91.56 272 SER A N 1
ATOM 2082 C CA . SER A 1 272 ? 0.373 -14.695 14.862 1.00 91.56 272 SER A CA 1
ATOM 2083 C C . SER A 1 272 ? 1.480 -13.653 14.995 1.00 91.56 272 SER A C 1
ATOM 2085 O O . SER A 1 272 ? 2.460 -13.893 15.697 1.00 91.56 272 SER A O 1
ATOM 2087 N N . PHE A 1 273 ? 1.329 -12.496 14.350 1.00 89.25 273 PHE A N 1
ATOM 2088 C CA . PHE A 1 273 ? 2.346 -11.443 14.320 1.00 89.25 273 PHE A CA 1
ATOM 2089 C C . PHE A 1 273 ? 1.712 -10.069 14.561 1.00 89.25 273 PHE A C 1
ATOM 2091 O O . PHE A 1 273 ? 0.678 -9.753 13.969 1.00 89.25 273 PHE A O 1
ATOM 2098 N N . THR A 1 274 ? 2.338 -9.255 15.414 1.00 92.81 274 THR A N 1
ATOM 2099 C CA . THR A 1 274 ? 1.833 -7.942 15.840 1.00 92.81 274 THR A CA 1
ATOM 2100 C C . THR A 1 274 ? 2.956 -6.917 15.756 1.00 92.81 274 THR A C 1
ATOM 2102 O O . THR A 1 274 ? 4.040 -7.167 16.270 1.00 92.81 274 THR A O 1
ATOM 2105 N N . VAL A 1 275 ? 2.686 -5.759 15.146 1.00 92.38 275 VAL A N 1
ATOM 2106 C CA . VAL A 1 275 ? 3.668 -4.678 14.966 1.00 92.38 275 VAL A CA 1
ATOM 2107 C C . VAL A 1 275 ? 3.252 -3.457 15.801 1.00 92.38 275 VAL A C 1
ATOM 2109 O O . VAL A 1 275 ? 2.312 -2.751 15.416 1.00 92.38 275 VAL A O 1
ATOM 2112 N N . PRO A 1 276 ? 3.892 -3.187 16.953 1.00 94.44 276 PRO A N 1
ATOM 2113 C CA . PRO A 1 276 ? 3.591 -2.016 17.770 1.00 94.44 276 PRO A CA 1
ATOM 2114 C C . PRO A 1 276 ? 4.211 -0.749 17.154 1.00 94.44 276 PRO A C 1
ATOM 2116 O O . PRO A 1 276 ? 5.403 -0.484 17.281 1.00 94.44 276 PRO A O 1
ATOM 2119 N N . LEU A 1 277 ? 3.385 0.064 16.490 1.00 94.88 277 LEU A N 1
ATOM 2120 C CA . LEU A 1 277 ? 3.805 1.311 15.839 1.00 94.88 277 LEU A CA 1
ATOM 2121 C C . LEU A 1 277 ? 3.578 2.549 16.723 1.00 94.88 277 LEU A C 1
ATOM 2123 O O . LEU A 1 277 ? 2.500 2.731 17.291 1.00 94.88 277 LEU A O 1
ATOM 2127 N N . VAL A 1 278 ? 4.556 3.460 16.757 1.00 93.88 278 VAL A N 1
ATOM 2128 C CA . VAL A 1 278 ? 4.469 4.760 17.452 1.00 93.88 278 VAL A CA 1
ATOM 2129 C C . VAL A 1 278 ? 4.603 5.912 16.455 1.00 93.88 278 VAL A C 1
ATOM 2131 O O . VAL A 1 278 ? 5.534 5.951 15.656 1.00 93.88 278 VAL A O 1
ATOM 2134 N N . LEU A 1 279 ? 3.676 6.872 16.500 1.00 95.44 279 LEU A N 1
ATOM 2135 C CA . LEU A 1 279 ? 3.677 8.053 15.630 1.00 95.44 279 LEU A CA 1
ATOM 2136 C C . LEU A 1 279 ? 4.889 8.956 15.933 1.00 95.44 279 LEU A C 1
ATOM 2138 O O . LEU A 1 279 ? 4.982 9.495 17.033 1.00 95.44 279 LEU A O 1
ATOM 2142 N N . LYS A 1 280 ? 5.781 9.164 14.952 1.00 94.69 280 LYS A N 1
ATOM 2143 C CA . LYS A 1 280 ? 6.913 10.112 15.047 1.00 94.69 280 LYS A CA 1
ATOM 2144 C C . LYS A 1 280 ? 6.520 11.501 14.534 1.00 94.69 280 LYS A C 1
ATOM 2146 O O . LYS A 1 280 ? 6.919 12.500 15.124 1.00 94.69 280 LYS A O 1
ATOM 2151 N N . SER A 1 281 ? 5.729 11.576 13.460 1.00 94.88 281 SER A N 1
ATOM 2152 C CA . SER A 1 281 ? 5.219 12.841 12.906 1.00 94.88 281 SER A CA 1
ATOM 2153 C C . SER A 1 281 ? 4.016 12.640 11.977 1.00 94.88 281 SER A C 1
ATOM 2155 O O . SER A 1 281 ? 3.885 11.616 11.308 1.00 94.88 281 SER A O 1
ATOM 2157 N N . SER A 1 282 ? 3.137 13.640 11.883 1.00 96.44 282 SER A N 1
ATOM 2158 C CA . SER A 1 282 ? 2.242 13.785 10.729 1.00 96.44 282 SER A CA 1
ATOM 2159 C C . SER A 1 282 ? 3.037 14.282 9.517 1.00 96.44 282 SER A C 1
ATOM 2161 O O . SER A 1 282 ? 3.988 15.047 9.664 1.00 96.44 282 SER A O 1
ATOM 2163 N N . LEU A 1 283 ? 2.654 13.861 8.310 1.00 96.50 283 LEU A N 1
ATOM 2164 C CA . LEU A 1 283 ? 3.286 14.307 7.066 1.00 96.50 283 LEU A CA 1
ATOM 2165 C C . LEU A 1 283 ? 2.340 15.232 6.299 1.00 96.50 283 LEU A C 1
ATOM 2167 O O . LEU A 1 283 ? 1.121 15.061 6.334 1.00 96.50 283 LEU A O 1
ATOM 2171 N N . ARG A 1 284 ? 2.910 16.194 5.561 1.00 94.75 284 ARG A N 1
ATOM 2172 C CA . ARG A 1 284 ? 2.143 17.171 4.764 1.00 94.75 284 ARG A CA 1
ATOM 2173 C C . ARG A 1 284 ? 1.189 16.502 3.765 1.00 94.75 284 ARG A C 1
ATOM 2175 O O . ARG A 1 284 ? 0.107 17.024 3.522 1.00 94.75 284 ARG A O 1
ATOM 2182 N N . TYR A 1 285 ? 1.610 15.371 3.200 1.00 95.69 285 TYR A N 1
ATOM 2183 C CA . TYR A 1 285 ? 0.838 14.478 2.335 1.00 95.69 285 TYR A CA 1
ATOM 2184 C C . TYR A 1 285 ? 1.572 13.127 2.181 1.00 95.69 285 TYR A C 1
ATOM 2186 O O . TYR A 1 285 ? 2.707 12.985 2.647 1.00 95.69 285 TYR A O 1
ATOM 2194 N N . GLY A 1 286 ? 0.904 12.141 1.569 1.00 95.19 286 GLY A N 1
ATOM 2195 C CA . GLY A 1 286 ? 1.444 10.821 1.206 1.00 95.19 286 GLY A CA 1
ATOM 2196 C C . GLY A 1 286 ? 2.312 10.858 -0.052 1.00 95.19 286 GLY A C 1
ATOM 2197 O O . GLY A 1 286 ? 3.074 11.801 -0.243 1.00 95.19 286 GLY A O 1
ATOM 2198 N N . GLU A 1 287 ? 2.198 9.861 -0.930 1.00 93.62 287 GLU A N 1
ATOM 2199 C CA . GLU A 1 287 ? 2.912 9.884 -2.220 1.00 93.62 287 GLU A CA 1
ATOM 2200 C C . GLU A 1 287 ? 2.488 11.079 -3.088 1.00 93.62 287 GLU A C 1
ATOM 2202 O O . GLU A 1 287 ? 3.314 11.689 -3.767 1.00 93.62 287 GLU A O 1
ATOM 2207 N N . ASN A 1 288 ? 1.203 11.446 -3.009 1.00 93.06 288 ASN A N 1
ATOM 2208 C CA . ASN A 1 288 ? 0.567 12.512 -3.774 1.00 93.06 288 ASN A CA 1
ATOM 2209 C C . ASN A 1 288 ? -0.138 13.525 -2.842 1.00 93.06 288 ASN A C 1
ATOM 2211 O O . ASN A 1 288 ? -0.698 13.116 -1.821 1.00 93.06 288 ASN A O 1
ATOM 2215 N N . PRO A 1 289 ? -0.228 14.824 -3.206 1.00 95.06 289 PRO A N 1
ATOM 2216 C CA . PRO A 1 289 ? -0.773 15.885 -2.342 1.00 95.06 289 PRO A CA 1
ATOM 2217 C C . PRO A 1 289 ? -2.200 15.694 -1.804 1.00 95.06 289 PRO A C 1
ATOM 2219 O O . PRO A 1 289 ? -2.557 16.305 -0.801 1.00 95.06 289 PRO A O 1
ATOM 2222 N N . HIS A 1 290 ? -3.028 14.869 -2.452 1.00 91.31 290 HIS A N 1
ATOM 2223 C CA . HIS A 1 290 ? -4.404 14.595 -2.019 1.00 91.31 290 HIS A CA 1
ATOM 2224 C C . HIS A 1 290 ? -4.500 13.509 -0.926 1.00 91.31 290 HIS A C 1
ATOM 2226 O O . HIS A 1 290 ? -5.556 13.334 -0.319 1.00 91.31 290 HIS A O 1
ATOM 2232 N N . GLN A 1 291 ? -3.419 12.764 -0.677 1.00 93.50 291 GLN A N 1
ATOM 2233 C CA . GLN A 1 291 ? -3.360 11.696 0.320 1.00 93.50 291 GLN A CA 1
ATOM 2234 C C . GLN A 1 291 ? -2.866 12.270 1.653 1.00 93.50 291 GLN A C 1
ATOM 2236 O O . GLN A 1 291 ? -1.819 12.911 1.695 1.00 93.50 291 GLN A O 1
ATOM 2241 N N . LYS A 1 292 ? -3.566 12.008 2.761 1.00 96.81 292 LYS A N 1
ATOM 2242 C CA . LYS A 1 292 ? -3.035 12.279 4.111 1.00 96.81 292 LYS A CA 1
ATOM 2243 C C . LYS A 1 292 ? -2.067 11.163 4.509 1.00 96.81 292 LYS A C 1
ATOM 2245 O O . LYS A 1 292 ? -2.338 10.004 4.211 1.00 96.81 292 LYS A O 1
ATOM 2250 N N . ALA A 1 293 ? -0.981 11.497 5.204 1.00 97.56 293 ALA A N 1
ATOM 2251 C CA . ALA A 1 293 ? -0.014 10.513 5.686 1.00 97.56 293 ALA A CA 1
ATOM 2252 C C . ALA A 1 293 ? 0.618 10.914 7.026 1.00 97.56 293 ALA A C 1
ATOM 2254 O O . ALA A 1 293 ? 0.491 12.045 7.498 1.00 97.56 293 ALA A O 1
ATOM 2255 N N . ALA A 1 294 ? 1.305 9.955 7.632 1.00 97.50 294 ALA A N 1
ATOM 2256 C CA . ALA A 1 294 ? 2.030 10.082 8.885 1.00 97.50 294 ALA A CA 1
ATOM 2257 C C . ALA A 1 294 ? 3.216 9.108 8.870 1.00 97.50 294 ALA A C 1
ATOM 2259 O O . ALA A 1 294 ? 3.148 8.073 8.206 1.00 97.50 294 ALA A O 1
ATOM 2260 N N . PHE A 1 295 ? 4.288 9.440 9.585 1.00 97.00 295 PHE A N 1
ATOM 2261 C CA . PHE A 1 295 ? 5.446 8.574 9.756 1.00 97.00 295 PHE A CA 1
ATOM 2262 C C . PHE A 1 295 ? 5.431 7.931 11.147 1.00 97.00 295 PHE A C 1
ATOM 2264 O O . PHE A 1 295 ? 5.329 8.618 12.169 1.00 97.00 295 PHE A O 1
ATOM 2271 N N . TYR A 1 296 ? 5.541 6.605 11.170 1.00 96.19 296 TYR A N 1
ATOM 2272 C CA . TYR A 1 296 ? 5.560 5.781 12.373 1.00 96.19 296 TYR A CA 1
ATOM 2273 C C . TYR A 1 296 ? 6.919 5.096 12.517 1.00 96.19 296 TYR A C 1
ATOM 2275 O O . TYR A 1 296 ? 7.553 4.746 11.526 1.00 96.19 296 TYR A O 1
ATOM 2283 N N . VAL A 1 297 ? 7.343 4.892 13.760 1.00 94.31 297 VAL A N 1
ATOM 2284 C CA . VAL A 1 297 ? 8.516 4.096 14.133 1.00 94.31 297 VAL A CA 1
ATOM 2285 C C . VAL A 1 297 ? 8.038 2.776 14.722 1.00 94.31 297 VAL A C 1
ATOM 2287 O O . VAL A 1 297 ? 7.105 2.758 15.529 1.00 94.31 297 VAL A O 1
ATOM 2290 N N . ASP A 1 298 ? 8.688 1.692 14.314 1.00 93.62 298 ASP A N 1
ATOM 2291 C CA . ASP A 1 298 ? 8.467 0.354 14.851 1.00 93.62 298 ASP A CA 1
ATOM 2292 C C . ASP A 1 298 ? 9.041 0.224 16.275 1.00 93.62 298 ASP A C 1
ATOM 2294 O O . ASP A 1 298 ? 10.065 0.828 16.611 1.00 93.62 298 ASP A O 1
ATOM 2298 N N . LYS A 1 299 ? 8.349 -0.533 17.128 1.00 92.19 299 LYS A N 1
ATOM 2299 C CA . LYS A 1 299 ? 8.751 -0.881 18.499 1.00 92.19 299 LYS A CA 1
ATOM 2300 C C . LYS A 1 299 ? 8.729 -2.392 18.744 1.00 92.19 299 LYS A C 1
ATOM 2302 O O . LYS A 1 299 ? 8.624 -2.828 19.886 1.00 92.19 299 LYS A O 1
ATOM 2307 N N . SER A 1 300 ? 8.820 -3.189 17.684 1.00 93.00 300 SER A N 1
ATOM 2308 C CA . SER A 1 300 ? 9.137 -4.615 17.762 1.00 93.00 300 SER A CA 1
ATOM 2309 C C . SER A 1 300 ? 10.545 -4.804 18.339 1.00 93.00 300 SER A C 1
ATOM 2311 O O . SER A 1 300 ? 11.454 -4.016 18.063 1.00 93.00 300 SER A O 1
ATOM 2313 N N . LEU A 1 301 ? 10.765 -5.874 19.102 1.00 91.94 301 LEU A N 1
ATOM 2314 C CA . LEU A 1 301 ? 12.069 -6.208 19.684 1.00 91.94 301 LEU A CA 1
ATOM 2315 C C . LEU A 1 301 ? 13.123 -6.536 18.611 1.00 91.94 301 LEU A C 1
ATOM 2317 O O . LEU A 1 301 ? 14.318 -6.440 18.875 1.00 91.94 301 LEU A O 1
ATOM 2321 N N . ALA A 1 302 ? 12.704 -6.910 17.399 1.00 87.94 302 ALA A N 1
ATOM 2322 C CA . ALA A 1 302 ? 13.573 -7.065 16.230 1.00 87.94 302 ALA A CA 1
ATOM 2323 C C . ALA A 1 302 ? 14.204 -5.742 15.733 1.00 87.94 302 ALA A C 1
ATOM 2325 O O . ALA A 1 302 ? 15.320 -5.758 15.207 1.00 87.94 302 ALA A O 1
ATOM 2326 N N . GLU A 1 303 ? 13.540 -4.601 15.951 1.00 90.38 303 GLU A N 1
ATOM 2327 C CA . GLU A 1 303 ? 13.972 -3.272 15.476 1.00 90.38 303 GLU A CA 1
ATOM 2328 C C . GLU A 1 303 ? 14.705 -2.446 16.549 1.00 90.38 303 GLU A C 1
ATOM 2330 O O . GLU A 1 303 ? 15.070 -1.283 16.361 1.00 90.38 303 GLU A O 1
ATOM 2335 N N . VAL A 1 304 ? 14.994 -3.075 17.685 1.00 87.38 304 VAL A N 1
ATOM 2336 C CA . VAL A 1 304 ? 15.822 -2.524 18.758 1.00 87.38 304 VAL A CA 1
ATOM 2337 C C . VAL A 1 304 ? 17.235 -2.262 18.244 1.00 87.38 304 VAL A C 1
ATOM 2339 O O . VAL A 1 304 ? 17.887 -3.147 17.696 1.00 87.38 304 VAL A O 1
ATOM 2342 N N . ASN A 1 305 ? 17.713 -1.029 18.437 1.00 83.62 305 ASN A N 1
ATOM 2343 C CA . ASN A 1 305 ? 19.015 -0.535 17.969 1.00 83.62 305 ASN A CA 1
ATOM 2344 C C . ASN A 1 305 ? 19.254 -0.650 16.445 1.00 83.62 305 ASN A C 1
ATOM 2346 O O . ASN A 1 305 ? 20.394 -0.476 15.994 1.00 83.62 305 ASN A O 1
ATOM 2350 N N . ALA A 1 306 ? 18.198 -0.888 15.654 1.00 85.19 306 ALA A N 1
ATOM 2351 C CA . ALA A 1 306 ? 18.257 -0.901 14.197 1.00 85.19 306 ALA A CA 1
ATOM 2352 C C . ALA A 1 306 ? 18.640 0.477 13.628 1.00 85.19 306 ALA A C 1
ATOM 2354 O O . ALA A 1 306 ? 18.461 1.526 14.258 1.00 85.19 306 ALA A O 1
ATOM 2355 N N . GLY A 1 307 ? 19.215 0.465 12.428 1.00 90.25 307 GLY A N 1
ATOM 2356 C CA . GLY A 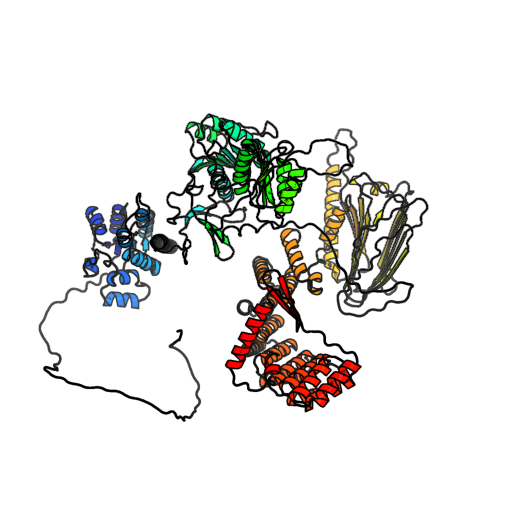1 307 ? 19.636 1.668 11.722 1.00 90.25 307 GLY A CA 1
ATOM 2357 C C . GLY A 1 307 ? 18.549 2.205 10.795 1.00 90.25 307 GLY A C 1
ATOM 2358 O O . GLY A 1 307 ? 17.370 2.273 11.146 1.00 90.25 307 GLY A O 1
ATOM 2359 N N . GLY A 1 308 ? 18.969 2.599 9.596 1.00 93.50 308 GLY A N 1
ATOM 2360 C CA . GLY A 1 308 ? 18.076 3.075 8.549 1.00 93.50 308 GLY A CA 1
ATOM 2361 C C . GLY A 1 308 ? 17.533 4.485 8.791 1.00 93.50 308 GLY A C 1
ATOM 2362 O O . GLY A 1 308 ? 17.903 5.197 9.727 1.00 93.50 308 GLY A O 1
ATOM 2363 N N . ILE A 1 309 ? 16.626 4.911 7.914 1.00 95.94 309 ILE A N 1
ATOM 2364 C CA . ILE A 1 309 ? 16.097 6.284 7.925 1.00 95.94 309 ILE A CA 1
ATOM 2365 C C . ILE A 1 309 ? 15.051 6.510 9.032 1.00 95.94 309 ILE A C 1
ATOM 2367 O O . ILE A 1 309 ? 14.804 7.648 9.438 1.00 95.94 309 ILE A O 1
ATOM 2371 N N . ALA A 1 310 ? 14.473 5.445 9.596 1.00 94.00 310 ALA A N 1
ATOM 2372 C CA . ALA A 1 310 ? 13.523 5.558 10.703 1.00 94.00 310 ALA A CA 1
ATOM 2373 C C . ALA A 1 310 ? 14.160 6.139 11.981 1.00 94.00 310 ALA A C 1
ATOM 2375 O O . ALA A 1 310 ? 13.535 6.960 12.669 1.00 94.00 310 ALA A O 1
ATOM 2376 N N . THR A 1 311 ? 15.411 5.769 12.267 1.00 92.88 311 THR A N 1
ATOM 2377 C CA . THR A 1 311 ? 16.190 6.240 13.425 1.00 92.88 311 THR A CA 1
ATOM 2378 C C . THR A 1 311 ? 17.094 7.439 13.114 1.00 92.88 311 THR A C 1
ATOM 2380 O O . THR A 1 311 ? 17.585 8.068 14.047 1.00 92.88 311 THR A O 1
ATOM 2383 N N . ALA A 1 312 ? 17.237 7.821 11.839 1.00 96.06 312 ALA A N 1
ATOM 2384 C CA . ALA A 1 312 ? 18.090 8.925 11.398 1.00 96.06 312 ALA A CA 1
ATOM 2385 C C . ALA A 1 312 ? 17.781 10.288 12.060 1.00 96.06 312 ALA A C 1
ATOM 2387 O O . ALA A 1 312 ? 16.625 10.638 12.344 1.00 96.06 312 ALA A O 1
ATOM 2388 N N . ILE A 1 313 ? 18.845 11.075 12.251 1.00 96.94 313 ILE A N 1
ATOM 2389 C CA . ILE A 1 313 ? 18.846 12.425 12.828 1.00 96.94 313 ILE A CA 1
ATOM 2390 C C . ILE A 1 313 ? 18.819 13.449 11.690 1.00 96.94 313 ILE A C 1
ATOM 2392 O O . ILE A 1 313 ? 19.685 13.439 10.818 1.00 96.94 313 ILE A O 1
ATOM 2396 N N . GLN A 1 314 ? 17.851 14.370 11.707 1.00 97.88 314 GLN A N 1
ATOM 2397 C CA . GLN A 1 314 ? 17.786 15.470 10.745 1.00 97.88 314 GLN A CA 1
ATOM 2398 C C . GLN A 1 314 ? 18.466 16.727 11.309 1.00 97.88 314 GLN A C 1
ATOM 2400 O O . GLN A 1 314 ? 17.924 17.404 12.179 1.00 97.88 314 GLN A O 1
ATOM 2405 N N . HIS A 1 315 ? 19.635 17.076 10.768 1.00 98.12 315 HIS A N 1
ATOM 2406 C CA . HIS A 1 315 ? 20.447 18.212 11.226 1.00 98.12 315 HIS A CA 1
ATOM 2407 C C . HIS A 1 315 ? 20.048 19.574 10.635 1.00 98.12 315 HIS A C 1
ATOM 2409 O O . HIS A 1 315 ? 20.536 20.609 11.103 1.00 98.12 315 HIS A O 1
ATOM 2415 N N . HIS A 1 316 ? 19.247 19.590 9.562 1.00 98.12 316 HIS A N 1
ATOM 2416 C CA . HIS A 1 316 ? 18.885 20.793 8.794 1.00 98.12 316 HIS A CA 1
ATOM 2417 C C . HIS A 1 316 ? 17.656 20.578 7.895 1.00 98.12 316 HIS A C 1
ATOM 2419 O O . HIS A 1 316 ? 17.290 19.437 7.610 1.00 98.12 316 HIS A O 1
ATOM 2425 N N . GLY A 1 317 ? 17.084 21.666 7.372 1.00 96.50 317 GLY A N 1
ATOM 2426 C CA . GLY A 1 317 ? 16.142 21.650 6.246 1.00 96.50 317 GLY A CA 1
ATOM 2427 C C . GLY A 1 317 ? 14.658 21.683 6.607 1.00 96.50 317 GLY A C 1
ATOM 2428 O O . GLY A 1 317 ? 14.270 21.876 7.756 1.00 96.50 317 GLY A O 1
ATOM 2429 N N . LYS A 1 318 ? 13.809 21.497 5.587 1.00 94.25 318 LYS A N 1
ATOM 2430 C CA . LYS A 1 318 ? 12.350 21.338 5.746 1.00 94.25 318 L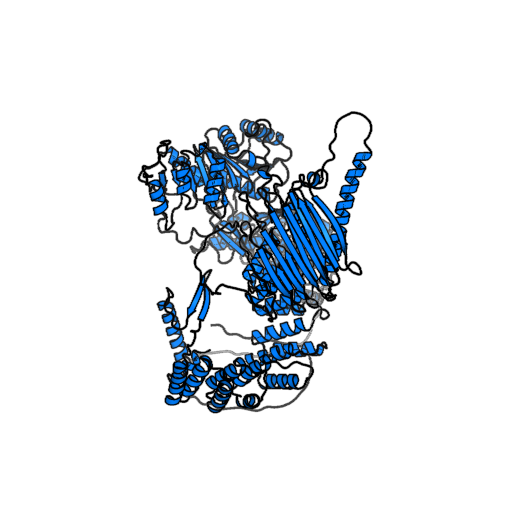YS A CA 1
ATOM 2431 C C . LYS A 1 318 ? 12.003 19.959 6.310 1.00 94.25 318 LYS A C 1
ATOM 2433 O O . LYS A 1 318 ? 12.771 19.018 6.152 1.00 94.25 318 LYS A O 1
ATOM 2438 N N . GLU A 1 319 ? 10.802 19.787 6.855 1.00 94.88 319 GLU A N 1
ATOM 2439 C CA . GLU A 1 319 ? 10.312 18.455 7.241 1.00 94.88 319 GLU A CA 1
ATOM 2440 C C . GLU A 1 319 ? 10.321 17.494 6.037 1.00 94.88 319 GLU A C 1
ATOM 2442 O O . GLU A 1 319 ? 10.051 17.892 4.887 1.00 94.88 319 GLU A O 1
ATOM 2447 N N . MET A 1 320 ? 10.593 16.221 6.315 1.00 96.56 320 MET A N 1
ATOM 2448 C CA . MET A 1 320 ? 10.466 15.109 5.372 1.00 96.56 320 MET A CA 1
ATOM 2449 C C . MET A 1 320 ? 9.032 15.003 4.818 1.00 96.56 320 MET A C 1
ATOM 2451 O O . MET A 1 320 ? 8.053 15.172 5.542 1.00 96.56 320 MET A O 1
ATOM 2455 N N . SER A 1 321 ? 8.898 14.715 3.523 1.00 96.62 321 SER A N 1
ATOM 2456 C CA . SER A 1 321 ? 7.658 14.194 2.922 1.00 96.62 321 SER A CA 1
ATOM 2457 C C . SER A 1 321 ? 7.671 12.660 2.892 1.00 96.62 321 SER A C 1
ATOM 2459 O O . SER A 1 321 ? 8.703 12.046 3.158 1.00 96.62 321 SER A O 1
ATOM 2461 N N . TYR A 1 322 ? 6.556 12.030 2.519 1.00 97.62 322 TYR A N 1
ATOM 2462 C CA . TYR A 1 322 ? 6.477 10.574 2.356 1.00 97.62 322 TYR A CA 1
ATOM 2463 C C . TYR A 1 322 ? 7.518 10.043 1.351 1.00 97.62 322 TYR A C 1
ATOM 2465 O O . TYR A 1 322 ? 8.325 9.179 1.683 1.00 97.62 322 TYR A O 1
ATOM 2473 N N . ASN A 1 323 ? 7.594 10.656 0.165 1.00 97.25 323 ASN A N 1
ATOM 2474 C CA . ASN A 1 323 ? 8.563 10.281 -0.871 1.00 97.25 323 ASN A CA 1
ATOM 2475 C C . ASN A 1 323 ? 10.013 10.553 -0.441 1.00 97.25 323 ASN A C 1
ATOM 2477 O O . ASN A 1 323 ? 10.911 9.815 -0.826 1.00 97.25 323 ASN A O 1
ATOM 2481 N N . ASN A 1 324 ? 10.253 11.565 0.407 1.00 97.69 324 ASN A N 1
ATOM 2482 C CA . ASN A 1 324 ? 11.582 11.784 0.982 1.00 97.69 324 ASN A CA 1
ATOM 2483 C C . ASN A 1 324 ? 12.028 10.617 1.880 1.00 97.69 324 ASN A C 1
ATOM 2485 O O . ASN A 1 324 ? 13.217 10.322 1.893 1.00 97.69 324 ASN A O 1
ATOM 2489 N N . TYR A 1 325 ? 11.120 9.970 2.624 1.00 97.88 325 TYR A N 1
ATOM 2490 C CA . TYR A 1 325 ? 11.461 8.778 3.410 1.00 97.88 325 TYR A CA 1
ATOM 2491 C C . TYR A 1 325 ? 11.805 7.593 2.500 1.00 97.88 325 TYR A C 1
ATOM 2493 O O . TYR A 1 325 ? 12.845 6.972 2.697 1.00 97.88 325 TYR A O 1
ATOM 2501 N N . LEU A 1 326 ? 10.983 7.325 1.477 1.00 96.69 326 LEU A N 1
ATOM 2502 C CA . LEU A 1 326 ? 11.202 6.220 0.534 1.00 96.69 326 LEU A CA 1
ATOM 2503 C C . LEU A 1 326 ? 12.501 6.369 -0.274 1.00 96.69 326 LEU A C 1
ATOM 2505 O O . LEU A 1 326 ? 13.272 5.416 -0.390 1.00 96.69 326 LEU A O 1
ATOM 2509 N N . ASP A 1 327 ? 12.761 7.559 -0.822 1.00 97.69 327 ASP A N 1
ATOM 2510 C CA . ASP A 1 327 ? 13.962 7.805 -1.624 1.00 97.69 327 ASP A CA 1
ATOM 2511 C C . ASP A 1 327 ? 15.225 7.821 -0.749 1.00 97.69 327 ASP A C 1
ATOM 2513 O O . ASP A 1 327 ? 16.264 7.328 -1.187 1.00 97.69 327 ASP A O 1
ATOM 2517 N N . ALA A 1 328 ? 15.152 8.333 0.489 1.00 98.19 328 ALA A N 1
ATOM 2518 C CA . ALA A 1 328 ? 16.289 8.323 1.409 1.00 98.19 328 ALA A CA 1
ATOM 2519 C C . ALA A 1 328 ? 16.628 6.906 1.878 1.00 98.19 328 ALA A C 1
ATOM 2521 O O . ALA A 1 328 ? 17.804 6.576 1.985 1.00 98.19 328 ALA A O 1
ATOM 2522 N N . ASP A 1 329 ? 15.621 6.067 2.132 1.00 97.06 329 ASP A N 1
ATOM 2523 C CA . ASP A 1 329 ? 15.827 4.678 2.542 1.00 97.06 329 ASP A CA 1
ATOM 2524 C C . ASP A 1 329 ? 16.416 3.842 1.396 1.00 97.06 329 ASP A C 1
ATOM 2526 O O . ASP A 1 329 ? 17.400 3.129 1.587 1.00 97.06 329 ASP A O 1
ATOM 2530 N N . ALA A 1 330 ? 15.920 4.030 0.168 1.00 96.94 330 ALA A N 1
ATOM 2531 C CA . ALA A 1 330 ? 16.508 3.419 -1.023 1.00 96.94 330 ALA A CA 1
ATOM 2532 C C . ALA A 1 330 ? 17.971 3.852 -1.259 1.00 96.94 330 ALA A C 1
ATOM 2534 O O . ALA A 1 330 ? 18.804 3.014 -1.601 1.00 96.94 330 ALA A O 1
ATOM 2535 N N . ALA A 1 331 ? 18.298 5.133 -1.057 1.00 98.19 331 ALA A N 1
ATOM 2536 C CA . ALA A 1 331 ? 19.667 5.645 -1.168 1.00 98.19 331 ALA A CA 1
ATOM 2537 C C . ALA A 1 331 ? 20.587 5.126 -0.055 1.00 98.19 331 ALA A C 1
ATOM 2539 O O . ALA A 1 331 ? 21.714 4.714 -0.328 1.00 98.19 331 ALA A O 1
ATOM 2540 N N . TRP A 1 332 ? 20.108 5.131 1.189 1.00 98.06 332 TRP A N 1
ATOM 2541 C CA . TRP A 1 332 ? 20.892 4.732 2.350 1.00 98.06 332 TRP A CA 1
ATOM 2542 C C . TRP A 1 332 ? 21.183 3.236 2.375 1.00 98.06 332 TRP A C 1
ATOM 2544 O O . TRP A 1 332 ? 22.332 2.845 2.580 1.00 98.06 332 TRP A O 1
ATOM 2554 N N . ASN A 1 333 ? 20.174 2.402 2.108 1.00 95.38 333 ASN A N 1
ATOM 2555 C CA . ASN A 1 333 ? 20.370 0.959 2.026 1.00 95.38 333 ASN A CA 1
ATOM 2556 C C . ASN A 1 333 ? 21.308 0.608 0.859 1.00 95.38 333 ASN A C 1
ATOM 2558 O O . ASN A 1 333 ? 22.206 -0.198 1.053 1.00 95.38 333 ASN A O 1
ATOM 2562 N N . CYS A 1 334 ? 21.195 1.283 -0.295 1.00 96.56 334 CYS A N 1
ATOM 2563 C CA . CYS A 1 334 ? 22.104 1.073 -1.428 1.00 96.56 334 CYS A CA 1
ATOM 2564 C C . CYS A 1 334 ? 23.558 1.476 -1.133 1.00 96.56 334 CYS A C 1
ATOM 2566 O O . CYS A 1 334 ? 24.462 0.686 -1.387 1.00 96.56 334 CYS A O 1
ATOM 2568 N N . VAL A 1 335 ? 23.816 2.664 -0.566 1.00 97.75 335 VAL A N 1
ATOM 2569 C CA . VAL A 1 335 ? 25.205 3.075 -0.275 1.00 97.75 335 VAL A CA 1
ATOM 2570 C C . VAL A 1 335 ? 25.830 2.241 0.849 1.00 97.75 335 VAL A C 1
ATOM 2572 O O . VAL A 1 335 ? 27.037 2.020 0.852 1.00 97.75 335 VAL A O 1
ATOM 2575 N N . SER A 1 336 ? 25.008 1.730 1.772 1.00 95.25 336 SER A N 1
ATOM 2576 C CA . SER A 1 336 ? 25.449 0.907 2.904 1.00 95.25 336 SER A CA 1
ATOM 2577 C C . SER A 1 336 ? 25.990 -0.470 2.509 1.00 95.25 336 SER A C 1
ATOM 2579 O O . SER A 1 336 ? 26.611 -1.116 3.355 1.00 95.25 336 SER A O 1
ATOM 2581 N N . GLU A 1 337 ? 25.760 -0.954 1.285 1.00 92.88 337 GLU A N 1
ATOM 2582 C CA . GLU A 1 337 ? 26.271 -2.265 0.853 1.00 92.88 337 GLU A CA 1
ATOM 2583 C C . GLU A 1 337 ? 27.735 -2.231 0.380 1.00 92.88 337 GLU A C 1
ATOM 2585 O O . GLU A 1 337 ? 28.370 -3.277 0.304 1.00 92.88 337 GLU A O 1
ATOM 2590 N N . PHE A 1 338 ? 28.301 -1.047 0.121 1.00 94.38 338 PHE A N 1
ATOM 2591 C CA . PHE A 1 338 ? 29.682 -0.890 -0.343 1.00 94.38 338 PHE A CA 1
ATOM 2592 C C . PHE A 1 338 ? 30.655 -0.651 0.822 1.00 94.38 338 PHE A C 1
ATOM 2594 O O . PHE A 1 338 ? 30.373 0.150 1.716 1.00 94.38 338 PHE A O 1
ATOM 2601 N N . GLU A 1 339 ? 31.827 -1.293 0.783 1.00 91.38 339 GLU A N 1
ATOM 2602 C CA . GLU A 1 339 ? 32.910 -1.081 1.761 1.00 91.38 339 GLU A CA 1
ATOM 2603 C C . GLU A 1 339 ? 33.781 0.140 1.417 1.00 91.38 339 GLU A C 1
ATOM 2605 O O . GLU A 1 339 ? 34.030 0.993 2.268 1.00 91.38 339 GLU A O 1
ATOM 2610 N N . ASN A 1 340 ? 34.203 0.256 0.153 1.00 94.94 340 ASN A N 1
ATOM 2611 C CA . ASN A 1 340 ? 35.022 1.368 -0.344 1.00 94.94 340 ASN A CA 1
ATOM 2612 C C . ASN A 1 340 ? 34.235 2.696 -0.369 1.00 94.94 340 ASN A C 1
ATOM 2614 O O . ASN A 1 340 ? 33.004 2.661 -0.499 1.00 94.94 340 ASN A O 1
ATOM 2618 N N . PRO A 1 341 ? 34.889 3.875 -0.304 1.00 98.38 341 PRO A N 1
ATOM 2619 C CA . PRO A 1 341 ? 34.199 5.166 -0.321 1.00 98.38 341 PRO A CA 1
ATOM 2620 C C . PRO A 1 341 ? 33.315 5.328 -1.567 1.00 98.38 341 PRO A C 1
ATOM 2622 O O . PRO A 1 341 ? 33.772 5.279 -2.709 1.00 98.38 341 PRO A O 1
ATOM 2625 N N . THR A 1 342 ? 32.010 5.479 -1.348 1.00 98.69 342 THR A N 1
ATOM 2626 C CA . THR A 1 342 ? 30.989 5.353 -2.395 1.00 98.69 342 THR A CA 1
ATOM 2627 C C . THR A 1 342 ? 29.973 6.482 -2.318 1.00 98.69 342 THR A C 1
ATOM 2629 O O . THR A 1 342 ? 29.517 6.863 -1.239 1.00 98.69 342 THR A O 1
ATOM 2632 N N . CYS A 1 343 ? 29.590 6.990 -3.490 1.00 98.75 343 CYS A N 1
ATOM 2633 C CA . CYS A 1 343 ? 28.469 7.902 -3.672 1.00 98.75 343 CYS A CA 1
ATOM 2634 C C . CYS A 1 343 ? 27.326 7.187 -4.405 1.00 98.75 343 CYS A C 1
ATOM 2636 O O . CYS A 1 343 ? 27.546 6.548 -5.437 1.00 98.75 343 CYS A O 1
ATOM 2638 N N . VAL A 1 344 ? 26.101 7.341 -3.901 1.00 98.81 344 VAL A N 1
ATOM 2639 C CA . VAL A 1 344 ? 24.854 6.896 -4.540 1.00 98.81 344 VAL A CA 1
ATOM 2640 C C . VAL A 1 344 ? 23.938 8.102 -4.729 1.00 98.81 344 VAL A C 1
ATOM 2642 O O . VAL A 1 344 ? 23.725 8.874 -3.795 1.00 98.81 344 VAL A O 1
ATOM 2645 N N . VAL A 1 345 ? 23.340 8.240 -5.914 1.00 98.50 345 VAL A N 1
ATOM 2646 C CA . VAL A 1 345 ? 22.296 9.234 -6.197 1.00 98.50 345 VAL A CA 1
ATOM 2647 C C . VAL A 1 345 ? 20.994 8.518 -6.558 1.00 98.50 345 VAL A C 1
ATOM 2649 O O . VAL A 1 345 ? 20.956 7.740 -7.510 1.00 98.50 345 VAL A O 1
ATOM 2652 N N . VAL A 1 346 ? 19.920 8.778 -5.807 1.00 98.44 346 VAL A N 1
ATOM 2653 C CA . VAL A 1 346 ? 18.586 8.171 -5.986 1.00 98.44 346 VAL A CA 1
ATOM 2654 C C . VAL A 1 346 ? 17.539 9.208 -6.365 1.00 98.44 346 VAL A C 1
ATOM 2656 O O . VAL A 1 346 ? 17.555 10.345 -5.889 1.00 98.44 346 VAL A O 1
ATOM 2659 N N . LYS A 1 347 ? 16.569 8.772 -7.173 1.00 96.38 347 LYS A N 1
ATOM 2660 C CA . LYS A 1 347 ? 15.309 9.479 -7.417 1.00 96.38 347 LYS A CA 1
ATOM 2661 C C . LYS A 1 347 ? 14.193 8.466 -7.662 1.00 96.38 347 LYS A C 1
ATOM 2663 O O . LYS A 1 347 ? 14.375 7.523 -8.431 1.00 96.38 347 LYS A O 1
ATOM 2668 N N . HIS A 1 348 ? 13.054 8.634 -6.994 1.00 94.69 348 HIS A N 1
ATOM 2669 C CA . HIS A 1 348 ? 11.900 7.729 -7.076 1.00 94.69 348 HIS A CA 1
ATOM 2670 C C . HIS A 1 348 ? 12.289 6.255 -6.844 1.00 94.69 348 HIS A C 1
ATOM 2672 O O . HIS A 1 348 ? 12.016 5.359 -7.645 1.00 94.69 348 HIS A O 1
ATOM 2678 N N . THR A 1 349 ? 12.964 6.012 -5.720 1.00 95.44 349 THR A N 1
ATOM 2679 C CA . THR A 1 349 ? 13.438 4.722 -5.192 1.00 95.44 349 THR A CA 1
ATOM 2680 C C . THR A 1 349 ? 14.414 3.928 -6.071 1.00 95.44 349 THR A C 1
ATOM 2682 O O . THR A 1 349 ? 14.711 2.776 -5.748 1.00 95.44 349 THR A O 1
ATOM 2685 N N . ASN A 1 350 ? 14.934 4.514 -7.155 1.00 96.44 350 ASN A N 1
ATOM 2686 C CA . ASN A 1 350 ? 15.937 3.904 -8.032 1.00 96.44 350 ASN A CA 1
ATOM 2687 C C . ASN A 1 350 ? 17.261 4.686 -7.958 1.00 96.44 350 ASN A C 1
ATOM 2689 O O . ASN A 1 350 ? 17.218 5.918 -8.032 1.00 96.44 350 ASN A O 1
ATOM 2693 N N . PRO A 1 351 ? 18.428 4.019 -7.861 1.00 96.94 351 PRO A N 1
ATOM 2694 C CA . PRO A 1 351 ? 19.713 4.687 -8.034 1.00 96.94 351 PRO A CA 1
ATOM 2695 C C . PRO A 1 351 ? 19.874 5.091 -9.503 1.00 96.94 351 PRO A C 1
ATOM 2697 O O . PRO A 1 351 ? 19.854 4.239 -10.387 1.00 96.94 351 PRO A O 1
ATOM 2700 N N . CYS A 1 352 ? 19.993 6.391 -9.777 1.00 95.44 352 CYS A N 1
ATOM 2701 C CA . CYS A 1 352 ? 20.263 6.911 -11.120 1.00 95.44 352 CYS A CA 1
ATOM 2702 C C . CYS A 1 352 ? 21.762 7.050 -11.416 1.00 95.44 352 CYS A C 1
ATOM 2704 O O . CYS A 1 352 ? 22.132 7.150 -12.581 1.00 95.44 352 CYS A O 1
ATOM 2706 N N . GLY A 1 353 ? 22.605 7.007 -10.382 1.00 97.75 353 GLY A N 1
ATOM 2707 C CA . GLY A 1 353 ? 24.054 6.926 -10.506 1.00 97.75 353 GLY A CA 1
ATOM 2708 C C . GLY A 1 353 ? 24.699 6.406 -9.224 1.00 97.75 353 GLY A C 1
ATOM 2709 O O . GLY A 1 353 ? 24.218 6.683 -8.124 1.00 97.75 353 GLY A O 1
ATOM 2710 N N . VAL A 1 354 ? 25.768 5.626 -9.373 1.00 98.69 354 VAL A N 1
ATOM 2711 C CA . VAL A 1 354 ? 26.550 5.027 -8.279 1.00 98.69 354 VAL A CA 1
ATOM 2712 C C . VAL A 1 354 ? 28.011 4.981 -8.714 1.00 98.69 354 VAL A C 1
ATOM 2714 O O . VAL A 1 354 ? 28.284 4.577 -9.843 1.00 98.69 354 VAL A O 1
ATOM 2717 N N . ALA A 1 355 ? 28.947 5.355 -7.845 1.00 98.62 355 ALA A N 1
ATOM 2718 C CA . ALA A 1 355 ? 30.377 5.176 -8.099 1.00 98.62 355 ALA A CA 1
ATOM 2719 C C . ALA A 1 355 ? 31.159 4.992 -6.793 1.00 98.62 355 ALA A C 1
ATOM 2721 O O . ALA A 1 355 ? 30.847 5.633 -5.788 1.00 98.62 355 ALA A O 1
ATOM 2722 N N . SER A 1 356 ? 32.180 4.135 -6.833 1.00 98.25 356 SER A N 1
ATOM 2723 C CA . SER A 1 356 ? 33.042 3.791 -5.695 1.00 98.25 356 SER A CA 1
ATOM 2724 C C . SER A 1 356 ? 34.514 4.043 -6.038 1.00 98.25 356 SER A C 1
ATOM 2726 O O . SER A 1 356 ? 34.971 3.641 -7.112 1.00 98.25 356 SER A O 1
ATOM 2728 N N . ARG A 1 357 ? 35.244 4.763 -5.179 1.00 97.12 357 ARG A N 1
ATOM 2729 C CA . ARG A 1 357 ? 36.623 5.245 -5.406 1.00 97.12 357 ARG A CA 1
ATOM 2730 C C . ARG A 1 357 ? 37.375 5.401 -4.090 1.00 97.12 357 ARG A C 1
ATOM 2732 O O . ARG A 1 357 ? 36.757 5.580 -3.051 1.00 97.12 357 ARG A O 1
ATOM 2739 N N . ASP A 1 358 ? 38.701 5.456 -4.164 1.00 96.12 358 ASP A N 1
ATOM 2740 C CA . ASP A 1 358 ? 39.534 5.852 -3.023 1.00 96.12 358 ASP A CA 1
ATOM 2741 C C . ASP A 1 358 ? 39.325 7.340 -2.662 1.00 96.12 358 ASP A C 1
ATOM 2743 O O . ASP A 1 358 ? 39.300 7.701 -1.486 1.00 96.12 358 ASP A O 1
ATOM 2747 N N . ASP A 1 359 ? 39.104 8.203 -3.667 1.00 97.25 359 ASP A N 1
ATOM 2748 C CA . ASP A 1 359 ? 38.669 9.594 -3.483 1.00 97.25 359 ASP A CA 1
ATOM 2749 C C . ASP A 1 359 ? 37.138 9.726 -3.569 1.00 97.25 359 ASP A C 1
ATOM 2751 O O . ASP A 1 359 ? 36.522 9.579 -4.630 1.00 97.25 359 ASP A O 1
ATOM 2755 N N . ILE A 1 360 ? 36.518 10.099 -2.449 1.00 98.25 360 ILE A N 1
ATOM 2756 C CA . ILE A 1 360 ? 35.075 10.343 -2.362 1.00 98.25 360 ILE A CA 1
ATOM 2757 C C . ILE A 1 360 ? 34.606 11.532 -3.225 1.00 98.25 360 ILE A C 1
ATOM 2759 O O . ILE A 1 360 ? 33.440 11.571 -3.625 1.00 98.25 360 ILE A O 1
ATOM 2763 N N . LEU A 1 361 ? 35.488 12.484 -3.565 1.00 98.31 361 LEU A N 1
ATOM 2764 C CA . LEU A 1 361 ? 35.171 13.586 -4.481 1.00 98.31 361 LEU A CA 1
ATOM 2765 C C . LEU A 1 361 ? 35.061 13.080 -5.926 1.00 98.31 361 LEU A C 1
ATOM 2767 O O . LEU A 1 361 ? 34.137 13.475 -6.640 1.00 98.31 361 LEU A O 1
ATOM 2771 N N . GLU A 1 362 ? 35.950 12.181 -6.361 1.00 98.06 362 GLU A N 1
ATOM 2772 C CA . GLU A 1 362 ? 35.825 11.485 -7.647 1.00 98.06 362 GLU A CA 1
ATOM 2773 C C . GLU A 1 362 ? 34.550 10.627 -7.689 1.00 98.06 362 GLU A C 1
ATOM 2775 O O . GLU A 1 362 ? 33.755 10.774 -8.620 1.00 98.06 362 GLU A O 1
ATOM 2780 N N . ALA A 1 363 ? 34.291 9.810 -6.657 1.00 98.50 363 ALA A N 1
ATOM 2781 C CA . ALA A 1 363 ? 33.056 9.024 -6.549 1.00 98.50 363 ALA A CA 1
ATOM 2782 C C . ALA A 1 363 ? 31.799 9.906 -6.649 1.00 98.50 363 ALA A C 1
ATOM 2784 O O . ALA A 1 363 ? 30.875 9.592 -7.401 1.00 98.50 363 ALA A O 1
ATOM 2785 N N . TYR A 1 364 ? 31.767 11.043 -5.947 1.00 98.56 364 TYR A N 1
ATOM 2786 C CA . TYR A 1 364 ? 30.664 11.999 -6.033 1.00 98.56 364 TYR A CA 1
ATOM 2787 C C . TYR A 1 364 ? 30.455 12.528 -7.460 1.00 98.56 364 TYR A C 1
ATOM 2789 O O . TYR A 1 364 ? 29.340 12.468 -7.985 1.00 98.56 364 TYR A O 1
ATOM 2797 N N . ARG A 1 365 ? 31.524 13.004 -8.109 1.00 97.94 365 ARG A N 1
ATOM 2798 C CA . ARG A 1 365 ? 31.472 13.562 -9.472 1.00 97.94 365 ARG A CA 1
ATOM 2799 C C . ARG A 1 365 ? 31.011 12.522 -10.495 1.00 97.94 365 ARG A C 1
ATOM 2801 O O . ARG A 1 365 ? 30.174 12.833 -11.342 1.00 97.94 365 ARG A O 1
ATOM 2808 N N . LEU A 1 366 ? 31.512 11.291 -10.398 1.00 97.56 366 LEU A N 1
ATOM 2809 C CA . LEU A 1 366 ? 31.152 10.187 -11.290 1.00 97.56 366 LEU A CA 1
ATOM 2810 C C . LEU A 1 366 ? 29.707 9.711 -11.093 1.00 97.56 366 LEU A C 1
ATOM 2812 O O . LEU A 1 366 ? 28.986 9.548 -12.077 1.00 97.56 366 LEU A O 1
ATOM 2816 N N . ALA A 1 367 ? 29.243 9.579 -9.848 1.00 98.00 367 ALA A N 1
ATOM 2817 C CA . ALA A 1 367 ? 27.857 9.211 -9.564 1.00 98.00 367 ALA A CA 1
ATOM 2818 C C . ALA A 1 367 ? 26.851 10.251 -10.098 1.00 98.00 367 ALA A C 1
ATOM 2820 O O . ALA A 1 367 ? 25.763 9.879 -10.532 1.00 98.00 367 ALA A O 1
ATOM 2821 N N . VAL A 1 368 ? 27.209 11.543 -10.140 1.00 96.69 368 VAL A N 1
ATOM 2822 C CA . VAL A 1 368 ? 26.383 12.574 -10.800 1.00 96.69 368 VAL A CA 1
ATOM 2823 C C . VAL A 1 368 ? 26.523 12.536 -12.331 1.00 96.69 368 VAL A C 1
ATOM 2825 O O . VAL A 1 368 ? 25.535 12.763 -13.026 1.00 96.69 368 VAL A O 1
ATOM 2828 N N . LYS A 1 369 ? 27.708 12.215 -12.879 1.00 93.94 369 LYS A N 1
ATOM 2829 C CA . LYS A 1 369 ? 27.937 12.080 -14.336 1.00 93.94 369 LYS A CA 1
ATOM 2830 C C . LYS A 1 369 ? 27.071 10.978 -14.972 1.00 93.94 369 LYS A C 1
ATOM 2832 O O . LYS A 1 369 ? 26.680 11.128 -16.124 1.00 93.94 369 LYS A O 1
ATOM 2837 N N . ALA A 1 370 ? 26.761 9.904 -14.242 1.00 92.38 370 ALA A N 1
ATOM 2838 C CA . ALA A 1 370 ? 25.986 8.763 -14.746 1.00 92.38 370 ALA A CA 1
ATOM 2839 C C . ALA A 1 370 ? 24.580 9.135 -15.270 1.00 92.38 370 ALA A C 1
ATOM 2841 O O . ALA A 1 370 ? 24.120 8.587 -16.270 1.00 92.38 370 ALA A O 1
ATOM 2842 N N . ASP A 1 371 ? 23.896 10.077 -14.612 1.00 94.38 371 ASP A N 1
ATOM 2843 C CA . ASP A 1 371 ? 22.627 10.649 -15.081 1.00 94.38 371 ASP A CA 1
ATOM 2844 C C . ASP A 1 371 ? 22.399 12.029 -14.427 1.00 94.38 371 ASP A C 1
ATOM 2846 O O . ASP A 1 371 ? 21.668 12.138 -13.435 1.00 94.38 371 ASP A O 1
ATOM 2850 N N . PRO A 1 372 ? 23.022 13.107 -14.943 1.00 92.62 372 PRO A N 1
ATOM 2851 C CA . PRO A 1 372 ? 22.988 14.424 -14.304 1.00 92.62 372 PRO A CA 1
ATOM 2852 C C . PRO A 1 372 ? 21.590 15.059 -14.328 1.00 92.62 372 PRO A C 1
ATOM 2854 O O . PRO A 1 372 ? 21.253 15.870 -13.464 1.00 92.62 372 PRO A O 1
ATOM 2857 N N . VAL A 1 373 ? 20.744 14.655 -15.284 1.00 93.81 373 VAL A N 1
ATOM 2858 C CA . VAL A 1 373 ? 19.355 15.118 -15.417 1.00 93.81 373 VAL A CA 1
ATOM 2859 C C . VAL A 1 373 ? 18.463 14.463 -14.359 1.00 93.81 373 VAL A C 1
ATOM 2861 O O . VAL A 1 373 ? 17.662 15.145 -13.713 1.00 93.81 373 VAL A O 1
ATOM 2864 N N . SER A 1 374 ? 18.618 13.157 -14.114 1.00 95.06 374 SER A N 1
ATOM 2865 C CA . SER A 1 374 ? 17.932 12.492 -13.003 1.00 95.06 374 SER A CA 1
ATOM 2866 C C 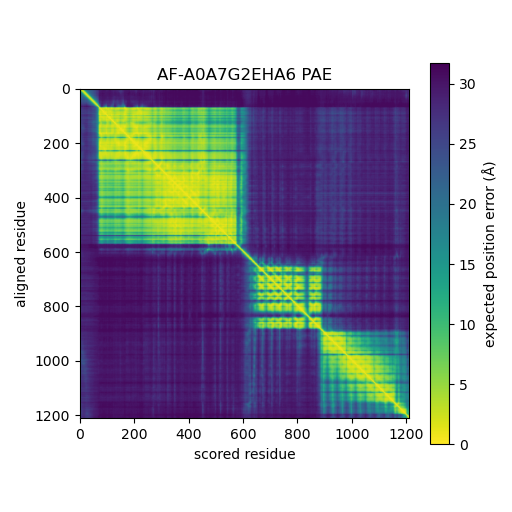. SER A 1 374 ? 18.486 12.938 -11.651 1.00 95.06 374 SER A C 1
ATOM 2868 O O . SER A 1 374 ? 17.690 13.214 -10.758 1.00 95.06 374 SER A O 1
ATOM 2870 N N . ALA A 1 375 ? 19.805 13.093 -11.504 1.00 95.00 375 ALA A N 1
ATOM 2871 C CA . ALA A 1 375 ? 20.442 13.518 -10.256 1.00 95.00 375 ALA A CA 1
ATOM 2872 C C . ALA A 1 375 ? 19.920 14.872 -9.735 1.00 95.00 375 ALA A C 1
ATOM 2874 O O . ALA A 1 375 ? 19.864 15.093 -8.522 1.00 95.00 375 ALA A O 1
ATOM 2875 N N . PHE A 1 376 ? 19.489 15.775 -10.624 1.00 94.62 376 PHE A N 1
ATOM 2876 C CA . PHE A 1 376 ? 18.923 17.064 -10.235 1.00 94.62 376 PHE A CA 1
ATOM 2877 C C . PHE A 1 376 ? 17.588 16.904 -9.484 1.00 94.62 376 PHE A C 1
ATOM 2879 O O . PHE A 1 376 ? 16.601 16.381 -10.008 1.00 94.62 376 PHE A O 1
ATOM 2886 N N . GLY A 1 377 ? 17.547 17.366 -8.235 1.00 93.25 377 GLY A N 1
ATOM 2887 C CA . GLY A 1 377 ? 16.429 17.168 -7.308 1.00 93.25 377 GLY A CA 1
ATOM 2888 C C . GLY A 1 377 ? 16.355 15.771 -6.690 1.00 93.25 377 GLY A C 1
ATOM 2889 O O . GLY A 1 377 ? 15.374 15.473 -6.014 1.00 93.25 377 GLY A O 1
ATOM 2890 N N . GLY A 1 378 ? 17.365 14.926 -6.908 1.00 95.00 378 GLY A N 1
ATOM 2891 C CA . GLY A 1 378 ? 17.491 13.631 -6.247 1.00 95.00 378 GLY A CA 1
ATOM 2892 C C . GLY A 1 378 ? 17.961 13.734 -4.793 1.00 95.00 378 GLY A C 1
ATOM 2893 O O . GLY A 1 378 ? 18.050 14.814 -4.193 1.00 95.00 378 GLY A O 1
ATOM 2894 N N . ILE A 1 379 ? 18.286 12.570 -4.241 1.00 98.06 379 ILE A N 1
ATOM 2895 C CA . ILE A 1 379 ? 18.935 12.380 -2.945 1.00 98.06 379 ILE A CA 1
ATOM 2896 C C . ILE A 1 379 ? 20.336 11.838 -3.188 1.00 98.06 379 ILE A C 1
ATOM 2898 O O . ILE A 1 379 ? 20.490 10.886 -3.948 1.00 98.06 379 ILE A O 1
ATOM 2902 N N . VAL A 1 380 ? 21.337 12.422 -2.529 1.00 98.38 380 VAL A N 1
ATOM 2903 C CA . VAL A 1 380 ? 22.725 11.944 -2.572 1.00 98.38 380 VAL A CA 1
ATOM 2904 C C . VAL A 1 380 ? 23.123 11.329 -1.230 1.00 98.38 380 VAL A C 1
ATOM 2906 O O . VAL A 1 380 ? 22.821 11.882 -0.169 1.00 98.38 380 VAL A O 1
ATOM 2909 N N . ALA A 1 381 ? 23.776 10.173 -1.283 1.00 98.75 381 ALA A N 1
ATOM 2910 C CA . ALA A 1 381 ? 24.143 9.359 -0.134 1.00 98.75 381 ALA A CA 1
ATOM 2911 C C . ALA A 1 381 ? 25.612 8.938 -0.178 1.00 98.75 381 ALA A C 1
ATOM 2913 O O . ALA A 1 381 ? 26.139 8.627 -1.247 1.00 98.75 381 ALA A O 1
ATOM 2914 N N . PHE A 1 382 ? 26.238 8.891 0.998 1.00 98.75 382 PHE A N 1
ATOM 2915 C CA . PHE A 1 382 ? 27.638 8.514 1.195 1.00 98.75 382 PHE A CA 1
ATOM 2916 C C . PHE A 1 382 ? 27.760 7.473 2.310 1.00 98.75 382 PHE A C 1
ATOM 2918 O O . PHE A 1 382 ? 27.074 7.589 3.323 1.00 98.75 382 PHE A O 1
ATOM 2925 N N . ASN A 1 383 ? 28.654 6.492 2.167 1.00 98.12 383 ASN A N 1
ATOM 2926 C CA . ASN A 1 383 ? 28.984 5.523 3.227 1.00 98.12 383 ASN A CA 1
ATOM 2927 C C . ASN A 1 383 ? 30.130 5.981 4.155 1.00 98.12 383 ASN A C 1
ATOM 2929 O O . ASN A 1 383 ? 30.464 5.277 5.105 1.00 98.12 383 ASN A O 1
ATOM 2933 N N . VAL A 1 384 ? 30.703 7.166 3.917 1.00 98.25 384 VAL A N 1
ATOM 2934 C CA . VAL A 1 384 ? 31.782 7.785 4.710 1.00 98.25 384 VAL A CA 1
ATOM 2935 C C . VAL A 1 384 ? 31.340 9.114 5.335 1.00 98.25 384 VAL A C 1
ATOM 2937 O O . VAL A 1 384 ? 30.349 9.712 4.916 1.00 98.25 384 VAL A O 1
ATOM 2940 N N . GLU A 1 385 ? 32.058 9.580 6.361 1.00 98.44 385 GLU A N 1
ATOM 2941 C CA . GLU A 1 385 ? 31.798 10.881 6.991 1.00 98.44 385 GLU A CA 1
ATOM 2942 C C . GLU A 1 385 ? 31.986 12.040 5.999 1.00 98.44 385 GLU A C 1
ATOM 2944 O O . GLU A 1 385 ? 32.968 12.088 5.259 1.00 98.44 385 GLU A O 1
ATOM 2949 N N . VAL A 1 386 ? 31.060 13.004 6.008 1.00 98.69 386 VAL A N 1
ATOM 2950 C CA . VAL A 1 386 ? 31.163 14.201 5.162 1.00 98.69 386 VAL A CA 1
ATOM 2951 C C . VAL A 1 386 ? 31.957 15.295 5.882 1.00 98.69 386 VAL A C 1
ATOM 2953 O O . VAL A 1 386 ? 31.532 15.867 6.896 1.00 98.69 386 VAL A O 1
ATOM 2956 N N . ASP A 1 387 ? 33.130 15.594 5.331 1.00 98.31 387 ASP A N 1
ATOM 2957 C CA . ASP A 1 387 ? 34.083 16.575 5.844 1.00 98.31 387 ASP A CA 1
ATOM 2958 C C . ASP A 1 387 ? 33.828 18.004 5.302 1.00 98.31 387 ASP A C 1
ATOM 2960 O O . ASP A 1 387 ? 32.812 18.277 4.659 1.00 98.31 387 ASP A O 1
ATOM 2964 N N . GLU A 1 388 ? 34.737 18.949 5.573 1.00 98.44 388 GLU A N 1
ATOM 2965 C CA . GLU A 1 388 ? 34.651 20.318 5.041 1.00 98.44 388 GLU A CA 1
ATOM 2966 C C . GLU A 1 388 ? 34.814 20.368 3.507 1.00 98.44 388 GLU A C 1
ATOM 2968 O O . GLU A 1 388 ? 34.184 21.202 2.849 1.00 98.44 388 GLU A O 1
ATOM 2973 N N . VAL A 1 389 ? 35.642 19.492 2.926 1.00 98.50 389 VAL A N 1
ATOM 2974 C CA . VAL A 1 389 ? 35.973 19.490 1.494 1.00 98.50 389 VAL A CA 1
ATOM 2975 C C . VAL A 1 389 ? 34.828 18.903 0.668 1.00 98.50 389 VAL A C 1
ATOM 2977 O O . VAL A 1 389 ? 34.334 19.570 -0.244 1.00 98.50 389 VAL A O 1
ATOM 2980 N N . LEU A 1 390 ? 34.328 17.718 1.025 1.00 98.50 390 LEU A N 1
ATOM 2981 C CA . LEU A 1 390 ? 33.184 17.083 0.368 1.00 98.50 390 LEU A CA 1
ATOM 2982 C C . LEU A 1 390 ? 31.906 17.919 0.539 1.00 98.50 390 LEU A C 1
ATOM 2984 O O . LEU A 1 390 ? 31.156 18.097 -0.420 1.00 98.50 390 LEU A O 1
ATOM 2988 N N . ALA A 1 391 ? 31.686 18.535 1.705 1.00 98.50 391 ALA A N 1
ATOM 2989 C CA . ALA A 1 391 ? 30.592 19.489 1.894 1.00 98.50 391 ALA A CA 1
ATOM 2990 C C . ALA A 1 391 ? 30.662 20.688 0.932 1.00 98.50 391 ALA A C 1
ATOM 2992 O O . ALA A 1 391 ? 29.635 21.141 0.412 1.00 98.50 391 ALA A O 1
ATOM 2993 N N . ARG A 1 392 ? 31.870 21.215 0.697 1.00 98.19 392 ARG A N 1
ATOM 2994 C CA . ARG A 1 392 ? 32.125 22.349 -0.201 1.00 98.19 392 ARG A CA 1
ATOM 2995 C C . ARG A 1 392 ? 31.912 21.959 -1.664 1.00 98.19 392 ARG A C 1
ATOM 2997 O O . ARG A 1 392 ? 31.261 22.712 -2.389 1.00 98.19 392 ARG A O 1
ATOM 3004 N N . GLU A 1 393 ? 32.370 20.773 -2.056 1.00 97.81 393 GLU A N 1
ATOM 3005 C CA . GLU A 1 393 ? 32.115 20.180 -3.372 1.00 97.81 393 GLU A CA 1
ATOM 3006 C C . GLU A 1 393 ? 30.606 19.995 -3.599 1.00 97.81 393 GLU A C 1
ATOM 3008 O O . GLU A 1 393 ? 30.049 20.612 -4.502 1.00 97.81 393 GLU A O 1
ATOM 3013 N N . ILE A 1 394 ? 29.896 19.263 -2.728 1.00 97.75 394 ILE A N 1
ATOM 3014 C CA . ILE A 1 394 ? 28.435 19.057 -2.820 1.00 97.75 394 ILE A CA 1
ATOM 3015 C C . ILE A 1 394 ? 27.691 20.393 -2.921 1.00 97.75 394 ILE A C 1
ATOM 3017 O O . ILE A 1 394 ? 26.705 20.508 -3.655 1.00 97.75 394 ILE A O 1
ATOM 3021 N N . ARG A 1 395 ? 28.135 21.424 -2.191 1.00 96.56 395 ARG A N 1
ATOM 3022 C CA . ARG A 1 395 ? 27.536 22.763 -2.210 1.00 96.56 395 ARG A CA 1
ATOM 3023 C C . ARG A 1 395 ? 27.694 23.475 -3.551 1.00 96.56 395 ARG A C 1
ATOM 3025 O O . ARG A 1 395 ? 26.689 23.988 -4.057 1.00 96.56 395 ARG A O 1
ATOM 3032 N N . GLU A 1 396 ? 28.907 23.519 -4.094 1.00 95.94 396 GLU A N 1
ATOM 3033 C CA . GLU A 1 396 ? 29.256 24.319 -5.274 1.00 95.94 396 GLU A CA 1
ATOM 3034 C C . GLU A 1 396 ? 29.265 23.540 -6.600 1.00 95.94 396 GLU A C 1
ATOM 3036 O O . GLU A 1 396 ? 29.323 24.175 -7.652 1.00 95.94 396 GLU A O 1
ATOM 3041 N N . PHE A 1 397 ? 29.143 22.211 -6.604 1.00 95.81 397 PHE A N 1
ATOM 3042 C CA . PHE A 1 397 ? 29.148 21.424 -7.841 1.00 95.81 397 PHE A CA 1
ATOM 3043 C C . PHE A 1 397 ? 28.057 21.880 -8.822 1.00 95.81 397 PHE A C 1
ATOM 3045 O O . PHE A 1 397 ? 26.900 22.117 -8.442 1.00 95.81 397 PHE A O 1
ATOM 3052 N N . ARG A 1 398 ? 28.448 22.026 -10.090 1.00 94.31 398 ARG A N 1
ATOM 3053 C CA . ARG A 1 398 ? 27.575 22.429 -11.196 1.00 94.31 398 ARG A CA 1
ATOM 3054 C C . ARG A 1 398 ? 27.151 21.208 -12.010 1.00 94.31 398 ARG A C 1
ATOM 3056 O O . ARG A 1 398 ? 27.812 20.176 -11.960 1.00 94.31 398 ARG A O 1
ATOM 3063 N N . SER A 1 399 ? 26.037 21.314 -12.722 1.00 92.31 399 SER A N 1
ATOM 3064 C CA . SER A 1 399 ? 25.509 20.234 -13.549 1.00 92.31 399 SER A CA 1
ATOM 3065 C C . SER A 1 399 ? 26.485 19.903 -14.683 1.00 92.31 399 SER A C 1
ATOM 3067 O O . SER A 1 399 ? 26.825 20.804 -15.451 1.00 92.31 399 SER A O 1
ATOM 3069 N N . PRO A 1 400 ? 26.893 18.632 -14.863 1.00 90.88 400 PRO A N 1
ATOM 3070 C CA . PRO A 1 400 ? 27.664 18.204 -16.033 1.00 90.88 400 PRO A CA 1
ATOM 3071 C C . PRO A 1 400 ? 26.987 18.495 -17.385 1.00 90.88 400 PRO A C 1
ATOM 3073 O O . PRO A 1 400 ? 27.653 18.446 -18.413 1.00 90.88 400 PRO A O 1
ATOM 3076 N N . THR A 1 401 ? 25.680 18.790 -17.396 1.00 88.00 401 THR A N 1
ATOM 3077 C CA . THR A 1 401 ? 24.903 19.097 -18.608 1.00 88.00 401 THR A CA 1
ATOM 3078 C C . THR A 1 401 ? 25.134 20.515 -19.144 1.00 88.00 401 THR A C 1
ATOM 3080 O O . THR A 1 401 ? 25.025 20.719 -20.350 1.00 88.00 401 THR A O 1
ATOM 3083 N N . ASP A 1 402 ? 25.413 21.495 -18.275 1.00 90.19 402 ASP A N 1
ATOM 3084 C CA . ASP A 1 402 ? 25.535 22.917 -18.653 1.00 90.19 402 ASP A CA 1
ATOM 3085 C C . ASP A 1 402 ? 26.777 23.632 -18.085 1.00 90.19 402 ASP A C 1
ATOM 3087 O O . ASP A 1 402 ? 27.174 24.668 -18.609 1.00 90.19 402 ASP A O 1
ATOM 3091 N N . GLY A 1 403 ? 27.417 23.095 -17.041 1.00 91.12 403 GLY A N 1
ATOM 3092 C CA . GLY A 1 403 ? 28.568 23.701 -16.364 1.00 91.12 403 GLY A CA 1
ATOM 3093 C C . GLY A 1 403 ? 28.245 24.910 -15.471 1.00 91.12 403 GLY A C 1
ATOM 3094 O O . GLY A 1 403 ? 29.111 25.353 -14.715 1.00 91.12 403 GLY A O 1
ATOM 3095 N N . GLU A 1 404 ? 27.012 25.422 -15.488 1.00 90.62 404 GLU A N 1
ATOM 3096 C CA . GLU A 1 404 ? 26.614 26.677 -14.835 1.00 90.62 404 GLU A CA 1
ATOM 3097 C C . GLU A 1 404 ? 25.660 26.456 -13.653 1.00 90.62 404 GLU A C 1
ATOM 3099 O O . GLU A 1 404 ? 25.844 27.037 -12.572 1.00 90.62 404 GLU A O 1
ATOM 3104 N N . THR A 1 405 ? 24.655 25.594 -13.831 1.00 92.00 405 THR A N 1
ATOM 3105 C CA . THR A 1 405 ? 23.570 25.370 -12.872 1.00 92.00 405 THR A CA 1
ATOM 3106 C C . THR A 1 405 ? 24.082 24.598 -11.666 1.00 92.00 405 THR A C 1
ATOM 3108 O O . THR A 1 405 ? 24.595 23.490 -11.789 1.00 92.00 405 THR A O 1
ATOM 3111 N N . ARG A 1 406 ? 23.916 25.140 -10.455 1.00 93.88 406 ARG A N 1
ATOM 3112 C CA . ARG A 1 406 ? 24.260 24.423 -9.213 1.00 93.88 406 ARG A CA 1
ATOM 3113 C C . ARG A 1 406 ? 23.386 23.179 -9.067 1.00 93.88 406 ARG A C 1
ATOM 3115 O O . ARG A 1 406 ? 22.163 23.303 -9.110 1.00 93.88 406 ARG A O 1
ATOM 3122 N N . MET A 1 407 ? 23.982 22.018 -8.791 1.00 95.00 407 MET A N 1
ATOM 3123 C CA . MET A 1 407 ? 23.205 20.805 -8.518 1.00 95.00 407 MET A CA 1
ATOM 3124 C C . MET A 1 407 ? 22.272 21.021 -7.324 1.00 95.00 407 MET A C 1
ATOM 3126 O O . MET A 1 407 ? 22.715 21.391 -6.230 1.00 95.00 407 MET A O 1
ATOM 3130 N N . PHE A 1 408 ? 20.977 20.801 -7.540 1.00 95.12 408 PHE A N 1
ATOM 3131 C CA . PHE A 1 408 ? 19.953 20.807 -6.502 1.00 95.12 408 PHE A CA 1
ATOM 3132 C C . PHE A 1 408 ? 19.749 19.384 -5.974 1.00 95.12 408 PHE A C 1
ATOM 3134 O O . PHE A 1 408 ? 19.657 18.448 -6.762 1.00 95.12 408 PHE A O 1
ATOM 3141 N N . TYR A 1 409 ? 19.629 19.237 -4.654 1.00 97.44 409 TYR A N 1
ATOM 3142 C CA . TYR A 1 409 ? 19.288 17.981 -3.984 1.00 97.44 409 TYR A CA 1
ATOM 3143 C C . TYR A 1 409 ? 18.208 18.257 -2.938 1.00 97.44 409 TYR A C 1
ATOM 3145 O O . TYR A 1 409 ? 18.256 19.281 -2.250 1.00 97.44 409 TYR A O 1
ATOM 3153 N N . GLU A 1 410 ? 17.256 17.338 -2.788 1.00 97.88 410 GLU A N 1
ATOM 3154 C CA . GLU A 1 410 ? 16.271 17.397 -1.701 1.00 97.88 410 GLU A CA 1
ATOM 3155 C C . GLU A 1 410 ? 16.909 17.005 -0.356 1.00 97.88 410 GLU A C 1
ATOM 3157 O O . GLU A 1 410 ? 16.571 17.593 0.683 1.00 97.88 410 GLU A O 1
ATOM 3162 N N . ILE A 1 411 ? 17.830 16.028 -0.383 1.00 98.69 411 ILE A N 1
ATOM 3163 C CA . ILE A 1 411 ? 18.491 15.434 0.790 1.00 98.69 411 ILE A CA 1
ATOM 3164 C C . ILE A 1 411 ? 19.963 15.095 0.491 1.00 98.69 411 ILE A C 1
ATOM 3166 O O . ILE A 1 411 ? 20.277 14.595 -0.589 1.00 98.69 411 ILE A O 1
ATOM 3170 N N . VAL A 1 412 ? 20.838 15.318 1.477 1.00 98.69 412 VAL A N 1
ATOM 3171 C CA . VAL A 1 412 ? 22.137 14.634 1.629 1.00 98.69 412 VAL A CA 1
ATOM 3172 C C . VAL A 1 412 ? 22.029 13.688 2.832 1.00 98.69 412 VAL A C 1
ATOM 3174 O O . VAL A 1 412 ? 21.539 14.117 3.879 1.00 98.69 412 VAL A O 1
ATOM 3177 N N . VAL A 1 413 ? 22.489 12.439 2.713 1.00 98.69 413 VAL A N 1
ATOM 3178 C CA . VAL A 1 413 ? 22.570 11.474 3.830 1.00 98.69 413 VAL A CA 1
ATOM 3179 C C . VAL A 1 413 ? 23.972 10.863 3.950 1.00 98.69 413 VAL A C 1
ATOM 3181 O O . VAL A 1 413 ? 24.627 10.602 2.942 1.00 98.69 413 VAL A O 1
ATOM 3184 N N . ALA A 1 414 ? 24.448 10.673 5.181 1.00 98.69 414 ALA A N 1
ATOM 3185 C CA . ALA A 1 414 ? 25.771 10.130 5.496 1.00 98.69 414 ALA A CA 1
ATOM 3186 C C . ALA A 1 414 ? 25.767 9.422 6.869 1.00 98.69 414 ALA A C 1
ATOM 3188 O O . ALA A 1 414 ? 24.867 9.678 7.676 1.00 98.69 414 ALA A O 1
ATOM 3189 N N . PRO A 1 415 ? 26.774 8.587 7.195 1.00 98.12 415 PRO A N 1
ATOM 3190 C CA . PRO A 1 415 ? 26.932 8.034 8.540 1.00 98.12 415 PRO A CA 1
ATOM 3191 C C . PRO A 1 415 ? 27.224 9.097 9.603 1.00 98.12 415 PRO A C 1
ATOM 3193 O O . PRO A 1 415 ? 26.826 8.916 10.749 1.00 98.12 415 PRO A O 1
ATOM 3196 N N . LYS A 1 416 ? 27.944 10.171 9.237 1.00 98.31 416 LYS A N 1
ATOM 3197 C CA . LYS A 1 416 ? 28.361 11.292 10.099 1.00 98.31 416 LYS A CA 1
ATOM 3198 C C . LYS A 1 416 ? 28.654 12.552 9.284 1.00 98.31 416 LYS A C 1
ATOM 3200 O O . LYS A 1 416 ? 28.886 12.481 8.075 1.00 98.31 416 LYS A O 1
ATOM 3205 N N . TYR A 1 417 ? 28.723 13.687 9.979 1.00 98.56 417 TYR A N 1
ATOM 3206 C CA . TYR A 1 417 ? 29.215 14.958 9.452 1.00 98.56 417 TYR A CA 1
ATOM 3207 C C . TYR A 1 417 ? 30.210 15.591 10.420 1.00 98.56 417 TYR A C 1
ATOM 3209 O O . TYR A 1 417 ? 29.899 15.782 11.598 1.00 98.56 417 TYR A O 1
ATOM 3217 N N . THR A 1 418 ? 31.341 16.066 9.898 1.00 98.62 418 THR A N 1
ATOM 3218 C CA . THR A 1 418 ? 32.200 16.971 10.671 1.00 98.62 418 THR A CA 1
ATOM 3219 C C . THR A 1 418 ? 31.449 18.276 10.958 1.00 98.62 418 THR A C 1
ATOM 3221 O O . THR A 1 418 ? 30.651 18.738 10.137 1.00 98.62 418 THR A O 1
ATOM 3224 N N . ALA A 1 419 ? 31.731 18.932 12.090 1.00 98.25 419 ALA A N 1
ATOM 3225 C CA . ALA A 1 419 ? 31.050 20.178 12.468 1.00 98.25 419 ALA A CA 1
ATOM 3226 C C . ALA A 1 419 ? 31.120 21.258 11.366 1.00 98.25 419 ALA A C 1
ATOM 3228 O O . ALA A 1 419 ? 30.116 21.901 11.054 1.00 98.25 419 ALA A O 1
ATOM 3229 N N . LYS A 1 420 ? 32.286 21.395 10.718 1.00 97.88 420 LYS A N 1
ATOM 3230 C CA . LYS A 1 420 ? 32.484 22.308 9.586 1.00 97.88 420 LYS A CA 1
ATOM 3231 C C . LYS A 1 420 ? 31.788 21.847 8.303 1.00 97.88 420 LYS A C 1
ATOM 3233 O O . LYS A 1 420 ? 31.197 22.671 7.612 1.00 97.88 420 LYS A O 1
ATOM 3238 N N . GLY A 1 421 ? 31.839 20.555 7.972 1.00 98.06 421 GLY A N 1
ATOM 3239 C CA . GLY A 1 421 ? 31.132 20.011 6.808 1.00 98.06 421 GLY A CA 1
ATOM 3240 C C . GLY A 1 421 ? 29.626 20.256 6.903 1.00 98.06 421 GLY A C 1
ATOM 3241 O O . GLY A 1 421 ? 28.991 20.711 5.949 1.00 98.06 421 GLY A O 1
ATOM 3242 N N . LEU A 1 422 ? 29.067 20.078 8.102 1.00 98.00 422 LEU A N 1
ATOM 3243 C CA . LEU A 1 422 ? 27.673 20.389 8.389 1.00 98.00 422 LEU A CA 1
ATOM 3244 C C . LEU A 1 422 ? 27.359 21.888 8.241 1.00 98.00 422 LEU A C 1
ATOM 3246 O O . LEU A 1 422 ? 26.332 22.236 7.659 1.00 98.00 422 LEU A O 1
ATOM 3250 N N . GLU A 1 423 ? 28.227 22.782 8.723 1.00 97.88 423 GLU A N 1
ATOM 3251 C CA . GLU A 1 423 ? 28.091 24.236 8.537 1.00 97.88 423 GLU A CA 1
ATOM 3252 C C . GLU A 1 423 ? 28.109 24.629 7.047 1.00 97.88 423 GLU A C 1
ATOM 3254 O O . GLU A 1 423 ? 27.220 25.343 6.566 1.00 97.88 423 GLU A O 1
ATOM 3259 N N . VAL A 1 424 ? 29.071 24.103 6.282 1.00 98.19 424 VAL A N 1
ATOM 3260 C CA . VAL A 1 424 ? 29.210 24.372 4.845 1.00 98.19 424 VAL A CA 1
ATOM 3261 C C . VAL A 1 424 ? 27.977 23.894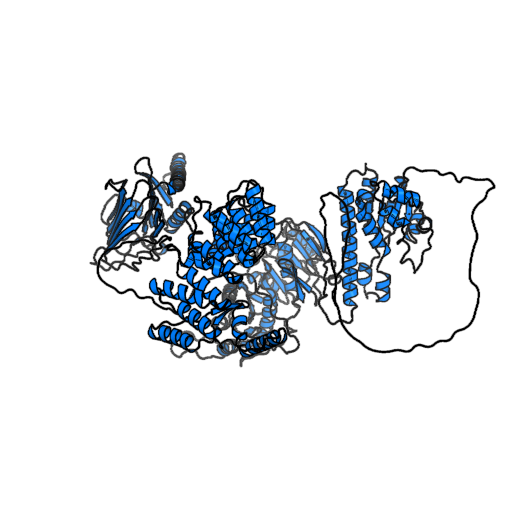 4.070 1.00 98.19 424 VAL A C 1
ATOM 3263 O O . VAL A 1 424 ? 27.449 24.674 3.267 1.00 98.19 424 VAL A O 1
ATOM 3266 N N . LEU A 1 425 ? 27.472 22.680 4.341 1.00 96.62 425 LEU A N 1
ATOM 3267 C CA . LEU A 1 425 ? 26.249 22.141 3.724 1.00 96.62 425 LEU A CA 1
ATOM 3268 C C . LEU A 1 425 ? 24.985 22.915 4.118 1.00 96.62 425 LEU A C 1
ATOM 3270 O O . LEU A 1 425 ? 24.138 23.164 3.256 1.00 96.62 425 LEU A O 1
ATOM 3274 N N . LYS A 1 426 ? 24.854 23.349 5.381 1.00 97.56 426 LYS A N 1
ATOM 3275 C CA . LYS A 1 426 ? 23.740 24.207 5.837 1.00 97.56 426 LYS A CA 1
ATOM 3276 C C . LYS A 1 426 ? 23.640 25.492 5.010 1.00 97.56 426 LYS A C 1
ATOM 3278 O O . LYS A 1 426 ? 22.538 25.958 4.716 1.00 97.56 426 LYS A O 1
ATOM 3283 N N . GLY A 1 427 ? 24.780 26.008 4.547 1.00 95.69 427 GLY A N 1
ATOM 3284 C CA . GLY A 1 427 ? 24.862 27.137 3.621 1.00 95.69 427 GLY A CA 1
ATOM 3285 C C . GLY A 1 427 ? 24.515 26.851 2.148 1.00 95.69 427 GLY A C 1
ATOM 3286 O O . GLY A 1 427 ? 24.499 27.802 1.370 1.00 95.69 427 GLY A O 1
ATOM 3287 N N . LYS A 1 428 ? 24.227 25.604 1.727 1.00 94.56 428 LYS A N 1
ATOM 3288 C CA . LYS A 1 428 ? 23.792 25.299 0.342 1.00 94.56 428 LYS A CA 1
ATOM 3289 C C . LYS A 1 428 ? 22.345 25.742 0.081 1.00 94.56 428 LYS A C 1
ATOM 3291 O O . LYS A 1 428 ? 22.054 26.288 -0.977 1.00 94.56 428 LYS A O 1
ATOM 3296 N N . SER A 1 429 ? 21.431 25.492 1.022 1.00 95.19 429 SER A N 1
ATOM 3297 C CA . SER A 1 429 ? 20.026 25.928 0.953 1.00 95.19 429 SER A CA 1
ATOM 3298 C C . SER A 1 429 ? 19.350 25.826 2.322 1.00 95.19 429 SER A C 1
ATOM 3300 O O . SER A 1 429 ? 19.627 24.903 3.081 1.00 95.19 429 SER A O 1
ATOM 3302 N N . LYS A 1 430 ? 18.374 26.702 2.602 1.00 95.31 430 LYS A N 1
ATOM 3303 C CA . LYS A 1 430 ? 17.468 26.582 3.764 1.00 95.31 430 LYS A CA 1
ATOM 3304 C C . LYS A 1 430 ? 16.500 25.389 3.670 1.00 95.31 430 LYS A C 1
ATOM 3306 O O . LYS A 1 430 ? 15.837 25.072 4.649 1.00 95.31 430 LYS A O 1
ATOM 3311 N N . THR A 1 431 ? 16.363 24.765 2.497 1.00 95.94 431 THR A N 1
ATOM 3312 C CA . THR A 1 431 ? 15.401 23.672 2.258 1.00 95.94 431 THR A CA 1
ATOM 3313 C C . THR A 1 431 ? 16.026 22.283 2.268 1.00 95.94 431 THR A C 1
ATOM 3315 O O . THR A 1 431 ? 15.302 21.322 2.521 1.00 95.94 431 THR A O 1
ATOM 3318 N N . LEU A 1 432 ? 17.335 22.188 2.002 1.00 97.81 432 LEU A N 1
ATOM 3319 C CA . LEU A 1 432 ? 18.081 20.933 1.941 1.00 97.81 432 LEU A CA 1
ATOM 3320 C C . LEU A 1 432 ? 17.998 20.201 3.277 1.00 97.81 432 LEU A C 1
ATOM 3322 O O . LEU A 1 432 ? 18.340 20.777 4.309 1.00 97.81 432 LEU A O 1
ATOM 3326 N N . ARG A 1 433 ? 17.617 18.925 3.252 1.00 98.44 433 ARG A N 1
ATOM 3327 C CA . ARG A 1 433 ? 17.657 18.075 4.445 1.00 98.44 433 ARG A CA 1
ATOM 3328 C C . ARG A 1 433 ? 19.021 17.408 4.533 1.00 98.44 433 ARG A C 1
ATOM 3330 O O . ARG A 1 433 ? 19.565 16.972 3.522 1.00 98.44 433 ARG A O 1
ATOM 3337 N N . ILE A 1 434 ? 19.573 17.364 5.736 1.00 98.69 434 ILE A N 1
ATOM 3338 C CA . ILE A 1 434 ? 20.863 16.733 6.017 1.00 98.69 434 ILE A CA 1
ATOM 3339 C C . ILE A 1 434 ? 20.585 15.662 7.066 1.00 98.69 434 ILE A C 1
ATOM 3341 O O . ILE A 1 434 ? 20.110 16.005 8.153 1.00 98.69 434 ILE A O 1
ATOM 3345 N N . LEU A 1 435 ? 20.789 14.394 6.709 1.00 98.69 435 LEU A N 1
ATOM 3346 C CA . LEU A 1 435 ? 20.421 13.235 7.523 1.00 98.69 435 LEU A CA 1
ATOM 3347 C C . LEU A 1 435 ? 21.662 12.451 7.954 1.00 98.69 435 LEU A C 1
ATOM 3349 O O . LEU A 1 435 ? 22.443 12.014 7.115 1.00 98.69 435 LEU A O 1
ATOM 3353 N N . GLU A 1 436 ? 21.808 12.229 9.254 1.00 98.44 436 GLU A N 1
ATOM 3354 C CA . GLU A 1 436 ? 22.787 11.297 9.817 1.00 98.44 436 GLU A CA 1
ATOM 3355 C C . GLU A 1 436 ? 22.092 9.967 10.133 1.00 98.44 436 GLU A C 1
ATOM 3357 O O . GLU A 1 436 ? 21.068 9.963 10.822 1.00 98.44 436 GLU A O 1
ATOM 3362 N N . ALA A 1 437 ? 22.602 8.852 9.604 1.00 97.69 437 ALA A N 1
ATOM 3363 C CA . ALA A 1 437 ? 21.956 7.538 9.685 1.00 97.69 437 ALA A CA 1
ATOM 3364 C C . ALA A 1 437 ? 22.945 6.415 10.054 1.00 97.69 437 ALA A C 1
ATOM 3366 O O . ALA A 1 437 ? 24.116 6.451 9.692 1.00 97.69 437 ALA A O 1
ATOM 3367 N N . LYS A 1 438 ? 22.468 5.376 10.753 1.00 96.00 438 LYS A N 1
ATOM 3368 C CA . LYS A 1 438 ? 23.240 4.150 11.044 1.00 96.00 438 LYS A CA 1
ATOM 3369 C C . LYS A 1 438 ? 22.959 3.100 9.956 1.00 96.00 438 LYS A C 1
ATOM 3371 O O . LYS A 1 438 ? 21.817 2.974 9.507 1.00 96.00 438 LYS A O 1
ATOM 3376 N N . LYS A 1 439 ? 23.963 2.314 9.546 1.00 92.19 439 LYS A N 1
ATOM 3377 C CA . LYS A 1 439 ? 23.749 1.109 8.716 1.00 92.19 439 LYS A CA 1
ATOM 3378 C C . LYS A 1 439 ? 22.825 0.126 9.456 1.00 92.19 439 LYS A C 1
ATOM 3380 O O . LYS A 1 439 ? 22.877 0.029 10.684 1.00 92.19 439 LYS A O 1
ATOM 3385 N N . ASN A 1 440 ? 21.957 -0.560 8.715 1.00 86.62 440 ASN A N 1
ATOM 3386 C CA . ASN A 1 440 ? 21.118 -1.626 9.261 1.00 86.62 440 ASN A CA 1
ATOM 3387 C C . ASN A 1 440 ? 21.934 -2.896 9.524 1.00 86.62 440 ASN A C 1
ATOM 3389 O O . ASN A 1 440 ? 22.852 -3.222 8.773 1.00 86.62 440 ASN A O 1
ATOM 3393 N N . ASP A 1 441 ? 21.581 -3.608 10.591 1.00 83.06 441 ASP A N 1
ATOM 3394 C CA . ASP A 1 441 ? 22.116 -4.940 10.880 1.00 83.06 441 ASP A CA 1
ATOM 3395 C C . ASP A 1 441 ? 21.427 -5.968 9.953 1.00 83.06 441 ASP A C 1
ATOM 3397 O O . ASP A 1 441 ? 20.257 -5.784 9.616 1.00 83.06 441 ASP A O 1
ATOM 3401 N N . GLN A 1 442 ? 22.121 -7.033 9.538 1.00 83.94 442 GLN A N 1
ATOM 3402 C CA . GLN A 1 442 ? 21.568 -8.075 8.653 1.00 83.94 442 GLN A CA 1
ATOM 3403 C C . GLN A 1 442 ? 20.522 -8.967 9.359 1.00 83.94 442 GLN A C 1
ATOM 3405 O O . GLN A 1 442 ? 20.428 -9.005 10.587 1.00 83.94 442 GLN A O 1
ATOM 3410 N N . GLY A 1 443 ? 19.762 -9.742 8.578 1.00 81.56 443 GLY A N 1
ATOM 3411 C CA . GLY A 1 443 ? 18.849 -10.787 9.055 1.00 81.56 443 GLY A CA 1
ATOM 3412 C C . GLY A 1 443 ? 17.453 -10.304 9.463 1.00 81.56 443 GLY A C 1
ATOM 3413 O O . GLY A 1 443 ? 16.711 -11.062 10.096 1.00 81.56 443 GLY A O 1
ATOM 3414 N N . LYS A 1 444 ? 17.095 -9.063 9.113 1.00 86.25 444 LYS A N 1
ATOM 3415 C CA . LYS A 1 444 ? 15.809 -8.418 9.423 1.00 86.25 444 LYS A CA 1
ATOM 3416 C C . LYS A 1 444 ? 14.643 -9.020 8.623 1.00 86.25 444 LYS A C 1
ATOM 3418 O O . LYS A 1 444 ? 14.800 -9.912 7.784 1.00 86.25 444 LYS A O 1
ATOM 3423 N N . LEU A 1 445 ? 13.439 -8.521 8.901 1.00 88.44 445 LEU A N 1
ATOM 3424 C CA . LEU A 1 445 ? 12.232 -8.826 8.136 1.00 88.44 445 LEU A CA 1
ATOM 3425 C C . LEU A 1 445 ? 11.844 -7.636 7.256 1.00 88.44 445 LEU A C 1
ATOM 3427 O O . LEU A 1 445 ? 11.740 -6.508 7.726 1.00 88.44 445 LEU A O 1
ATOM 3431 N N . SER A 1 446 ? 11.561 -7.899 5.982 1.00 89.00 446 SER A N 1
ATOM 3432 C CA . SER A 1 446 ? 10.921 -6.938 5.089 1.00 89.00 446 SER A CA 1
ATOM 3433 C C . SER A 1 446 ? 9.419 -7.218 5.043 1.00 89.00 446 SER A C 1
ATOM 3435 O O . SER A 1 446 ? 8.983 -8.297 4.628 1.00 89.00 446 SER A O 1
ATOM 3437 N N . LEU A 1 447 ? 8.627 -6.242 5.495 1.00 91.25 447 LEU A N 1
ATOM 3438 C CA . LEU A 1 447 ? 7.166 -6.290 5.508 1.00 91.25 447 LEU A CA 1
ATOM 3439 C C . LEU A 1 447 ? 6.600 -5.471 4.343 1.00 91.25 447 LEU A C 1
ATOM 3441 O O . LEU A 1 447 ? 6.971 -4.313 4.148 1.00 91.25 447 LEU A O 1
ATOM 3445 N N . ARG A 1 448 ? 5.656 -6.039 3.585 1.00 92.75 448 ARG A N 1
ATOM 3446 C CA . ARG A 1 448 ? 4.981 -5.348 2.475 1.00 92.75 448 ARG A CA 1
ATOM 3447 C C . ARG A 1 448 ? 3.470 -5.527 2.540 1.00 92.75 448 ARG A C 1
ATOM 3449 O O . ARG A 1 448 ? 2.972 -6.649 2.509 1.00 92.75 448 ARG A O 1
ATOM 3456 N N . GLN A 1 449 ? 2.735 -4.420 2.590 1.00 91.25 449 GLN A N 1
ATOM 3457 C CA . GLN A 1 449 ? 1.275 -4.450 2.645 1.00 91.25 449 GLN A CA 1
ATOM 3458 C C . GLN A 1 449 ? 0.665 -4.939 1.320 1.00 91.25 449 GLN A C 1
ATOM 3460 O O . GLN A 1 449 ? 1.152 -4.617 0.234 1.00 91.25 449 GLN A O 1
ATOM 3465 N N . VAL A 1 450 ? -0.435 -5.682 1.425 1.00 90.88 450 VAL A N 1
ATOM 3466 C CA . VAL A 1 450 ? -1.320 -6.088 0.323 1.00 90.88 450 VAL A CA 1
ATOM 3467 C C . VAL A 1 450 ? -2.783 -5.853 0.719 1.00 90.88 450 VAL A C 1
ATOM 3469 O O . VAL A 1 450 ? -3.088 -5.540 1.872 1.00 90.88 450 VAL A O 1
ATOM 3472 N N . GLY A 1 451 ? -3.717 -5.987 -0.226 1.00 86.88 451 GLY A N 1
ATOM 3473 C CA . GLY A 1 451 ? -5.148 -5.844 0.059 1.00 86.88 451 GLY A CA 1
ATOM 3474 C C . GLY A 1 451 ? -5.616 -6.845 1.122 1.00 86.88 451 GLY A C 1
ATOM 3475 O O . GLY A 1 451 ? -5.702 -8.035 0.845 1.00 86.88 451 GLY A O 1
ATOM 3476 N N . GLY A 1 452 ? -5.909 -6.357 2.331 1.00 92.06 452 GLY A N 1
ATOM 3477 C CA . GLY A 1 452 ? -6.373 -7.175 3.457 1.00 92.06 452 GLY A CA 1
ATOM 3478 C C . GLY A 1 452 ? -5.283 -7.854 4.299 1.00 92.06 452 GLY A C 1
ATOM 3479 O O . GLY A 1 452 ? -5.634 -8.603 5.205 1.00 92.06 452 GLY A O 1
ATOM 3480 N N . GLY A 1 453 ? -3.988 -7.605 4.060 1.00 92.31 453 GLY A N 1
ATOM 3481 C CA . GLY A 1 453 ? -2.925 -8.274 4.821 1.00 92.31 453 GLY A CA 1
ATOM 3482 C C . GLY A 1 453 ? -1.509 -7.752 4.574 1.00 92.31 453 GLY A C 1
ATOM 3483 O O . GLY A 1 453 ? -1.306 -6.681 4.002 1.00 92.31 453 GLY A O 1
ATOM 3484 N N . TRP A 1 454 ? -0.522 -8.537 5.008 1.00 94.25 454 TRP A N 1
ATOM 3485 C CA . TRP A 1 454 ? 0.906 -8.256 4.856 1.00 94.25 454 TRP A CA 1
ATOM 3486 C C . TRP A 1 454 ? 1.640 -9.491 4.336 1.00 94.25 454 TRP A C 1
ATOM 3488 O O . TRP A 1 454 ? 1.336 -10.615 4.726 1.00 94.25 454 TRP A O 1
ATOM 3498 N N . LEU A 1 455 ? 2.633 -9.263 3.482 1.00 93.88 455 LEU A N 1
ATOM 3499 C CA . LEU A 1 455 ? 3.675 -10.225 3.149 1.00 93.88 455 LEU A CA 1
ATOM 3500 C C . LEU A 1 455 ? 4.868 -9.972 4.073 1.00 93.88 455 LEU A C 1
ATOM 3502 O O . LEU A 1 455 ? 5.281 -8.822 4.226 1.00 93.88 455 LEU A O 1
ATOM 3506 N N . ALA A 1 456 ? 5.427 -11.035 4.644 1.00 92.44 456 ALA A N 1
ATOM 3507 C CA . ALA A 1 456 ? 6.686 -11.002 5.378 1.00 92.44 456 ALA A CA 1
ATOM 3508 C C . ALA A 1 456 ? 7.714 -11.877 4.653 1.00 92.44 456 ALA A C 1
ATOM 3510 O O . ALA A 1 456 ? 7.401 -12.985 4.218 1.00 92.44 456 ALA A O 1
ATOM 3511 N N . GLN A 1 457 ? 8.934 -11.371 4.519 1.00 91.56 457 GLN A N 1
ATOM 3512 C CA . GLN A 1 457 ? 10.083 -12.103 3.994 1.00 91.56 457 GLN A CA 1
ATOM 3513 C C . GLN A 1 457 ? 11.354 -11.652 4.721 1.00 91.56 457 GLN A C 1
ATOM 3515 O O . GLN A 1 457 ? 11.342 -10.648 5.430 1.00 91.56 457 GLN A O 1
ATOM 3520 N N . ASP A 1 458 ? 12.459 -12.355 4.507 1.00 89.69 458 ASP A N 1
ATOM 3521 C CA . ASP A 1 458 ? 13.778 -11.883 4.932 1.00 89.69 458 ASP A CA 1
ATOM 3522 C C . ASP A 1 458 ? 14.172 -10.610 4.160 1.00 89.69 458 ASP A C 1
ATOM 3524 O O . ASP A 1 458 ? 13.739 -10.399 3.017 1.00 89.69 458 ASP A O 1
ATOM 3528 N N . SER A 1 459 ? 15.007 -9.771 4.774 1.00 88.50 459 SER A N 1
ATOM 3529 C CA . SER A 1 459 ? 15.782 -8.762 4.053 1.00 88.50 459 SER A CA 1
ATOM 3530 C C . SER A 1 459 ? 16.722 -9.412 3.027 1.00 88.50 459 SER A C 1
ATOM 3532 O O . SER A 1 459 ? 17.141 -10.565 3.144 1.00 88.50 459 SER A O 1
ATOM 3534 N N . ASP A 1 460 ? 16.988 -8.673 1.955 1.00 89.31 460 ASP A N 1
ATOM 3535 C CA . ASP A 1 460 ? 17.821 -9.097 0.832 1.00 89.31 460 ASP A CA 1
ATOM 3536 C C . ASP A 1 460 ? 19.260 -8.672 1.152 1.00 89.31 460 ASP A C 1
ATOM 3538 O O . ASP A 1 460 ? 19.698 -7.611 0.729 1.00 89.31 460 ASP A O 1
ATOM 3542 N N . ASP A 1 461 ? 19.951 -9.430 2.008 1.00 86.81 461 ASP A N 1
ATOM 3543 C CA . ASP A 1 461 ? 21.191 -8.980 2.673 1.00 86.81 461 ASP A CA 1
ATOM 3544 C C . ASP A 1 461 ? 22.494 -9.477 2.022 1.00 86.81 461 ASP A C 1
ATOM 3546 O O . ASP A 1 461 ? 23.574 -9.089 2.464 1.00 86.81 461 ASP A O 1
ATOM 3550 N N . LEU A 1 462 ? 22.398 -10.332 0.996 1.00 85.38 462 LEU A N 1
ATOM 3551 C CA . LEU A 1 462 ? 23.553 -10.959 0.340 1.00 85.38 462 LEU A CA 1
ATOM 3552 C C . LEU A 1 462 ? 24.339 -9.953 -0.512 1.00 85.38 462 LEU A C 1
ATOM 3554 O O . LEU A 1 462 ? 23.736 -9.219 -1.303 1.00 85.38 462 LEU A O 1
ATOM 3558 N N . THR A 1 463 ? 25.668 -9.980 -0.419 1.00 86.75 463 THR A N 1
ATOM 3559 C CA . THR A 1 463 ? 26.582 -9.217 -1.289 1.00 86.75 463 THR A CA 1
ATOM 3560 C C . THR A 1 463 ? 27.158 -10.112 -2.406 1.00 86.75 463 THR A C 1
ATOM 3562 O O . THR A 1 463 ? 26.912 -11.323 -2.433 1.00 86.75 463 THR A O 1
ATOM 3565 N N . PRO A 1 464 ? 27.937 -9.569 -3.364 1.00 85.94 464 PRO A N 1
ATOM 3566 C CA . PRO A 1 464 ? 28.658 -10.370 -4.354 1.00 85.94 464 PRO A CA 1
ATOM 3567 C C . PRO A 1 464 ? 29.762 -11.272 -3.767 1.00 85.94 464 PRO A C 1
ATOM 3569 O O . PRO A 1 464 ? 30.377 -12.034 -4.513 1.00 85.94 464 PRO A O 1
ATOM 3572 N N . GLU A 1 465 ? 30.064 -11.182 -2.472 1.00 85.62 465 GLU A N 1
ATOM 3573 C CA . GLU A 1 465 ? 31.071 -11.984 -1.761 1.00 85.62 465 GLU A CA 1
ATOM 3574 C C . GLU A 1 465 ? 30.440 -13.262 -1.192 1.00 85.62 465 GLU A C 1
ATOM 3576 O O . GLU A 1 465 ? 31.069 -14.316 -1.227 1.00 85.62 465 GLU A O 1
ATOM 3581 N N . ASP A 1 466 ? 29.160 -13.199 -0.807 1.00 83.44 466 ASP A N 1
ATOM 3582 C CA . ASP A 1 466 ? 28.341 -14.352 -0.400 1.00 83.44 466 ASP A CA 1
ATOM 3583 C C . ASP A 1 466 ? 27.934 -15.260 -1.584 1.00 83.44 466 ASP A C 1
ATOM 3585 O O . ASP A 1 466 ? 27.236 -16.263 -1.409 1.00 83.44 466 ASP A O 1
ATOM 3589 N N . ILE A 1 467 ? 28.292 -14.889 -2.821 1.00 81.62 467 ILE A N 1
ATOM 3590 C CA . ILE A 1 467 ? 27.779 -15.498 -4.053 1.00 81.62 467 ILE A CA 1
ATOM 3591 C C . ILE A 1 467 ? 28.914 -16.109 -4.881 1.00 81.62 467 ILE A C 1
ATOM 3593 O O . ILE A 1 467 ? 29.814 -15.424 -5.363 1.00 81.62 467 ILE A O 1
ATOM 3597 N N . SER A 1 468 ? 28.805 -17.415 -5.140 1.00 81.81 468 SER A N 1
ATOM 3598 C CA . SER A 1 468 ? 29.640 -18.112 -6.121 1.00 81.81 468 SER A CA 1
ATOM 3599 C C . SER A 1 468 ? 29.226 -17.741 -7.551 1.00 81.81 468 SER A C 1
ATOM 3601 O O . SER A 1 468 ? 28.249 -18.261 -8.100 1.00 81.81 468 SER A O 1
ATOM 3603 N N . PHE A 1 469 ? 30.003 -16.854 -8.167 1.00 81.12 469 PHE A N 1
ATOM 3604 C CA . PHE A 1 469 ? 30.043 -16.691 -9.617 1.00 81.12 469 PHE A CA 1
ATOM 3605 C C . PHE A 1 469 ? 30.849 -17.865 -10.214 1.00 81.12 469 PHE A C 1
ATOM 3607 O O . PHE A 1 469 ? 31.941 -18.168 -9.738 1.00 81.12 469 PHE A O 1
ATOM 3614 N N . ASN A 1 470 ? 30.325 -18.528 -11.251 1.00 82.06 470 ASN A N 1
ATOM 3615 C CA . ASN A 1 470 ? 30.984 -19.605 -12.011 1.00 82.06 470 ASN A CA 1
ATOM 3616 C C . ASN A 1 470 ? 30.978 -19.261 -13.514 1.00 82.06 470 ASN A C 1
ATOM 3618 O O . ASN A 1 470 ? 29.925 -18.902 -14.033 1.00 82.06 470 ASN A O 1
ATOM 3622 N N . SER A 1 471 ? 32.106 -19.318 -14.231 1.00 81.88 471 SER A N 1
ATOM 3623 C CA . SER A 1 471 ? 32.116 -18.936 -15.658 1.00 81.88 471 SER A CA 1
ATOM 3624 C C . SER A 1 471 ? 31.618 -20.082 -16.546 1.00 81.88 471 SER A C 1
ATOM 3626 O O . SER A 1 471 ? 31.953 -21.239 -16.302 1.00 81.88 471 SER A O 1
ATOM 3628 N N . VAL A 1 472 ? 30.803 -19.761 -17.559 1.00 79.06 472 VAL A N 1
ATOM 3629 C CA . VAL A 1 472 ? 30.146 -20.744 -18.458 1.00 79.06 472 VAL A CA 1
ATOM 3630 C C . VAL A 1 472 ? 30.418 -20.510 -19.952 1.00 79.06 472 VAL A C 1
ATOM 3632 O O . VAL A 1 472 ? 29.913 -21.237 -20.804 1.00 79.06 472 VAL A O 1
ATOM 3635 N N . SER A 1 473 ? 31.253 -19.520 -20.274 1.00 74.25 473 SER A N 1
ATOM 3636 C CA . SER A 1 473 ? 31.880 -19.355 -21.591 1.00 74.25 473 SER A CA 1
ATOM 3637 C C . SER A 1 473 ? 33.333 -19.815 -21.560 1.00 74.25 473 SER A C 1
ATOM 3639 O O . SER A 1 473 ? 33.997 -19.668 -20.538 1.00 74.25 473 SER A O 1
ATOM 3641 N N . ASP A 1 474 ? 33.879 -20.200 -22.713 1.00 72.81 474 ASP A N 1
ATOM 3642 C CA . ASP A 1 474 ? 35.279 -20.641 -22.865 1.00 72.81 474 ASP A CA 1
ATOM 3643 C C . ASP A 1 474 ? 36.330 -19.542 -22.564 1.00 72.81 474 ASP A C 1
ATOM 3645 O O . ASP A 1 474 ? 37.534 -19.794 -22.588 1.00 72.81 474 ASP A O 1
ATOM 3649 N N . LYS A 1 475 ? 35.888 -18.303 -22.299 1.00 72.69 475 LYS A N 1
ATOM 3650 C CA . LYS A 1 475 ? 36.717 -17.142 -21.950 1.00 72.69 475 LYS A CA 1
ATOM 3651 C C . LYS A 1 475 ? 36.375 -16.624 -20.546 1.00 72.69 475 LYS A C 1
ATOM 3653 O O . LYS A 1 475 ? 35.386 -15.915 -20.370 1.00 72.69 475 LYS A O 1
ATOM 3658 N N . THR A 1 476 ? 37.236 -16.902 -19.569 1.00 80.19 476 THR A N 1
ATOM 3659 C CA . THR A 1 476 ? 37.219 -16.277 -18.233 1.00 80.19 476 THR A CA 1
ATOM 3660 C C . THR A 1 476 ? 37.494 -14.765 -18.341 1.00 80.19 476 THR A C 1
ATOM 3662 O O . THR A 1 476 ? 38.314 -14.352 -19.174 1.00 80.19 476 THR A O 1
ATOM 3665 N N . PRO A 1 477 ? 36.854 -13.891 -17.542 1.00 85.06 477 PRO A N 1
ATOM 3666 C CA . PRO A 1 477 ? 37.237 -12.483 -17.473 1.00 85.06 477 PRO A CA 1
ATOM 3667 C C . PRO A 1 477 ? 38.584 -12.269 -16.777 1.00 85.06 477 PRO A C 1
ATOM 3669 O O . PRO A 1 477 ? 39.127 -13.140 -16.101 1.00 85.06 477 PRO A O 1
ATOM 3672 N N . THR A 1 478 ? 39.076 -11.049 -16.921 1.00 89.31 478 THR A N 1
ATOM 3673 C CA . THR A 1 478 ? 40.082 -10.431 -16.061 1.00 89.31 478 THR A CA 1
ATOM 3674 C C . THR A 1 478 ? 39.495 -10.078 -14.691 1.00 89.31 478 THR A C 1
ATOM 3676 O O . THR A 1 478 ? 38.279 -9.982 -14.514 1.00 89.31 478 THR A O 1
ATOM 3679 N N . GLU A 1 479 ? 40.368 -9.811 -13.723 1.00 89.88 479 GLU A N 1
ATOM 3680 C CA . GLU A 1 479 ? 39.983 -9.363 -12.379 1.00 89.88 479 GLU A CA 1
ATOM 3681 C C . GLU A 1 479 ? 39.167 -8.056 -12.412 1.00 89.88 479 GLU A C 1
ATOM 3683 O O . GLU A 1 479 ? 38.200 -7.923 -11.667 1.00 89.88 479 GLU A O 1
ATOM 3688 N N . SER A 1 480 ? 39.479 -7.133 -13.334 1.00 90.44 480 SER A N 1
ATOM 3689 C CA . SER A 1 480 ? 38.734 -5.875 -13.519 1.00 90.44 480 SER A CA 1
ATOM 3690 C C . SER A 1 480 ? 37.311 -6.107 -14.034 1.00 90.44 480 SER A C 1
ATOM 3692 O O . SER A 1 480 ? 36.363 -5.538 -13.503 1.00 90.44 480 SER A O 1
ATOM 3694 N N . GLU A 1 481 ? 37.142 -6.969 -15.041 1.00 90.06 481 GLU A N 1
ATOM 3695 C CA . GLU A 1 481 ? 35.823 -7.358 -15.562 1.00 90.06 481 GLU A CA 1
ATOM 3696 C C . GLU A 1 481 ? 34.985 -8.073 -14.479 1.00 90.06 481 GLU A C 1
ATOM 3698 O O . GLU A 1 481 ? 33.774 -7.863 -14.391 1.00 90.06 481 GLU A O 1
ATOM 3703 N N . LEU A 1 482 ? 35.609 -8.888 -13.616 1.00 90.44 482 LEU A N 1
ATOM 3704 C CA . LEU A 1 482 ? 34.930 -9.537 -12.487 1.00 90.44 482 LEU A CA 1
ATOM 3705 C C . LEU A 1 482 ? 34.554 -8.541 -11.373 1.00 90.44 482 LEU A C 1
ATOM 3707 O O . LEU A 1 482 ? 33.445 -8.621 -10.843 1.00 90.44 482 LEU A O 1
ATOM 3711 N N . ALA A 1 483 ? 35.427 -7.586 -11.043 1.00 92.69 483 ALA A N 1
ATOM 3712 C CA . ALA A 1 483 ? 35.134 -6.520 -10.083 1.00 92.69 483 ALA A CA 1
ATOM 3713 C C . ALA A 1 483 ? 33.962 -5.643 -10.559 1.00 92.69 483 ALA A C 1
ATOM 3715 O O . ALA A 1 483 ? 32.999 -5.447 -9.817 1.00 92.69 483 ALA A O 1
ATOM 3716 N N . ASP A 1 484 ? 33.976 -5.223 -11.827 1.00 94.62 484 ASP A N 1
ATOM 3717 C CA . ASP A 1 484 ? 32.872 -4.474 -12.435 1.00 94.62 484 ASP A CA 1
ATOM 3718 C C . ASP A 1 484 ? 31.571 -5.290 -12.482 1.00 94.62 484 ASP A C 1
ATOM 3720 O O . ASP A 1 484 ? 30.490 -4.738 -12.276 1.00 94.62 484 ASP A O 1
ATOM 3724 N N . SER A 1 485 ? 31.658 -6.612 -12.677 1.00 92.50 485 SER A N 1
ATOM 3725 C CA . SER A 1 485 ? 30.499 -7.517 -12.606 1.00 92.50 485 SER A CA 1
ATOM 3726 C C . SER A 1 485 ? 29.903 -7.584 -11.196 1.00 92.50 485 SER A C 1
ATOM 3728 O O . SER A 1 485 ? 28.684 -7.494 -11.048 1.00 92.50 485 SER A O 1
ATOM 3730 N N . LYS A 1 486 ? 30.739 -7.682 -10.151 1.00 93.75 486 LYS A N 1
ATOM 3731 C CA . LYS A 1 486 ? 30.305 -7.625 -8.742 1.00 93.75 486 LYS A CA 1
ATOM 3732 C C . LYS A 1 486 ? 29.666 -6.273 -8.406 1.00 93.75 486 LYS A C 1
ATOM 3734 O O . LYS A 1 486 ? 28.580 -6.234 -7.831 1.00 93.75 486 LYS A O 1
ATOM 3739 N N . PHE A 1 487 ? 30.286 -5.169 -8.821 1.00 96.06 487 PHE A N 1
ATOM 3740 C CA . PHE A 1 487 ? 29.753 -3.817 -8.630 1.00 96.06 487 PHE A CA 1
ATOM 3741 C C . PHE A 1 487 ? 28.401 -3.624 -9.344 1.00 96.06 487 PHE A C 1
ATOM 3743 O O . PHE A 1 487 ? 27.451 -3.100 -8.755 1.00 96.06 487 PHE A O 1
ATOM 3750 N N . ALA A 1 488 ? 28.278 -4.087 -10.593 1.00 95.31 488 ALA A N 1
ATOM 3751 C CA . ALA A 1 488 ? 27.027 -4.051 -11.348 1.00 95.31 488 ALA A CA 1
ATOM 3752 C C . ALA A 1 488 ? 25.935 -4.905 -10.680 1.00 95.31 488 ALA A C 1
ATOM 3754 O O . ALA A 1 488 ? 24.788 -4.461 -10.583 1.00 95.31 488 ALA A O 1
ATOM 3755 N N . TRP A 1 489 ? 26.293 -6.095 -10.182 1.00 93.56 489 TRP A N 1
ATOM 3756 C CA . TRP A 1 489 ? 25.396 -6.995 -9.451 1.00 93.56 489 TRP A CA 1
ATOM 3757 C C . TRP A 1 489 ? 24.831 -6.334 -8.189 1.00 93.56 489 TRP A C 1
ATOM 3759 O O . TRP A 1 489 ? 23.621 -6.352 -7.955 1.00 93.56 489 TRP A O 1
ATOM 3769 N N . LEU A 1 490 ? 25.697 -5.675 -7.418 1.00 94.12 490 LEU A N 1
ATOM 3770 C CA . LEU A 1 490 ? 25.301 -4.940 -6.222 1.00 94.12 490 LEU A CA 1
ATOM 3771 C C . LEU A 1 490 ? 24.377 -3.761 -6.562 1.00 94.12 490 LEU A C 1
ATOM 3773 O O . LEU A 1 490 ? 23.335 -3.579 -5.942 1.00 94.12 490 LEU A O 1
ATOM 3777 N N . CYS A 1 491 ? 24.670 -3.017 -7.631 1.00 96.00 491 CYS A N 1
ATOM 3778 C CA . CYS A 1 491 ? 23.795 -1.942 -8.102 1.00 96.00 491 CYS A CA 1
ATOM 3779 C C . CYS A 1 491 ? 22.409 -2.443 -8.565 1.00 96.00 491 CYS A C 1
ATOM 3781 O O . CYS A 1 491 ? 21.386 -1.843 -8.217 1.00 96.00 491 CYS A O 1
ATOM 3783 N N . VAL A 1 492 ? 22.340 -3.532 -9.346 1.00 94.50 492 VAL A N 1
ATOM 3784 C CA . VAL A 1 492 ? 21.080 -4.026 -9.947 1.00 94.50 492 VAL A CA 1
ATOM 3785 C C . VAL A 1 492 ? 20.125 -4.660 -8.922 1.00 94.50 492 VAL A C 1
ATOM 3787 O O . VAL A 1 492 ? 18.944 -4.854 -9.216 1.00 94.50 492 VAL A O 1
ATOM 3790 N N . LYS A 1 493 ? 20.599 -4.919 -7.698 1.00 93.31 493 LYS A N 1
ATOM 3791 C CA . LYS A 1 493 ? 19.800 -5.298 -6.521 1.00 93.31 493 LYS A CA 1
ATOM 3792 C C . LYS A 1 493 ? 18.807 -4.204 -6.093 1.00 93.31 493 LYS A C 1
ATOM 3794 O O . LYS A 1 493 ? 17.675 -4.502 -5.712 1.00 93.31 493 LYS A O 1
ATOM 3799 N N . HIS A 1 494 ? 19.199 -2.929 -6.195 1.00 94.94 494 HIS A N 1
ATOM 3800 C CA . HIS A 1 494 ? 18.401 -1.787 -5.714 1.00 94.94 494 HIS A CA 1
ATOM 3801 C C . HIS A 1 494 ? 17.491 -1.159 -6.789 1.00 94.94 494 HIS A C 1
ATOM 3803 O O . HIS A 1 494 ? 16.494 -0.496 -6.461 1.00 94.94 494 HIS A O 1
ATOM 3809 N N . VAL A 1 495 ? 17.805 -1.388 -8.068 1.00 95.06 495 VAL A N 1
ATOM 3810 C CA . VAL A 1 495 ? 17.013 -0.958 -9.234 1.00 95.06 495 VAL A CA 1
ATOM 3811 C C . VAL A 1 495 ? 15.726 -1.791 -9.341 1.00 95.06 495 VAL A C 1
ATOM 3813 O O . VAL A 1 495 ? 15.750 -3.011 -9.194 1.00 95.06 495 VAL A O 1
ATOM 3816 N N . LYS A 1 496 ? 14.569 -1.161 -9.597 1.00 91.56 496 LYS A N 1
ATOM 3817 C CA . LYS A 1 496 ? 13.287 -1.894 -9.653 1.00 91.56 496 LYS A CA 1
ATOM 3818 C C . LYS A 1 496 ? 13.188 -2.761 -10.914 1.00 91.56 496 LYS A C 1
ATOM 3820 O O . LYS A 1 496 ? 13.523 -2.318 -12.010 1.00 91.56 496 LYS A O 1
ATOM 3825 N N . SER A 1 497 ? 12.702 -3.992 -10.755 1.00 86.56 497 SER A N 1
ATOM 3826 C CA . SER A 1 497 ? 12.660 -5.025 -11.800 1.00 86.56 497 SER A CA 1
ATOM 3827 C C . SER A 1 497 ? 11.620 -4.742 -12.913 1.00 86.56 497 SER A C 1
ATOM 3829 O O . SER A 1 497 ? 10.575 -4.166 -12.633 1.00 86.56 497 SER A O 1
ATOM 3831 N N . ASN A 1 498 ? 11.826 -5.162 -14.170 1.00 89.69 498 ASN A N 1
ATOM 3832 C CA . ASN A 1 498 ? 13.068 -5.746 -14.693 1.00 89.69 498 ASN A CA 1
ATOM 3833 C C . ASN A 1 498 ? 14.181 -4.695 -14.737 1.00 89.69 498 ASN A C 1
ATOM 3835 O O . ASN A 1 498 ? 13.962 -3.561 -15.166 1.00 89.69 498 ASN A O 1
ATOM 3839 N N . ALA A 1 499 ? 15.368 -5.095 -14.289 1.00 92.31 499 ALA A N 1
ATOM 3840 C CA . ALA A 1 499 ? 16.482 -4.197 -14.043 1.00 92.31 499 ALA A CA 1
ATOM 3841 C C . ALA A 1 499 ? 17.716 -4.609 -14.853 1.00 92.31 499 ALA A C 1
ATOM 3843 O O . ALA A 1 499 ? 18.022 -5.797 -14.992 1.00 92.31 499 ALA A O 1
ATOM 3844 N N . ILE A 1 500 ? 18.410 -3.601 -15.371 1.00 93.88 500 ILE A N 1
ATOM 3845 C CA . ILE A 1 500 ? 19.703 -3.705 -16.046 1.00 93.88 500 ILE A CA 1
ATOM 3846 C C . ILE A 1 500 ? 20.598 -2.628 -15.445 1.00 93.88 500 ILE A C 1
ATOM 3848 O O . ILE A 1 500 ? 20.169 -1.475 -15.344 1.00 93.88 500 ILE A O 1
ATOM 3852 N N . VAL A 1 501 ? 21.831 -2.986 -15.094 1.00 96.62 501 VAL A N 1
ATOM 3853 C CA . VAL A 1 501 ? 22.905 -2.024 -14.816 1.00 96.62 501 VAL A CA 1
ATOM 3854 C C . VAL A 1 501 ? 24.085 -2.335 -15.723 1.00 96.62 501 VAL A C 1
ATOM 3856 O O . VAL A 1 501 ? 24.533 -3.477 -15.783 1.00 96.62 501 VAL A O 1
ATOM 3859 N N . ILE A 1 502 ? 24.592 -1.302 -16.394 1.00 96.88 502 ILE A N 1
ATOM 3860 C CA . ILE A 1 502 ? 25.876 -1.306 -17.095 1.00 96.88 502 ILE A CA 1
ATOM 3861 C C . ILE A 1 502 ? 26.856 -0.506 -16.236 1.00 96.88 502 ILE A C 1
ATOM 3863 O O . ILE A 1 502 ? 26.563 0.638 -15.867 1.00 96.88 502 ILE A O 1
ATOM 3867 N N . ALA A 1 503 ? 28.006 -1.092 -15.912 1.00 97.50 503 ALA A N 1
ATOM 3868 C CA . ALA A 1 503 ? 29.028 -0.465 -15.081 1.00 97.50 503 ALA A CA 1
ATOM 3869 C C . ALA A 1 503 ? 30.446 -0.776 -15.572 1.00 97.50 503 ALA A C 1
ATOM 3871 O O . ALA A 1 503 ? 30.688 -1.800 -16.211 1.00 97.50 503 ALA A O 1
ATOM 3872 N N . LYS A 1 504 ? 31.381 0.130 -15.282 1.00 96.56 504 LYS A N 1
ATOM 3873 C CA . LYS A 1 504 ? 32.790 0.007 -15.663 1.00 96.56 504 LYS A CA 1
ATOM 3874 C C . LYS A 1 504 ? 33.679 0.790 -14.705 1.00 96.56 504 LYS A C 1
ATOM 3876 O O . LYS A 1 504 ? 33.315 1.900 -14.316 1.00 96.56 504 LYS A O 1
ATOM 3881 N N . ASN A 1 505 ? 34.837 0.242 -14.355 1.00 95.81 505 ASN A N 1
ATOM 3882 C CA . ASN A 1 505 ? 35.738 0.757 -13.326 1.00 95.81 505 ASN A CA 1
ATOM 3883 C C . ASN A 1 505 ? 34.972 1.191 -12.055 1.00 95.81 505 ASN A C 1
ATOM 3885 O O . ASN A 1 505 ? 35.019 2.369 -11.698 1.00 95.81 505 ASN A O 1
ATOM 3889 N N . ASN A 1 506 ? 34.201 0.305 -11.415 1.00 96.44 506 ASN A N 1
ATOM 3890 C CA . ASN A 1 506 ? 33.378 0.585 -10.221 1.00 96.44 506 ASN A CA 1
ATOM 3891 C C . ASN A 1 506 ? 32.499 1.858 -10.325 1.00 96.44 506 ASN A C 1
ATOM 3893 O O . ASN A 1 506 ? 32.358 2.625 -9.368 1.00 96.44 506 ASN A O 1
ATOM 3897 N N . CYS A 1 507 ? 31.947 2.128 -11.511 1.00 97.62 507 CYS A N 1
ATOM 3898 C CA . CYS A 1 507 ? 31.040 3.244 -11.778 1.00 97.62 507 CYS A CA 1
ATOM 3899 C C . CYS A 1 507 ? 29.863 2.775 -12.635 1.00 97.62 507 CYS A C 1
ATOM 3901 O O . CYS A 1 507 ? 30.057 2.145 -13.674 1.00 97.62 507 CYS A O 1
ATOM 3903 N N . MET A 1 508 ? 28.639 3.115 -12.234 1.00 98.00 508 MET A N 1
ATOM 3904 C CA . MET A 1 508 ? 27.444 2.936 -13.054 1.00 98.00 508 MET A CA 1
ATOM 3905 C C . MET A 1 508 ? 27.530 3.874 -14.261 1.00 98.00 508 MET A C 1
ATOM 3907 O O . MET A 1 508 ? 27.667 5.083 -14.095 1.00 98.00 508 MET A O 1
ATOM 3911 N N . LEU A 1 509 ? 27.436 3.317 -15.466 1.00 96.56 509 LEU A N 1
ATOM 3912 C CA . LEU A 1 509 ? 27.366 4.079 -16.717 1.00 96.56 509 LEU A CA 1
ATOM 3913 C C . LEU A 1 509 ? 25.915 4.281 -17.163 1.00 96.56 509 LEU A C 1
ATOM 3915 O O . LEU A 1 509 ? 25.578 5.285 -17.779 1.00 96.56 509 LEU A O 1
ATOM 3919 N N . GLY A 1 510 ? 25.039 3.327 -16.847 1.00 94.88 510 GLY A N 1
ATOM 3920 C CA . GLY A 1 510 ? 23.623 3.424 -17.163 1.00 94.88 510 GLY A CA 1
ATOM 3921 C C . GLY A 1 510 ? 22.799 2.355 -16.463 1.00 94.88 510 GLY A C 1
ATOM 3922 O O . GLY A 1 510 ? 23.276 1.253 -16.193 1.00 94.88 510 GLY A O 1
ATOM 3923 N N . MET A 1 511 ? 21.536 2.677 -16.193 1.00 95.38 511 MET A N 1
ATOM 3924 C CA . MET A 1 511 ? 20.549 1.720 -15.701 1.00 95.38 511 MET A CA 1
ATOM 3925 C C . MET A 1 511 ? 19.219 1.868 -16.434 1.00 95.38 511 MET A C 1
ATOM 3927 O O . MET A 1 511 ? 18.854 2.967 -16.867 1.00 95.38 511 MET A O 1
ATOM 3931 N N . GLY A 1 512 ? 18.496 0.755 -16.538 1.00 94.69 512 GLY A N 1
ATOM 3932 C CA . GLY A 1 512 ? 17.108 0.701 -16.983 1.00 94.69 512 GLY A CA 1
ATOM 3933 C C . GLY A 1 512 ? 16.265 -0.066 -15.972 1.00 94.69 512 GLY A C 1
ATOM 3934 O O . GLY A 1 512 ? 16.665 -1.135 -15.508 1.00 94.69 512 GLY A O 1
ATOM 3935 N N . SER A 1 513 ? 15.115 0.502 -15.610 1.00 92.56 513 SER A N 1
ATOM 3936 C CA . SER A 1 513 ? 14.318 0.086 -14.453 1.00 92.56 513 SER A CA 1
ATOM 3937 C C . SER A 1 513 ? 12.830 -0.051 -14.771 1.00 92.56 513 SER A C 1
ATOM 3939 O O . SER A 1 513 ? 12.286 0.697 -15.588 1.00 92.56 513 SER A O 1
ATOM 3941 N N . GLY A 1 514 ? 12.148 -0.933 -14.042 1.00 85.94 514 GLY A N 1
ATOM 3942 C CA . GLY A 1 514 ? 10.686 -1.013 -13.950 1.00 85.94 514 GLY A CA 1
ATOM 3943 C C . GLY A 1 514 ? 9.964 -1.561 -15.185 1.00 85.94 514 GLY A C 1
ATOM 3944 O O . GLY A 1 514 ? 8.736 -1.667 -15.170 1.00 85.94 514 GLY A O 1
ATOM 3945 N N . GLN A 1 515 ? 10.680 -1.903 -16.260 1.00 90.06 515 GLN A N 1
ATOM 3946 C CA . GLN A 1 515 ? 10.037 -2.313 -17.507 1.00 90.06 515 GLN A CA 1
ATOM 3947 C C . GLN A 1 515 ? 9.457 -3.733 -17.408 1.00 90.06 515 GLN A C 1
ATOM 3949 O O . GLN A 1 515 ? 10.091 -4.624 -16.829 1.00 90.06 515 GLN A O 1
ATOM 3954 N N . PRO A 1 516 ? 8.278 -3.988 -18.010 1.00 84.75 516 PRO A N 1
ATOM 3955 C CA . PRO A 1 516 ? 7.704 -5.329 -18.050 1.00 84.75 516 PRO A CA 1
ATOM 3956 C C . PRO A 1 516 ? 8.476 -6.220 -19.037 1.00 84.75 516 PRO A C 1
ATOM 3958 O O . PRO A 1 516 ? 8.608 -7.418 -18.807 1.00 84.75 516 PRO A O 1
ATOM 3961 N N . ASN A 1 517 ? 9.056 -5.621 -20.084 1.00 86.94 517 ASN A N 1
ATOM 3962 C CA . ASN A 1 517 ? 10.013 -6.247 -20.991 1.00 86.94 517 ASN A CA 1
ATOM 3963 C C . ASN A 1 517 ? 11.449 -5.853 -20.599 1.00 86.94 517 ASN A C 1
ATOM 3965 O O . ASN A 1 517 ? 11.790 -4.670 -20.594 1.00 86.94 517 ASN A O 1
ATOM 3969 N N . ARG A 1 518 ? 12.306 -6.839 -20.315 1.00 86.25 518 ARG A N 1
ATOM 3970 C CA . ARG A 1 518 ? 13.710 -6.618 -19.933 1.00 86.25 518 ARG A CA 1
ATOM 3971 C C . ARG A 1 518 ? 14.565 -6.029 -21.056 1.00 86.25 518 ARG A C 1
ATOM 3973 O O . ARG A 1 518 ? 15.455 -5.236 -20.764 1.00 86.25 518 ARG A O 1
ATOM 3980 N N . VAL A 1 519 ? 14.264 -6.345 -22.317 1.00 87.81 519 VAL A N 1
ATOM 3981 C CA . VAL A 1 519 ? 14.970 -5.779 -23.482 1.00 87.81 519 VAL A CA 1
ATOM 3982 C C . VAL A 1 519 ? 14.784 -4.257 -23.549 1.00 87.81 519 VAL A C 1
ATOM 3984 O O . VAL A 1 519 ? 15.684 -3.528 -23.952 1.00 87.81 519 VAL A O 1
ATOM 3987 N N . GLU A 1 520 ? 13.665 -3.733 -23.046 1.00 91.81 520 GLU A N 1
ATOM 3988 C CA . GLU A 1 520 ? 13.465 -2.285 -22.988 1.00 91.81 520 GLU A CA 1
ATOM 3989 C C . GLU A 1 520 ? 14.258 -1.642 -21.833 1.00 91.81 520 GLU A C 1
ATOM 3991 O O . GLU A 1 520 ? 14.841 -0.574 -22.009 1.00 91.81 520 GLU A O 1
ATOM 3996 N N . SER A 1 521 ? 14.410 -2.324 -20.685 1.00 93.31 521 SER A N 1
ATOM 3997 C CA . SER A 1 521 ? 15.396 -1.916 -19.664 1.00 93.31 521 SER A CA 1
ATOM 3998 C C . SER A 1 521 ? 16.832 -1.945 -20.208 1.00 93.31 521 SER A C 1
ATOM 4000 O O . SER A 1 521 ? 17.631 -1.084 -19.845 1.00 93.31 521 SER A O 1
ATOM 4002 N N . LEU A 1 522 ? 17.162 -2.888 -21.099 1.00 92.38 522 LEU A N 1
ATOM 4003 C CA . LEU A 1 522 ? 18.489 -2.996 -21.715 1.00 92.38 522 LEU A CA 1
ATOM 4004 C C . LEU A 1 522 ? 18.779 -1.764 -22.581 1.00 92.38 522 LEU A C 1
ATOM 4006 O O . LEU A 1 522 ? 19.779 -1.076 -22.375 1.00 92.38 522 LEU A O 1
ATOM 4010 N N . ARG A 1 523 ? 17.844 -1.417 -23.471 1.00 92.81 523 ARG A N 1
ATOM 4011 C CA . ARG A 1 523 ? 17.911 -0.222 -24.327 1.00 92.81 523 ARG A CA 1
ATOM 4012 C C . ARG A 1 523 ? 17.991 1.072 -23.529 1.00 92.81 523 ARG A C 1
ATOM 4014 O O . ARG A 1 523 ? 18.755 1.962 -23.893 1.00 92.81 523 ARG A O 1
ATOM 4021 N N . ILE A 1 524 ? 17.247 1.183 -22.426 1.00 94.31 524 ILE A N 1
ATOM 4022 C CA . ILE A 1 524 ? 17.325 2.347 -21.531 1.00 94.31 524 ILE A CA 1
ATOM 4023 C C . ILE A 1 524 ? 18.715 2.442 -20.881 1.00 94.31 524 ILE A C 1
ATOM 4025 O O . ILE A 1 524 ? 19.281 3.535 -20.844 1.00 94.31 524 ILE A O 1
ATOM 4029 N N . ALA A 1 525 ? 19.294 1.325 -20.422 1.00 94.62 525 ALA A N 1
ATOM 4030 C CA . ALA A 1 525 ? 20.638 1.313 -19.843 1.00 94.62 525 ALA A CA 1
ATOM 4031 C C . ALA A 1 525 ? 21.711 1.721 -20.869 1.00 94.62 525 ALA A C 1
ATOM 4033 O O . ALA A 1 525 ? 22.506 2.618 -20.584 1.00 94.62 525 ALA A O 1
ATOM 4034 N N . PHE A 1 526 ? 21.693 1.149 -22.080 1.00 93.94 526 PHE A N 1
ATOM 4035 C CA . PHE A 1 526 ? 22.616 1.534 -23.157 1.00 93.94 526 PHE A CA 1
ATOM 4036 C C . PHE A 1 526 ? 22.436 2.984 -23.607 1.00 93.94 526 PHE A C 1
ATOM 4038 O O . PHE A 1 526 ? 23.425 3.678 -23.819 1.00 93.94 526 PHE A O 1
ATOM 4045 N N . LYS A 1 527 ? 21.198 3.486 -23.696 1.00 93.81 527 LYS A N 1
ATOM 4046 C CA . LYS A 1 527 ? 20.932 4.887 -24.055 1.00 93.81 527 LYS A CA 1
ATOM 4047 C C . LYS A 1 527 ? 21.543 5.884 -23.059 1.00 93.81 527 LYS A C 1
ATOM 4049 O O . LYS A 1 527 ? 21.838 7.008 -23.458 1.00 93.81 527 LYS A O 1
ATOM 4054 N N . LYS A 1 528 ? 21.735 5.491 -21.793 1.00 92.56 528 LYS A N 1
ATOM 4055 C CA . LYS A 1 528 ? 22.466 6.287 -20.792 1.00 92.56 528 LYS A CA 1
ATOM 4056 C C . LYS A 1 528 ? 23.981 6.085 -20.880 1.00 92.56 528 LYS A C 1
ATOM 4058 O O . LYS A 1 528 ? 24.710 7.064 -20.955 1.00 92.56 528 LYS A O 1
ATOM 4063 N N . ALA A 1 529 ? 24.435 4.831 -20.931 1.00 93.31 529 ALA A N 1
ATOM 4064 C CA . ALA A 1 529 ? 25.859 4.488 -20.941 1.00 93.31 529 ALA A CA 1
ATOM 4065 C C . ALA A 1 529 ? 26.591 4.890 -22.239 1.00 93.31 529 ALA A C 1
ATOM 4067 O O . ALA A 1 529 ? 27.804 5.103 -22.226 1.00 93.31 529 ALA A O 1
ATOM 4068 N N . GLY A 1 530 ? 25.870 4.996 -23.358 1.00 91.06 530 GLY A N 1
ATOM 4069 C CA . GLY A 1 530 ? 26.404 5.406 -24.654 1.00 91.06 530 GLY A CA 1
ATOM 4070 C C . GLY A 1 530 ? 27.598 4.558 -25.102 1.00 91.06 530 GLY A C 1
ATOM 4071 O O . GLY A 1 530 ? 27.642 3.346 -24.901 1.00 91.06 530 GLY A O 1
ATOM 4072 N N . GLU A 1 531 ? 28.598 5.214 -25.691 1.00 89.75 531 GLU A N 1
ATOM 4073 C CA . GLU A 1 531 ? 29.837 4.565 -26.139 1.00 89.75 531 GLU A CA 1
ATOM 4074 C C . GLU A 1 531 ? 30.694 4.009 -24.983 1.00 89.75 531 GLU A C 1
ATOM 4076 O O . GLU A 1 531 ? 31.472 3.080 -25.202 1.00 89.75 531 GLU A O 1
ATOM 4081 N N . GLU A 1 532 ? 30.537 4.507 -23.747 1.00 90.69 532 GLU A N 1
ATOM 4082 C CA . GLU A 1 532 ? 31.292 4.014 -22.580 1.00 90.69 532 GLU A CA 1
ATOM 4083 C C . GLU A 1 532 ? 30.893 2.572 -22.198 1.00 90.69 532 GLU A C 1
ATOM 4085 O O . GLU A 1 532 ? 31.683 1.864 -21.568 1.00 90.69 532 GLU A O 1
ATOM 4090 N N . ALA A 1 533 ? 29.724 2.094 -22.655 1.00 91.12 533 ALA A N 1
ATOM 4091 C CA . ALA A 1 533 ? 29.264 0.714 -22.486 1.00 91.12 533 ALA A CA 1
ATOM 4092 C C . ALA A 1 533 ? 30.156 -0.340 -23.174 1.00 91.12 533 ALA A C 1
ATOM 4094 O O . ALA A 1 533 ? 30.118 -1.515 -22.806 1.00 91.12 533 ALA A O 1
ATOM 4095 N N . LYS A 1 534 ? 30.967 0.038 -24.172 1.00 89.88 534 LYS A N 1
ATOM 4096 C CA . LYS A 1 534 ? 31.786 -0.924 -24.927 1.00 89.88 534 LYS A CA 1
ATOM 4097 C C . LYS A 1 534 ? 32.893 -1.498 -24.042 1.00 89.88 534 LYS A C 1
ATOM 4099 O O . LYS A 1 534 ? 33.715 -0.765 -23.485 1.00 89.88 534 LYS A O 1
ATOM 4104 N N . GLY A 1 535 ? 32.903 -2.819 -23.877 1.00 87.94 535 GLY A N 1
ATOM 4105 C CA . GLY A 1 535 ? 33.758 -3.516 -22.915 1.00 87.94 535 GLY A CA 1
ATOM 4106 C C . GLY A 1 535 ? 33.458 -3.167 -21.451 1.00 87.94 535 GLY A C 1
ATOM 4107 O O . GLY A 1 535 ? 34.374 -3.191 -20.635 1.00 87.94 535 GLY A O 1
ATOM 4108 N N . ALA A 1 536 ? 32.229 -2.755 -21.125 1.00 94.44 536 ALA A N 1
ATOM 4109 C CA . ALA A 1 536 ? 31.742 -2.647 -19.748 1.00 94.44 536 ALA A CA 1
ATOM 4110 C C . ALA A 1 536 ? 31.219 -4.004 -19.237 1.00 94.44 536 ALA A C 1
ATOM 4112 O O . ALA A 1 536 ? 31.037 -4.942 -20.023 1.00 94.44 536 ALA A O 1
ATOM 4113 N N . ALA A 1 537 ? 30.942 -4.088 -17.936 1.00 93.50 537 ALA A N 1
ATOM 4114 C CA . ALA A 1 537 ? 30.168 -5.170 -17.343 1.00 93.50 537 ALA A CA 1
ATOM 4115 C C . ALA A 1 537 ? 28.666 -4.851 -17.368 1.00 93.50 537 ALA A C 1
ATOM 4117 O O . ALA A 1 537 ? 28.259 -3.694 -17.227 1.00 93.50 537 ALA A O 1
ATOM 4118 N N . LEU A 1 538 ? 27.840 -5.888 -17.497 1.00 92.94 538 LEU A N 1
ATOM 4119 C CA . LEU A 1 538 ? 26.388 -5.809 -17.371 1.00 92.94 538 LEU A CA 1
ATOM 4120 C C . LEU A 1 538 ? 25.896 -6.811 -16.329 1.00 92.94 538 LEU A C 1
ATOM 4122 O O . LEU A 1 538 ? 26.227 -7.993 -16.400 1.00 92.94 538 LEU A O 1
ATOM 4126 N N . ALA A 1 539 ? 25.049 -6.353 -15.408 1.00 85.06 539 ALA A N 1
ATOM 4127 C CA . ALA A 1 539 ? 24.329 -7.225 -14.488 1.00 85.06 539 ALA A CA 1
ATOM 4128 C C . ALA A 1 539 ? 22.821 -7.179 -14.741 1.00 85.06 539 ALA A C 1
ATOM 4130 O O . ALA A 1 539 ? 22.241 -6.108 -14.970 1.00 85.06 539 ALA A O 1
ATOM 4131 N N . THR A 1 540 ? 22.173 -8.344 -14.679 1.00 80.25 540 THR A N 1
ATOM 4132 C CA . THR A 1 540 ? 20.723 -8.444 -14.848 1.00 80.25 540 THR A CA 1
ATOM 4133 C C . THR A 1 540 ? 20.091 -9.632 -14.136 1.00 80.25 540 THR A C 1
ATOM 4135 O O . THR A 1 540 ? 20.748 -10.599 -13.770 1.00 80.25 540 THR A O 1
ATOM 4138 N N . TRP A 1 541 ? 18.771 -9.566 -13.982 1.00 62.75 541 TRP A N 1
ATOM 4139 C CA . TRP A 1 541 ? 17.934 -10.646 -13.485 1.00 62.75 541 TRP A CA 1
ATOM 4140 C C . TRP A 1 541 ? 17.246 -11.346 -14.670 1.00 62.75 541 TRP A C 1
ATOM 4142 O O . TRP A 1 541 ? 16.084 -11.035 -14.955 1.00 62.75 541 TRP A O 1
ATOM 4152 N N . LYS A 1 542 ? 17.964 -12.297 -15.299 1.00 57.94 542 LYS A N 1
ATOM 4153 C CA . LYS A 1 542 ? 17.590 -13.176 -16.439 1.00 57.94 542 LYS A CA 1
ATOM 4154 C C . LYS A 1 542 ? 17.688 -12.588 -17.867 1.00 57.94 542 LYS A C 1
ATOM 4156 O O . LYS A 1 542 ? 17.947 -11.407 -18.052 1.00 57.94 542 LYS A O 1
ATOM 4161 N N . ASP A 1 543 ? 17.398 -13.439 -18.856 1.00 60.66 543 ASP A N 1
ATOM 4162 C CA . ASP A 1 543 ? 17.583 -13.361 -20.314 1.00 60.66 543 ASP A CA 1
ATOM 4163 C C . ASP A 1 543 ? 17.494 -11.939 -20.941 1.00 60.66 543 ASP A C 1
ATOM 4165 O O . ASP A 1 543 ? 16.413 -11.340 -20.983 1.00 60.66 543 ASP A O 1
ATOM 4169 N N . ALA A 1 544 ? 18.597 -11.411 -21.494 1.00 68.25 544 ALA A N 1
ATOM 4170 C CA . ALA A 1 544 ? 18.630 -10.192 -22.339 1.00 68.25 544 ALA A CA 1
ATOM 4171 C C . ALA A 1 544 ? 19.860 -10.135 -23.286 1.00 68.25 544 ALA A C 1
ATOM 4173 O O . ALA A 1 544 ? 20.431 -9.076 -23.536 1.00 68.25 544 ALA A O 1
ATOM 4174 N N . VAL A 1 545 ? 20.324 -11.297 -23.746 1.00 76.62 545 VAL A N 1
ATOM 4175 C CA . VAL A 1 545 ? 21.755 -11.535 -24.018 1.00 76.62 545 VAL A CA 1
ATOM 4176 C C . VAL A 1 545 ? 22.227 -11.081 -25.396 1.00 76.62 545 VAL A C 1
ATOM 4178 O O . VAL A 1 545 ? 23.228 -10.377 -25.504 1.00 76.62 545 VAL A O 1
ATOM 4181 N N . GLU A 1 546 ? 21.499 -11.456 -26.445 1.00 76.06 546 GLU A N 1
ATOM 4182 C CA . GLU A 1 546 ? 21.900 -11.233 -27.838 1.00 76.06 546 GLU A CA 1
ATOM 4183 C C . GLU A 1 546 ? 22.120 -9.743 -28.144 1.00 76.06 546 GLU A C 1
ATOM 4185 O O . GLU A 1 546 ? 23.190 -9.345 -28.607 1.00 76.06 546 GLU A O 1
ATOM 4190 N N . GLU A 1 547 ? 21.148 -8.897 -27.793 1.00 81.94 547 GLU A N 1
ATOM 4191 C CA . GLU A 1 547 ? 21.225 -7.446 -27.995 1.00 81.94 547 GLU A CA 1
ATOM 4192 C C . GLU A 1 547 ? 22.339 -6.804 -27.133 1.00 81.94 547 GLU A C 1
ATOM 4194 O O . GLU A 1 547 ? 22.977 -5.844 -27.561 1.00 81.94 547 GLU A O 1
ATOM 4199 N N . ALA A 1 548 ? 22.671 -7.377 -25.966 1.00 84.75 548 ALA A N 1
ATOM 4200 C CA . ALA A 1 548 ? 23.794 -6.916 -25.144 1.00 84.75 548 ALA A CA 1
ATOM 4201 C C . ALA A 1 548 ? 25.164 -7.228 -25.780 1.00 84.75 548 ALA A C 1
ATOM 4203 O O . ALA A 1 548 ? 26.081 -6.402 -25.722 1.00 84.75 548 ALA A O 1
ATOM 4204 N N . CYS A 1 549 ? 25.299 -8.387 -26.431 1.00 79.38 549 CYS A N 1
ATOM 4205 C CA . CYS A 1 549 ? 26.490 -8.745 -27.202 1.00 79.38 549 CYS A CA 1
ATOM 4206 C C . CYS A 1 549 ? 26.616 -7.914 -28.489 1.00 79.38 549 CYS A C 1
ATOM 4208 O O . CYS A 1 549 ? 27.704 -7.417 -28.780 1.00 79.38 549 CYS A O 1
ATOM 4210 N N . GLN A 1 550 ? 25.511 -7.677 -29.207 1.00 78.50 550 GLN A N 1
ATOM 4211 C CA . GLN A 1 550 ? 25.471 -6.788 -30.380 1.00 78.50 550 GLN A CA 1
ATOM 4212 C C . GLN A 1 550 ? 25.848 -5.331 -30.048 1.00 78.50 550 GLN A C 1
ATOM 4214 O O . GLN A 1 550 ? 26.322 -4.603 -30.917 1.00 78.50 550 GLN A O 1
ATOM 4219 N N . MET A 1 551 ? 25.687 -4.897 -28.794 1.00 78.94 551 MET A N 1
ATOM 4220 C CA . MET A 1 551 ? 26.106 -3.569 -28.323 1.00 78.94 551 MET A CA 1
ATOM 4221 C C . MET A 1 551 ? 27.498 -3.551 -27.653 1.00 78.94 551 MET A C 1
ATOM 4223 O O . MET A 1 551 ? 27.961 -2.497 -27.215 1.00 78.94 551 MET A O 1
ATOM 4227 N N . GLY A 1 552 ? 28.218 -4.681 -27.645 1.00 84.94 552 GLY A N 1
ATOM 4228 C CA . GLY A 1 552 ? 29.643 -4.743 -27.298 1.00 84.94 552 GLY A CA 1
ATOM 4229 C C . GLY A 1 552 ? 29.969 -4.788 -25.801 1.00 84.94 552 GLY A C 1
ATOM 4230 O O . GLY A 1 552 ? 31.030 -4.303 -25.403 1.00 84.94 552 GLY A O 1
ATOM 4231 N N . ILE A 1 553 ? 29.088 -5.350 -24.968 1.00 89.75 553 ILE A N 1
ATOM 4232 C CA . ILE A 1 553 ? 29.379 -5.640 -23.552 1.00 89.75 553 ILE A CA 1
ATOM 4233 C C . ILE A 1 553 ? 30.491 -6.694 -23.433 1.00 89.75 553 ILE A C 1
ATOM 4235 O O . ILE A 1 553 ? 30.464 -7.712 -24.122 1.00 89.75 553 ILE A O 1
ATOM 4239 N N . GLY A 1 554 ? 31.459 -6.455 -22.539 1.00 86.12 554 GLY A N 1
ATOM 4240 C CA . GLY A 1 554 ? 32.614 -7.341 -22.345 1.00 86.12 554 GLY A CA 1
ATOM 4241 C C . GLY A 1 554 ? 32.323 -8.531 -21.431 1.00 86.12 554 GLY A C 1
ATOM 4242 O O . GLY A 1 554 ? 32.821 -9.631 -21.661 1.00 86.12 554 GLY A O 1
ATOM 4243 N N . VAL A 1 555 ? 31.474 -8.346 -20.416 1.00 89.38 555 VAL A N 1
ATOM 4244 C CA . VAL A 1 555 ? 31.097 -9.407 -19.472 1.00 89.38 555 VAL A CA 1
ATOM 4245 C C . VAL A 1 555 ? 29.651 -9.251 -19.001 1.00 89.38 555 VAL A C 1
ATOM 4247 O O . VAL A 1 555 ? 29.198 -8.140 -18.726 1.00 89.38 555 VAL A O 1
ATOM 4250 N N . ILE A 1 556 ? 28.923 -10.366 -18.919 1.00 89.00 556 ILE A N 1
ATOM 4251 C CA . ILE A 1 556 ? 27.541 -10.424 -18.426 1.00 89.00 556 ILE A CA 1
ATOM 4252 C C . ILE A 1 556 ? 27.483 -11.312 -17.178 1.00 89.00 556 ILE A C 1
ATOM 4254 O O . ILE A 1 556 ? 28.029 -12.418 -17.161 1.00 89.00 556 ILE A O 1
ATOM 4258 N N . ALA A 1 557 ? 26.801 -10.813 -16.147 1.00 88.75 557 ALA A N 1
ATOM 4259 C CA . ALA A 1 557 ? 26.502 -11.519 -14.910 1.00 88.75 557 ALA A CA 1
ATOM 4260 C C . ALA A 1 557 ? 24.982 -11.609 -14.698 1.00 88.75 557 ALA A C 1
ATOM 4262 O O . ALA A 1 557 ? 24.297 -10.594 -14.543 1.00 88.75 557 ALA A O 1
ATOM 4263 N N . GLU A 1 558 ? 24.451 -12.831 -14.661 1.00 85.88 558 GLU A N 1
ATOM 4264 C CA . GLU A 1 558 ? 23.033 -13.088 -14.400 1.00 85.88 558 GLU A CA 1
ATOM 4265 C C . GLU A 1 558 ? 22.811 -14.370 -13.563 1.00 85.88 558 GLU A C 1
ATOM 4267 O O . GLU A 1 558 ? 23.727 -15.184 -13.421 1.00 85.88 558 GLU A O 1
ATOM 4272 N N . PRO A 1 559 ? 21.616 -14.579 -12.969 1.00 81.50 559 PRO A N 1
ATOM 4273 C CA . PRO A 1 559 ? 21.317 -15.796 -12.214 1.00 81.50 559 PRO A CA 1
ATOM 4274 C C . PRO A 1 559 ? 21.293 -17.087 -13.046 1.00 81.50 559 PRO A C 1
ATOM 4276 O O . PRO A 1 559 ? 21.433 -18.159 -12.460 1.00 81.50 559 PRO A O 1
ATOM 4279 N N . GLY A 1 560 ? 21.029 -17.002 -14.356 1.00 73.62 560 GLY A N 1
ATOM 4280 C CA . GLY A 1 560 ? 20.581 -18.135 -15.167 1.00 73.62 560 GLY A CA 1
ATOM 4281 C C . GLY A 1 560 ? 19.231 -18.708 -14.712 1.00 73.62 560 GLY A C 1
ATOM 4282 O O . GLY A 1 560 ? 18.391 -18.035 -14.093 1.00 73.62 560 GLY A O 1
ATOM 4283 N N . GLY A 1 561 ? 19.014 -19.987 -15.010 1.00 72.88 561 GLY A N 1
ATOM 4284 C CA . GLY A 1 561 ? 17.799 -20.728 -14.683 1.00 72.88 561 GLY A CA 1
ATOM 4285 C C . GLY A 1 561 ? 16.660 -20.496 -15.678 1.00 72.88 561 GLY A C 1
ATOM 4286 O O . GLY A 1 561 ? 15.487 -20.546 -15.292 1.00 72.88 561 GLY A O 1
ATOM 4287 N N . SER A 1 562 ? 16.968 -20.170 -16.932 1.00 75.00 562 SER A N 1
ATOM 4288 C CA . SER A 1 562 ? 16.057 -20.242 -18.075 1.00 75.00 562 SER A CA 1
ATOM 4289 C C . SER A 1 562 ? 16.202 -21.594 -18.780 1.00 75.00 562 SER A C 1
ATOM 4291 O O . SER A 1 562 ? 17.275 -22.188 -18.824 1.00 75.00 562 SER A O 1
ATOM 4293 N N . ILE A 1 563 ? 15.127 -22.071 -19.413 1.00 72.88 563 ILE A N 1
ATOM 4294 C CA . ILE A 1 563 ? 15.199 -23.238 -20.318 1.00 72.88 563 ILE A CA 1
ATOM 4295 C C . ILE A 1 563 ? 16.068 -22.901 -21.554 1.00 72.88 563 ILE A C 1
ATOM 4297 O O . ILE A 1 563 ? 16.545 -23.797 -22.242 1.00 72.88 563 ILE A O 1
ATOM 4301 N N . ARG A 1 564 ? 16.304 -21.604 -21.804 1.00 72.12 564 ARG A N 1
ATOM 4302 C CA . ARG A 1 564 ? 17.126 -21.057 -22.891 1.00 72.12 564 ARG A CA 1
ATOM 4303 C C . ARG A 1 564 ? 18.489 -20.515 -22.438 1.00 72.12 564 ARG A C 1
ATOM 4305 O O . ARG A 1 564 ? 19.122 -19.788 -23.197 1.00 72.12 564 ARG A O 1
ATOM 4312 N N . ASP A 1 565 ? 18.975 -20.894 -21.249 1.00 75.88 565 ASP A N 1
ATOM 4313 C CA . ASP A 1 565 ? 20.347 -20.565 -20.813 1.00 75.88 565 ASP A CA 1
ATOM 4314 C C . ASP A 1 565 ? 21.384 -20.990 -21.876 1.00 75.88 565 ASP A C 1
ATOM 4316 O O . ASP A 1 565 ? 22.360 -20.284 -22.115 1.00 75.88 565 ASP A O 1
ATOM 4320 N N . GLN A 1 566 ? 21.145 -22.109 -22.572 1.00 78.69 566 GLN A N 1
ATOM 4321 C CA . GLN A 1 566 ? 22.020 -22.593 -23.641 1.00 78.69 566 GLN A CA 1
ATOM 4322 C C . GLN A 1 566 ? 22.017 -21.679 -24.881 1.00 78.69 566 GLN A C 1
ATOM 4324 O O . GLN A 1 566 ? 23.092 -21.367 -25.388 1.00 78.69 566 GLN A O 1
ATOM 4329 N N . ASP A 1 567 ? 20.850 -21.191 -25.325 1.00 75.56 567 ASP A N 1
ATOM 4330 C CA . ASP A 1 567 ? 20.731 -20.243 -26.450 1.00 75.56 567 ASP A CA 1
ATOM 4331 C C . ASP A 1 567 ? 21.535 -18.959 -26.162 1.00 75.56 567 ASP A C 1
ATOM 4333 O O . ASP A 1 567 ? 22.250 -18.441 -27.021 1.00 75.56 567 ASP A O 1
ATOM 4337 N N . ALA A 1 568 ? 21.445 -18.471 -24.919 1.00 74.25 568 ALA A N 1
ATOM 4338 C CA . ALA A 1 568 ? 22.193 -17.324 -24.414 1.00 74.25 568 ALA A CA 1
ATOM 4339 C C . ALA A 1 568 ? 23.711 -17.569 -24.392 1.00 74.25 568 ALA A C 1
ATOM 4341 O O . ALA A 1 568 ? 24.476 -16.767 -24.927 1.00 74.25 568 ALA A O 1
ATOM 4342 N N . ILE A 1 569 ? 24.147 -18.690 -23.812 1.00 77.00 569 ILE A N 1
ATOM 4343 C CA . ILE A 1 569 ? 25.561 -19.074 -23.740 1.00 77.00 569 ILE A CA 1
ATOM 4344 C C . ILE A 1 569 ? 26.154 -19.235 -25.148 1.00 77.00 569 ILE A C 1
ATOM 4346 O O . ILE A 1 569 ? 27.255 -18.748 -25.414 1.00 77.00 569 ILE A O 1
ATOM 4350 N N . ASP A 1 570 ? 25.435 -19.874 -26.071 1.00 75.94 570 ASP A N 1
ATOM 4351 C CA . ASP A 1 570 ? 25.931 -20.130 -27.424 1.00 75.94 570 ASP A CA 1
ATOM 4352 C C . ASP A 1 570 ? 25.908 -18.868 -28.302 1.00 75.94 570 ASP A C 1
ATOM 4354 O O . ASP A 1 570 ? 26.806 -18.689 -29.129 1.00 75.94 570 ASP A O 1
ATOM 4358 N N . CYS A 1 571 ? 25.005 -17.912 -28.047 1.00 72.12 571 CYS A N 1
ATOM 4359 C CA . CYS A 1 571 ? 25.102 -16.554 -28.598 1.00 72.12 571 CYS A CA 1
ATOM 4360 C C . CYS A 1 571 ? 26.435 -15.865 -28.239 1.00 72.12 571 CYS A C 1
ATOM 4362 O O . CYS A 1 571 ? 26.945 -15.062 -29.019 1.00 72.12 571 CYS A O 1
ATOM 4364 N N . CYS A 1 572 ? 27.031 -16.189 -27.087 1.00 69.19 572 CYS A N 1
ATOM 4365 C CA . CYS A 1 572 ? 28.322 -15.643 -26.659 1.00 69.19 572 CYS A CA 1
ATOM 4366 C C . CYS A 1 572 ? 29.535 -16.477 -27.111 1.00 69.19 572 CYS A C 1
ATOM 4368 O O . CYS A 1 572 ? 30.662 -15.979 -27.065 1.00 69.19 572 CYS A O 1
ATOM 4370 N N . LYS A 1 573 ? 29.324 -17.716 -27.578 1.00 65.44 573 LYS A N 1
ATOM 4371 C CA . LYS A 1 573 ? 30.364 -18.564 -28.194 1.00 65.44 573 LYS A CA 1
ATOM 4372 C C . LYS A 1 573 ? 30.474 -18.404 -29.709 1.00 65.44 573 LYS A C 1
ATOM 4374 O O . LYS A 1 573 ? 31.545 -18.647 -30.260 1.00 65.44 573 LYS A O 1
ATOM 4379 N N . ASN A 1 574 ? 29.383 -18.057 -30.393 1.00 52.81 574 ASN A N 1
ATOM 4380 C CA . ASN A 1 574 ? 29.310 -18.065 -31.854 1.00 52.81 574 ASN A CA 1
ATOM 4381 C C . ASN A 1 574 ? 30.168 -16.961 -32.503 1.00 52.81 574 ASN A C 1
ATOM 4383 O O . ASN A 1 574 ? 29.677 -15.906 -32.892 1.00 52.81 574 ASN A O 1
ATOM 4387 N N . GLU A 1 575 ? 31.450 -17.253 -32.737 1.00 45.72 575 GLU A N 1
ATOM 4388 C CA . GLU A 1 575 ? 32.360 -16.448 -33.575 1.00 45.72 575 GLU A CA 1
ATOM 4389 C C . GLU A 1 575 ? 32.050 -16.565 -35.093 1.00 45.72 575 GLU A C 1
ATOM 4391 O O . GLU A 1 575 ? 32.903 -16.273 -35.928 1.00 45.72 575 GLU A O 1
ATOM 4396 N N . LYS A 1 576 ? 30.834 -16.994 -35.472 1.00 35.34 576 LYS A N 1
ATOM 4397 C CA . LYS A 1 576 ? 30.379 -17.145 -36.864 1.00 35.34 576 LYS A CA 1
ATOM 4398 C C . LYS A 1 576 ? 29.223 -16.203 -37.198 1.00 35.34 576 LYS A C 1
ATOM 4400 O O . LYS A 1 576 ? 28.070 -16.485 -36.881 1.00 35.34 576 LYS A O 1
ATOM 4405 N N . VAL A 1 577 ? 29.551 -15.143 -37.928 1.00 34.03 577 VAL A N 1
ATOM 4406 C CA . VAL A 1 577 ? 28.625 -14.396 -38.792 1.00 34.03 577 VAL A CA 1
ATOM 4407 C C . VAL A 1 577 ? 29.019 -14.686 -40.246 1.00 34.03 577 VAL A C 1
ATOM 4409 O O . VAL A 1 577 ? 30.166 -15.036 -40.511 1.00 34.03 577 VAL A O 1
ATOM 4412 N N . ASP A 1 578 ? 28.049 -14.621 -41.154 1.00 30.70 578 ASP A N 1
ATOM 4413 C CA . ASP A 1 578 ? 28.143 -15.091 -42.541 1.00 30.70 578 ASP A CA 1
ATOM 4414 C C . ASP A 1 578 ? 29.183 -14.328 -43.398 1.00 30.70 578 ASP A C 1
ATOM 4416 O O . ASP A 1 578 ? 29.350 -13.114 -43.261 1.00 30.70 578 ASP A O 1
ATOM 4420 N N . ASP A 1 579 ? 29.836 -15.028 -44.331 1.00 30.95 579 ASP A N 1
ATOM 4421 C CA . ASP A 1 579 ? 31.009 -14.582 -45.120 1.00 30.95 579 ASP A CA 1
ATOM 4422 C C . ASP A 1 579 ? 30.648 -13.606 -46.275 1.00 30.95 579 ASP A C 1
ATOM 4424 O O . ASP A 1 579 ? 31.316 -13.544 -47.309 1.00 30.95 579 ASP A O 1
ATOM 4428 N N . SER A 1 580 ? 29.555 -12.843 -46.142 1.00 31.48 580 SER A N 1
ATOM 4429 C CA . SER A 1 580 ? 28.925 -12.101 -47.251 1.00 31.48 580 SER A CA 1
ATOM 4430 C C . SER A 1 580 ? 28.909 -10.569 -47.128 1.00 31.48 580 SER A C 1
ATOM 4432 O O . SER A 1 580 ? 28.400 -9.901 -48.032 1.00 31.48 580 SER A O 1
ATOM 4434 N N . VAL A 1 581 ? 29.485 -9.976 -46.069 1.00 32.03 581 VAL A N 1
ATOM 4435 C CA . VAL A 1 581 ? 29.551 -8.506 -45.902 1.00 32.03 581 VAL A CA 1
ATOM 4436 C C . VAL A 1 581 ? 30.928 -8.022 -45.427 1.00 32.03 581 VAL A C 1
ATOM 4438 O O . VAL A 1 581 ? 31.189 -7.889 -44.232 1.00 32.03 581 VAL A O 1
ATOM 4441 N N . GLU A 1 582 ? 31.795 -7.635 -46.366 1.00 35.91 582 GLU A N 1
ATOM 4442 C CA . GLU A 1 582 ? 32.953 -6.789 -46.049 1.00 35.91 582 GLU A CA 1
ATOM 4443 C C . GLU A 1 582 ? 32.510 -5.355 -45.700 1.00 35.91 582 GLU A C 1
ATOM 4445 O O . GLU A 1 582 ? 32.291 -4.527 -46.591 1.00 35.91 582 GLU A O 1
ATOM 4450 N N . ARG A 1 583 ? 32.428 -5.041 -44.397 1.00 31.89 583 ARG A N 1
ATOM 4451 C CA . ARG A 1 583 ? 32.688 -3.703 -43.820 1.00 31.89 583 ARG A CA 1
ATOM 4452 C C . ARG A 1 583 ? 32.864 -3.772 -42.297 1.00 31.89 583 ARG A C 1
ATOM 4454 O O . ARG A 1 583 ? 32.055 -4.370 -41.604 1.00 31.89 583 ARG A O 1
ATOM 4461 N N . ASP A 1 584 ? 33.929 -3.129 -41.816 1.00 32.56 584 ASP A N 1
ATOM 4462 C CA . ASP A 1 584 ? 34.344 -2.949 -40.413 1.00 32.56 584 ASP A CA 1
ATOM 4463 C C . ASP A 1 584 ? 34.431 -4.199 -39.510 1.00 32.56 584 ASP A C 1
ATOM 4465 O O . ASP A 1 584 ? 33.554 -4.537 -38.715 1.00 32.56 584 ASP A O 1
ATOM 4469 N N . GLN A 1 585 ? 35.620 -4.811 -39.525 1.00 32.69 585 GLN A N 1
ATOM 4470 C CA . GLN A 1 585 ? 36.065 -5.796 -38.537 1.00 32.69 585 GLN A CA 1
ATOM 4471 C C . GLN A 1 585 ? 36.177 -5.180 -37.125 1.00 32.69 585 GLN A C 1
ATOM 4473 O O . GLN A 1 585 ? 37.218 -4.613 -36.780 1.00 32.69 585 GLN A O 1
ATOM 4478 N N . ARG A 1 586 ? 35.157 -5.323 -36.261 1.00 33.69 586 ARG A N 1
ATOM 4479 C CA . ARG A 1 586 ? 35.301 -4.977 -34.824 1.00 33.69 586 ARG A CA 1
ATOM 4480 C C . ARG A 1 586 ? 34.491 -5.785 -33.803 1.00 33.69 586 ARG A C 1
ATOM 4482 O O . ARG A 1 586 ? 34.451 -5.409 -32.635 1.00 33.69 586 ARG A O 1
ATOM 4489 N N . TRP A 1 587 ? 33.930 -6.927 -34.192 1.00 36.06 587 TRP A N 1
ATOM 4490 C CA . TRP A 1 587 ? 33.220 -7.827 -33.276 1.00 36.06 587 TRP A CA 1
ATOM 4491 C C . TRP A 1 587 ? 34.188 -8.712 -32.481 1.00 36.06 587 TRP A C 1
ATOM 4493 O O . TRP A 1 587 ? 34.790 -9.629 -33.038 1.00 36.06 587 TRP A O 1
ATOM 4503 N N . ARG A 1 588 ? 34.367 -8.437 -31.179 1.00 36.25 588 ARG A N 1
ATOM 4504 C CA . ARG A 1 588 ? 35.178 -9.267 -30.269 1.00 36.25 588 ARG A CA 1
ATOM 4505 C C . ARG A 1 588 ? 34.655 -9.281 -28.828 1.00 36.25 588 ARG A C 1
ATOM 4507 O O . ARG A 1 588 ? 34.621 -8.245 -28.182 1.00 36.25 588 ARG A O 1
ATOM 4514 N N . GLN A 1 589 ? 34.448 -10.504 -28.329 1.00 41.25 589 GLN A N 1
ATOM 4515 C CA . GLN A 1 589 ? 34.564 -10.921 -26.920 1.00 41.25 589 GLN A CA 1
ATOM 4516 C C . GLN A 1 589 ? 33.555 -10.328 -25.916 1.00 41.25 589 GLN A C 1
ATOM 4518 O O . GLN A 1 589 ? 33.870 -9.398 -25.182 1.00 41.25 589 GLN A O 1
ATOM 4523 N N . GLY A 1 590 ? 32.399 -10.991 -25.798 1.00 36.81 590 GLY A N 1
ATOM 4524 C CA . GLY A 1 590 ? 31.650 -11.065 -24.539 1.00 36.81 590 GLY A CA 1
ATOM 4525 C C . GLY A 1 590 ? 32.058 -12.308 -23.729 1.00 36.81 590 GLY A C 1
ATOM 4526 O O . GLY A 1 590 ? 32.497 -13.306 -24.306 1.00 36.81 590 GLY A O 1
ATOM 4527 N N . LYS A 1 591 ? 31.927 -12.251 -22.400 1.00 46.00 591 LYS A N 1
ATOM 4528 C CA . LYS A 1 591 ? 32.274 -13.321 -21.441 1.00 46.00 591 LYS A CA 1
ATOM 4529 C C . LYS A 1 591 ? 31.140 -13.542 -20.441 1.00 46.00 591 LYS A C 1
ATOM 4531 O O . LYS A 1 591 ? 30.405 -12.602 -20.140 1.00 46.00 591 LYS A O 1
ATOM 4536 N N . TRP A 1 592 ? 30.989 -14.762 -19.930 1.00 42.69 592 TRP A N 1
ATOM 4537 C CA . TRP A 1 592 ? 29.753 -15.191 -19.268 1.00 42.69 592 TRP A CA 1
ATOM 4538 C C . TRP A 1 592 ? 29.929 -15.869 -17.913 1.00 42.69 592 TRP A C 1
ATOM 4540 O O . TRP A 1 592 ? 30.840 -16.680 -17.711 1.00 42.69 592 TRP A O 1
ATOM 4550 N N . TRP A 1 593 ? 28.991 -15.567 -17.012 1.00 48.12 593 TRP A N 1
ATOM 4551 C CA . TRP A 1 593 ? 28.917 -16.089 -15.651 1.00 48.12 593 TRP A CA 1
ATOM 4552 C C . TRP A 1 593 ? 27.513 -16.564 -15.285 1.00 48.12 593 TRP A C 1
ATOM 4554 O O . TRP A 1 593 ? 26.513 -15.941 -15.626 1.00 48.12 593 TRP A O 1
ATOM 4564 N N . TRP A 1 594 ? 27.485 -17.650 -14.521 1.00 33.91 594 TRP A N 1
ATOM 4565 C CA . TRP A 1 594 ? 26.320 -18.338 -13.985 1.00 33.91 594 TRP A CA 1
ATOM 4566 C C . TRP A 1 594 ? 26.466 -18.494 -12.468 1.00 33.91 594 TRP A C 1
ATOM 4568 O O . TRP A 1 594 ? 27.580 -18.562 -11.937 1.00 33.91 594 TRP A O 1
ATOM 4578 N N . ARG A 1 595 ? 25.345 -18.603 -11.752 1.00 38.19 595 ARG A N 1
ATOM 4579 C CA . ARG A 1 595 ? 25.332 -18.921 -10.321 1.00 38.19 595 ARG A CA 1
ATOM 4580 C C . ARG A 1 595 ? 24.877 -20.362 -10.120 1.00 38.19 595 ARG A C 1
ATOM 4582 O O . ARG A 1 595 ? 23.700 -20.662 -10.312 1.00 38.19 595 ARG A O 1
ATOM 4589 N N . LYS A 1 596 ? 25.759 -21.223 -9.604 1.00 29.81 596 LYS A N 1
ATOM 4590 C CA . LYS A 1 596 ? 25.331 -22.525 -9.085 1.00 29.81 596 LYS A CA 1
ATOM 4591 C C . LYS A 1 596 ? 24.438 -22.302 -7.860 1.00 29.81 596 LYS A C 1
ATOM 4593 O O . LYS A 1 596 ? 24.890 -21.785 -6.839 1.00 29.81 596 LYS A O 1
ATOM 4598 N N . TRP A 1 597 ? 23.166 -22.679 -7.960 1.00 35.47 597 TRP A N 1
ATOM 4599 C CA . TRP A 1 597 ? 22.348 -22.969 -6.784 1.00 35.47 597 TRP A CA 1
ATOM 4600 C C . TRP A 1 597 ? 22.707 -24.380 -6.315 1.00 35.47 597 TRP A C 1
ATOM 4602 O O . TRP A 1 597 ? 22.490 -25.342 -7.049 1.00 35.47 597 TRP A O 1
ATOM 4612 N N . GLU A 1 598 ? 23.277 -24.504 -5.119 1.00 26.44 598 GLU A N 1
ATOM 4613 C CA . GLU A 1 598 ? 23.351 -25.795 -4.426 1.00 26.44 598 GLU A CA 1
ATOM 4614 C C . GLU A 1 598 ? 22.049 -26.025 -3.642 1.00 26.44 598 GLU A C 1
ATOM 4616 O O . GLU A 1 598 ? 21.352 -25.075 -3.286 1.00 26.44 598 GLU A O 1
ATOM 4621 N N . GLU A 1 599 ? 21.658 -27.288 -3.473 1.00 29.75 599 GLU A N 1
ATOM 4622 C CA . GLU A 1 599 ? 20.235 -27.660 -3.361 1.00 29.75 599 GLU A CA 1
ATOM 4623 C C . GLU A 1 599 ? 19.576 -27.367 -1.996 1.00 29.75 599 GLU A C 1
ATOM 4625 O O . GLU A 1 599 ? 18.349 -27.419 -1.878 1.00 29.75 599 GLU A O 1
ATOM 4630 N N . ASP A 1 600 ? 20.354 -26.972 -0.986 1.00 27.08 600 ASP A N 1
ATOM 4631 C CA . ASP A 1 600 ? 19.896 -26.679 0.380 1.00 27.08 600 ASP A CA 1
ATOM 4632 C C . ASP A 1 600 ? 19.322 -25.252 0.552 1.00 27.08 600 ASP A C 1
ATOM 4634 O O . ASP A 1 600 ? 19.737 -24.503 1.435 1.00 27.08 600 ASP A O 1
ATOM 4638 N N . LEU A 1 601 ? 18.336 -24.858 -0.274 1.00 28.42 601 LEU A N 1
ATOM 4639 C CA . LEU A 1 601 ? 17.388 -23.767 0.052 1.00 28.42 601 LEU A CA 1
ATOM 4640 C C . LEU A 1 601 ? 16.170 -23.695 -0.900 1.00 28.42 601 LEU A C 1
ATOM 4642 O O . LEU A 1 601 ? 15.981 -22.741 -1.661 1.00 28.42 601 LEU A O 1
ATOM 4646 N N . GLN A 1 602 ? 15.275 -24.686 -0.841 1.00 28.20 602 GLN A N 1
ATOM 4647 C CA . GLN A 1 602 ? 13.978 -24.577 -1.527 1.00 28.20 602 GLN A CA 1
ATOM 4648 C C . GLN A 1 602 ? 13.158 -23.367 -1.007 1.00 28.20 602 GLN A C 1
ATOM 4650 O O . GLN A 1 602 ? 13.195 -23.037 0.176 1.00 28.20 602 GLN A O 1
ATOM 4655 N N . LEU A 1 603 ? 12.382 -22.733 -1.904 1.00 29.14 603 LEU A N 1
ATOM 4656 C CA . LEU A 1 603 ? 11.447 -21.611 -1.647 1.00 29.14 603 LEU A CA 1
ATOM 4657 C C . LEU A 1 603 ? 12.044 -20.206 -1.357 1.00 29.14 603 LEU A C 1
ATOM 4659 O O . LEU A 1 603 ? 11.493 -19.468 -0.540 1.00 29.14 603 LEU A O 1
ATOM 4663 N N . ARG A 1 604 ? 13.095 -19.755 -2.071 1.00 33.25 604 ARG A N 1
ATOM 4664 C CA . ARG A 1 604 ? 13.621 -18.364 -1.947 1.00 33.25 604 ARG A CA 1
ATOM 4665 C C . ARG A 1 604 ? 13.872 -17.565 -3.250 1.00 33.25 604 ARG A C 1
ATOM 4667 O O . ARG A 1 604 ? 14.812 -16.781 -3.302 1.00 33.25 604 ARG A O 1
ATOM 4674 N N . ALA A 1 605 ? 13.039 -17.697 -4.295 1.00 26.62 605 ALA A N 1
ATOM 4675 C CA . ALA A 1 605 ? 13.186 -16.876 -5.522 1.00 26.62 605 ALA A CA 1
ATOM 4676 C C . ALA A 1 605 ? 11.907 -16.692 -6.391 1.00 26.62 605 ALA A C 1
ATOM 4678 O O . ALA A 1 605 ? 11.948 -16.951 -7.593 1.00 26.62 605 ALA A O 1
ATOM 4679 N N . ALA A 1 606 ? 10.756 -16.267 -5.836 1.00 27.22 606 ALA A N 1
ATOM 4680 C CA . ALA A 1 606 ? 9.493 -16.246 -6.610 1.00 27.22 606 ALA A CA 1
ATOM 4681 C C . ALA A 1 606 ? 8.443 -15.149 -6.269 1.00 27.22 606 ALA A C 1
ATOM 4683 O O . ALA A 1 606 ? 7.246 -15.432 -6.307 1.00 27.22 606 ALA A O 1
ATOM 4684 N N . SER A 1 607 ? 8.825 -13.901 -5.942 1.00 25.67 607 SER A N 1
ATOM 4685 C CA . SER A 1 607 ? 7.829 -12.880 -5.516 1.00 25.67 607 SER A CA 1
ATOM 4686 C C . SER A 1 607 ? 8.178 -11.383 -5.727 1.00 25.67 607 SER A C 1
ATOM 4688 O O . SER A 1 607 ? 7.878 -10.546 -4.875 1.00 25.67 607 SER A O 1
ATOM 4690 N N . ARG A 1 608 ? 8.733 -10.977 -6.885 1.00 27.92 608 ARG A N 1
ATOM 4691 C CA . ARG A 1 608 ? 8.886 -9.541 -7.259 1.00 27.92 608 ARG A CA 1
ATOM 4692 C C . ARG A 1 608 ? 8.432 -9.215 -8.700 1.00 27.92 608 ARG A C 1
ATOM 4694 O O . ARG A 1 608 ? 9.248 -8.827 -9.528 1.00 27.92 608 ARG A O 1
ATOM 4701 N N . SER A 1 609 ? 7.132 -9.327 -9.010 1.00 23.89 609 SER A N 1
ATOM 4702 C CA . SER A 1 609 ? 6.595 -8.926 -10.335 1.00 23.89 609 SER A CA 1
ATOM 4703 C C . SER A 1 609 ? 5.089 -8.576 -10.391 1.00 23.89 609 SER A C 1
ATOM 4705 O O . SER A 1 609 ? 4.312 -9.229 -11.082 1.00 23.89 609 SER A O 1
ATOM 4707 N N . ILE A 1 610 ? 4.666 -7.478 -9.748 1.00 22.80 610 ILE A N 1
ATOM 4708 C CA . ILE A 1 610 ? 3.433 -6.757 -10.141 1.00 22.80 610 ILE A CA 1
ATOM 4709 C C . ILE A 1 610 ? 3.678 -5.240 -10.080 1.00 22.80 610 ILE A C 1
ATOM 4711 O O . ILE A 1 610 ? 3.597 -4.661 -9.000 1.00 22.80 610 ILE A O 1
ATOM 4715 N N . LEU A 1 611 ? 3.992 -4.626 -11.231 1.00 21.05 611 LEU A N 1
ATOM 4716 C CA . LEU A 1 611 ? 3.482 -3.324 -11.720 1.00 21.05 611 LEU A CA 1
ATOM 4717 C C . LEU A 1 611 ? 4.345 -2.764 -12.869 1.00 21.05 611 LEU A C 1
ATOM 4719 O O . LEU A 1 611 ? 5.261 -1.978 -12.650 1.00 21.05 611 LEU A O 1
ATOM 4723 N N . SER A 1 612 ? 3.970 -3.093 -14.103 1.00 21.59 612 SER A N 1
ATOM 4724 C CA . SER A 1 612 ? 4.061 -2.179 -15.250 1.00 21.59 612 SER A CA 1
ATOM 4725 C C . SER A 1 612 ? 3.178 -2.708 -16.387 1.00 21.59 612 SER A C 1
ATOM 4727 O O . SER A 1 612 ? 2.948 -3.911 -16.507 1.00 21.59 612 SER A O 1
ATOM 4729 N N . SER A 1 613 ? 2.575 -1.811 -17.169 1.00 20.77 613 SER A N 1
ATOM 4730 C CA . SER A 1 613 ? 1.602 -2.156 -18.216 1.00 20.77 613 SER A CA 1
ATOM 4731 C C . SER A 1 613 ? 1.921 -1.401 -19.497 1.00 20.77 613 SER A C 1
ATOM 4733 O O . SER A 1 613 ? 1.497 -0.262 -19.661 1.00 20.77 613 SER A O 1
ATOM 4735 N N . SER A 1 614 ? 2.628 -2.072 -20.404 1.00 21.53 614 SER A N 1
ATOM 4736 C CA . SER A 1 614 ? 2.980 -1.561 -21.730 1.00 21.53 614 SER A CA 1
ATOM 4737 C C . SER A 1 614 ? 2.702 -2.658 -22.760 1.00 21.53 614 SER A C 1
ATOM 4739 O O . SER A 1 614 ? 3.411 -3.659 -22.803 1.00 21.53 614 SER A O 1
ATOM 4741 N N . TYR A 1 615 ? 1.641 -2.494 -23.552 1.00 21.11 615 TYR A N 1
ATOM 4742 C CA . TYR A 1 615 ? 1.255 -3.397 -24.645 1.00 21.11 615 TYR A CA 1
ATOM 4743 C C . TYR A 1 615 ? 1.717 -2.814 -25.981 1.00 21.11 615 TYR A C 1
ATOM 4745 O O . TYR A 1 615 ? 1.361 -1.671 -26.246 1.00 21.11 615 TYR A O 1
ATOM 4753 N N . PHE A 1 616 ? 2.373 -3.590 -26.856 1.00 19.80 616 PHE A N 1
ATOM 4754 C CA . PHE A 1 616 ? 2.360 -3.309 -28.303 1.00 19.80 616 PHE A CA 1
ATOM 4755 C C . PHE A 1 616 ? 2.635 -4.555 -29.187 1.00 19.80 616 PHE A C 1
ATOM 4757 O O . PHE A 1 616 ? 3.703 -5.147 -29.124 1.00 19.80 616 PHE A O 1
ATOM 4764 N N . LEU A 1 617 ? 1.629 -4.891 -30.011 1.00 22.16 617 LEU A N 1
ATOM 4765 C CA . LEU A 1 617 ? 1.584 -5.629 -31.297 1.00 22.16 617 LEU A CA 1
ATOM 4766 C C . LEU A 1 617 ? 2.281 -6.994 -31.578 1.00 22.16 617 LEU A C 1
ATOM 4768 O O . LEU A 1 617 ? 3.498 -7.093 -31.662 1.00 22.16 617 LEU A O 1
ATOM 4772 N N . ALA A 1 618 ? 1.422 -7.914 -32.067 1.00 21.44 618 ALA A N 1
ATOM 4773 C CA . ALA A 1 618 ? 1.583 -8.842 -33.215 1.00 21.44 618 ALA A CA 1
ATOM 4774 C C . ALA A 1 618 ? 2.509 -10.086 -33.075 1.00 21.44 618 ALA A C 1
ATOM 4776 O O . ALA A 1 618 ? 3.546 -10.030 -32.434 1.00 21.44 618 ALA A O 1
ATOM 4777 N N . ARG A 1 619 ? 2.208 -11.262 -33.667 1.00 22.33 619 ARG A N 1
ATOM 4778 C CA . ARG A 1 619 ? 1.335 -11.612 -34.821 1.00 22.33 619 ARG A CA 1
ATOM 4779 C C . ARG A 1 619 ? 0.457 -12.877 -34.616 1.00 22.33 619 ARG A C 1
ATOM 4781 O O . ARG A 1 619 ? 0.624 -13.629 -33.666 1.00 22.33 619 ARG A O 1
ATOM 4788 N N . SER A 1 620 ? -0.447 -13.077 -35.583 1.00 23.53 620 SER A N 1
ATOM 4789 C CA . SER A 1 620 ? -1.156 -14.307 -36.013 1.00 23.53 620 SER A CA 1
ATOM 4790 C C . SER A 1 620 ? -0.200 -15.497 -36.330 1.00 23.53 620 SER A C 1
ATOM 4792 O O . SER A 1 620 ? 1.002 -15.232 -36.415 1.00 23.53 620 SER A O 1
ATOM 4794 N N . PRO A 1 621 ? -0.652 -16.771 -36.558 1.00 30.53 621 PRO A N 1
ATOM 4795 C CA . PRO A 1 621 ? -1.970 -17.159 -37.108 1.00 30.53 621 PRO A CA 1
ATOM 4796 C C . PRO A 1 621 ? -2.651 -18.470 -36.629 1.00 30.53 621 PRO A C 1
ATOM 4798 O O . PRO A 1 621 ? -2.003 -19.437 -36.245 1.00 30.53 621 PRO A O 1
ATOM 4801 N N . LEU A 1 622 ? -3.972 -18.557 -36.842 1.00 21.02 622 LEU A N 1
ATOM 4802 C CA . LEU A 1 622 ? -4.590 -19.493 -37.807 1.00 21.02 622 LEU A CA 1
ATOM 4803 C C . LEU A 1 622 ? -6.084 -19.172 -37.986 1.00 21.02 622 LEU A C 1
ATOM 4805 O O . LEU A 1 622 ? -6.732 -18.694 -37.060 1.00 21.02 622 LEU A O 1
ATOM 4809 N N . SER A 1 623 ? -6.616 -19.399 -39.187 1.00 20.89 623 SER A N 1
ATOM 4810 C CA . SER A 1 623 ? -8.002 -19.095 -39.558 1.00 20.89 623 SER A CA 1
ATOM 4811 C C . SER A 1 623 ? -8.815 -20.361 -39.828 1.00 20.89 623 SER A C 1
ATOM 4813 O O . SER A 1 623 ? -8.277 -21.385 -40.246 1.00 20.89 623 SER A O 1
ATOM 4815 N N . LEU A 1 624 ? -10.136 -20.255 -39.671 1.00 19.67 624 LEU A N 1
ATOM 4816 C CA . LEU A 1 624 ? -11.090 -21.089 -40.397 1.00 19.67 624 LEU A CA 1
ATOM 4817 C C . LEU A 1 624 ? -12.086 -20.161 -41.100 1.00 19.67 624 LEU A C 1
ATOM 4819 O O . LEU A 1 624 ? -12.559 -19.197 -40.502 1.00 19.67 624 LEU A O 1
ATOM 4823 N N . TYR A 1 625 ? -12.349 -20.419 -42.378 1.00 20.41 625 TYR A N 1
ATOM 4824 C CA . TYR A 1 625 ? -13.232 -19.599 -43.209 1.00 20.41 625 TYR A CA 1
ATOM 4825 C C . TYR A 1 625 ? -14.705 -19.999 -43.049 1.00 20.41 625 TYR A C 1
ATOM 4827 O O . TYR A 1 625 ? -15.020 -21.157 -42.776 1.00 20.41 625 TYR A O 1
ATOM 4835 N N . VAL A 1 626 ? -15.592 -19.054 -43.359 1.00 20.20 626 VAL A N 1
ATOM 4836 C CA . VAL A 1 626 ? -16.891 -19.337 -43.984 1.00 20.20 626 VAL A CA 1
ATOM 4837 C C . VAL A 1 626 ? -16.884 -18.623 -45.336 1.00 20.20 626 VAL A C 1
ATOM 4839 O O . VAL A 1 626 ? -16.469 -17.467 -45.417 1.00 20.20 626 VAL A O 1
ATOM 4842 N N . GLU A 1 627 ? -17.261 -19.322 -46.403 1.00 17.66 627 GLU A N 1
ATOM 4843 C CA . GLU A 1 627 ? -17.264 -18.784 -47.768 1.00 17.66 627 GLU A CA 1
ATOM 4844 C C . GLU A 1 627 ? -18.510 -17.940 -48.059 1.00 17.66 627 GLU A C 1
ATOM 4846 O O . GLU A 1 627 ? -19.608 -18.285 -47.629 1.00 17.66 627 GLU A O 1
ATOM 4851 N N . PHE A 1 628 ? -18.356 -16.927 -48.915 1.00 20.77 628 PHE A N 1
ATOM 4852 C CA . PHE A 1 628 ? -19.412 -16.477 -49.826 1.00 20.77 628 PHE A CA 1
ATOM 4853 C C . PHE A 1 628 ? -18.798 -16.158 -51.193 1.00 20.77 628 PHE A C 1
ATOM 4855 O O . PHE A 1 628 ? -17.740 -15.531 -51.275 1.00 20.77 628 PHE A O 1
ATOM 4862 N N . THR A 1 629 ? -19.437 -16.617 -52.272 1.00 17.92 629 THR A N 1
ATOM 4863 C CA . THR A 1 629 ? -18.839 -16.625 -53.616 1.00 17.92 629 THR A CA 1
ATOM 4864 C C . THR A 1 629 ? -19.436 -15.557 -54.537 1.00 17.92 629 THR A C 1
ATOM 4866 O O . THR A 1 629 ? -20.634 -15.516 -54.780 1.00 17.92 629 THR A O 1
ATOM 4869 N N . VAL A 1 630 ? -18.527 -14.727 -55.051 1.00 28.28 630 VAL A N 1
ATOM 4870 C CA . VAL A 1 630 ? -18.550 -13.786 -56.189 1.00 28.28 630 VAL A CA 1
ATOM 4871 C C . VAL A 1 630 ? -19.755 -13.795 -57.163 1.00 28.28 630 VAL A C 1
ATOM 4873 O O . VAL A 1 630 ? -20.165 -14.839 -57.662 1.00 28.28 630 VAL A O 1
ATOM 4876 N N . SER A 1 631 ? -20.097 -12.578 -57.622 1.00 21.23 631 SER A N 1
ATOM 4877 C CA . SER A 1 631 ? -20.547 -12.176 -58.981 1.00 21.23 631 SER A CA 1
ATOM 4878 C C . SER A 1 631 ? -21.995 -11.680 -59.174 1.00 21.23 631 SER A C 1
ATOM 4880 O O . SER A 1 631 ? -22.960 -12.376 -58.894 1.00 21.23 631 SER A O 1
ATOM 4882 N N . ASN A 1 632 ? -22.080 -10.487 -59.787 1.00 21.72 632 ASN A N 1
ATOM 4883 C CA . ASN A 1 632 ? -23.243 -9.796 -60.370 1.00 21.72 632 ASN A CA 1
ATOM 4884 C C . ASN A 1 632 ? -24.443 -9.437 -59.459 1.00 21.72 632 ASN A C 1
ATOM 4886 O O . ASN A 1 632 ? -24.763 -10.089 -58.475 1.00 21.72 632 ASN A O 1
ATOM 4890 N N . PHE A 1 633 ? -25.107 -8.330 -59.812 1.00 26.97 633 PHE A N 1
ATOM 4891 C CA . PHE A 1 633 ? -26.256 -7.757 -59.099 1.00 26.97 633 PHE A CA 1
ATOM 4892 C C . PHE A 1 633 ? -27.461 -8.712 -59.019 1.00 26.97 633 PHE A C 1
ATOM 4894 O O . PHE A 1 633 ? -27.918 -9.159 -60.070 1.00 26.97 633 PHE A O 1
ATOM 4901 N N . GLN A 1 634 ? -28.088 -8.829 -57.834 1.00 21.22 634 GLN A N 1
ATOM 4902 C CA . GLN A 1 634 ? -29.528 -8.539 -57.652 1.00 21.22 634 GLN A CA 1
ATOM 4903 C C . GLN A 1 634 ? -30.007 -8.545 -56.177 1.00 21.22 634 GLN A C 1
ATOM 4905 O O . GLN A 1 634 ? -29.839 -9.528 -55.469 1.00 21.22 634 GLN A O 1
ATOM 4910 N N . SER A 1 635 ? -30.717 -7.471 -55.790 1.00 20.58 635 SER A N 1
ATOM 4911 C CA . SER A 1 635 ? -31.707 -7.337 -54.688 1.00 20.58 635 SER A CA 1
ATOM 4912 C C . SER A 1 635 ? -31.343 -7.675 -53.221 1.00 20.58 635 SER A C 1
ATOM 4914 O O . SER A 1 635 ? -30.924 -8.775 -52.886 1.00 20.58 635 SER A O 1
ATOM 4916 N N . LEU A 1 636 ? -31.671 -6.736 -52.320 1.00 23.09 636 LEU A N 1
ATOM 4917 C CA . LEU A 1 636 ? -31.530 -6.789 -50.854 1.00 23.09 636 LEU A CA 1
ATOM 4918 C C . LEU A 1 636 ? -32.912 -6.727 -50.165 1.00 23.09 636 LEU A C 1
ATOM 4920 O O . LEU A 1 636 ? -33.696 -5.841 -50.497 1.00 23.09 636 LEU A O 1
ATOM 4924 N N . VAL A 1 637 ? -33.182 -7.574 -49.157 1.00 20.19 637 VAL A N 1
ATOM 4925 C CA . VAL A 1 637 ? -34.273 -7.401 -48.160 1.00 20.19 637 VAL A CA 1
ATOM 4926 C C . VAL A 1 637 ? -33.812 -7.936 -46.786 1.00 20.19 637 VAL A C 1
ATOM 4928 O O . VAL A 1 637 ? -33.001 -8.856 -46.725 1.00 20.19 637 VAL A O 1
ATOM 4931 N N . ILE A 1 638 ? -34.296 -7.349 -45.681 1.00 27.72 638 ILE A N 1
ATOM 4932 C CA . ILE A 1 638 ? -33.751 -7.481 -44.308 1.00 27.72 638 ILE A CA 1
ATOM 4933 C C . ILE A 1 638 ? -34.849 -7.875 -43.296 1.00 27.72 638 ILE A C 1
ATOM 4935 O O . ILE A 1 638 ? -35.973 -7.390 -43.430 1.00 27.72 638 ILE A O 1
ATOM 4939 N N . LYS A 1 639 ? -34.518 -8.659 -42.243 1.00 20.44 639 LYS A N 1
ATOM 4940 C CA . LYS A 1 639 ? -35.138 -8.570 -40.888 1.00 20.44 639 LYS A CA 1
ATOM 4941 C C . LYS A 1 639 ? -34.469 -9.463 -39.817 1.00 20.44 639 LYS A C 1
ATOM 4943 O O . LYS A 1 639 ? -34.650 -10.675 -39.845 1.00 20.44 639 LYS A O 1
ATOM 4948 N N . VAL A 1 640 ? -33.799 -8.861 -38.822 1.00 23.30 640 VAL A N 1
ATOM 4949 C CA . VAL A 1 640 ? -33.439 -9.459 -37.508 1.00 23.30 640 VAL A CA 1
ATOM 4950 C C . VAL A 1 640 ? -33.372 -8.330 -36.455 1.00 23.30 640 VAL A C 1
ATOM 4952 O O . VAL A 1 640 ? -32.824 -7.279 -36.780 1.00 23.30 640 VAL A O 1
ATOM 4955 N N . PRO A 1 641 ? -33.889 -8.492 -35.219 1.00 26.66 641 PRO A N 1
ATOM 4956 C CA . PRO A 1 641 ? -33.798 -7.469 -34.171 1.00 26.66 641 PRO A CA 1
ATOM 4957 C C . PRO A 1 641 ? -32.476 -7.554 -33.380 1.00 26.66 641 PRO A C 1
ATOM 4959 O O . PRO A 1 641 ? -32.435 -8.097 -32.278 1.00 26.66 641 PRO A O 1
ATOM 4962 N N . ALA A 1 642 ? -31.394 -7.016 -33.947 1.00 28.25 642 ALA A N 1
ATOM 4963 C CA . ALA A 1 642 ? -30.127 -6.739 -33.259 1.00 28.25 642 ALA A CA 1
ATOM 4964 C C . ALA A 1 642 ? -29.348 -5.637 -34.003 1.00 28.25 642 ALA A C 1
ATOM 4966 O O . ALA A 1 642 ? -29.523 -5.475 -35.212 1.00 28.25 642 ALA A O 1
ATOM 4967 N N . THR A 1 643 ? -28.487 -4.896 -33.300 1.00 32.12 643 THR A N 1
ATOM 4968 C CA . THR A 1 643 ? -27.660 -3.816 -33.871 1.00 32.12 643 THR A CA 1
ATOM 4969 C C . THR A 1 643 ? -26.717 -4.368 -34.947 1.00 32.12 643 THR A C 1
ATOM 4971 O O . THR A 1 643 ? -25.810 -5.145 -34.653 1.00 32.12 643 THR A O 1
ATOM 4974 N N . LEU A 1 644 ? -26.938 -3.995 -36.211 1.00 30.95 644 LEU A N 1
ATOM 4975 C CA . LEU A 1 644 ? -26.262 -4.601 -37.362 1.00 30.95 644 LEU A CA 1
ATOM 4976 C C . LEU A 1 644 ? -25.041 -3.767 -37.787 1.00 30.95 644 LEU A C 1
ATOM 4978 O O . LEU A 1 644 ? -25.166 -2.783 -38.515 1.00 30.95 644 LEU A O 1
ATOM 4982 N N . ASN A 1 645 ? -23.848 -4.180 -37.348 1.00 31.42 645 ASN A N 1
ATOM 4983 C CA . ASN A 1 645 ? -22.581 -3.628 -37.839 1.00 31.42 645 ASN A CA 1
ATOM 4984 C C . ASN A 1 645 ? -22.275 -4.180 -39.237 1.00 31.42 645 ASN A C 1
ATOM 4986 O O . ASN A 1 645 ? -21.948 -5.357 -39.394 1.00 31.42 645 ASN A O 1
ATOM 4990 N N . PHE A 1 646 ? -22.363 -3.328 -40.257 1.00 29.78 646 PHE A N 1
ATOM 4991 C CA . PHE A 1 646 ? -22.189 -3.733 -41.650 1.00 29.78 646 PHE A CA 1
ATOM 4992 C C . PHE A 1 646 ? -20.766 -3.415 -42.139 1.00 29.78 646 PHE A C 1
ATOM 4994 O O . PHE A 1 646 ? -20.505 -2.334 -42.664 1.00 29.78 646 PHE A O 1
ATOM 5001 N N . GLN A 1 647 ? -19.828 -4.362 -42.000 1.00 32.47 647 GLN A N 1
ATOM 5002 C CA . GLN A 1 647 ? -18.489 -4.252 -42.604 1.00 32.47 647 GLN A CA 1
ATOM 5003 C C . GLN A 1 647 ? -18.526 -4.506 -44.126 1.00 32.47 647 GLN A C 1
ATOM 5005 O O . GLN A 1 647 ? -17.939 -5.457 -44.640 1.00 32.47 647 GLN A O 1
ATOM 5010 N N . ALA A 1 648 ? -19.197 -3.621 -44.867 1.00 31.83 648 ALA A N 1
ATOM 5011 C CA . ALA A 1 648 ? -19.025 -3.510 -46.313 1.00 31.83 648 ALA A CA 1
ATOM 5012 C C . ALA A 1 648 ? -17.691 -2.809 -46.608 1.00 31.83 648 ALA A C 1
ATOM 5014 O O . ALA A 1 648 ? -17.633 -1.593 -46.774 1.00 31.83 648 ALA A O 1
ATOM 5015 N N . ALA A 1 649 ? -16.605 -3.578 -46.655 1.00 29.55 649 ALA A N 1
ATOM 5016 C CA . ALA A 1 649 ? -15.318 -3.065 -47.098 1.00 29.55 649 ALA A CA 1
ATOM 5017 C C . ALA A 1 649 ? -15.300 -2.871 -48.624 1.00 29.55 649 ALA A C 1
ATOM 5019 O O . ALA A 1 649 ? -15.552 -3.818 -49.370 1.00 29.55 649 ALA A O 1
ATOM 5020 N N . PRO A 1 650 ? -14.845 -1.702 -49.091 1.00 32.62 650 PRO A N 1
ATOM 5021 C CA . PRO A 1 650 ? -13.984 -1.624 -50.256 1.00 32.62 650 PRO A CA 1
ATOM 5022 C C . PRO A 1 650 ? -12.552 -1.370 -49.784 1.00 32.62 650 PRO A C 1
ATOM 5024 O O . PRO A 1 650 ? -12.137 -0.234 -49.549 1.00 32.62 650 PRO A O 1
ATOM 5027 N N . ALA A 1 651 ? -11.793 -2.452 -49.610 1.00 31.41 651 ALA A N 1
ATOM 5028 C CA . ALA A 1 651 ? -10.388 -2.398 -49.220 1.00 31.41 651 ALA A CA 1
ATOM 5029 C C . ALA A 1 651 ? -9.520 -1.903 -50.395 1.00 31.41 651 ALA A C 1
ATOM 5031 O O . ALA A 1 651 ? -8.864 -2.692 -51.068 1.00 31.41 651 ALA A O 1
ATOM 5032 N N . GLY A 1 652 ? -9.534 -0.586 -50.616 1.00 40.03 652 GLY A N 1
ATOM 5033 C CA . GLY A 1 652 ? -8.844 0.092 -51.711 1.00 40.03 652 GLY A CA 1
ATOM 5034 C C . GLY A 1 652 ? -9.667 0.141 -53.001 1.00 40.03 652 GLY A C 1
ATOM 5035 O O . GLY A 1 652 ? -9.852 -0.870 -53.666 1.00 40.03 652 GLY A O 1
ATOM 5036 N N . THR A 1 653 ? -10.112 1.340 -53.383 1.00 39.66 653 THR A N 1
ATOM 5037 C CA . THR A 1 653 ? -10.371 1.662 -54.795 1.00 39.66 653 THR A CA 1
ATOM 5038 C C . THR A 1 653 ? -9.037 1.949 -55.470 1.00 39.66 653 THR A C 1
ATOM 5040 O O . THR A 1 653 ? -8.352 2.895 -55.063 1.00 39.66 653 THR A O 1
ATOM 5043 N N . ASP A 1 654 ? -8.701 1.200 -56.511 1.00 46.19 654 ASP A N 1
ATOM 5044 C CA . ASP A 1 654 ? -7.623 1.567 -57.419 1.00 46.19 654 ASP A CA 1
ATOM 5045 C C . ASP A 1 654 ? -8.099 2.660 -58.402 1.00 46.19 654 ASP A C 1
ATOM 5047 O O . ASP A 1 654 ? -9.220 3.192 -58.335 1.00 46.19 654 ASP A O 1
ATOM 5051 N N . VAL A 1 655 ? -7.190 3.118 -59.267 1.00 43.75 655 VAL A N 1
ATOM 5052 C CA . VAL A 1 655 ? -7.360 4.390 -59.985 1.00 43.75 655 VAL A CA 1
ATOM 5053 C C . VAL A 1 655 ? -8.331 4.274 -61.168 1.00 43.75 655 VAL A C 1
ATOM 5055 O O . VAL A 1 655 ? -7.935 3.983 -62.301 1.00 43.75 655 VAL A O 1
ATOM 5058 N N . GLY A 1 656 ? -9.603 4.581 -60.911 1.00 49.53 656 GLY A N 1
ATOM 5059 C CA . GLY A 1 656 ? -10.690 4.544 -61.890 1.00 49.53 656 GLY A CA 1
ATOM 5060 C C . GLY A 1 656 ? -11.876 3.645 -61.530 1.00 49.53 656 GLY A C 1
ATOM 5061 O O . GLY A 1 656 ? -12.754 3.483 -62.379 1.00 49.53 656 GLY A O 1
ATOM 5062 N N . ASP A 1 657 ? -11.903 3.068 -60.325 1.00 58.28 657 ASP A N 1
ATOM 5063 C CA . ASP A 1 657 ? -13.018 2.242 -59.845 1.00 58.28 657 ASP A CA 1
ATOM 5064 C C . ASP A 1 657 ? -14.272 3.069 -59.516 1.00 58.28 657 ASP A C 1
ATOM 5066 O O . ASP A 1 657 ? -14.180 4.199 -59.031 1.00 58.28 657 ASP A O 1
ATOM 5070 N N . SER A 1 658 ? -15.451 2.478 -59.737 1.00 61.34 658 SER A N 1
ATOM 5071 C CA . SER A 1 658 ? -16.757 3.036 -59.362 1.00 61.34 658 SER A CA 1
ATOM 5072 C C . SER A 1 658 ? -17.480 2.071 -58.422 1.00 61.34 658 SER A C 1
ATOM 5074 O O . SER A 1 658 ? -17.623 0.887 -58.733 1.00 61.34 658 SER A O 1
ATOM 5076 N N . ILE A 1 659 ? -17.911 2.570 -57.264 1.00 62.34 659 ILE A N 1
ATOM 5077 C CA . ILE A 1 659 ? -18.600 1.807 -56.219 1.00 62.34 659 ILE A CA 1
ATOM 5078 C C . ILE A 1 659 ? -19.985 2.408 -56.003 1.00 62.34 659 ILE A C 1
ATOM 5080 O O . ILE A 1 659 ? -20.115 3.619 -55.855 1.00 62.34 659 ILE A O 1
ATOM 5084 N N . SER A 1 660 ? -21.013 1.562 -55.936 1.00 64.19 660 SER A N 1
ATOM 5085 C CA . SER A 1 660 ? -22.381 1.971 -55.609 1.00 64.19 660 SER A CA 1
ATOM 5086 C C . SER A 1 660 ? -22.989 1.032 -54.571 1.00 64.19 660 SER A C 1
ATOM 5088 O O . SER A 1 660 ? -22.849 -0.186 -54.688 1.00 64.19 660 SER A O 1
ATOM 5090 N N . CYS A 1 661 ? -23.652 1.592 -53.560 1.00 64.00 661 CYS A N 1
ATOM 5091 C CA . CYS A 1 661 ? -24.290 0.856 -52.472 1.00 64.00 661 CYS A CA 1
ATOM 5092 C C . CYS A 1 661 ? -25.680 1.444 -52.181 1.00 64.00 661 CYS A C 1
ATOM 5094 O O . CYS A 1 661 ? -25.783 2.637 -51.895 1.00 64.00 661 CYS A O 1
ATOM 5096 N N . GLU A 1 662 ? -26.731 0.617 -52.236 1.00 70.88 662 GLU A N 1
ATOM 5097 C CA . GLU A 1 662 ? -28.094 0.989 -51.826 1.00 70.88 662 GLU A CA 1
ATOM 5098 C C . GLU A 1 662 ? -28.593 0.068 -50.700 1.00 70.88 662 GLU A C 1
ATOM 5100 O O . GLU A 1 662 ? -28.500 -1.156 -50.813 1.00 70.88 662 GLU A O 1
ATOM 5105 N N . PHE A 1 663 ? -29.149 0.638 -49.624 1.00 68.31 663 PHE A N 1
ATOM 5106 C CA . PHE A 1 663 ? -29.776 -0.130 -48.538 1.00 68.31 663 PHE A CA 1
ATOM 5107 C C . PHE A 1 663 ? -30.921 0.617 -47.835 1.00 68.31 663 PHE A C 1
ATOM 5109 O O . PHE A 1 663 ? -31.240 1.773 -48.120 1.00 68.31 663 PHE A O 1
ATOM 5116 N N . THR A 1 664 ? -31.590 -0.068 -46.905 1.00 70.31 664 THR A N 1
ATOM 5117 C CA . THR A 1 664 ? -32.678 0.481 -46.084 1.00 70.31 664 THR A CA 1
ATOM 5118 C C . THR A 1 664 ? -32.493 0.084 -44.621 1.00 70.31 664 THR A C 1
ATOM 5120 O O . THR A 1 664 ? -32.265 -1.086 -44.326 1.00 70.31 664 THR A O 1
ATOM 5123 N N . ILE A 1 665 ? -32.607 1.047 -43.707 1.00 69.88 665 ILE A N 1
ATOM 5124 C CA . ILE A 1 665 ? -32.610 0.834 -42.257 1.00 69.88 665 ILE A CA 1
ATOM 5125 C C . ILE A 1 665 ? -34.064 0.721 -41.793 1.00 69.88 665 ILE A C 1
ATOM 5127 O O . ILE A 1 665 ? -34.864 1.618 -42.057 1.00 69.88 665 ILE A O 1
ATOM 5131 N N . GLY A 1 666 ? -34.407 -0.386 -41.130 1.00 60.25 666 GLY A N 1
ATOM 5132 C CA . GLY A 1 666 ? -35.760 -0.641 -40.627 1.00 60.25 666 GLY A CA 1
ATOM 5133 C C . GLY A 1 666 ? -36.134 0.214 -39.413 1.00 60.25 666 GLY A C 1
ATOM 5134 O O . GLY A 1 666 ? -35.270 0.792 -38.754 1.00 60.25 666 GLY A O 1
ATOM 5135 N N . ASP A 1 667 ? -37.429 0.265 -39.106 1.00 65.06 667 ASP A N 1
ATOM 5136 C CA . ASP A 1 667 ? -37.967 1.094 -38.025 1.00 65.06 667 ASP A CA 1
ATOM 5137 C C . ASP A 1 667 ? -37.352 0.746 -36.656 1.00 65.06 667 ASP A C 1
ATOM 5139 O O . ASP A 1 667 ? -37.093 -0.420 -36.341 1.00 65.06 667 ASP A O 1
ATOM 5143 N N . GLY A 1 668 ? -37.078 1.772 -35.850 1.00 56.78 668 GLY A N 1
ATOM 5144 C CA . GLY A 1 668 ? -36.457 1.683 -34.526 1.00 56.78 668 GLY A CA 1
ATOM 5145 C C . GLY A 1 668 ? -34.995 1.215 -34.501 1.00 56.78 668 GLY A C 1
ATOM 5146 O O . GLY A 1 668 ? -34.388 1.215 -33.431 1.00 56.78 668 GLY A O 1
ATOM 5147 N N . CYS A 1 669 ? -34.411 0.825 -35.638 1.00 56.59 669 CYS A N 1
ATOM 5148 C CA . CYS A 1 669 ? -33.065 0.257 -35.696 1.00 56.59 669 CYS A CA 1
ATOM 5149 C C . CYS A 1 669 ? -31.966 1.330 -35.649 1.00 56.59 669 CYS A C 1
ATOM 5151 O O . CYS A 1 669 ? -32.104 2.413 -36.220 1.00 56.59 669 CYS A O 1
ATOM 5153 N N . THR A 1 670 ? -30.829 0.983 -35.042 1.00 53.84 670 THR A N 1
ATOM 5154 C CA . THR A 1 670 ? -29.579 1.747 -35.149 1.00 53.84 670 THR A CA 1
ATOM 5155 C C . THR A 1 670 ? -28.610 1.006 -36.067 1.00 53.84 670 THR A C 1
ATOM 5157 O O . THR A 1 670 ? -28.426 -0.204 -35.925 1.00 53.84 670 THR A O 1
ATOM 5160 N N . ALA A 1 671 ? -27.977 1.729 -36.988 1.00 53.50 671 ALA A N 1
ATOM 5161 C CA . ALA A 1 671 ? -26.937 1.226 -37.876 1.00 53.50 671 ALA A CA 1
ATOM 5162 C C . ALA A 1 671 ? -25.733 2.177 -37.879 1.00 53.50 671 ALA A C 1
ATOM 5164 O O . ALA A 1 671 ? -25.894 3.399 -37.866 1.00 53.50 671 ALA A O 1
ATOM 5165 N N . VAL A 1 672 ? -24.526 1.612 -37.913 1.00 54.06 672 VAL A N 1
ATOM 5166 C CA . VAL A 1 672 ? -23.264 2.364 -37.913 1.00 54.06 672 VAL A CA 1
ATOM 5167 C C . VAL A 1 672 ? -22.397 1.890 -39.077 1.00 54.06 672 VAL A C 1
ATOM 5169 O O . VAL A 1 672 ? -22.251 0.689 -39.303 1.00 54.06 672 VAL A O 1
ATOM 5172 N N . ILE A 1 673 ? -21.839 2.842 -39.822 1.00 61.16 673 ILE A N 1
ATOM 5173 C CA . ILE A 1 673 ? -20.986 2.626 -40.989 1.00 61.16 673 ILE A CA 1
ATOM 5174 C C . ILE A 1 673 ? -19.688 3.402 -40.785 1.00 61.16 673 ILE A C 1
ATOM 5176 O O . ILE A 1 673 ? -19.691 4.630 -40.679 1.00 61.16 673 ILE A O 1
ATOM 5180 N N . THR A 1 674 ? -18.578 2.674 -40.761 1.00 54.97 674 THR A N 1
ATOM 5181 C CA . THR A 1 674 ? -17.216 3.212 -40.697 1.00 54.97 674 THR A CA 1
ATOM 5182 C C . THR A 1 674 ? -16.318 2.455 -41.671 1.00 54.97 674 THR A C 1
ATOM 5184 O O . THR A 1 674 ? -16.636 1.343 -42.098 1.00 54.97 674 THR A O 1
ATOM 5187 N N . THR A 1 675 ? -15.185 3.051 -42.035 1.00 53.53 675 THR A N 1
ATOM 5188 C CA . THR A 1 675 ? -14.103 2.357 -42.749 1.00 53.53 675 THR A CA 1
ATOM 5189 C C . THR A 1 675 ? -12.962 2.031 -41.779 1.00 53.53 675 THR A C 1
ATOM 5191 O O . THR A 1 675 ? -12.931 2.528 -40.655 1.00 53.53 675 THR A O 1
ATOM 5194 N N . GLN A 1 676 ? -12.043 1.147 -42.181 1.00 37.03 676 GLN A N 1
ATOM 5195 C CA . GLN A 1 676 ? -10.860 0.767 -41.384 1.00 37.03 676 GLN A CA 1
ATOM 5196 C C . GLN A 1 676 ? -9.540 1.037 -42.130 1.00 37.03 676 GLN A C 1
ATOM 5198 O O . GLN A 1 676 ? -8.515 0.404 -41.874 1.00 37.03 676 GLN A O 1
ATOM 5203 N N . SER A 1 677 ? -9.565 1.966 -43.084 1.00 40.78 677 SER A N 1
ATOM 5204 C CA . SER A 1 677 ? -8.404 2.390 -43.861 1.00 40.78 677 SER A CA 1
ATOM 5205 C C . SER A 1 677 ? -8.735 3.660 -44.643 1.00 40.78 677 SER A C 1
ATOM 5207 O O . SER A 1 677 ? -9.622 3.639 -45.495 1.00 40.78 677 SER A O 1
ATOM 5209 N N . SER A 1 678 ? -7.955 4.725 -44.441 1.00 43.38 678 SER A N 1
ATOM 5210 C CA . SER A 1 678 ? -8.017 5.953 -45.246 1.00 43.38 678 SER A CA 1
ATOM 5211 C C . SER A 1 678 ? -8.059 5.654 -46.749 1.00 43.38 678 SER A C 1
ATOM 5213 O O . SER A 1 678 ? -7.122 5.038 -47.268 1.00 43.38 678 SER A O 1
ATOM 5215 N N . THR A 1 679 ? -9.086 6.136 -47.450 1.00 49.56 679 THR A N 1
ATOM 5216 C CA . THR A 1 679 ? -9.194 6.040 -48.913 1.00 49.56 679 THR A CA 1
ATOM 5217 C C . THR A 1 679 ? -8.113 6.910 -49.557 1.00 49.56 679 THR A C 1
ATOM 5219 O O . THR A 1 679 ? -8.242 8.134 -49.626 1.00 49.56 679 THR A O 1
ATOM 5222 N N . LYS A 1 680 ? -7.006 6.290 -49.988 1.00 47.59 680 LYS A N 1
ATOM 5223 C CA . LYS A 1 680 ? -5.862 6.974 -50.611 1.00 47.59 680 LYS A CA 1
ATOM 5224 C C . LYS A 1 680 ? -5.993 6.930 -52.126 1.00 47.59 680 LYS A C 1
ATOM 5226 O O . LYS A 1 680 ? -5.695 5.912 -52.743 1.00 47.59 680 LYS A O 1
ATOM 5231 N N . VAL A 1 681 ? -6.401 8.045 -52.723 1.00 51.03 681 VAL A N 1
ATOM 5232 C CA . VAL A 1 681 ? -6.522 8.149 -54.180 1.00 51.03 681 VAL A CA 1
ATOM 5233 C C . VAL A 1 681 ? -5.184 8.618 -54.747 1.00 51.03 681 VAL A C 1
ATOM 5235 O O . VAL A 1 681 ? -4.814 9.788 -54.629 1.00 51.03 681 VAL A O 1
ATOM 5238 N N . TYR A 1 682 ? -4.448 7.679 -55.338 1.00 48.41 682 TYR A N 1
ATOM 5239 C CA . TYR A 1 682 ? -3.234 7.931 -56.116 1.00 48.41 682 TYR A CA 1
ATOM 5240 C C . TYR A 1 682 ? -3.573 8.132 -57.599 1.00 48.41 682 TYR A C 1
ATOM 5242 O O . TYR A 1 682 ? -4.691 7.856 -58.030 1.00 48.41 682 TYR A O 1
ATOM 5250 N N . LYS A 1 683 ? -2.604 8.572 -58.413 1.00 46.47 683 LYS A N 1
ATOM 5251 C CA . LYS A 1 683 ? -2.760 8.588 -59.873 1.00 46.47 683 LYS A CA 1
ATOM 5252 C C . LYS A 1 683 ? -1.471 8.258 -60.624 1.00 46.47 683 LYS A C 1
ATOM 5254 O O . LYS A 1 683 ? -0.426 8.858 -60.380 1.00 46.47 683 LYS A O 1
ATOM 5259 N N . ALA A 1 684 ? -1.584 7.367 -61.609 1.00 45.94 684 ALA A N 1
ATOM 5260 C CA . ALA A 1 684 ? -0.657 7.275 -62.736 1.00 45.94 684 ALA A CA 1
ATOM 5261 C C . ALA A 1 684 ? -1.213 8.099 -63.912 1.00 45.94 684 ALA A C 1
ATOM 5263 O O . ALA A 1 684 ? -2.417 8.058 -64.186 1.00 45.94 684 ALA A O 1
ATOM 5264 N N . ILE A 1 685 ? -0.363 8.876 -64.589 1.00 46.28 685 ILE A N 1
ATOM 5265 C CA . ILE A 1 685 ? -0.774 9.876 -65.592 1.00 46.28 685 ILE A CA 1
ATOM 5266 C C . ILE A 1 685 ? -1.676 9.243 -66.673 1.00 46.28 685 ILE A C 1
ATOM 5268 O O . ILE A 1 685 ? -1.270 8.307 -67.351 1.00 46.28 685 ILE A O 1
ATOM 5272 N N . GLY A 1 686 ? -2.893 9.782 -66.842 1.00 50.59 686 GLY A N 1
ATOM 5273 C CA . GLY A 1 686 ? -3.868 9.356 -67.865 1.00 50.59 686 GLY A CA 1
ATOM 5274 C C . GLY A 1 686 ? -5.052 8.501 -67.380 1.00 50.59 686 GLY A C 1
ATOM 5275 O O . GLY A 1 686 ? -5.949 8.218 -68.168 1.00 50.59 686 GLY A O 1
ATOM 5276 N N . SER A 1 687 ? -5.091 8.112 -66.104 1.00 57.22 687 SER A N 1
ATOM 5277 C CA . SER A 1 687 ? -6.157 7.273 -65.516 1.00 57.22 687 SER A CA 1
ATOM 5278 C C . SER A 1 687 ? -7.495 8.004 -65.258 1.00 57.22 687 SER A C 1
ATOM 5280 O O . SER A 1 687 ? -7.563 9.239 -65.241 1.00 57.22 687 SER A O 1
ATOM 5282 N N . LYS A 1 688 ? -8.575 7.214 -65.100 1.00 61.16 688 LYS A N 1
ATOM 5283 C CA . LYS A 1 688 ? -9.973 7.665 -64.931 1.00 61.16 688 LYS A CA 1
ATOM 5284 C C . LYS A 1 688 ? -10.232 8.293 -63.548 1.00 61.16 688 LYS A C 1
ATOM 5286 O O . LYS A 1 688 ? -9.401 8.224 -62.651 1.00 61.16 688 LYS A O 1
ATOM 5291 N N . CYS A 1 689 ? -11.402 8.918 -63.392 1.00 66.12 689 CYS A N 1
ATOM 5292 C CA . CYS A 1 689 ? -11.921 9.353 -62.092 1.00 66.12 689 CYS A CA 1
ATOM 5293 C C . CYS A 1 689 ? -12.414 8.136 -61.302 1.00 66.12 689 CYS A C 1
ATOM 5295 O O . CYS A 1 689 ? -13.124 7.319 -61.887 1.00 66.12 689 CYS A O 1
ATOM 5297 N N . SER A 1 690 ? -12.086 8.047 -60.012 1.00 69.75 690 SER A N 1
ATOM 5298 C CA . SER A 1 690 ? -12.757 7.103 -59.109 1.00 69.75 690 SER A CA 1
ATOM 5299 C C . SER A 1 690 ? -14.084 7.701 -58.624 1.00 69.75 690 SER A C 1
ATOM 5301 O O . SER A 1 690 ? -14.198 8.925 -58.482 1.00 69.75 690 SER A O 1
ATOM 5303 N N . GLU A 1 691 ? -15.084 6.853 -58.395 1.00 71.94 691 GLU A N 1
ATOM 5304 C CA . GLU A 1 691 ? -16.468 7.242 -58.102 1.00 71.94 691 GLU A CA 1
ATOM 5305 C C . GLU A 1 691 ? -17.033 6.444 -56.913 1.00 71.94 691 GLU A C 1
ATOM 5307 O O . GLU A 1 691 ? -16.853 5.229 -56.833 1.00 71.94 691 GLU A O 1
ATOM 5312 N N . GLN A 1 692 ? -17.731 7.108 -55.988 1.00 74.06 692 GLN A N 1
ATOM 5313 C CA . GLN A 1 692 ? -18.459 6.454 -54.894 1.00 74.06 692 GLN A CA 1
ATOM 5314 C C . GLN A 1 692 ? -19.897 6.974 -54.793 1.00 74.06 692 GLN A C 1
ATOM 5316 O O . GLN A 1 692 ? -20.132 8.182 -54.732 1.00 74.06 692 GLN A O 1
ATOM 5321 N N . ILE A 1 693 ? -20.865 6.060 -54.757 1.00 73.44 693 ILE A N 1
ATOM 5322 C CA . ILE A 1 693 ? -22.296 6.345 -54.649 1.00 73.44 693 ILE A CA 1
ATOM 5323 C C . ILE A 1 693 ? -22.872 5.584 -53.450 1.00 73.44 693 ILE A C 1
ATOM 5325 O O . ILE A 1 693 ? -22.695 4.374 -53.320 1.00 73.44 693 ILE A O 1
ATOM 5329 N N . LEU A 1 694 ? -23.581 6.302 -52.585 1.00 80.25 694 LEU A N 1
ATOM 5330 C CA . LEU A 1 694 ? -24.252 5.769 -51.402 1.00 80.25 694 LEU A CA 1
ATOM 5331 C C . LEU A 1 694 ? -25.710 6.236 -51.414 1.00 80.25 694 LEU A C 1
ATOM 5333 O O . LEU A 1 694 ? -25.952 7.440 -51.405 1.00 80.25 694 LEU A O 1
ATOM 5337 N N . GLU A 1 695 ? -26.677 5.319 -51.416 1.00 79.94 695 GLU A N 1
ATOM 5338 C CA . GLU A 1 695 ? -28.098 5.646 -51.250 1.00 79.94 695 GLU A CA 1
ATOM 5339 C C . GLU A 1 695 ? -28.709 4.851 -50.087 1.00 79.94 695 GLU A C 1
ATOM 5341 O O . GLU A 1 695 ? -28.621 3.627 -50.021 1.00 79.94 695 GLU A O 1
ATOM 5346 N N . ALA A 1 696 ? -29.310 5.549 -49.127 1.00 81.38 696 ALA A N 1
ATOM 5347 C CA . ALA A 1 696 ? -29.833 4.945 -47.908 1.00 81.38 696 ALA A CA 1
ATOM 5348 C C . ALA A 1 696 ? -31.234 5.467 -47.587 1.00 81.38 696 ALA A C 1
ATOM 5350 O O . ALA A 1 696 ? -31.463 6.676 -47.513 1.00 81.38 696 ALA A O 1
ATOM 5351 N N . ARG A 1 697 ? -32.167 4.547 -47.341 1.00 81.94 697 ARG A N 1
ATOM 5352 C CA . ARG A 1 697 ? -33.517 4.850 -46.839 1.00 81.94 697 ARG A CA 1
ATOM 5353 C C . ARG A 1 697 ? -33.566 4.549 -45.342 1.00 81.94 697 ARG A C 1
ATOM 5355 O O . ARG A 1 697 ? -33.012 3.539 -44.917 1.00 81.94 697 ARG A O 1
ATOM 5362 N N . ILE A 1 698 ? -34.176 5.409 -44.535 1.00 84.25 698 ILE A N 1
ATOM 5363 C CA . ILE A 1 698 ? -34.170 5.297 -43.069 1.00 84.25 698 ILE A CA 1
ATOM 5364 C C . ILE A 1 698 ? -35.608 5.344 -42.556 1.00 84.25 698 ILE A C 1
ATOM 5366 O O . ILE A 1 698 ? -36.302 6.327 -42.797 1.00 84.25 698 ILE A O 1
ATOM 5370 N N . GLY A 1 699 ? -36.032 4.283 -41.862 1.00 75.69 699 GLY A N 1
ATOM 5371 C CA . GLY A 1 699 ? -37.380 4.131 -41.310 1.00 75.69 699 GLY A CA 1
ATOM 5372 C C . GLY A 1 699 ? -37.687 5.001 -40.086 1.00 75.69 699 GLY A C 1
ATOM 5373 O O . GLY A 1 699 ? -36.879 5.832 -39.650 1.00 75.69 699 GLY A O 1
ATOM 5374 N N . SER A 1 700 ? -38.874 4.784 -39.522 1.00 80.56 700 SER A N 1
ATOM 5375 C CA . SER A 1 700 ? -39.397 5.500 -38.353 1.00 80.56 700 SER A CA 1
ATOM 5376 C C . SER A 1 700 ? -38.499 5.274 -37.142 1.00 80.56 700 SER A C 1
ATOM 5378 O O . SER A 1 700 ? -37.986 4.177 -36.932 1.00 80.56 700 SER A O 1
ATOM 5380 N N . GLU A 1 701 ? -38.264 6.324 -36.359 1.00 76.69 701 GLU A N 1
ATOM 5381 C CA . GLU A 1 701 ? -37.405 6.362 -35.171 1.00 76.69 701 GLU A CA 1
ATOM 5382 C C . GLU A 1 701 ? -35.940 5.895 -35.335 1.00 76.69 701 GLU A C 1
ATOM 5384 O O . GLU A 1 701 ? -35.162 5.990 -34.378 1.00 76.69 701 GLU A O 1
ATOM 5389 N N . ALA A 1 702 ? -35.538 5.401 -36.505 1.00 71.69 702 ALA A N 1
ATOM 5390 C CA . ALA A 1 702 ? -34.244 4.774 -36.734 1.00 71.69 702 ALA A CA 1
ATOM 5391 C C . ALA A 1 702 ? -33.086 5.784 -36.684 1.00 71.69 702 ALA A C 1
ATOM 5393 O O . ALA A 1 702 ? -33.291 6.995 -36.810 1.00 71.69 702 ALA A O 1
ATOM 5394 N N . LEU A 1 703 ? -31.862 5.286 -36.498 1.00 74.25 703 LEU A N 1
ATOM 5395 C CA . LEU A 1 703 ? -30.628 6.073 -36.458 1.00 74.25 703 LEU A CA 1
ATOM 5396 C C . LEU A 1 703 ? -29.570 5.458 -37.380 1.00 74.25 703 LEU A C 1
ATOM 5398 O O . LEU A 1 703 ? -29.128 4.336 -37.149 1.00 74.25 703 LEU A O 1
ATOM 5402 N N . LEU A 1 704 ? -29.115 6.211 -38.381 1.00 76.94 704 LEU A N 1
ATOM 5403 C CA . LEU A 1 704 ? -27.909 5.880 -39.144 1.00 76.94 704 LEU A CA 1
ATOM 5404 C C . LEU A 1 704 ? -26.752 6.790 -38.722 1.00 76.94 704 LEU A C 1
ATOM 5406 O O . LEU A 1 704 ? -26.916 8.007 -38.645 1.00 76.94 704 LEU A O 1
ATOM 5410 N N . VAL A 1 705 ? -25.578 6.207 -38.496 1.00 70.44 705 VAL A N 1
ATOM 5411 C CA . VAL A 1 705 ? -24.324 6.925 -38.242 1.00 70.44 705 VAL A CA 1
ATOM 5412 C C . VAL A 1 705 ? -23.309 6.537 -39.312 1.00 70.44 705 VAL A C 1
ATOM 5414 O O . VAL A 1 705 ? -22.971 5.365 -39.435 1.00 70.44 705 VAL A O 1
ATOM 5417 N N . VAL A 1 706 ? -22.816 7.505 -40.082 1.00 72.50 706 VAL A N 1
ATOM 5418 C CA . VAL A 1 706 ? -21.822 7.305 -41.148 1.00 72.50 706 VAL A CA 1
ATOM 5419 C C . VAL A 1 706 ? -20.586 8.147 -40.837 1.00 72.50 706 VAL A C 1
ATOM 5421 O O . VAL A 1 706 ? -20.637 9.374 -40.911 1.00 72.50 706 VAL A O 1
ATOM 5424 N N . ILE A 1 707 ? -19.482 7.497 -40.462 1.00 68.94 707 ILE A N 1
ATOM 5425 C CA . ILE A 1 707 ? -18.204 8.142 -40.123 1.00 68.94 707 ILE A CA 1
ATOM 5426 C C . ILE A 1 707 ? -17.067 7.395 -40.851 1.00 68.94 707 ILE A C 1
ATOM 5428 O O . ILE A 1 707 ? -16.486 6.460 -40.297 1.00 68.94 707 ILE A O 1
ATOM 5432 N N . PRO A 1 708 ? -16.765 7.754 -42.111 1.00 69.12 708 PRO A N 1
ATOM 5433 C CA . PRO A 1 708 ? -15.657 7.176 -42.864 1.00 69.12 708 PRO A CA 1
ATOM 5434 C C . PRO A 1 708 ? -14.311 7.758 -42.404 1.00 69.12 708 PRO A C 1
ATOM 5436 O O . PRO A 1 708 ? -14.254 8.784 -41.725 1.00 69.12 708 PRO A O 1
ATOM 5439 N N . ASP A 1 709 ? -13.210 7.152 -42.836 1.00 63.94 709 ASP A N 1
ATOM 5440 C CA . ASP A 1 709 ? -11.876 7.758 -42.803 1.00 63.94 709 ASP A CA 1
ATOM 5441 C C . ASP A 1 709 ? -11.774 8.933 -43.803 1.00 63.94 709 ASP A C 1
ATOM 5443 O O . ASP A 1 709 ? -12.483 8.945 -44.814 1.00 63.94 709 ASP A O 1
ATOM 5447 N N . PRO A 1 710 ? -10.875 9.914 -43.591 1.00 70.12 710 PRO A N 1
ATOM 5448 C CA . PRO A 1 710 ? -10.744 11.059 -44.488 1.00 70.12 710 PRO A CA 1
ATOM 5449 C C . PRO A 1 710 ? -10.164 10.665 -45.854 1.00 70.12 710 PRO A C 1
ATOM 5451 O O . PRO A 1 710 ? -9.111 10.018 -45.949 1.00 70.12 710 PRO A O 1
ATOM 5454 N N . VAL A 1 711 ? -10.808 11.131 -46.929 1.00 73.25 711 VAL A N 1
ATOM 5455 C CA . VAL A 1 711 ? -10.337 10.922 -48.306 1.00 73.25 711 VAL A CA 1
ATOM 5456 C C . VAL A 1 711 ? -9.001 11.644 -48.489 1.00 73.25 711 VAL A C 1
ATOM 5458 O O . VAL A 1 711 ? -8.920 12.873 -48.438 1.00 73.25 711 VAL A O 1
ATOM 5461 N N . THR A 1 712 ? -7.931 10.876 -48.685 1.00 71.19 712 THR A N 1
ATOM 5462 C CA . THR A 1 712 ? -6.560 11.395 -48.751 1.00 71.19 712 THR A CA 1
ATOM 5463 C C . THR A 1 712 ? -6.132 11.517 -50.211 1.00 71.19 712 THR A C 1
ATOM 5465 O O . THR A 1 712 ? -5.970 10.511 -50.907 1.00 71.19 712 THR A O 1
ATOM 5468 N N . CYS A 1 713 ? -5.960 12.752 -50.684 1.00 65.94 713 CYS A N 1
ATOM 5469 C CA . CYS A 1 713 ? -5.696 13.038 -52.096 1.00 65.94 713 CYS A CA 1
ATOM 5470 C C . CYS A 1 713 ? -4.198 13.190 -52.401 1.00 65.94 713 CYS A C 1
ATOM 5472 O O . CYS A 1 713 ? -3.518 14.011 -51.782 1.00 65.94 713 CYS A O 1
ATOM 5474 N N . PHE A 1 714 ? -3.708 12.466 -53.414 1.00 60.97 714 PHE A N 1
ATOM 5475 C CA . PHE A 1 714 ? -2.327 12.545 -53.900 1.00 60.97 714 PHE A CA 1
ATOM 5476 C C . PHE A 1 714 ? -2.250 12.814 -55.418 1.00 60.97 714 PHE A C 1
ATOM 5478 O O . PHE A 1 714 ? -3.172 12.506 -56.172 1.00 60.97 714 PHE A O 1
ATOM 5485 N N . SER A 1 715 ? -1.113 13.362 -55.858 1.00 59.06 715 SER A N 1
ATOM 5486 C CA . SER A 1 715 ? -0.583 13.304 -57.234 1.00 59.06 715 SER A CA 1
ATOM 5487 C C . SER A 1 715 ? -1.588 13.442 -58.394 1.00 59.06 715 SER A C 1
ATOM 5489 O O . SER A 1 715 ? -1.694 12.576 -59.257 1.00 59.06 715 SER A O 1
ATOM 5491 N N . THR A 1 716 ? -2.286 14.572 -58.498 1.00 62.19 716 THR A N 1
ATOM 5492 C CA . THR A 1 716 ? -3.262 14.898 -59.565 1.00 62.19 716 THR A CA 1
ATOM 5493 C C . THR A 1 716 ? -4.511 14.004 -59.627 1.00 62.19 716 THR A C 1
ATOM 5495 O O . THR A 1 716 ? -5.160 13.928 -60.671 1.00 62.19 716 THR A O 1
ATOM 5498 N N . AL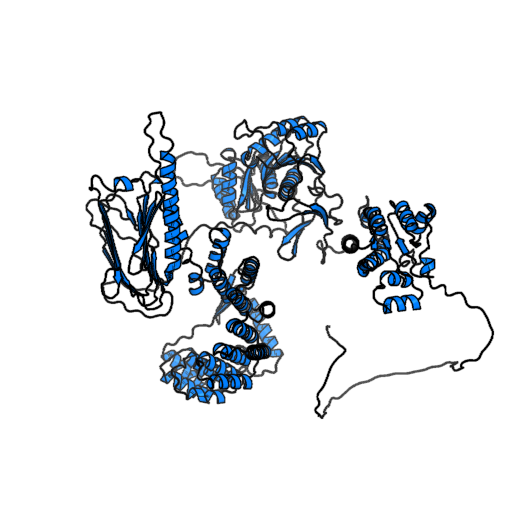A A 1 717 ? -4.887 13.355 -58.519 1.00 66.00 717 ALA A N 1
ATOM 5499 C CA . ALA A 1 717 ? -6.101 12.542 -58.406 1.00 66.00 717 ALA A CA 1
ATOM 5500 C C . ALA A 1 717 ? -7.391 13.241 -58.890 1.00 66.00 717 ALA A C 1
ATOM 5502 O O . ALA A 1 717 ? -7.538 14.467 -58.811 1.00 66.00 717 ALA A O 1
ATOM 5503 N N . ARG A 1 718 ? -8.344 12.426 -59.363 1.00 71.94 718 ARG A N 1
ATOM 5504 C CA . ARG A 1 718 ? -9.721 12.820 -59.694 1.00 71.94 718 ARG A CA 1
ATOM 5505 C C . ARG A 1 718 ? -10.691 11.937 -58.910 1.00 71.94 718 ARG A C 1
ATOM 5507 O O . ARG A 1 718 ? -10.667 10.722 -59.097 1.00 71.94 718 ARG A O 1
ATOM 5514 N N . TYR A 1 719 ? -11.527 12.539 -58.070 1.00 76.38 719 TYR A N 1
ATOM 5515 C CA . TYR A 1 719 ? -12.463 11.822 -57.200 1.00 76.38 719 TYR A CA 1
ATOM 5516 C C . TYR A 1 719 ? -13.871 12.425 -57.250 1.00 76.38 719 TYR A C 1
ATOM 5518 O O . TYR A 1 719 ? -14.026 13.650 -57.254 1.00 76.38 719 TYR A O 1
ATOM 5526 N N . TYR A 1 720 ? -14.884 11.560 -57.269 1.00 80.00 720 TYR A N 1
ATOM 5527 C CA . TYR A 1 720 ? -16.298 11.918 -57.190 1.00 80.00 720 TYR A CA 1
ATOM 5528 C C . TYR A 1 720 ? -17.002 11.075 -56.121 1.00 80.00 720 TYR A C 1
ATOM 5530 O O . TYR A 1 720 ? -16.858 9.855 -56.099 1.00 80.00 720 TYR A O 1
ATOM 5538 N N . GLN A 1 721 ? -17.814 11.712 -55.284 1.00 83.25 721 GLN A N 1
ATOM 5539 C CA . GLN A 1 721 ? -18.646 11.070 -54.273 1.00 83.25 721 GLN A CA 1
ATOM 5540 C C . GLN A 1 721 ? -20.062 11.649 -54.314 1.00 83.25 721 GLN A C 1
ATOM 5542 O O . GLN A 1 721 ? -20.247 12.853 -54.504 1.00 83.25 721 GLN A O 1
ATOM 5547 N N . LYS A 1 722 ? -21.073 10.795 -54.147 1.00 84.00 722 LYS A N 1
ATOM 5548 C CA . LYS A 1 722 ? -22.486 11.181 -54.126 1.00 84.00 722 LYS A CA 1
ATOM 5549 C C . LYS A 1 722 ? -23.239 10.366 -53.081 1.00 84.00 722 LYS A C 1
ATOM 5551 O O . LYS A 1 722 ? -23.367 9.154 -53.215 1.00 84.00 722 LYS A O 1
ATOM 5556 N N . GLN A 1 723 ? -23.778 11.045 -52.079 1.00 86.25 723 GLN A N 1
ATOM 5557 C CA . GLN A 1 723 ? -24.533 10.440 -50.990 1.00 86.25 723 GLN A CA 1
ATOM 5558 C C . GLN A 1 723 ? -25.985 10.933 -51.032 1.00 86.25 723 GLN A C 1
ATOM 5560 O O . GLN A 1 723 ? -26.232 12.134 -51.164 1.00 86.25 723 GLN A O 1
ATOM 5565 N N . ILE A 1 724 ? -26.939 10.008 -50.954 1.00 87.50 724 ILE A N 1
ATOM 5566 C CA . ILE A 1 724 ? -28.383 10.255 -50.938 1.00 87.50 724 ILE A CA 1
ATOM 5567 C C . ILE A 1 724 ? -28.974 9.587 -49.697 1.00 87.50 724 ILE A C 1
ATOM 5569 O O . ILE A 1 724 ? -28.909 8.370 -49.547 1.00 87.50 724 ILE A O 1
ATOM 5573 N N . PHE A 1 725 ? -29.607 10.374 -48.833 1.00 90.38 725 PHE A N 1
ATOM 5574 C CA . PHE A 1 725 ? -30.329 9.872 -47.666 1.00 90.38 725 PHE A CA 1
ATOM 5575 C C . PHE A 1 725 ? -31.812 10.218 -47.784 1.00 90.38 725 PHE A C 1
ATOM 5577 O O . PHE A 1 725 ? -32.164 11.360 -48.078 1.00 90.38 725 PHE A O 1
ATOM 5584 N N . ARG A 1 726 ? -32.685 9.235 -47.560 1.00 89.31 726 ARG A N 1
ATOM 5585 C CA . ARG A 1 726 ? -34.147 9.359 -47.642 1.00 89.31 726 ARG A CA 1
ATOM 5586 C C . ARG A 1 726 ? -34.736 9.040 -46.275 1.00 89.31 726 ARG A C 1
ATOM 5588 O O . ARG A 1 726 ? -34.547 7.932 -45.779 1.00 89.31 726 ARG A O 1
ATOM 5595 N N . LEU A 1 727 ? -35.370 10.027 -45.651 1.00 88.12 727 LEU A N 1
ATOM 5596 C CA . LEU A 1 727 ? -35.721 10.024 -44.230 1.00 88.12 727 LEU A CA 1
ATOM 5597 C C . LEU A 1 727 ? -37.235 10.110 -44.021 1.00 88.12 727 LEU A C 1
ATOM 5599 O O . LEU A 1 727 ? -37.923 10.812 -44.764 1.00 88.12 727 LEU A O 1
ATOM 5603 N N . LEU A 1 728 ? -37.732 9.499 -42.945 1.00 86.38 728 LEU A N 1
ATOM 5604 C CA . LEU A 1 728 ? -39.030 9.855 -42.374 1.00 86.38 728 LEU A CA 1
ATOM 5605 C C . LEU A 1 728 ? -38.890 11.084 -41.453 1.00 86.38 728 LEU A C 1
ATOM 5607 O O . LEU A 1 728 ? -37.791 11.555 -41.145 1.00 86.38 728 LEU A O 1
ATOM 5611 N N . SER A 1 729 ? -40.021 11.636 -41.008 1.00 80.19 729 SER A N 1
ATOM 5612 C CA . SER A 1 729 ? -40.083 12.903 -40.249 1.00 80.19 729 SER A CA 1
ATOM 5613 C C . SER A 1 729 ? -39.459 12.866 -38.836 1.00 80.19 729 SER A C 1
ATOM 5615 O O . SER A 1 729 ? -39.277 13.914 -38.199 1.00 80.19 729 SER A O 1
ATOM 5617 N N . ASP A 1 730 ? -39.163 11.653 -38.374 1.00 84.38 730 ASP A N 1
ATOM 5618 C CA . ASP A 1 730 ? -38.732 11.205 -37.049 1.00 84.38 730 ASP A CA 1
ATOM 5619 C C . ASP A 1 730 ? -37.437 10.356 -37.087 1.00 84.38 730 ASP A C 1
ATOM 5621 O O . ASP A 1 730 ? -36.857 10.059 -36.036 1.00 84.38 730 ASP A O 1
ATOM 5625 N N . SER A 1 731 ? -36.955 10.011 -38.288 1.00 86.62 731 SER A N 1
ATOM 5626 C CA . SER A 1 731 ? -35.660 9.364 -38.524 1.00 86.62 731 SER A CA 1
ATOM 5627 C C . SER A 1 731 ? -34.484 10.237 -38.077 1.00 86.62 731 SER A C 1
ATOM 5629 O O . SER A 1 731 ? -34.579 11.464 -37.986 1.00 86.62 731 SER A O 1
ATOM 5631 N N . ASN A 1 732 ? -33.341 9.599 -37.829 1.00 84.94 732 ASN A N 1
ATOM 5632 C CA . ASN A 1 732 ? -32.149 10.230 -37.275 1.00 84.94 732 ASN A CA 1
ATOM 5633 C C . ASN A 1 732 ? -30.914 9.867 -38.116 1.00 84.94 732 ASN A C 1
ATOM 5635 O O . ASN A 1 732 ? -30.757 8.725 -38.552 1.00 84.94 732 ASN A O 1
ATOM 5639 N N . LEU A 1 733 ? -30.041 10.845 -38.354 1.00 87.31 733 LEU A N 1
ATOM 5640 C CA . LEU A 1 733 ? -28.865 10.712 -39.215 1.00 87.31 733 LEU A CA 1
ATOM 5641 C C . LEU A 1 733 ? -27.679 11.490 -38.637 1.00 87.31 733 LEU A C 1
ATOM 5643 O O . LEU A 1 733 ? -27.789 12.687 -38.367 1.00 87.31 733 LEU A O 1
ATOM 5647 N N . VAL A 1 734 ? -26.537 10.816 -38.525 1.00 82.44 734 VAL A N 1
ATOM 5648 C CA . VAL A 1 734 ? -25.203 11.412 -38.402 1.00 82.44 734 VAL A CA 1
ATOM 5649 C C . VAL A 1 734 ? -24.427 11.069 -39.671 1.00 82.44 734 VAL A C 1
ATOM 5651 O O . VAL A 1 734 ? -24.312 9.895 -40.014 1.00 82.44 734 VAL A O 1
ATOM 5654 N N . LEU A 1 735 ? -23.865 12.067 -40.347 1.00 85.81 735 LEU A N 1
ATOM 5655 C CA . LEU A 1 735 ? -22.929 11.883 -41.460 1.00 85.81 735 LEU A CA 1
ATOM 5656 C C . LEU A 1 735 ? -21.692 12.749 -41.240 1.00 85.81 735 LEU A C 1
ATOM 5658 O O . LEU A 1 735 ? -21.826 13.945 -40.986 1.00 85.81 735 LEU A O 1
ATOM 5662 N N . VAL A 1 736 ? -20.507 12.171 -41.416 1.00 82.31 736 VAL A N 1
ATOM 5663 C CA . VAL A 1 736 ? -19.246 12.894 -41.608 1.00 82.31 736 VAL A CA 1
ATOM 5664 C C . VAL A 1 736 ? -18.779 12.687 -43.050 1.00 82.31 736 VAL A C 1
ATOM 5666 O O . VAL A 1 736 ? -18.698 11.559 -43.523 1.00 82.31 736 VAL A O 1
ATOM 5669 N N . ASP A 1 737 ? -18.460 13.774 -43.749 1.00 84.75 737 ASP A N 1
ATOM 5670 C CA . ASP A 1 737 ? -17.842 13.761 -45.081 1.00 84.75 737 ASP A CA 1
ATOM 5671 C C . ASP A 1 737 ? -16.600 14.656 -45.060 1.00 84.75 737 ASP A C 1
ATOM 5673 O O . ASP A 1 737 ? -16.688 15.821 -44.665 1.00 84.75 737 ASP A O 1
ATOM 5677 N N . TRP A 1 738 ? -15.426 14.119 -45.404 1.00 81.44 738 TRP A N 1
ATOM 5678 C CA . TRP A 1 738 ? -14.159 14.823 -45.184 1.00 81.44 738 TRP A CA 1
ATOM 5679 C C . TRP A 1 738 ? -12.986 14.383 -46.060 1.00 81.44 738 TRP A C 1
ATOM 5681 O O . TRP A 1 738 ? -12.881 13.245 -46.520 1.00 81.44 738 TRP A O 1
ATOM 5691 N N . ILE A 1 739 ? -12.080 15.339 -46.263 1.00 78.06 739 ILE A N 1
ATOM 5692 C CA . ILE A 1 739 ? -10.946 15.286 -47.185 1.00 78.06 739 ILE A CA 1
ATOM 5693 C C . ILE A 1 739 ? -9.690 15.858 -46.509 1.00 78.06 739 ILE A C 1
ATOM 5695 O O . ILE A 1 739 ? -9.764 16.810 -45.726 1.00 78.06 739 ILE A O 1
ATOM 5699 N N . THR A 1 740 ? -8.521 15.299 -46.829 1.00 79.62 740 THR A N 1
ATOM 5700 C CA . THR A 1 740 ? -7.218 15.773 -46.340 1.00 79.62 740 THR A CA 1
ATOM 5701 C C . THR A 1 740 ? -6.157 15.817 -47.442 1.00 79.62 740 THR A C 1
ATOM 5703 O O . THR A 1 740 ? -6.153 14.998 -48.370 1.00 79.62 740 THR A O 1
ATOM 5706 N N . SER A 1 741 ? -5.218 16.756 -47.312 1.00 67.88 741 SER A N 1
ATOM 5707 C CA . SER A 1 741 ? -3.947 16.738 -48.040 1.00 67.88 741 SER A CA 1
ATOM 5708 C C . SER A 1 741 ? -3.056 15.568 -47.593 1.00 67.88 741 SER A C 1
ATOM 5710 O O . SER A 1 741 ? -3.291 14.969 -46.540 1.00 67.88 741 SER A O 1
ATOM 5712 N N . GLY A 1 742 ? -2.010 15.277 -48.377 1.00 63.56 742 GLY A N 1
ATOM 5713 C CA . GLY A 1 742 ? -0.956 14.307 -48.047 1.00 63.56 742 GLY A CA 1
ATOM 5714 C C . GLY A 1 742 ? -0.107 14.672 -46.817 1.00 63.56 742 GLY A C 1
ATOM 5715 O O . GLY A 1 742 ? -0.463 15.533 -46.012 1.00 63.56 742 GLY A O 1
ATOM 5716 N N . ARG A 1 743 ? 1.045 14.008 -46.647 1.00 56.53 743 ARG A N 1
ATOM 5717 C CA . ARG A 1 743 ? 1.895 14.137 -45.450 1.00 56.53 743 ARG A CA 1
ATOM 5718 C C . ARG A 1 743 ? 2.620 15.484 -45.414 1.00 56.53 743 ARG A C 1
ATOM 5720 O O . ARG A 1 743 ? 3.787 15.598 -45.781 1.00 56.53 743 ARG A O 1
ATOM 5727 N N . HIS A 1 744 ? 1.951 16.494 -44.867 1.00 46.75 744 HIS A N 1
ATOM 5728 C CA . HIS A 1 744 ? 2.489 17.844 -44.678 1.00 46.75 744 HIS A CA 1
ATOM 5729 C C . HIS A 1 744 ? 3.765 17.881 -43.806 1.00 46.75 744 HIS A C 1
ATOM 5731 O O . HIS A 1 744 ? 4.572 18.800 -43.936 1.00 46.75 744 HIS A O 1
ATOM 5737 N N . ALA A 1 745 ? 4.024 16.859 -42.979 1.00 44.53 745 ALA A N 1
ATOM 5738 C CA . ALA A 1 745 ? 5.312 16.677 -42.294 1.00 44.53 745 ALA A CA 1
ATOM 5739 C C . ALA A 1 745 ? 6.519 16.588 -43.262 1.00 44.53 745 ALA A C 1
ATOM 5741 O O . ALA A 1 745 ? 7.631 16.944 -42.886 1.00 44.53 745 ALA A O 1
ATOM 5742 N N . ASN A 1 746 ? 6.287 16.181 -44.516 1.00 48.53 746 ASN A N 1
ATOM 5743 C CA . ASN A 1 746 ? 7.269 16.159 -45.606 1.00 48.53 746 ASN A CA 1
ATOM 5744 C C . ASN A 1 746 ? 7.178 17.396 -46.531 1.00 48.53 746 ASN A C 1
ATOM 5746 O O . ASN A 1 746 ? 7.840 17.439 -47.566 1.00 48.53 746 ASN A O 1
ATOM 5750 N N . GLY A 1 747 ? 6.326 18.381 -46.219 1.00 51.00 747 GLY A N 1
ATOM 5751 C CA . GLY A 1 747 ? 6.055 19.540 -47.081 1.00 51.00 747 GLY A CA 1
ATOM 5752 C C . GLY A 1 747 ? 5.116 19.270 -48.269 1.00 51.00 747 GLY A C 1
ATOM 5753 O O . GLY A 1 747 ? 5.007 20.113 -49.161 1.00 51.00 747 GLY A O 1
ATOM 5754 N N . GLU A 1 748 ? 4.436 18.117 -48.297 1.00 56.97 748 GLU A N 1
ATOM 5755 C CA . GLU A 1 748 ? 3.426 17.783 -49.312 1.00 56.97 748 GLU A CA 1
ATOM 5756 C C . GLU A 1 748 ? 2.242 18.775 -49.252 1.00 56.97 748 GLU A C 1
ATOM 5758 O O . GLU A 1 748 ? 1.743 19.097 -48.174 1.00 56.97 748 GLU A O 1
ATOM 5763 N N . LYS A 1 749 ? 1.782 19.258 -50.416 1.00 59.72 749 LYS A N 1
ATOM 5764 C CA . LYS A 1 749 ? 0.658 20.206 -50.557 1.00 59.72 749 LYS A CA 1
ATOM 5765 C C . LYS A 1 749 ? -0.557 19.549 -51.216 1.00 59.72 749 LYS A C 1
ATOM 5767 O O . LYS A 1 749 ? -0.443 18.473 -51.797 1.00 59.72 749 LYS A O 1
ATOM 5772 N N . TRP A 1 750 ? -1.705 20.233 -51.188 1.00 66.56 750 TRP A N 1
ATOM 5773 C CA . TRP A 1 750 ? -2.881 19.890 -51.997 1.00 66.56 750 TRP A CA 1
ATOM 5774 C C . TRP A 1 750 ? -2.529 19.805 -53.492 1.00 66.56 750 TRP A C 1
ATOM 5776 O O . TRP A 1 750 ? -2.399 20.825 -54.169 1.00 66.56 750 TRP A O 1
ATOM 5786 N N . ASP A 1 751 ? -2.395 18.582 -54.004 1.00 61.91 751 ASP A N 1
ATOM 5787 C CA . ASP A 1 751 ? -2.114 18.292 -55.412 1.00 61.91 751 ASP A CA 1
ATOM 5788 C C . ASP A 1 751 ? -3.121 17.278 -55.973 1.00 61.91 751 ASP A C 1
ATOM 5790 O O . ASP A 1 751 ? -2.787 16.139 -56.279 1.00 61.91 751 ASP A O 1
ATOM 5794 N N . PHE A 1 752 ? -4.381 17.693 -56.095 1.00 67.25 752 PHE A N 1
ATOM 5795 C CA . PHE A 1 752 ? -5.426 16.973 -56.829 1.00 67.25 752 PHE A CA 1
ATOM 5796 C C . PHE A 1 752 ? -5.760 17.716 -58.132 1.00 67.25 752 PHE A C 1
ATOM 5798 O O . PHE A 1 752 ? -5.506 18.912 -58.261 1.00 67.25 752 PHE A O 1
ATOM 5805 N N . GLU A 1 753 ? -6.324 17.020 -59.117 1.00 68.06 753 GLU A N 1
ATOM 5806 C CA . GLU A 1 753 ? -6.860 17.639 -60.337 1.00 68.06 753 GLU A CA 1
ATOM 5807 C C . GLU A 1 753 ? -8.314 18.090 -60.123 1.00 68.06 753 GLU A C 1
ATOM 5809 O O . GLU A 1 753 ? -8.674 19.209 -60.499 1.00 68.06 753 GLU A O 1
ATOM 5814 N N . PHE A 1 754 ? -9.118 17.228 -59.488 1.00 73.06 754 PHE A N 1
ATOM 5815 C CA . PHE A 1 754 ? -10.559 17.393 -59.278 1.00 73.06 754 PHE A CA 1
ATOM 5816 C C . PHE A 1 754 ? -11.025 16.618 -58.033 1.00 73.06 754 PHE A C 1
ATOM 5818 O O . PHE A 1 754 ? -10.761 15.420 -57.922 1.00 73.06 754 PHE A O 1
ATOM 5825 N N . TYR A 1 755 ? -11.771 17.264 -57.139 1.00 78.62 755 TYR A N 1
ATOM 5826 C CA . TYR A 1 755 ? -12.551 16.596 -56.091 1.00 78.62 755 TYR A CA 1
ATOM 5827 C C . TYR A 1 755 ? -13.984 17.120 -56.122 1.00 78.62 755 TYR A C 1
ATOM 5829 O O . TYR A 1 755 ? -14.194 18.336 -56.113 1.00 78.62 755 TYR A O 1
ATOM 5837 N N . LYS A 1 756 ? -14.966 16.215 -56.120 1.00 82.88 756 LYS A N 1
ATOM 5838 C CA . LYS A 1 756 ? -16.377 16.571 -55.979 1.00 82.88 756 LYS A CA 1
ATOM 5839 C C . LYS A 1 756 ? -17.092 15.636 -55.009 1.00 82.88 756 LYS A C 1
ATOM 5841 O O . LYS A 1 756 ? -17.174 14.448 -55.286 1.00 82.88 756 LYS A O 1
ATOM 5846 N N . SER A 1 757 ? -17.672 16.177 -53.942 1.00 84.94 757 SER A N 1
ATOM 5847 C CA . SER A 1 757 ? -18.647 15.469 -53.103 1.00 84.94 757 SER A CA 1
ATOM 5848 C C . SER A 1 757 ? -20.027 16.109 -53.256 1.00 84.94 757 SER A C 1
ATOM 5850 O O . SER A 1 757 ? -20.130 17.328 -53.403 1.00 84.94 757 SER A O 1
ATOM 5852 N N . ILE A 1 758 ? -21.081 15.298 -53.260 1.00 86.88 758 ILE A N 1
ATOM 5853 C CA . ILE A 1 758 ? -22.490 15.706 -53.300 1.00 86.88 758 ILE A CA 1
ATOM 5854 C C . ILE A 1 758 ? -23.193 15.022 -52.130 1.00 86.88 758 ILE A C 1
ATOM 5856 O O . ILE A 1 758 ? -23.187 13.795 -52.057 1.00 86.88 758 ILE A O 1
ATOM 5860 N N . ASN A 1 759 ? -23.832 15.797 -51.256 1.00 87.38 759 ASN A N 1
ATOM 5861 C CA . ASN A 1 759 ? -24.552 15.280 -50.093 1.00 87.38 759 ASN A CA 1
ATOM 5862 C C . ASN A 1 759 ? -26.008 15.751 -50.147 1.00 87.38 759 ASN A C 1
ATOM 5864 O O . ASN A 1 759 ? -26.299 16.921 -49.887 1.00 87.38 759 ASN A O 1
ATOM 5868 N N . ASN A 1 760 ? -26.914 14.832 -50.483 1.00 90.62 760 ASN A N 1
ATOM 5869 C CA . ASN A 1 760 ? -28.341 15.097 -50.601 1.00 90.62 760 ASN A CA 1
ATOM 5870 C C . ASN A 1 760 ? -29.119 14.353 -49.508 1.00 90.62 760 ASN A C 1
ATOM 5872 O O . ASN A 1 760 ? -28.936 13.154 -49.303 1.00 90.62 760 ASN A O 1
ATOM 5876 N N . VAL A 1 761 ? -30.036 15.053 -48.847 1.00 88.94 761 VAL A N 1
ATOM 5877 C CA . VAL A 1 761 ? -30.964 14.500 -47.857 1.00 88.94 761 VAL A CA 1
ATOM 5878 C C . VAL A 1 761 ? -32.383 14.905 -48.245 1.00 88.94 761 VAL A C 1
ATOM 5880 O O . VAL A 1 761 ? -32.649 16.086 -48.475 1.00 88.94 761 VAL A O 1
ATOM 5883 N N . TYR A 1 762 ? -33.290 13.936 -48.287 1.00 87.44 762 TYR A N 1
ATOM 5884 C CA . TYR A 1 762 ? -34.692 14.083 -48.674 1.00 87.44 762 TYR A CA 1
ATOM 5885 C C . TYR A 1 762 ? -35.616 13.568 -47.564 1.00 87.44 762 TYR A C 1
ATOM 5887 O O . TYR A 1 762 ? -35.257 12.638 -46.839 1.00 87.44 762 TYR A O 1
ATOM 5895 N N . LEU A 1 763 ? -36.817 14.139 -47.464 1.00 82.69 763 LEU A N 1
ATOM 5896 C CA . LEU A 1 763 ? -37.963 13.465 -46.844 1.00 82.69 763 LEU A CA 1
ATOM 5897 C C . LEU A 1 763 ? -38.580 12.455 -47.826 1.00 82.69 763 LEU A C 1
ATOM 5899 O O . LEU A 1 763 ? -38.283 12.483 -49.021 1.00 82.69 763 LEU A O 1
ATOM 5903 N N . GLU A 1 764 ? -39.439 11.575 -47.314 1.00 67.38 764 GLU A N 1
ATOM 5904 C CA . GLU A 1 764 ? -40.092 10.502 -48.080 1.00 67.38 764 GLU A CA 1
ATOM 5905 C C . GLU A 1 764 ? -40.841 11.000 -49.339 1.00 67.38 764 GLU A C 1
ATOM 5907 O O . GLU A 1 764 ? -40.759 10.351 -50.379 1.00 67.38 764 GLU A O 1
ATOM 5912 N N . ASP A 1 765 ? -41.437 12.200 -49.304 1.00 65.50 765 ASP A N 1
ATOM 5913 C CA . ASP A 1 765 ? -42.116 12.873 -50.436 1.00 65.50 765 ASP A CA 1
ATOM 5914 C C . ASP A 1 765 ? -41.172 13.392 -51.559 1.00 65.50 765 ASP A C 1
ATOM 5916 O O . ASP A 1 765 ? -41.517 14.316 -52.298 1.00 65.50 765 ASP A O 1
ATOM 5920 N N . ASP A 1 766 ? -39.933 12.891 -51.650 1.00 68.31 766 ASP A N 1
ATOM 5921 C CA . ASP A 1 766 ? -38.834 13.413 -52.496 1.00 68.31 766 ASP A CA 1
ATOM 5922 C C . ASP A 1 766 ? -38.492 14.909 -52.254 1.00 68.31 766 ASP A C 1
ATOM 5924 O O . ASP A 1 766 ? -37.724 15.534 -52.993 1.00 68.31 766 ASP A O 1
ATOM 5928 N N . HIS A 1 767 ? -39.022 15.512 -51.184 1.00 76.50 767 HIS A N 1
ATOM 5929 C CA . HIS A 1 767 ? -38.754 16.898 -50.805 1.00 76.50 767 HIS A CA 1
ATOM 5930 C C . HIS A 1 767 ? -37.328 17.056 -50.236 1.00 76.50 767 HIS A C 1
ATOM 5932 O O . HIS A 1 767 ? -37.008 16.442 -49.213 1.00 76.50 767 HIS A O 1
ATOM 5938 N N . PRO A 1 768 ? -36.456 17.890 -50.840 1.00 80.06 768 PRO A N 1
ATOM 5939 C CA . PRO A 1 768 ? -35.076 18.048 -50.386 1.00 80.06 768 PRO A CA 1
ATOM 5940 C C . PRO A 1 768 ? -34.996 18.824 -49.062 1.00 80.06 768 PRO A C 1
ATOM 5942 O O . PRO A 1 768 ? -35.369 19.995 -48.985 1.00 80.06 768 PRO A O 1
ATOM 5945 N N . LEU A 1 769 ? -34.451 18.181 -48.027 1.00 82.88 769 LEU A N 1
ATOM 5946 C CA . LEU A 1 769 ? -34.118 18.791 -46.734 1.00 82.88 769 LEU A CA 1
ATOM 5947 C C . LEU A 1 769 ? -32.770 19.515 -46.761 1.00 82.88 769 LEU A C 1
ATOM 5949 O O . LEU A 1 769 ? -32.607 20.558 -46.126 1.00 82.88 769 LEU A O 1
ATOM 5953 N N . PHE A 1 770 ? -31.794 18.922 -47.448 1.00 84.62 770 PHE A N 1
ATOM 5954 C CA . PHE A 1 770 ? -30.424 19.411 -47.529 1.00 84.62 770 PHE A CA 1
ATOM 5955 C C . PHE A 1 770 ? -29.813 18.988 -48.863 1.00 84.62 770 PHE A C 1
ATOM 5957 O O . PHE A 1 770 ? -29.922 17.829 -49.251 1.00 84.62 770 PHE A O 1
ATOM 5964 N N . LEU A 1 771 ? -29.177 19.924 -49.563 1.00 85.00 771 LEU A N 1
ATOM 5965 C CA . LEU A 1 771 ? -28.455 19.678 -50.809 1.00 85.00 771 LEU A CA 1
ATOM 5966 C C . LEU A 1 771 ? -27.140 20.453 -50.727 1.00 85.00 771 LEU A C 1
ATOM 5968 O O . LEU A 1 771 ? -27.154 21.684 -50.687 1.00 85.00 771 LEU A O 1
ATOM 5972 N N . ASP A 1 772 ? -26.017 19.745 -50.693 1.00 84.00 772 ASP A N 1
ATOM 5973 C CA . ASP A 1 772 ? -24.678 20.337 -50.703 1.00 84.00 772 ASP A CA 1
ATOM 5974 C C . ASP A 1 772 ? -23.838 19.736 -51.838 1.00 84.00 772 ASP A C 1
ATOM 5976 O O . ASP A 1 772 ? -24.055 18.609 -52.291 1.00 84.00 772 ASP A O 1
ATOM 5980 N N . THR A 1 773 ? -22.895 20.516 -52.354 1.00 80.94 773 THR A N 1
ATOM 5981 C CA . THR A 1 773 ? -21.920 20.063 -53.342 1.00 80.94 773 THR A CA 1
ATOM 5982 C C . THR A 1 773 ? -20.605 20.795 -53.117 1.00 80.94 773 THR A C 1
ATOM 5984 O O . THR A 1 773 ? -20.464 21.972 -53.455 1.00 80.94 773 THR A O 1
ATOM 5987 N N . VAL A 1 774 ? -19.618 20.070 -52.600 1.00 77.38 774 VAL A N 1
ATOM 5988 C CA . VAL A 1 774 ? -18.236 20.535 -52.480 1.00 77.38 774 VAL A CA 1
ATOM 5989 C C . VAL A 1 774 ? -17.532 20.222 -53.796 1.00 77.38 774 VAL A C 1
ATOM 5991 O O . VAL A 1 774 ? -17.412 19.056 -54.156 1.00 77.38 774 VAL A O 1
ATOM 5994 N N . LEU A 1 775 ? -17.065 21.242 -54.520 1.00 76.69 775 LEU A N 1
ATOM 5995 C CA . LEU A 1 775 ? -16.313 21.097 -55.772 1.00 76.69 775 LEU A CA 1
ATOM 5996 C C . LEU A 1 775 ? -14.994 21.866 -55.687 1.00 76.69 775 LEU A C 1
ATOM 5998 O O . LEU A 1 775 ? -15.000 23.067 -55.418 1.00 76.69 775 LEU A O 1
ATOM 6002 N N . LEU A 1 776 ? -13.882 21.181 -55.954 1.00 73.38 776 LEU A N 1
ATOM 6003 C CA . LEU A 1 776 ? -12.525 21.724 -55.919 1.00 73.38 776 LEU A CA 1
ATOM 6004 C C . LEU A 1 776 ? -11.781 21.344 -57.207 1.00 73.38 776 LEU A C 1
ATOM 6006 O O . LEU A 1 776 ? -11.689 20.164 -57.547 1.00 73.38 776 LEU A O 1
ATOM 6010 N N . GLU A 1 777 ? -11.209 22.328 -57.908 1.00 68.56 777 GLU A N 1
ATOM 6011 C CA . GLU A 1 777 ? -10.542 22.127 -59.204 1.00 68.56 777 GLU A CA 1
ATOM 6012 C C . GLU A 1 777 ? -9.214 22.891 -59.304 1.00 68.56 777 GLU A C 1
ATOM 6014 O O . GLU A 1 777 ? -9.101 24.042 -58.883 1.00 68.56 777 GLU A O 1
ATOM 6019 N N . LYS A 1 778 ? -8.203 22.293 -59.948 1.00 62.94 778 LYS A N 1
ATOM 6020 C CA . LYS A 1 778 ? -6.832 22.845 -60.013 1.00 62.94 778 LYS A CA 1
ATOM 6021 C C . LYS A 1 778 ? -6.668 24.136 -60.848 1.00 62.94 778 LYS A C 1
ATOM 6023 O O . LYS A 1 778 ? -5.565 24.673 -60.927 1.00 62.94 778 LYS A O 1
ATOM 6028 N N . ARG A 1 779 ? -7.720 24.637 -61.514 1.00 52.69 779 ARG A N 1
ATOM 6029 C CA . ARG A 1 779 ? -7.651 25.787 -62.451 1.00 52.69 779 ARG A CA 1
ATOM 6030 C C . ARG A 1 779 ? -8.509 27.007 -62.082 1.00 52.69 779 ARG A C 1
ATOM 6032 O O . ARG A 1 779 ? -8.488 27.983 -62.829 1.00 52.69 779 ARG A O 1
ATOM 6039 N N . SER A 1 780 ? -9.216 27.009 -60.951 1.00 48.88 780 SER A N 1
ATOM 6040 C CA . SER A 1 780 ? -10.006 28.170 -60.510 1.00 48.88 780 SER A CA 1
ATOM 6041 C C . SER A 1 780 ? -9.112 29.297 -59.964 1.00 48.88 780 SER A C 1
ATOM 6043 O O . SER A 1 780 ? -8.832 29.376 -58.766 1.00 48.88 780 SER A O 1
ATOM 6045 N N . ILE A 1 781 ? -8.651 30.176 -60.856 1.00 44.34 781 ILE A N 1
ATOM 6046 C CA . ILE A 1 781 ? -7.895 31.389 -60.510 1.00 44.34 781 ILE A CA 1
ATOM 6047 C C . ILE A 1 781 ? -8.757 32.296 -59.609 1.00 44.34 781 ILE A C 1
ATOM 6049 O O . ILE A 1 781 ? -9.900 32.598 -59.943 1.00 44.34 781 ILE A O 1
ATOM 6053 N N . GLN A 1 782 ? -8.189 32.751 -58.486 1.00 49.28 782 GLN A N 1
ATOM 6054 C CA . GLN A 1 782 ? -8.773 33.731 -57.552 1.00 49.28 782 GLN A CA 1
ATOM 6055 C C . GLN A 1 782 ? -10.144 33.389 -56.929 1.00 49.28 782 GLN A C 1
ATOM 6057 O O . GLN A 1 782 ? -11.036 34.232 -56.869 1.00 49.28 782 GLN A O 1
ATOM 6062 N N . SER A 1 783 ? -10.305 32.206 -56.331 1.00 50.91 783 SER A N 1
ATOM 6063 C CA . SER A 1 783 ? -11.129 32.090 -55.110 1.00 50.91 783 SER A CA 1
ATOM 6064 C C . SER A 1 783 ? -10.892 30.781 -54.362 1.00 50.91 783 SER A C 1
ATOM 6066 O O . SER A 1 783 ? -10.598 29.757 -54.966 1.00 50.91 783 SER A O 1
ATOM 6068 N N . ILE A 1 784 ? -11.065 30.829 -53.034 1.00 47.12 784 ILE A N 1
ATOM 6069 C CA . ILE A 1 784 ? -11.145 29.687 -52.101 1.00 47.12 784 ILE A CA 1
ATOM 6070 C C . ILE A 1 784 ? -9.888 28.795 -52.020 1.00 47.12 784 ILE A C 1
ATOM 6072 O O . ILE A 1 784 ? -9.326 28.718 -50.933 1.00 47.12 784 ILE A O 1
ATOM 6076 N N . ALA A 1 785 ? -9.385 28.211 -53.109 1.00 45.94 785 ALA A N 1
ATOM 6077 C CA . ALA A 1 785 ? -8.233 27.304 -53.124 1.00 45.94 785 ALA A CA 1
ATOM 6078 C C . ALA A 1 785 ? -6.969 27.897 -52.465 1.00 45.94 785 ALA A C 1
ATOM 6080 O O . ALA A 1 785 ? -6.311 27.222 -51.677 1.00 45.94 785 ALA A O 1
ATOM 6081 N N . GLU A 1 786 ? -6.661 29.178 -52.695 1.00 52.19 786 GLU A N 1
ATOM 6082 C CA . GLU A 1 786 ? -5.543 29.872 -52.024 1.00 52.19 786 GLU A CA 1
ATOM 6083 C C . GLU A 1 786 ? -5.731 29.973 -50.500 1.00 52.19 786 GLU A C 1
ATOM 6085 O O . GLU A 1 786 ? -4.755 29.918 -49.765 1.00 52.19 786 GLU A O 1
ATOM 6090 N N . ARG A 1 787 ? -6.978 30.058 -50.011 1.00 54.50 787 ARG A N 1
ATOM 6091 C CA . ARG A 1 787 ? -7.308 30.060 -48.571 1.00 54.50 787 ARG A CA 1
ATOM 6092 C C . ARG A 1 787 ? -7.367 28.649 -47.971 1.00 54.50 787 ARG A C 1
ATOM 6094 O O . ARG A 1 787 ? -7.347 28.509 -46.753 1.00 54.50 787 ARG A O 1
ATOM 6101 N N . MET A 1 788 ? -7.459 27.618 -48.812 1.00 55.25 788 MET A N 1
ATOM 6102 C CA . MET A 1 788 ? -7.421 26.207 -48.409 1.00 55.25 788 MET A CA 1
ATOM 6103 C C . MET A 1 788 ? -5.993 25.658 -48.361 1.00 55.25 788 MET A C 1
ATOM 6105 O O . MET A 1 788 ? -5.736 24.758 -47.572 1.00 55.25 788 MET A O 1
ATOM 6109 N N . GLN A 1 789 ? -5.051 26.218 -49.136 1.00 57.75 789 GLN A N 1
ATOM 6110 C CA . GLN A 1 789 ? -3.634 25.820 -49.094 1.00 57.75 789 GLN A CA 1
ATOM 6111 C C . GLN A 1 789 ? -2.996 25.940 -47.703 1.00 57.75 789 GLN A C 1
ATOM 6113 O O . GLN A 1 789 ? -2.032 25.233 -47.426 1.00 57.75 789 GLN A O 1
ATOM 6118 N N . ASP A 1 790 ? -3.538 26.802 -46.841 1.00 60.66 790 ASP A N 1
ATOM 6119 C CA . ASP A 1 790 ? -3.057 27.013 -45.476 1.00 60.66 790 ASP A CA 1
ATOM 6120 C C . ASP A 1 790 ? -3.647 26.018 -44.439 1.00 60.66 790 ASP A C 1
ATOM 6122 O O . ASP A 1 790 ? -3.298 26.094 -43.259 1.00 60.66 790 ASP A O 1
ATOM 6126 N N . TYR A 1 791 ? -4.576 25.132 -44.824 1.00 74.00 791 TYR A N 1
ATOM 6127 C CA . TYR A 1 791 ? -5.227 24.123 -43.964 1.00 74.00 791 TYR A CA 1
ATOM 6128 C C . TYR A 1 791 ? -4.986 22.707 -44.520 1.00 74.00 791 TYR A C 1
ATOM 6130 O O . TYR A 1 791 ? -4.857 22.545 -45.729 1.00 74.00 791 TYR A O 1
ATOM 6138 N N . GLN A 1 792 ? -4.935 21.677 -43.667 1.00 75.12 792 GLN A N 1
ATOM 6139 C CA . GLN A 1 792 ? -4.640 20.290 -44.078 1.00 75.12 792 GLN A CA 1
ATOM 6140 C C . GLN A 1 792 ? -5.894 19.416 -44.211 1.00 75.12 792 GLN A C 1
ATOM 6142 O O . GLN A 1 792 ? -5.949 18.566 -45.095 1.00 75.12 792 GLN A O 1
ATOM 6147 N N . ALA A 1 793 ? -6.897 19.626 -43.354 1.00 80.25 793 ALA A N 1
ATOM 6148 C CA . ALA A 1 793 ? -8.088 18.787 -43.250 1.00 80.25 793 ALA A CA 1
ATOM 6149 C C . ALA A 1 793 ? -9.370 19.625 -43.295 1.00 80.25 793 ALA A C 1
ATOM 6151 O O . ALA A 1 793 ? -9.443 20.702 -42.696 1.00 80.25 793 ALA A O 1
ATOM 6152 N N . ILE A 1 794 ? -10.387 19.133 -44.004 1.00 81.25 794 ILE A N 1
ATOM 6153 C CA . ILE A 1 794 ? -11.679 19.807 -44.176 1.00 81.25 794 ILE A CA 1
ATOM 6154 C C . ILE A 1 794 ? -12.795 18.777 -44.042 1.00 81.25 794 ILE A C 1
ATOM 6156 O O . ILE A 1 794 ? -12.745 17.732 -44.686 1.00 81.25 794 ILE A O 1
ATOM 6160 N N . ALA A 1 795 ? -13.795 19.079 -43.214 1.00 84.56 795 ALA A N 1
ATOM 6161 C CA . ALA A 1 795 ? -14.882 18.163 -42.888 1.00 84.56 795 ALA A CA 1
ATOM 6162 C C . ALA A 1 795 ? -16.249 18.848 -42.861 1.00 84.56 795 ALA A C 1
ATOM 6164 O O . ALA A 1 795 ? -16.378 20.021 -42.502 1.00 84.56 795 ALA A O 1
ATOM 6165 N N . MET A 1 796 ? -17.281 18.080 -43.185 1.00 87.31 796 MET A N 1
ATOM 6166 C CA . MET A 1 796 ? -18.683 18.411 -43.002 1.00 87.31 796 MET A CA 1
ATOM 6167 C C . MET A 1 796 ? -19.319 17.382 -42.073 1.00 87.31 796 MET A C 1
ATOM 6169 O O . MET A 1 796 ? -19.087 16.187 -42.228 1.00 87.31 796 MET A O 1
ATOM 6173 N N . VAL A 1 797 ? -20.119 17.846 -41.115 1.00 86.94 797 VAL A N 1
ATOM 6174 C CA . VAL A 1 797 ? -20.869 16.995 -40.183 1.00 86.94 797 VAL A CA 1
ATOM 6175 C C . VAL A 1 797 ? -22.340 17.349 -40.296 1.00 86.94 797 VAL A C 1
ATOM 6177 O O . VAL A 1 797 ? -22.703 18.492 -40.029 1.00 86.94 797 VAL A O 1
ATOM 6180 N N . ILE A 1 798 ? -23.183 16.398 -40.679 1.00 88.56 798 ILE A N 1
ATOM 6181 C CA . ILE A 1 798 ? -24.639 16.552 -40.727 1.00 88.56 798 ILE A CA 1
ATOM 6182 C C . ILE A 1 798 ? -25.236 15.783 -39.547 1.00 88.56 798 ILE A C 1
ATOM 6184 O O . ILE A 1 798 ? -24.962 14.597 -39.385 1.00 88.56 798 ILE A O 1
ATOM 6188 N N . LEU A 1 799 ? -26.055 16.456 -38.739 1.00 87.50 799 LEU A N 1
ATOM 6189 C CA . LEU A 1 799 ? -26.807 15.886 -37.621 1.00 87.50 799 LEU A CA 1
ATOM 6190 C C . LEU A 1 799 ? -28.294 16.183 -37.831 1.00 87.50 799 LEU A C 1
ATOM 6192 O O . LEU A 1 799 ? -28.686 17.349 -37.830 1.00 87.50 799 LEU A O 1
ATOM 6196 N N . PHE A 1 800 ? -29.141 15.169 -37.965 1.00 87.69 800 PHE A N 1
ATOM 6197 C CA . PHE A 1 800 ? -30.587 15.323 -38.161 1.00 87.69 800 PHE A CA 1
ATOM 6198 C C . PHE A 1 800 ? -31.378 14.361 -37.270 1.00 87.69 800 PHE A C 1
ATOM 6200 O O . PHE A 1 800 ? -30.942 13.235 -37.044 1.00 87.69 800 PHE A O 1
ATOM 6207 N N . GLY A 1 801 ? -32.559 14.784 -36.814 1.00 84.62 801 GLY A N 1
ATOM 6208 C CA . GLY A 1 801 ? -33.519 13.921 -36.120 1.00 84.62 801 GLY A CA 1
ATOM 6209 C C . GLY A 1 801 ? -33.700 14.234 -34.634 1.00 84.62 801 GLY A C 1
ATOM 6210 O O . GLY A 1 801 ? -32.883 14.898 -33.994 1.00 84.62 801 GLY A O 1
ATOM 6211 N N . ALA A 1 802 ? -34.822 13.777 -34.074 1.00 77.00 802 ALA A N 1
ATOM 6212 C CA . ALA A 1 802 ? -35.247 14.131 -32.722 1.00 77.00 802 ALA A CA 1
ATOM 6213 C C . ALA A 1 802 ? -34.323 13.585 -31.616 1.00 77.00 802 ALA A C 1
ATOM 6215 O O . ALA A 1 802 ? -34.125 14.271 -30.611 1.00 77.00 802 ALA A O 1
ATOM 6216 N N . LYS A 1 803 ? -33.730 12.398 -31.809 1.00 72.50 803 LYS A N 1
ATOM 6217 C CA . LYS A 1 803 ? -32.840 11.739 -30.834 1.00 72.50 803 LYS A CA 1
ATOM 6218 C C . LYS A 1 803 ? -31.497 12.468 -30.671 1.00 72.50 803 LYS A C 1
ATOM 6220 O O . LYS A 1 803 ? -30.836 12.290 -29.657 1.00 72.50 803 LYS A O 1
ATOM 6225 N N . LEU A 1 804 ? -31.123 13.330 -31.623 1.00 76.25 804 LEU A N 1
ATOM 6226 C CA . LEU A 1 804 ? -29.857 14.076 -31.623 1.00 76.25 804 LEU A CA 1
ATOM 6227 C C . LEU A 1 804 ? -29.987 15.533 -31.137 1.00 76.25 804 LEU A C 1
ATOM 6229 O O . LEU A 1 804 ? -29.005 16.270 -31.185 1.00 76.25 804 LEU A O 1
ATOM 6233 N N . LYS A 1 805 ? -31.165 15.979 -30.672 1.00 78.94 805 LYS A N 1
ATOM 6234 C CA . LYS A 1 805 ? -31.435 17.404 -30.379 1.00 78.94 805 LYS A CA 1
ATOM 6235 C C . LYS A 1 805 ? -30.491 18.059 -29.365 1.00 78.94 805 LYS A C 1
ATOM 6237 O O . LYS A 1 805 ? -30.127 19.219 -29.554 1.00 78.94 805 LYS A O 1
ATOM 6242 N N . GLU A 1 806 ? -30.084 17.355 -28.310 1.00 72.50 806 GLU A N 1
ATOM 6243 C CA . GLU A 1 806 ? -29.186 17.947 -27.307 1.00 72.50 806 GLU A CA 1
ATOM 6244 C C . GLU A 1 806 ? -27.742 18.030 -27.836 1.00 72.50 806 GLU A C 1
ATOM 6246 O O . GLU A 1 806 ? -27.124 19.086 -27.726 1.00 72.50 806 GLU A O 1
ATOM 6251 N N . ILE A 1 807 ? -27.266 17.007 -28.561 1.00 72.12 807 ILE A N 1
ATOM 6252 C CA . ILE A 1 807 ? -25.990 17.035 -29.303 1.00 72.12 807 ILE A CA 1
ATOM 6253 C C . ILE A 1 807 ? -25.990 18.188 -30.325 1.00 72.12 807 ILE A C 1
ATOM 6255 O O . ILE A 1 807 ? -25.069 19.001 -30.350 1.00 72.12 807 ILE A O 1
ATOM 6259 N N . GLN A 1 808 ? -27.052 18.326 -31.129 1.00 80.19 808 GLN A N 1
ATOM 6260 C CA . GLN A 1 808 ? -27.235 19.425 -32.091 1.00 80.19 808 GLN A CA 1
ATOM 6261 C C . GLN A 1 808 ? -27.121 20.811 -31.437 1.00 80.19 808 GLN A C 1
ATOM 6263 O O . GLN A 1 808 ? -26.534 21.727 -32.018 1.00 80.19 808 GLN A O 1
ATOM 6268 N N . LYS A 1 809 ? -27.701 20.983 -30.247 1.00 80.06 809 LYS A N 1
ATOM 6269 C CA . LYS A 1 809 ? -27.671 22.224 -29.464 1.00 80.06 809 LYS A CA 1
ATOM 6270 C C . LYS A 1 809 ? -26.286 22.473 -28.857 1.00 80.06 809 LYS A C 1
ATOM 6272 O O . LYS A 1 809 ? -25.755 23.573 -28.998 1.00 80.06 809 LYS A O 1
ATOM 6277 N N . GLN A 1 810 ? -25.673 21.451 -28.262 1.00 77.06 810 GLN A N 1
ATOM 6278 C CA . GLN A 1 810 ? -24.331 21.511 -27.682 1.00 77.06 810 GLN A CA 1
ATOM 6279 C C . GLN A 1 810 ? -23.269 21.856 -28.741 1.00 77.06 810 GLN A C 1
ATOM 6281 O O . GLN A 1 810 ? -22.398 22.692 -28.493 1.00 77.06 810 GLN A O 1
ATOM 6286 N N . VAL A 1 811 ? -23.389 21.287 -29.943 1.00 76.50 811 VAL A N 1
ATOM 6287 C CA . VAL A 1 811 ? -22.550 21.585 -31.116 1.00 76.50 811 VAL A CA 1
ATOM 6288 C C . VAL A 1 811 ? -22.747 23.020 -31.611 1.00 76.50 811 VAL A C 1
ATOM 6290 O O . VAL A 1 811 ? -21.765 23.712 -31.888 1.00 76.50 811 VAL A O 1
ATOM 6293 N N . GLN A 1 812 ? -23.993 23.502 -31.700 1.00 81.62 812 GLN A N 1
ATOM 6294 C CA . GLN A 1 812 ? -24.280 24.902 -32.044 1.00 81.62 812 GLN A CA 1
ATOM 6295 C C . GLN A 1 812 ? -23.644 25.876 -31.046 1.00 81.62 812 GLN A C 1
ATOM 6297 O O . GLN A 1 812 ? -23.011 26.847 -31.461 1.00 81.62 812 GLN A O 1
ATOM 6302 N N . GLU A 1 813 ? -23.782 25.618 -29.744 1.00 82.31 813 GLU A N 1
ATOM 6303 C CA . GLU A 1 813 ? -23.235 26.480 -28.695 1.00 82.31 813 GLU A CA 1
ATOM 6304 C C . GLU A 1 813 ? -21.699 26.464 -28.678 1.00 82.31 813 GLU A C 1
ATOM 6306 O O . GLU A 1 813 ? -21.080 27.529 -28.661 1.00 82.31 813 GLU A O 1
ATOM 6311 N N . ASN A 1 814 ? -21.074 25.290 -28.813 1.00 78.50 814 ASN A N 1
ATOM 6312 C CA . ASN A 1 814 ? -19.616 25.165 -28.888 1.00 78.50 814 ASN A CA 1
ATOM 6313 C C . ASN A 1 814 ? -19.032 25.921 -30.093 1.00 78.50 814 ASN A C 1
ATOM 6315 O O . ASN A 1 814 ? -18.144 26.756 -29.920 1.00 78.50 814 ASN A O 1
ATOM 6319 N N . VAL A 1 815 ? -19.564 25.717 -31.305 1.00 80.94 815 VAL A N 1
ATOM 6320 C CA . VAL A 1 815 ? -19.066 26.419 -32.507 1.00 80.94 815 VAL A CA 1
ATOM 6321 C C . VAL A 1 815 ? -19.319 27.931 -32.427 1.00 80.94 815 VAL A C 1
ATOM 6323 O O . VAL A 1 815 ? -18.467 28.722 -32.835 1.00 80.94 815 VAL A O 1
ATOM 6326 N N . LYS A 1 816 ? -20.444 28.362 -31.842 1.00 80.38 816 LYS A N 1
ATOM 6327 C CA . LYS A 1 816 ? -20.747 29.782 -31.595 1.00 80.38 816 LYS A CA 1
ATOM 6328 C C . LYS A 1 816 ? -19.763 30.427 -30.610 1.00 80.38 816 LYS A C 1
ATOM 6330 O O . LYS A 1 816 ? -19.358 31.574 -30.821 1.00 80.38 816 LYS A O 1
ATOM 6335 N N . ASN A 1 817 ? -19.354 29.707 -29.567 1.00 77.94 817 ASN A N 1
ATOM 6336 C CA . ASN A 1 817 ? -18.353 30.180 -28.611 1.00 77.94 817 ASN A CA 1
ATOM 6337 C C . ASN A 1 817 ? -16.974 30.308 -29.283 1.00 77.94 817 ASN A C 1
ATOM 6339 O O . ASN A 1 817 ? -16.379 31.383 -29.230 1.00 77.94 817 ASN A O 1
ATOM 6343 N N . MET A 1 818 ? -16.542 29.294 -30.044 1.00 74.31 818 MET A N 1
ATOM 6344 C CA . MET A 1 818 ? -15.292 29.338 -30.824 1.00 74.31 818 MET A CA 1
ATOM 6345 C C . MET A 1 818 ? -15.262 30.513 -31.820 1.00 74.31 818 MET A C 1
ATOM 6347 O O . MET A 1 818 ? -14.278 31.251 -31.887 1.00 74.31 818 MET A O 1
ATOM 6351 N N . MET A 1 819 ? -16.358 30.757 -32.552 1.00 68.38 819 MET A N 1
ATOM 6352 C CA . MET A 1 819 ? -16.491 31.939 -33.420 1.00 68.38 819 MET A CA 1
ATOM 6353 C C . MET A 1 819 ? -16.364 33.258 -32.646 1.00 68.38 819 MET A C 1
ATOM 6355 O O . MET A 1 819 ? -15.764 34.214 -33.140 1.00 68.38 819 MET A O 1
ATOM 6359 N N . SER A 1 820 ? -16.923 33.323 -31.436 1.00 66.69 820 SER A N 1
ATOM 6360 C CA . SER A 1 820 ? -16.919 34.535 -30.610 1.00 66.69 820 SER A CA 1
ATOM 6361 C C . SER A 1 820 ? -15.512 34.885 -30.117 1.00 66.69 820 SER A C 1
ATOM 6363 O O . SER A 1 820 ? -15.118 36.052 -30.165 1.00 66.69 820 SER A O 1
ATOM 6365 N N . GLU A 1 821 ? -14.721 33.890 -29.717 1.00 62.66 821 GLU A N 1
ATOM 6366 C CA . GLU A 1 821 ? -13.316 34.062 -29.319 1.00 62.66 821 GLU A CA 1
ATOM 6367 C C . GLU A 1 821 ? -12.436 34.493 -30.506 1.00 62.66 821 GLU A C 1
ATOM 6369 O O . GLU A 1 821 ? -11.668 35.456 -30.407 1.00 62.66 821 GLU A O 1
ATOM 6374 N N . GLN A 1 822 ? -12.614 33.862 -31.673 1.00 62.66 822 GLN A N 1
ATOM 6375 C CA . GLN A 1 822 ? -11.902 34.228 -32.904 1.00 62.66 822 GLN A CA 1
ATOM 6376 C C . GLN A 1 822 ? -12.224 35.663 -33.360 1.00 62.66 822 GLN A C 1
ATOM 6378 O O . GLN A 1 822 ? -11.333 36.404 -33.789 1.00 62.66 822 GLN A O 1
ATOM 6383 N N . LEU A 1 823 ? -13.474 36.108 -33.197 1.00 55.91 823 LEU A N 1
ATOM 6384 C CA . LEU A 1 823 ? -13.867 37.493 -33.462 1.00 55.91 823 LEU A CA 1
ATOM 6385 C C . LEU A 1 823 ? -13.238 38.484 -32.469 1.00 55.91 823 LEU A C 1
ATOM 6387 O O . LEU A 1 823 ? -12.812 39.560 -32.900 1.00 55.91 823 LEU A O 1
ATOM 6391 N N . GLN A 1 824 ? -13.097 38.140 -31.184 1.00 54.44 824 GLN A N 1
ATOM 6392 C CA . GLN A 1 824 ? -12.430 39.011 -30.203 1.00 54.44 824 GLN A CA 1
ATOM 6393 C C . GLN A 1 824 ? -10.944 39.234 -30.528 1.00 54.44 824 GLN A C 1
ATOM 6395 O O . GLN A 1 824 ? -10.479 40.378 -30.486 1.00 54.44 824 GLN A O 1
ATOM 6400 N N . LEU A 1 825 ? -10.220 38.191 -30.952 1.00 51.62 825 LEU A N 1
ATOM 6401 C CA . LEU A 1 825 ? -8.827 38.290 -31.424 1.00 51.62 825 LEU A CA 1
ATOM 6402 C C . LEU A 1 825 ? -8.679 39.235 -32.639 1.00 51.62 825 LEU A C 1
ATOM 6404 O O . LEU A 1 825 ? -7.691 39.968 -32.761 1.00 51.62 825 LEU A O 1
ATOM 6408 N N . SER A 1 826 ? -9.693 39.292 -33.510 1.00 46.69 826 SER A N 1
ATOM 6409 C CA . SER A 1 826 ? -9.734 40.221 -34.653 1.00 46.69 826 SER A CA 1
ATOM 6410 C C . SER A 1 826 ? -10.046 41.684 -34.281 1.00 46.69 826 SER A C 1
ATOM 6412 O O . SER A 1 826 ? -9.819 42.592 -35.086 1.00 46.69 826 SER A O 1
ATOM 6414 N N . TYR A 1 827 ? -10.571 41.922 -33.072 1.00 44.06 827 TYR A N 1
ATOM 6415 C CA . TYR A 1 827 ? -10.976 43.245 -32.581 1.00 44.06 827 TYR A CA 1
ATOM 6416 C C . TYR A 1 827 ? -9.931 43.888 -31.662 1.00 44.06 827 TYR A C 1
ATOM 6418 O O . TYR A 1 827 ? -9.674 45.088 -31.780 1.00 44.06 827 TYR A O 1
ATOM 6426 N N . SER A 1 828 ? -9.286 43.113 -30.784 1.00 45.44 828 SER A N 1
ATOM 6427 C CA . SER A 1 828 ? -8.189 43.597 -29.927 1.00 45.44 828 SER A CA 1
ATOM 6428 C C . SER A 1 828 ? -7.024 44.142 -30.764 1.00 45.44 828 SER A C 1
ATOM 6430 O O . SER A 1 828 ? -6.548 45.257 -30.536 1.00 45.44 828 SER A O 1
ATOM 6432 N N . SER A 1 829 ? -6.670 43.423 -31.830 1.00 44.62 829 SER A N 1
ATOM 6433 C CA . SER A 1 829 ? -5.661 43.795 -32.831 1.00 44.62 829 SER A CA 1
ATOM 6434 C C . SER A 1 829 ? -5.983 45.066 -33.642 1.00 44.62 829 SER A C 1
ATOM 6436 O O . SER A 1 829 ? -5.103 45.588 -34.326 1.00 44.62 829 SER A O 1
ATOM 6438 N N . ARG A 1 830 ? -7.201 45.627 -33.549 1.00 43.22 830 ARG A N 1
ATOM 6439 C CA . ARG A 1 830 ? -7.556 46.920 -34.173 1.00 43.22 830 ARG A CA 1
ATOM 6440 C C . ARG A 1 830 ? -7.337 48.140 -33.276 1.00 43.22 830 ARG A C 1
ATOM 6442 O O . ARG A 1 830 ? -7.288 49.245 -33.811 1.00 43.22 830 ARG A O 1
ATOM 6449 N N . ARG A 1 831 ? -7.208 47.983 -31.949 1.00 42.22 831 ARG A N 1
ATOM 6450 C CA . ARG A 1 831 ? -7.022 49.126 -31.026 1.00 42.22 831 ARG A CA 1
ATOM 6451 C C . ARG A 1 831 ? -5.583 49.643 -30.956 1.00 42.22 831 ARG A C 1
ATOM 6453 O O . ARG A 1 831 ? -5.396 50.828 -30.706 1.00 42.22 831 ARG A O 1
ATOM 6460 N N . HIS A 1 832 ? -4.583 48.812 -31.245 1.00 41.88 832 HIS A N 1
ATOM 6461 C CA . HIS A 1 832 ? -3.191 49.254 -31.368 1.00 41.88 832 HIS A CA 1
ATOM 6462 C C . HIS A 1 832 ? -2.852 49.611 -32.822 1.00 41.88 832 HIS A C 1
ATOM 6464 O O . HIS A 1 832 ? -2.262 48.822 -33.557 1.00 41.88 832 HIS A O 1
ATOM 6470 N N . LYS A 1 833 ? -3.236 50.825 -33.234 1.00 42.06 833 LYS A N 1
ATOM 6471 C CA . LYS A 1 833 ? -2.800 51.443 -34.496 1.00 42.06 833 LYS A CA 1
ATOM 6472 C C . LYS A 1 833 ? -2.294 52.871 -34.284 1.00 42.06 833 LYS A C 1
ATOM 6474 O O . LYS A 1 833 ? -2.963 53.844 -34.619 1.00 42.06 833 LYS A O 1
ATOM 6479 N N . SER A 1 834 ? -1.065 52.962 -33.793 1.00 39.28 834 SER A N 1
ATOM 6480 C CA . SER A 1 834 ? -0.225 54.154 -33.894 1.00 39.28 834 SER A CA 1
ATOM 6481 C C . SER A 1 834 ? 1.233 53.725 -34.078 1.00 39.28 834 SER A C 1
ATOM 6483 O O . SER A 1 834 ? 1.784 53.053 -33.212 1.00 39.28 834 SER A O 1
ATOM 6485 N N . GLU A 1 835 ? 1.821 54.168 -35.192 1.00 40.66 835 GLU A N 1
ATOM 6486 C CA . GLU A 1 835 ? 3.264 54.202 -35.494 1.00 40.66 835 GLU A CA 1
ATOM 6487 C C . GLU A 1 835 ? 4.014 52.892 -35.832 1.00 40.66 835 GLU A C 1
ATOM 6489 O O . GLU A 1 835 ? 3.638 51.778 -35.474 1.00 40.66 835 GLU A O 1
ATOM 6494 N N . SER A 1 836 ? 5.120 53.084 -36.568 1.00 34.22 836 SER A N 1
ATOM 6495 C CA . SER A 1 836 ? 6.004 52.099 -37.222 1.00 34.22 836 SER A CA 1
ATOM 6496 C C . SER A 1 836 ? 5.393 51.258 -38.363 1.00 34.22 836 SER A C 1
ATOM 6498 O O . SER A 1 836 ? 4.262 50.780 -38.312 1.00 34.22 836 SER A O 1
ATOM 6500 N N . SER A 1 837 ? 6.159 51.098 -39.448 1.00 42.97 837 SER A N 1
ATOM 6501 C CA . SER A 1 837 ? 5.726 50.473 -40.703 1.00 42.97 837 SER A CA 1
ATOM 6502 C C . SER A 1 837 ? 6.394 49.115 -40.941 1.00 42.97 837 SER A C 1
ATOM 6504 O O . SER A 1 837 ? 7.492 49.019 -41.485 1.00 42.97 837 SER A O 1
ATOM 6506 N N . SER A 1 838 ? 5.688 48.032 -40.620 1.00 36.22 838 SER A N 1
ATOM 6507 C CA . SER A 1 838 ? 6.048 46.675 -41.049 1.00 36.22 838 SER A CA 1
ATOM 6508 C C . SER A 1 838 ? 4.803 45.885 -41.476 1.00 36.22 838 SER A C 1
ATOM 6510 O O . SER A 1 838 ? 3.673 46.186 -41.083 1.00 36.22 838 SER A O 1
ATOM 6512 N N . ARG A 1 839 ? 4.983 44.885 -42.350 1.00 43.84 839 ARG A N 1
ATOM 6513 C CA . ARG A 1 839 ? 3.883 44.047 -42.860 1.00 43.84 839 ARG A CA 1
ATOM 6514 C C . ARG A 1 839 ? 3.505 42.966 -41.842 1.00 43.84 839 ARG A C 1
ATOM 6516 O O . ARG A 1 839 ? 3.822 41.795 -42.046 1.00 43.84 839 ARG A O 1
ATOM 6523 N N . ASN A 1 840 ? 2.789 43.344 -40.785 1.00 34.91 840 ASN A N 1
ATOM 6524 C CA . ASN A 1 840 ? 2.140 42.371 -39.905 1.00 34.91 840 ASN A CA 1
ATOM 6525 C C . ASN A 1 840 ? 1.144 41.525 -40.714 1.00 34.91 840 ASN A C 1
ATOM 6527 O O . ASN A 1 840 ? 0.093 42.012 -41.137 1.00 34.91 840 ASN A O 1
ATOM 6531 N N . ARG A 1 841 ? 1.477 40.246 -40.929 1.00 44.19 841 ARG A N 1
ATOM 6532 C CA . ARG A 1 841 ? 0.496 39.237 -41.343 1.00 44.19 841 ARG A CA 1
ATOM 6533 C C . ARG A 1 841 ? -0.504 39.067 -40.200 1.00 44.19 841 ARG A C 1
ATOM 6535 O O . ARG A 1 841 ? -0.102 39.029 -39.040 1.00 44.19 841 ARG A O 1
ATOM 6542 N N . PHE A 1 842 ? -1.787 38.923 -40.521 1.00 50.47 842 PHE A N 1
ATOM 6543 C CA . PHE A 1 842 ? -2.738 38.388 -39.549 1.00 50.47 842 PHE A CA 1
ATOM 6544 C C . PHE A 1 842 ? -2.287 36.972 -39.170 1.00 50.47 842 PHE A C 1
ATOM 6546 O O . PHE A 1 842 ? -1.985 36.177 -40.062 1.00 50.47 842 PHE A O 1
ATOM 6553 N N . MET A 1 843 ? -2.235 36.654 -37.873 1.00 53.91 843 MET A N 1
ATOM 6554 C CA . MET A 1 843 ? -2.107 35.257 -37.458 1.00 53.91 843 MET A CA 1
ATOM 6555 C C . MET A 1 843 ? -3.360 34.505 -37.900 1.00 53.91 843 MET A C 1
ATOM 6557 O O . MET A 1 843 ? -4.485 34.956 -37.677 1.00 53.91 843 MET A O 1
ATOM 6561 N N . LYS A 1 844 ? -3.143 33.373 -38.561 1.00 61.62 844 LYS A N 1
ATOM 6562 C CA . LYS A 1 844 ? -4.194 32.481 -39.032 1.00 61.62 844 LYS A CA 1
ATOM 6563 C C . LYS A 1 844 ? -4.596 31.533 -37.889 1.00 61.62 844 LYS A C 1
ATOM 6565 O O . LYS A 1 844 ? -3.694 30.977 -37.270 1.00 61.62 844 LYS A O 1
ATOM 6570 N N . PRO A 1 845 ? -5.896 31.316 -37.615 1.00 66.88 845 PRO A N 1
ATOM 6571 C CA . PRO A 1 845 ? -6.324 30.326 -36.632 1.00 66.88 845 PRO A CA 1
ATOM 6572 C C . PRO A 1 845 ? -6.104 28.895 -37.147 1.00 66.88 845 PRO A C 1
ATOM 6574 O O . PRO A 1 845 ? -6.327 28.600 -38.325 1.00 66.88 845 PRO A O 1
ATOM 6577 N N . GLU A 1 846 ? -5.700 28.014 -36.238 1.00 72.25 846 GLU A N 1
ATOM 6578 C CA . GLU A 1 846 ? -5.362 26.598 -36.470 1.00 72.25 846 GLU A CA 1
ATOM 6579 C C . GLU A 1 846 ? -6.607 25.762 -36.840 1.00 72.25 846 GLU A C 1
ATOM 6581 O O . GLU A 1 846 ? -6.577 24.867 -37.688 1.00 72.25 846 GLU A O 1
ATOM 6586 N N . PHE A 1 847 ? -7.762 26.138 -36.286 1.00 80.94 847 PHE A N 1
ATOM 6587 C CA . PHE A 1 847 ? -9.054 25.484 -36.491 1.00 80.94 847 PHE A CA 1
ATOM 6588 C C . PHE A 1 847 ? -10.155 26.527 -36.732 1.00 80.94 847 PHE A C 1
ATOM 6590 O O . PHE A 1 847 ? -10.285 27.485 -35.970 1.00 80.94 847 PHE A O 1
ATOM 6597 N N . ILE A 1 848 ? -10.981 26.337 -37.761 1.00 80.19 848 ILE A N 1
ATOM 6598 C CA . ILE A 1 848 ? -12.221 27.089 -37.995 1.00 80.19 848 ILE A CA 1
ATOM 6599 C C . ILE A 1 848 ? -13.367 26.087 -38.115 1.00 80.19 848 ILE A C 1
ATOM 6601 O O . ILE A 1 848 ? -13.295 25.153 -38.909 1.00 80.19 848 ILE A O 1
ATOM 6605 N N . ALA A 1 849 ? -14.459 26.331 -37.393 1.00 83.00 849 ALA A N 1
ATOM 6606 C CA . ALA A 1 849 ? -15.740 25.680 -37.632 1.00 83.00 849 ALA A CA 1
ATOM 6607 C C . ALA A 1 849 ? -16.839 26.723 -37.852 1.00 83.00 849 ALA A C 1
ATOM 6609 O O . ALA A 1 849 ? -16.780 27.840 -37.341 1.00 83.00 849 ALA A O 1
ATOM 6610 N N . SER A 1 850 ? -17.857 26.335 -38.611 1.00 84.19 850 SER A N 1
ATOM 6611 C CA . SER A 1 850 ? -19.092 27.086 -38.825 1.00 84.19 850 SER A CA 1
ATOM 6612 C C . SER A 1 850 ? -20.278 26.140 -38.716 1.00 84.19 850 SER A C 1
ATOM 6614 O O . SER A 1 850 ? -20.165 24.978 -39.095 1.00 84.19 850 SER A O 1
ATOM 6616 N N . CYS A 1 851 ? -21.392 26.613 -38.164 1.00 86.62 851 CYS A N 1
ATOM 6617 C CA . CYS A 1 851 ? -22.553 25.791 -37.841 1.00 86.62 851 CYS A CA 1
ATOM 6618 C C . CYS A 1 851 ? -23.830 26.494 -38.316 1.00 86.62 851 CYS A C 1
ATOM 6620 O O . CYS A 1 851 ? -23.989 27.696 -38.098 1.00 86.62 851 CYS A O 1
ATOM 6622 N N . SER A 1 852 ? -24.718 25.761 -38.988 1.00 84.56 852 SER A N 1
ATOM 6623 C CA . SER A 1 852 ? -25.977 26.281 -39.535 1.00 84.56 852 SER A CA 1
ATOM 6624 C C . SER A 1 852 ? -27.079 25.228 -39.461 1.00 84.56 852 SER A C 1
ATOM 6626 O O . SER A 1 852 ? -26.849 24.074 -39.823 1.00 84.56 852 SER A O 1
ATOM 6628 N N . THR A 1 853 ? -28.277 25.622 -39.034 1.00 86.81 853 THR A N 1
ATOM 6629 C CA . THR A 1 853 ? -29.463 24.756 -39.028 1.00 86.81 853 THR A CA 1
ATOM 6630 C C . THR A 1 853 ? -30.077 24.610 -40.424 1.00 86.81 853 THR A C 1
ATOM 6632 O O . THR A 1 853 ? -29.907 25.473 -41.286 1.00 86.81 853 THR A O 1
ATOM 6635 N N . PHE A 1 854 ? -30.794 23.509 -40.654 1.00 83.69 854 PHE A N 1
ATOM 6636 C CA . PHE A 1 854 ? -31.538 23.233 -41.886 1.00 83.69 854 PHE A CA 1
ATOM 6637 C C . PHE A 1 854 ? -32.802 22.396 -41.614 1.00 83.69 854 PHE A C 1
ATOM 6639 O O . PHE A 1 854 ? -33.012 21.888 -40.509 1.00 83.69 854 PHE A O 1
ATOM 6646 N N . GLY A 1 855 ? -33.645 22.248 -42.641 1.00 74.44 855 GLY A N 1
ATOM 6647 C CA . GLY A 1 855 ? -34.926 21.544 -42.557 1.00 74.44 855 GLY A CA 1
ATOM 6648 C C . GLY A 1 855 ? -36.025 22.332 -41.823 1.00 74.44 855 GLY A C 1
ATOM 6649 O O . GLY A 1 855 ? -35.762 23.389 -41.239 1.00 74.44 855 GLY A O 1
ATOM 6650 N N . PRO A 1 856 ? -37.279 21.838 -41.844 1.00 63.75 856 PRO A N 1
ATOM 6651 C CA . PRO A 1 856 ? -38.386 22.472 -41.135 1.00 63.75 856 PRO A CA 1
ATOM 6652 C C . PRO A 1 856 ? -38.092 22.528 -39.631 1.00 63.75 856 PRO A C 1
ATOM 6654 O O . PRO A 1 856 ? -37.541 21.586 -39.059 1.00 63.75 856 PRO A O 1
ATOM 6657 N N . GLU A 1 857 ? -38.426 23.662 -39.009 1.00 63.19 857 GLU A N 1
ATOM 6658 C CA . GLU A 1 857 ? -38.166 23.972 -37.590 1.00 63.19 857 GLU A CA 1
ATOM 6659 C C . GLU A 1 857 ? -36.686 23.881 -37.152 1.00 63.19 857 GLU A C 1
ATOM 6661 O O . GLU A 1 857 ? -36.396 23.912 -35.958 1.00 63.19 857 GLU A O 1
ATOM 6666 N N . GLY A 1 858 ? -35.732 23.778 -38.088 1.00 64.38 858 GLY A N 1
ATOM 6667 C CA . GLY A 1 858 ? -34.314 23.599 -37.762 1.00 64.38 858 GLY A CA 1
ATOM 6668 C C . GLY A 1 858 ? -33.976 22.218 -37.185 1.00 64.38 858 GLY A C 1
ATOM 6669 O O . GLY A 1 858 ? -33.023 22.100 -36.420 1.00 64.38 858 GLY A O 1
ATOM 6670 N N . LYS A 1 859 ? -34.746 21.173 -37.536 1.00 72.88 859 LYS A N 1
ATOM 6671 C CA . LYS A 1 859 ? -34.524 19.772 -37.106 1.00 72.88 859 LYS A CA 1
ATOM 6672 C C . LYS A 1 859 ? -33.174 19.168 -37.539 1.00 72.88 859 LYS A C 1
ATOM 6674 O O . LYS A 1 859 ? -32.822 18.087 -37.063 1.00 72.88 859 LYS A O 1
ATOM 6679 N N . GLY A 1 860 ? -32.440 19.826 -38.438 1.00 85.00 860 GLY A N 1
ATOM 6680 C CA . GLY A 1 860 ? -31.083 19.472 -38.846 1.00 85.00 860 GLY A CA 1
ATOM 6681 C C . GLY A 1 860 ? -30.052 20.545 -38.491 1.00 85.00 860 GLY A C 1
ATOM 6682 O O . GLY A 1 860 ? -30.355 21.736 -38.476 1.00 85.00 860 GLY A O 1
ATOM 6683 N N . VAL A 1 861 ? -28.810 20.121 -38.265 1.00 88.31 861 VAL A N 1
ATOM 6684 C CA . VAL A 1 861 ? -27.619 20.963 -38.087 1.00 88.31 861 VAL A CA 1
ATOM 6685 C C . VAL A 1 861 ? -26.531 20.466 -39.028 1.00 88.31 861 VAL A C 1
ATOM 6687 O O . VAL A 1 861 ? -26.237 19.273 -39.045 1.00 88.31 861 VAL A O 1
ATOM 6690 N N . VAL A 1 862 ? -25.903 21.370 -39.782 1.00 89.06 862 VAL A N 1
ATOM 6691 C CA . VAL A 1 862 ? -24.647 21.087 -40.485 1.00 89.06 862 VAL A CA 1
ATOM 6692 C C . VAL A 1 862 ? -23.509 21.922 -39.905 1.00 89.06 862 VAL A C 1
ATOM 6694 O O . VAL A 1 862 ? -23.630 23.140 -39.749 1.00 89.06 862 VAL A O 1
ATOM 6697 N N . VAL A 1 863 ? -22.391 21.263 -39.611 1.00 87.12 863 VAL A N 1
ATOM 6698 C CA . VAL A 1 863 ? -21.111 21.883 -39.260 1.00 87.12 863 VAL A CA 1
ATOM 6699 C C . VAL A 1 863 ? -20.171 21.764 -40.456 1.00 87.12 863 VAL A C 1
ATOM 6701 O O . VAL A 1 863 ? -20.081 20.699 -41.058 1.00 87.12 863 VAL A O 1
ATOM 6704 N N . ARG A 1 864 ? -19.448 22.832 -40.798 1.00 86.94 864 ARG A N 1
ATOM 6705 C CA . ARG A 1 864 ? -18.349 22.813 -41.776 1.00 86.94 864 ARG A CA 1
ATOM 6706 C C . ARG A 1 864 ? -17.064 23.276 -41.092 1.00 86.94 864 ARG A C 1
ATOM 6708 O O . ARG A 1 864 ? -17.056 24.344 -40.477 1.00 86.94 864 ARG A O 1
ATOM 6715 N N . ILE A 1 865 ? -16.017 22.462 -41.184 1.00 85.94 865 ILE A N 1
ATOM 6716 C CA . ILE A 1 865 ? -14.759 22.545 -40.432 1.00 85.94 865 ILE A CA 1
ATOM 6717 C C . ILE A 1 865 ? -13.585 22.643 -41.413 1.00 85.94 865 ILE A C 1
ATOM 6719 O O . ILE A 1 865 ? -13.554 21.919 -42.406 1.00 85.94 865 ILE A O 1
ATOM 6723 N N . ALA A 1 866 ? -12.596 23.479 -41.105 1.00 83.31 866 ALA A N 1
ATOM 6724 C CA . ALA A 1 866 ? -11.273 23.469 -41.724 1.00 83.31 866 ALA A CA 1
ATOM 6725 C C . ALA A 1 866 ? -10.196 23.583 -40.634 1.00 83.31 866 ALA A C 1
ATOM 6727 O O . ALA A 1 866 ? -10.279 24.461 -39.773 1.00 83.31 866 ALA A O 1
ATOM 6728 N N . SER A 1 867 ? -9.187 22.711 -40.658 1.00 82.94 867 SER A N 1
ATOM 6729 C CA . SER A 1 867 ? -8.092 22.722 -39.682 1.00 82.94 867 SER A CA 1
ATOM 6730 C C . SER A 1 867 ? -6.747 22.356 -40.300 1.00 82.94 867 SER A C 1
ATOM 6732 O O . SER A 1 867 ? -6.654 21.768 -41.377 1.00 82.94 867 SER A O 1
ATOM 6734 N N . ASP A 1 868 ? -5.680 22.799 -39.650 1.00 78.38 868 ASP A N 1
ATOM 6735 C CA . ASP A 1 868 ? -4.292 22.554 -40.017 1.00 78.38 868 ASP A CA 1
ATOM 6736 C C . ASP A 1 868 ? -3.777 21.175 -39.589 1.00 78.38 868 ASP A C 1
ATOM 6738 O O . ASP A 1 868 ? -2.662 20.827 -39.958 1.00 78.38 868 ASP A O 1
ATOM 6742 N N . SER A 1 869 ? -4.585 20.352 -38.917 1.00 77.38 869 SER A N 1
ATOM 6743 C CA . SER A 1 869 ? -4.331 18.917 -38.782 1.00 77.38 869 SER A CA 1
ATOM 6744 C C . SER A 1 869 ? -5.620 18.094 -38.873 1.00 77.38 869 SER A C 1
ATOM 6746 O O . SER A 1 869 ? -6.711 18.568 -38.546 1.00 77.38 869 SER A O 1
ATOM 6748 N N . THR A 1 870 ? -5.501 16.833 -39.294 1.00 70.69 870 THR A N 1
ATOM 6749 C CA . THR A 1 870 ? -6.590 15.848 -39.194 1.00 70.69 870 THR A CA 1
ATOM 6750 C C . THR A 1 870 ? -6.913 15.513 -37.739 1.00 70.69 870 THR A C 1
ATOM 6752 O O . THR A 1 870 ? -8.081 15.343 -37.398 1.00 70.69 870 THR A O 1
ATOM 6755 N N . GLU A 1 871 ? -5.904 15.462 -36.867 1.00 72.06 871 GLU A N 1
ATOM 6756 C CA . GLU A 1 871 ? -6.043 15.142 -35.443 1.00 72.06 871 GLU A CA 1
ATOM 6757 C C . GLU A 1 871 ? -6.927 16.156 -34.700 1.00 72.06 871 GLU A C 1
ATOM 6759 O O . GLU A 1 871 ? -7.794 15.761 -33.922 1.00 72.06 871 GLU A O 1
ATOM 6764 N N . SER A 1 872 ? -6.805 17.452 -35.004 1.00 73.19 872 SER A N 1
ATOM 6765 C CA . SER A 1 872 ? -7.693 18.500 -34.482 1.00 73.19 872 SER A CA 1
ATOM 6766 C C . SER A 1 872 ? -9.162 18.253 -34.859 1.00 73.19 872 SER A C 1
ATOM 6768 O O . SER A 1 872 ? -10.060 18.486 -34.048 1.00 73.19 872 SER A O 1
ATOM 6770 N N . VAL A 1 873 ? -9.425 17.738 -36.067 1.00 66.56 873 VAL A N 1
ATOM 6771 C CA . VAL A 1 873 ? -10.784 17.394 -36.523 1.00 66.56 873 VAL A CA 1
ATOM 6772 C C . VAL A 1 873 ? -11.284 16.108 -35.858 1.00 66.56 873 VAL A C 1
ATOM 6774 O O . VAL A 1 873 ? -12.405 16.107 -35.355 1.00 66.56 873 VAL A O 1
ATOM 6777 N N . TYR A 1 874 ? -10.460 15.055 -35.758 1.00 65.00 874 TYR A N 1
ATOM 6778 C CA . TYR A 1 874 ? -10.793 13.844 -34.987 1.00 65.00 874 TYR A CA 1
ATOM 6779 C C . TYR A 1 874 ? -11.125 14.177 -33.524 1.00 65.00 874 TYR A C 1
ATOM 6781 O O . TYR A 1 874 ? -12.129 13.700 -33.003 1.00 65.00 874 TYR A O 1
ATOM 6789 N N . ASN A 1 875 ? -10.324 15.020 -32.867 1.00 62.31 875 ASN A N 1
ATOM 6790 C CA . ASN A 1 875 ? -10.545 15.419 -31.476 1.00 62.31 875 ASN A CA 1
ATOM 6791 C C . ASN A 1 875 ? -11.827 16.248 -31.308 1.00 62.31 875 ASN A C 1
ATOM 6793 O O . ASN A 1 875 ? -12.576 16.007 -30.362 1.00 62.31 875 ASN A O 1
ATOM 6797 N N . PHE A 1 876 ? -12.136 17.156 -32.243 1.00 67.81 876 PHE A N 1
ATOM 6798 C CA . PHE A 1 876 ? -13.421 17.862 -32.255 1.00 67.81 876 PHE A CA 1
ATOM 6799 C C . PHE A 1 876 ? -14.597 16.886 -32.414 1.00 67.81 876 PHE A C 1
ATOM 6801 O O . PHE A 1 876 ? -15.506 16.895 -31.585 1.00 67.81 876 PHE A O 1
ATOM 6808 N N . LEU A 1 877 ? -14.566 16.007 -33.425 1.00 62.66 877 LEU A N 1
ATOM 6809 C CA . LEU A 1 877 ? -15.611 15.001 -33.661 1.00 62.66 877 LEU A CA 1
ATOM 6810 C C . LEU A 1 877 ? -15.823 14.116 -32.427 1.00 62.66 877 LEU A C 1
ATOM 6812 O O . LEU A 1 877 ? -16.949 13.978 -31.958 1.00 62.66 877 LEU A O 1
ATOM 6816 N N . ARG A 1 878 ? -14.737 13.594 -31.849 1.00 58.78 878 ARG A N 1
ATOM 6817 C CA . ARG A 1 878 ? -14.756 12.751 -30.648 1.00 58.78 878 ARG A CA 1
ATOM 6818 C C . ARG A 1 878 ? -15.306 13.479 -29.422 1.00 58.78 878 ARG A C 1
ATOM 6820 O O . ARG A 1 878 ? -15.998 12.861 -28.624 1.00 58.78 878 ARG A O 1
ATOM 6827 N N . GLN A 1 879 ? -15.031 14.775 -29.265 1.00 59.97 879 GLN A N 1
ATOM 6828 C CA . GLN A 1 879 ? -15.588 15.578 -28.173 1.00 59.97 879 GLN A CA 1
ATOM 6829 C C . GLN A 1 879 ? -17.086 15.853 -28.369 1.00 59.97 879 GLN A C 1
ATOM 6831 O O . GLN A 1 879 ? -17.845 15.786 -27.406 1.00 59.97 879 GLN A O 1
ATOM 6836 N N . GLN A 1 880 ? -17.517 16.167 -29.595 1.00 59.84 880 GLN A N 1
ATOM 6837 C CA . GLN A 1 880 ? -18.914 16.508 -29.888 1.00 59.84 880 GLN A CA 1
ATOM 6838 C C . GLN A 1 880 ? -19.837 15.281 -29.973 1.00 59.84 880 GLN A C 1
ATOM 6840 O O . GLN A 1 880 ? -21.021 15.394 -29.674 1.00 59.84 880 GLN A O 1
ATOM 6845 N N . LEU A 1 881 ? -19.312 14.117 -30.367 1.00 55.34 881 LEU A N 1
ATOM 6846 C CA . LEU A 1 881 ? -20.056 12.856 -30.495 1.00 55.34 881 LEU A CA 1
ATOM 6847 C C . LEU A 1 881 ? -19.816 11.897 -29.311 1.00 55.34 881 LEU A C 1
ATOM 6849 O O . LEU A 1 881 ? -20.245 10.746 -29.357 1.00 55.34 881 LEU A O 1
ATOM 6853 N N . ALA A 1 882 ? -19.182 12.371 -28.230 1.00 51.12 882 ALA A N 1
ATOM 6854 C CA . ALA A 1 882 ? -18.848 11.589 -27.032 1.00 51.12 882 ALA A CA 1
ATOM 6855 C C . ALA A 1 882 ? -20.056 10.922 -26.340 1.00 51.12 882 ALA A C 1
ATOM 6857 O O . ALA A 1 882 ? -19.878 10.000 -25.549 1.00 51.12 882 ALA A O 1
ATOM 6858 N N . GLU A 1 883 ? -21.278 11.383 -26.617 1.00 46.88 883 GLU A N 1
ATOM 6859 C CA . GLU A 1 883 ? -22.521 10.806 -26.088 1.00 46.88 883 GLU A CA 1
ATOM 6860 C C . GLU A 1 883 ? -22.988 9.549 -26.852 1.00 46.88 883 GLU A C 1
ATOM 6862 O O . GLU A 1 883 ? -23.895 8.861 -26.387 1.00 46.88 883 GLU A O 1
ATOM 6867 N N . LEU A 1 884 ? -22.369 9.226 -27.999 1.00 48.47 884 LEU A N 1
ATOM 6868 C CA . LEU A 1 884 ? -22.730 8.094 -28.868 1.00 48.47 884 LEU A CA 1
ATOM 6869 C C . LEU A 1 884 ? -21.764 6.893 -28.774 1.00 48.47 884 LEU A C 1
ATOM 6871 O O . LEU A 1 884 ? -22.083 5.817 -29.275 1.00 48.47 884 LEU A O 1
ATOM 6875 N N . GLU A 1 885 ? -20.606 7.041 -28.121 1.00 45.31 885 GLU A N 1
ATOM 6876 C CA . GLU A 1 885 ? -19.572 6.001 -27.980 1.00 45.31 885 GLU A CA 1
ATOM 6877 C C . GLU A 1 885 ? -19.295 5.634 -26.502 1.00 45.31 885 GLU A C 1
ATOM 6879 O O . GLU A 1 885 ? -19.458 6.466 -25.609 1.00 45.31 885 GLU A O 1
ATOM 6884 N N . PRO A 1 886 ? -18.732 4.447 -26.187 1.00 44.12 886 PRO A N 1
ATOM 6885 C CA . PRO A 1 886 ? -18.798 3.179 -26.921 1.00 44.12 886 PRO A CA 1
ATOM 6886 C C . PRO A 1 886 ? -19.214 1.993 -26.013 1.00 44.12 886 PRO A C 1
ATOM 6888 O O . PRO A 1 886 ? -18.943 0.838 -26.326 1.00 44.12 886 PRO A O 1
ATOM 6891 N N . VAL A 1 887 ? -19.817 2.248 -24.842 1.00 38.06 887 VAL A N 1
ATOM 6892 C CA . VAL A 1 887 ? -19.919 1.236 -23.760 1.00 38.06 887 VAL A CA 1
ATOM 6893 C C . VAL A 1 887 ? -21.086 0.244 -23.916 1.00 38.06 887 VAL A C 1
ATOM 6895 O O . VAL A 1 887 ? -21.072 -0.807 -23.282 1.00 38.06 887 VAL A O 1
ATOM 6898 N N . LEU A 1 888 ? -22.068 0.533 -24.777 1.00 33.75 888 LEU A N 1
ATOM 6899 C CA . LEU A 1 888 ? -23.175 -0.390 -25.073 1.00 33.75 888 LEU A CA 1
ATOM 6900 C C . LEU A 1 888 ? -22.726 -1.553 -25.984 1.00 33.75 888 LEU A C 1
ATOM 6902 O O . LEU A 1 888 ? -22.941 -2.717 -25.653 1.00 33.75 888 LEU A O 1
ATOM 6906 N N . GLY A 1 889 ? -22.020 -1.251 -27.083 1.00 34.78 889 GLY A N 1
ATOM 6907 C CA . GLY A 1 889 ? -21.727 -2.225 -28.147 1.00 34.78 889 GLY A CA 1
ATOM 6908 C C . GLY A 1 889 ? -20.933 -3.463 -27.707 1.00 34.78 889 GLY A C 1
ATOM 6909 O O . GLY A 1 889 ? -21.316 -4.583 -28.033 1.00 34.78 889 GLY A O 1
ATOM 6910 N N . TYR A 1 890 ? -19.871 -3.295 -26.910 1.00 37.53 890 TYR A N 1
ATOM 6911 C CA . TYR A 1 890 ? -19.042 -4.428 -26.456 1.00 37.53 890 TYR A CA 1
ATOM 6912 C C . TYR A 1 890 ? -19.790 -5.406 -25.533 1.00 37.53 890 TYR A C 1
ATOM 6914 O O . TYR A 1 890 ? -19.452 -6.587 -25.471 1.00 37.53 890 TYR A O 1
ATOM 6922 N N . VAL A 1 891 ? -20.809 -4.930 -24.810 1.00 31.58 891 VAL A N 1
ATOM 6923 C CA . VAL A 1 891 ? -21.600 -5.763 -23.891 1.00 31.58 891 VAL A CA 1
ATOM 6924 C C . VAL A 1 891 ? -22.709 -6.492 -24.651 1.00 31.58 891 VAL A C 1
ATOM 6926 O O . VAL A 1 891 ? -22.952 -7.672 -24.405 1.00 31.58 891 VAL A O 1
ATOM 6929 N N . GLU A 1 892 ? -23.320 -5.840 -25.643 1.00 35.34 892 GLU A N 1
ATOM 6930 C CA . GLU A 1 892 ? -24.319 -6.458 -26.528 1.00 35.34 892 GLU A CA 1
ATOM 6931 C C . GLU A 1 892 ? -23.712 -7.561 -27.422 1.00 35.34 892 GLU A C 1
ATOM 6933 O O . GLU A 1 892 ? -24.357 -8.586 -27.652 1.00 35.34 892 GLU A O 1
ATOM 6938 N N . ASN A 1 893 ? -22.436 -7.436 -27.811 1.00 35.03 893 ASN A N 1
ATOM 6939 C CA . ASN A 1 893 ? -21.672 -8.486 -28.504 1.00 35.03 893 ASN A CA 1
ATOM 6940 C C . ASN A 1 893 ? -21.297 -9.702 -27.625 1.00 35.03 893 ASN A C 1
ATOM 6942 O O . ASN A 1 893 ? -20.791 -10.697 -28.146 1.00 35.03 893 ASN A O 1
ATOM 6946 N N . LYS A 1 894 ? -21.518 -9.649 -26.300 1.00 43.16 894 LYS A N 1
ATOM 6947 C CA . LYS A 1 894 ? -20.976 -10.586 -25.286 1.00 43.16 894 LYS A CA 1
ATOM 6948 C C . LYS A 1 894 ? -19.446 -10.578 -25.145 1.00 43.16 894 LYS A C 1
ATOM 6950 O O . LYS A 1 894 ? -18.883 -11.460 -24.493 1.00 43.16 894 LYS A O 1
ATOM 6955 N N . GLU A 1 895 ? -18.765 -9.564 -25.672 1.00 50.38 895 GLU A N 1
ATOM 6956 C CA . GLU A 1 895 ? -17.312 -9.361 -25.566 1.00 50.38 895 GLU A CA 1
ATOM 6957 C C . GLU A 1 895 ? -16.959 -8.741 -24.198 1.00 50.38 895 GLU A C 1
ATOM 6959 O O . GLU A 1 895 ? -16.296 -7.712 -24.071 1.00 50.38 895 GLU A O 1
ATOM 6964 N N . ASN A 1 896 ? -17.438 -9.383 -23.128 1.00 57.53 896 ASN A N 1
ATOM 6965 C CA . ASN A 1 896 ? -17.461 -8.842 -21.768 1.00 57.53 896 ASN A CA 1
ATOM 6966 C C . ASN A 1 896 ? -16.058 -8.551 -21.201 1.00 57.53 896 ASN A C 1
ATOM 6968 O O . ASN A 1 896 ? -15.878 -7.580 -20.463 1.00 57.53 896 ASN A O 1
ATOM 6972 N N . GLU A 1 897 ? -15.047 -9.353 -21.563 1.00 57.94 897 GLU A N 1
ATOM 6973 C CA . GLU A 1 897 ? -13.649 -9.076 -21.199 1.00 57.94 897 GLU A CA 1
ATOM 6974 C C . GLU A 1 897 ? -13.096 -7.850 -21.956 1.00 57.94 897 GLU A C 1
ATOM 6976 O O . GLU A 1 897 ? -12.282 -7.101 -21.409 1.00 57.94 897 GLU A O 1
ATOM 6981 N N . GLU A 1 898 ? -13.560 -7.575 -23.180 1.00 57.28 898 GLU A N 1
ATOM 6982 C CA . GLU A 1 898 ? -13.171 -6.375 -23.930 1.00 57.28 898 GLU A CA 1
ATOM 6983 C C . GLU A 1 898 ? -13.852 -5.122 -23.379 1.00 57.28 898 GLU A C 1
ATOM 6985 O O . GLU A 1 898 ? -13.179 -4.111 -23.176 1.00 57.28 898 GLU A O 1
ATOM 6990 N N . ALA A 1 899 ? -15.136 -5.203 -23.014 1.00 54.28 899 ALA A N 1
ATOM 6991 C CA . ALA A 1 899 ? -15.845 -4.124 -22.324 1.00 54.28 899 ALA A CA 1
ATOM 6992 C C . ALA A 1 899 ? -15.101 -3.690 -21.042 1.00 54.28 899 ALA A C 1
ATOM 6994 O O . ALA A 1 899 ? -14.846 -2.500 -20.829 1.00 54.28 899 ALA A O 1
ATOM 6995 N N . LEU A 1 900 ? -14.656 -4.655 -20.226 1.00 65.50 900 LEU A N 1
ATOM 6996 C CA . LEU A 1 900 ? -13.840 -4.398 -19.033 1.00 65.50 900 LEU A CA 1
ATOM 6997 C C . LEU A 1 900 ? -12.465 -3.798 -19.367 1.00 65.50 900 LEU A C 1
ATOM 6999 O O . LEU A 1 900 ? -11.997 -2.904 -18.655 1.00 65.50 900 LEU A O 1
ATOM 7003 N N . ASN A 1 901 ? -11.829 -4.220 -20.463 1.00 66.12 901 ASN A N 1
ATOM 7004 C CA . ASN A 1 901 ? -10.581 -3.619 -20.942 1.00 66.12 901 ASN A CA 1
ATOM 7005 C C . ASN A 1 901 ? -10.771 -2.176 -21.447 1.00 66.12 901 ASN A C 1
ATOM 7007 O O . ASN A 1 901 ? -9.923 -1.327 -21.167 1.00 66.12 901 ASN A O 1
ATOM 7011 N N . VAL A 1 902 ? -11.871 -1.868 -22.142 1.00 61.06 902 VAL A N 1
ATOM 7012 C CA . VAL A 1 902 ? -12.225 -0.516 -22.613 1.00 61.06 902 VAL A CA 1
ATOM 7013 C C . VAL A 1 902 ? -12.526 0.406 -21.432 1.00 61.06 902 VAL A C 1
ATOM 7015 O O . VAL A 1 902 ? -11.950 1.490 -21.349 1.00 61.06 902 VAL A O 1
ATOM 7018 N N . PHE A 1 903 ? -13.313 -0.041 -20.451 1.00 68.69 903 PHE A N 1
ATOM 7019 C CA . PHE A 1 903 ? -13.523 0.690 -19.195 1.00 68.69 903 PHE A CA 1
ATOM 7020 C C . PHE A 1 903 ? -12.205 0.920 -18.435 1.00 68.69 903 PHE A C 1
ATOM 7022 O O . PHE A 1 903 ? -11.934 2.017 -17.944 1.00 68.69 903 PHE A O 1
ATOM 7029 N N . SER A 1 904 ? -11.319 -0.077 -18.426 1.00 72.31 904 SER A N 1
ATOM 7030 C CA . SER A 1 904 ? -9.979 0.043 -17.840 1.00 72.31 904 SER A CA 1
ATOM 7031 C C . SER A 1 904 ? -9.037 0.960 -18.634 1.00 72.31 904 SER A C 1
ATOM 7033 O O . SER A 1 904 ? -8.018 1.376 -18.087 1.00 72.31 904 SER A O 1
ATOM 7035 N N . LYS A 1 905 ? -9.315 1.274 -19.907 1.00 63.91 905 LYS A N 1
ATOM 7036 C CA . LYS A 1 905 ? -8.621 2.332 -20.670 1.00 63.91 905 LYS A CA 1
ATOM 7037 C C . LYS A 1 905 ? -9.225 3.699 -20.345 1.00 63.91 905 LYS A C 1
ATOM 7039 O O . LYS A 1 905 ? -8.497 4.578 -19.909 1.00 63.91 905 LYS A O 1
ATOM 7044 N N . MET A 1 906 ? -10.553 3.829 -20.391 1.00 63.03 906 MET A N 1
ATOM 7045 C CA . MET A 1 906 ? -11.305 5.035 -20.005 1.00 63.03 906 MET A CA 1
ATOM 7046 C C . MET A 1 906 ? -10.869 5.598 -18.637 1.00 63.03 906 MET A C 1
ATOM 7048 O O . MET A 1 906 ? -10.619 6.794 -18.503 1.00 63.03 906 MET A O 1
ATOM 7052 N N . LEU A 1 907 ? -10.700 4.727 -17.633 1.00 69.75 907 LEU A N 1
ATOM 7053 C CA . LEU A 1 907 ? -10.218 5.098 -16.296 1.00 69.75 907 LEU A CA 1
ATOM 7054 C C . LEU A 1 907 ? -8.732 5.499 -16.225 1.00 69.75 907 LEU A C 1
ATOM 7056 O O . LEU A 1 907 ? -8.353 6.200 -15.289 1.00 69.75 907 LEU A O 1
ATOM 7060 N N . ARG A 1 908 ? -7.889 5.041 -17.161 1.00 67.44 908 ARG A N 1
ATOM 7061 C CA . ARG A 1 908 ? -6.454 5.380 -17.229 1.00 67.44 908 ARG A CA 1
ATOM 7062 C C . ARG A 1 908 ? -6.205 6.654 -18.030 1.00 67.44 908 ARG A C 1
ATOM 7064 O O . ARG A 1 908 ? -5.406 7.481 -17.604 1.00 67.44 908 ARG A O 1
ATOM 7071 N N . ASP A 1 909 ? -6.915 6.819 -19.140 1.00 61.00 909 ASP A N 1
ATOM 7072 C CA . ASP A 1 909 ? -6.764 7.952 -20.054 1.00 61.00 909 ASP A CA 1
ATOM 7073 C C . ASP A 1 909 ? -7.400 9.232 -19.477 1.00 61.00 909 ASP A C 1
ATOM 7075 O O . ASP A 1 909 ? -6.996 10.340 -19.822 1.00 61.00 909 ASP A O 1
ATOM 7079 N N . GLY A 1 910 ? -8.406 9.096 -18.600 1.00 50.28 910 GLY A N 1
ATOM 7080 C CA . GLY A 1 910 ? -9.001 10.180 -17.801 1.00 50.28 910 GLY A CA 1
ATOM 7081 C C . GLY A 1 910 ? -9.801 11.239 -18.577 1.00 50.28 910 GLY A C 1
ATOM 7082 O O . GLY A 1 910 ? -10.472 12.071 -17.963 1.00 50.28 910 GLY A O 1
ATOM 7083 N N . SER A 1 911 ? -9.756 11.197 -19.909 1.00 44.44 911 SER A N 1
ATOM 7084 C CA . SER A 1 911 ? -10.370 12.151 -20.839 1.00 44.44 911 SER A CA 1
ATOM 7085 C C . SER A 1 911 ? -11.899 12.081 -20.890 1.00 44.44 911 SER A C 1
ATOM 7087 O O . SER A 1 911 ? -12.544 13.093 -21.156 1.00 44.44 911 SER A O 1
ATOM 7089 N N . VAL A 1 912 ? -12.488 10.921 -20.582 1.00 49.59 912 VAL A N 1
ATOM 7090 C CA . VAL A 1 912 ? -13.942 10.721 -20.483 1.00 49.59 912 VAL A CA 1
ATOM 7091 C C . VAL A 1 912 ? -14.263 10.068 -19.140 1.00 49.59 912 VAL A C 1
ATOM 7093 O O . VAL A 1 912 ? -13.656 9.066 -18.765 1.00 49.59 912 VAL A O 1
ATOM 7096 N N . LYS A 1 913 ? -15.220 10.629 -18.394 1.00 61.84 913 LYS A N 1
ATOM 7097 C CA . LYS A 1 913 ? -15.626 10.104 -17.080 1.00 61.84 913 LYS A CA 1
ATOM 7098 C C . LYS A 1 913 ? -16.753 9.074 -17.229 1.00 61.84 913 LYS A C 1
ATOM 7100 O O . LYS A 1 913 ? -17.690 9.344 -17.978 1.00 61.84 913 LYS A O 1
ATOM 7105 N N . PRO A 1 914 ? -16.715 7.939 -16.503 1.00 66.44 914 PRO A N 1
ATOM 7106 C CA . PRO A 1 914 ? -17.826 6.993 -16.459 1.00 66.44 914 PRO A CA 1
ATOM 7107 C C . PRO A 1 914 ? -19.156 7.650 -16.080 1.00 66.44 914 PRO A C 1
ATOM 7109 O O . PRO A 1 914 ? -19.225 8.394 -15.100 1.00 66.44 914 PRO A O 1
ATOM 7112 N N . ASN A 1 915 ? -20.206 7.340 -16.839 1.00 63.50 915 ASN A N 1
ATOM 7113 C CA . ASN A 1 915 ? -21.573 7.802 -16.606 1.00 63.50 915 ASN A CA 1
ATOM 7114 C C . ASN A 1 915 ? -22.494 6.632 -16.187 1.00 63.50 915 ASN A C 1
ATOM 7116 O O . ASN A 1 915 ? -22.043 5.500 -16.004 1.00 63.50 915 ASN A O 1
ATOM 7120 N N . VAL A 1 916 ? -23.798 6.889 -16.026 1.00 60.62 916 VAL A N 1
ATOM 7121 C CA . VAL A 1 916 ? -24.787 5.859 -15.639 1.00 60.62 916 VAL A CA 1
ATOM 7122 C C . VAL A 1 916 ? -24.780 4.664 -16.601 1.00 60.62 916 VAL A C 1
ATOM 7124 O O . VAL A 1 916 ? -24.687 3.527 -16.144 1.00 60.62 916 VAL A O 1
ATOM 7127 N N . GLY A 1 917 ? -24.813 4.906 -17.916 1.00 53.38 917 GLY A N 1
ATOM 7128 C CA . GLY A 1 917 ? -24.773 3.851 -18.935 1.00 53.38 917 GLY A CA 1
ATOM 7129 C C . GLY A 1 917 ? -23.455 3.072 -18.931 1.00 53.38 917 GLY A C 1
ATOM 7130 O O . GLY A 1 917 ? -23.469 1.845 -19.054 1.00 53.38 917 GLY A O 1
ATOM 7131 N N . THR A 1 918 ? -22.329 3.759 -18.691 1.00 65.25 918 THR A N 1
ATOM 7132 C CA . THR A 1 918 ? -21.022 3.116 -18.488 1.00 65.25 918 THR A CA 1
ATOM 7133 C C . THR A 1 918 ? -21.090 2.088 -17.364 1.00 65.25 918 THR A C 1
ATOM 7135 O O . THR A 1 918 ? -20.724 0.934 -17.563 1.00 65.25 918 THR A O 1
ATOM 7138 N N . TYR A 1 919 ? -21.581 2.487 -16.187 1.00 71.88 919 TYR A N 1
ATOM 7139 C CA . TYR A 1 919 ? -21.634 1.595 -15.031 1.00 71.88 919 TYR A CA 1
ATOM 7140 C C . TYR A 1 919 ? -22.630 0.448 -15.213 1.00 71.88 919 TYR A C 1
ATOM 7142 O O . TYR A 1 919 ? -22.302 -0.679 -14.858 1.00 71.88 919 TYR A O 1
ATOM 7150 N N . VAL A 1 920 ? -23.812 0.696 -15.788 1.00 71.44 920 VAL A N 1
ATOM 7151 C CA . VAL A 1 920 ? -24.832 -0.346 -16.009 1.00 71.44 920 VAL A CA 1
ATOM 7152 C C . VAL A 1 920 ? -24.311 -1.455 -16.927 1.00 71.44 920 VAL A C 1
ATOM 7154 O O . VAL A 1 920 ? -24.370 -2.628 -16.557 1.00 71.44 920 VAL A O 1
ATOM 7157 N N . SER A 1 921 ? -23.742 -1.099 -18.081 1.00 68.44 921 SER A N 1
ATOM 7158 C CA . SER A 1 921 ? -23.275 -2.088 -19.065 1.00 68.44 921 SER A CA 1
ATOM 7159 C C . SER A 1 921 ? -22.065 -2.870 -18.537 1.00 68.44 921 SER A C 1
ATOM 7161 O O . SER A 1 921 ? -22.027 -4.094 -18.623 1.00 68.44 921 SER A O 1
ATOM 7163 N N . ILE A 1 922 ? -21.111 -2.187 -17.895 1.00 78.94 922 ILE A N 1
ATOM 7164 C CA . ILE A 1 922 ? -19.917 -2.819 -17.311 1.00 78.94 922 ILE A CA 1
ATOM 7165 C C . ILE A 1 922 ? -20.261 -3.733 -16.124 1.00 78.94 922 ILE A C 1
ATOM 7167 O O . ILE A 1 922 ? -19.646 -4.786 -15.958 1.00 78.94 922 ILE A O 1
ATOM 7171 N N . LEU A 1 923 ? -21.292 -3.403 -15.342 1.00 77.56 923 LEU A N 1
ATOM 7172 C CA . LEU A 1 923 ? -21.827 -4.322 -14.338 1.00 77.56 923 LEU A CA 1
ATOM 7173 C C . LEU A 1 923 ? -22.515 -5.535 -14.971 1.00 77.56 923 LEU A C 1
ATOM 7175 O O . LEU A 1 923 ? -22.364 -6.631 -14.434 1.00 77.56 923 LEU A O 1
ATOM 7179 N N . SER A 1 924 ? -23.205 -5.392 -16.110 1.00 74.44 924 SER A N 1
ATOM 7180 C CA . SER A 1 924 ? -23.726 -6.553 -16.852 1.00 74.44 924 SER A CA 1
ATOM 7181 C C . SER A 1 924 ? -22.590 -7.445 -17.355 1.00 74.44 924 SER A C 1
ATOM 7183 O O . SER A 1 924 ? -22.634 -8.648 -17.125 1.00 74.44 924 SER A O 1
ATOM 7185 N N . ALA A 1 925 ? -21.516 -6.870 -17.907 1.00 76.25 925 ALA A N 1
ATOM 7186 C CA . ALA A 1 925 ? -20.334 -7.625 -18.328 1.00 76.25 925 ALA A CA 1
ATOM 7187 C C . ALA A 1 925 ? -19.713 -8.440 -17.173 1.00 76.25 925 ALA A C 1
ATOM 7189 O O . ALA A 1 925 ? -19.430 -9.626 -17.341 1.00 76.25 925 ALA A O 1
ATOM 7190 N N . CYS A 1 926 ? -19.580 -7.859 -15.972 1.00 77.56 926 CYS A N 1
ATOM 7191 C CA . CYS A 1 926 ? -19.202 -8.619 -14.771 1.00 77.56 926 CYS A CA 1
ATOM 7192 C C . CYS A 1 926 ? -20.224 -9.704 -14.415 1.00 77.56 926 CYS A C 1
ATOM 7194 O O . CYS A 1 926 ? -19.833 -10.819 -14.080 1.00 77.56 926 CYS A O 1
ATOM 7196 N N . SER A 1 927 ? -21.519 -9.392 -14.498 1.00 75.38 927 SER A N 1
ATOM 7197 C CA . SER A 1 927 ? -22.607 -10.327 -14.186 1.00 75.38 927 SER A CA 1
ATOM 7198 C C . SER A 1 927 ? -22.558 -11.575 -15.071 1.00 75.38 927 SER A C 1
ATOM 7200 O O . SER A 1 927 ? -22.736 -12.686 -14.582 1.00 75.38 927 SER A O 1
ATOM 7202 N N . ASP A 1 928 ? -22.310 -11.393 -16.367 1.00 70.69 928 ASP A N 1
ATOM 7203 C CA . ASP A 1 928 ? -22.328 -12.455 -17.376 1.00 70.69 928 ASP A CA 1
ATOM 7204 C C . ASP A 1 928 ? -20.987 -13.210 -17.486 1.00 70.69 928 ASP A C 1
ATOM 7206 O O . ASP A 1 928 ? -20.941 -14.304 -18.047 1.00 70.69 928 ASP A O 1
ATOM 7210 N N . LEU A 1 929 ? -19.913 -12.678 -16.889 1.00 70.12 929 LEU A N 1
ATOM 7211 C CA . LEU A 1 929 ? -18.652 -13.389 -16.625 1.00 70.12 929 LEU A CA 1
ATOM 7212 C C . LEU A 1 929 ? -18.604 -14.075 -15.244 1.00 70.12 929 LEU A C 1
ATOM 7214 O O . LEU A 1 929 ? -17.621 -14.752 -14.947 1.00 70.12 929 LEU A O 1
ATOM 7218 N N . ALA A 1 930 ? -19.606 -13.858 -14.380 1.00 69.44 930 ALA A N 1
ATOM 7219 C CA . ALA A 1 930 ? -19.547 -14.134 -12.935 1.00 69.44 930 ALA A CA 1
ATOM 7220 C C . ALA A 1 930 ? -18.318 -13.497 -12.230 1.00 69.44 930 ALA A C 1
ATOM 7222 O O . ALA A 1 930 ? -17.794 -14.016 -11.240 1.00 69.44 930 ALA A O 1
ATOM 7223 N N . GLY A 1 931 ? -17.851 -12.355 -12.748 1.00 75.50 931 GLY A N 1
ATOM 7224 C CA . GLY A 1 931 ? -16.672 -11.609 -12.299 1.00 75.50 931 GLY A CA 1
ATOM 7225 C C . GLY A 1 931 ? -16.912 -10.839 -11.002 1.00 75.50 931 GLY A C 1
ATOM 7226 O O . GLY A 1 931 ? -17.004 -9.608 -11.003 1.00 75.50 931 GLY A O 1
ATOM 7227 N N . LEU A 1 932 ? -17.034 -11.564 -9.884 1.00 77.81 932 LEU A N 1
ATOM 7228 C CA . LEU A 1 932 ? -17.309 -10.992 -8.560 1.00 77.81 932 LEU A CA 1
ATOM 7229 C C . LEU A 1 932 ? -16.246 -9.970 -8.125 1.00 77.81 932 LEU A C 1
ATOM 7231 O O . LEU A 1 932 ? -16.575 -8.959 -7.506 1.00 77.81 932 LEU A O 1
ATOM 7235 N N . VAL A 1 933 ? -14.971 -10.227 -8.428 1.00 77.88 933 VAL A N 1
ATOM 7236 C CA . VAL A 1 933 ? -13.839 -9.393 -7.992 1.00 77.88 933 VAL A CA 1
ATOM 7237 C C . VAL A 1 933 ? -13.821 -8.071 -8.758 1.00 77.88 933 VAL A C 1
ATOM 7239 O O . VAL A 1 933 ? -13.675 -7.001 -8.166 1.00 77.88 933 VAL A O 1
ATOM 7242 N N . GLU A 1 934 ? -14.037 -8.138 -10.066 1.00 78.06 934 GLU A N 1
ATOM 7243 C CA . GLU A 1 934 ? -14.156 -7.005 -10.976 1.00 78.06 934 GLU A CA 1
ATOM 7244 C C . GLU A 1 934 ? -15.375 -6.158 -10.585 1.00 78.06 934 GLU A C 1
ATOM 7246 O O . GLU A 1 934 ? -15.258 -4.953 -10.345 1.00 78.06 934 GLU A O 1
ATOM 7251 N N . GLY A 1 935 ? -16.533 -6.798 -10.396 1.00 81.62 935 GLY A N 1
ATOM 7252 C CA . GLY A 1 935 ? -17.768 -6.144 -9.972 1.00 81.62 935 GLY A CA 1
ATOM 7253 C C . GLY A 1 935 ? -17.664 -5.462 -8.602 1.00 81.62 935 GLY A C 1
ATOM 7254 O O . GLY A 1 935 ? -18.184 -4.359 -8.419 1.00 81.62 935 GLY A O 1
ATOM 7255 N N . GLN A 1 936 ? -16.927 -6.048 -7.651 1.00 83.62 936 GLN A N 1
ATOM 7256 C CA . GLN A 1 936 ? -16.606 -5.403 -6.372 1.00 83.62 936 GLN A CA 1
ATOM 7257 C C . GLN A 1 936 ? -15.723 -4.156 -6.546 1.00 83.62 936 GLN A C 1
ATOM 7259 O O . GLN A 1 936 ? -15.967 -3.147 -5.879 1.00 83.62 936 GLN A O 1
ATOM 7264 N N . GLN A 1 937 ? -14.733 -4.178 -7.445 1.00 84.88 937 GLN A N 1
ATOM 7265 C CA . GLN A 1 937 ? -13.915 -2.996 -7.755 1.00 84.88 937 GLN A CA 1
ATOM 7266 C C . GLN A 1 937 ? -14.766 -1.887 -8.390 1.00 84.88 937 GLN A C 1
ATOM 7268 O O . GLN A 1 937 ? -14.694 -0.731 -7.969 1.00 84.88 937 GLN A O 1
ATOM 7273 N N . ILE A 1 938 ? -15.641 -2.237 -9.337 1.00 84.06 938 ILE A N 1
ATOM 7274 C CA . ILE A 1 938 ? -16.571 -1.300 -9.984 1.00 84.06 938 ILE A CA 1
ATOM 7275 C C . ILE A 1 938 ? -17.547 -0.697 -8.962 1.00 84.06 938 ILE A C 1
ATOM 7277 O O . ILE A 1 938 ? -17.745 0.519 -8.953 1.00 84.06 938 ILE A O 1
ATOM 7281 N N . HIS A 1 939 ? -18.074 -1.485 -8.019 1.00 87.31 939 HIS A N 1
ATOM 7282 C CA . HIS A 1 939 ? -18.891 -0.966 -6.915 1.00 87.31 939 HIS A CA 1
ATOM 7283 C C . HIS A 1 939 ? -18.116 0.020 -6.015 1.00 87.31 939 HIS A C 1
ATOM 7285 O O . HIS A 1 939 ? -18.652 1.058 -5.615 1.00 87.31 939 HIS A O 1
ATOM 7291 N N . GLN A 1 940 ? -16.833 -0.238 -5.736 1.00 83.00 940 GLN A N 1
ATOM 7292 C CA . GLN A 1 940 ? -15.975 0.698 -4.994 1.00 83.00 940 GLN A CA 1
ATOM 7293 C C . GLN A 1 940 ? -15.645 1.989 -5.763 1.00 83.00 940 GLN A C 1
ATOM 7295 O O . GLN A 1 940 ? -15.287 2.986 -5.132 1.00 83.00 940 GLN A O 1
ATOM 7300 N N . LEU A 1 941 ? -15.749 1.994 -7.095 1.00 81.31 941 LEU A N 1
ATOM 7301 C CA . LEU A 1 941 ? -15.665 3.209 -7.911 1.00 81.31 941 LEU A CA 1
ATOM 7302 C C . LEU A 1 941 ? -16.998 3.970 -7.891 1.00 81.31 941 LEU A C 1
ATOM 7304 O O . LEU A 1 941 ? -17.010 5.174 -7.641 1.00 81.31 941 LEU A O 1
ATOM 7308 N N . ILE A 1 942 ? -18.123 3.266 -8.060 1.00 83.56 942 ILE A N 1
ATOM 7309 C CA . ILE A 1 942 ? -19.475 3.846 -8.013 1.00 83.56 942 ILE A CA 1
ATOM 7310 C C . ILE A 1 942 ? -19.734 4.537 -6.670 1.00 83.56 942 ILE A C 1
ATOM 7312 O O . ILE A 1 942 ? -20.230 5.663 -6.657 1.00 83.56 942 ILE A O 1
ATOM 7316 N N . SER A 1 943 ? -19.345 3.921 -5.549 1.00 80.19 943 SER A N 1
ATOM 7317 C CA . SER A 1 943 ? -19.539 4.486 -4.204 1.00 80.19 943 SER A CA 1
ATOM 7318 C C . SER A 1 943 ? -18.707 5.742 -3.908 1.00 80.19 943 SER A C 1
ATOM 7320 O O . SER A 1 943 ? -18.989 6.439 -2.936 1.00 80.19 943 SER A O 1
ATOM 7322 N N . LYS A 1 944 ? -17.722 6.061 -4.760 1.00 78.06 944 LYS A N 1
ATOM 7323 C CA . LYS A 1 944 ? -16.920 7.298 -4.730 1.00 78.06 944 LYS A CA 1
ATOM 7324 C C . LYS A 1 944 ? -17.352 8.309 -5.805 1.00 78.06 944 LYS A C 1
ATOM 7326 O O . LYS A 1 944 ? -16.745 9.369 -5.926 1.00 78.06 944 LYS A O 1
ATOM 7331 N N . SER A 1 945 ? -18.377 7.981 -6.592 1.00 77.56 945 SER A N 1
ATOM 7332 C CA . SER A 1 945 ? -18.907 8.800 -7.686 1.00 77.56 945 SER A CA 1
ATOM 7333 C C . SER A 1 945 ? -20.228 9.477 -7.303 1.00 77.56 945 SER A C 1
ATOM 7335 O O . SER A 1 945 ? -20.925 9.047 -6.383 1.00 77.56 945 SER A O 1
ATOM 7337 N N . VAL A 1 946 ? -20.645 10.479 -8.084 1.00 76.56 946 VAL A N 1
ATOM 7338 C CA . VAL A 1 946 ? -21.984 11.091 -7.959 1.00 76.56 946 VAL A CA 1
ATOM 7339 C C . VAL A 1 946 ? -23.132 10.107 -8.244 1.00 76.56 946 VAL A C 1
ATOM 7341 O O . VAL A 1 946 ? -24.275 10.375 -7.885 1.00 76.56 946 VAL A O 1
ATOM 7344 N N . HIS A 1 947 ? -22.842 8.947 -8.844 1.00 75.88 947 HIS A N 1
ATOM 7345 C CA . HIS A 1 947 ? -23.829 7.932 -9.213 1.00 75.88 947 HIS A CA 1
ATOM 7346 C C . HIS A 1 947 ? -24.139 6.928 -8.088 1.00 75.88 947 HIS A C 1
ATOM 7348 O O . HIS A 1 947 ? -24.988 6.064 -8.288 1.00 75.88 947 HIS A O 1
ATOM 7354 N N . GLN A 1 948 ? -23.525 7.056 -6.899 1.00 75.25 948 GLN A N 1
ATOM 7355 C CA . GLN A 1 948 ? -23.752 6.171 -5.740 1.00 75.25 948 GLN A CA 1
ATOM 7356 C C . GLN A 1 948 ? -25.240 5.951 -5.402 1.00 75.25 948 GLN A C 1
ATOM 7358 O O . GLN A 1 948 ? -25.604 4.880 -4.928 1.00 75.25 948 GLN A O 1
ATOM 7363 N N . LYS A 1 949 ? -26.091 6.964 -5.616 1.00 68.38 949 LYS A N 1
ATOM 7364 C CA . LYS A 1 949 ? -27.533 6.930 -5.308 1.00 68.38 949 LYS A CA 1
ATOM 7365 C C . LYS A 1 949 ? -28.431 6.810 -6.546 1.00 68.38 949 LYS A C 1
ATOM 7367 O O . LYS A 1 949 ? -29.625 7.071 -6.453 1.00 68.38 949 LYS A O 1
ATOM 7372 N N . ASN A 1 950 ? -27.874 6.479 -7.713 1.00 73.25 950 ASN A N 1
ATOM 7373 C CA . ASN A 1 950 ? -28.667 6.303 -8.925 1.00 73.25 950 ASN A CA 1
ATOM 7374 C C . ASN A 1 950 ? -29.363 4.930 -8.914 1.00 73.25 950 ASN A C 1
ATOM 7376 O O . ASN A 1 950 ? -28.721 3.895 -8.730 1.00 73.25 950 ASN A O 1
ATOM 7380 N N . GLU A 1 951 ? -30.677 4.925 -9.115 1.00 66.94 951 GLU A N 1
ATOM 7381 C CA . GLU A 1 951 ? -31.537 3.738 -8.987 1.00 66.94 951 GLU A CA 1
ATOM 7382 C C . GLU A 1 951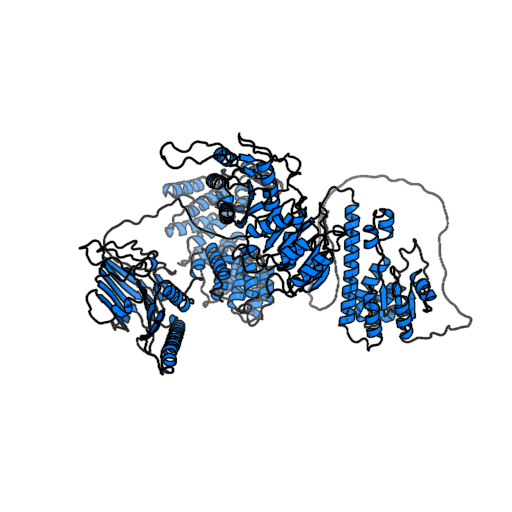 ? -31.241 2.674 -10.058 1.00 66.94 951 GLU A C 1
ATOM 7384 O O . GLU A 1 951 ? -31.242 1.476 -9.765 1.00 66.94 951 GLU A O 1
ATOM 7389 N N . ILE A 1 952 ? -30.867 3.102 -11.269 1.00 65.88 952 ILE A N 1
ATOM 7390 C CA . ILE A 1 952 ? -30.490 2.212 -12.376 1.00 65.88 952 ILE A CA 1
ATOM 7391 C C . ILE A 1 952 ? -29.145 1.533 -12.071 1.00 65.88 952 ILE A C 1
ATOM 7393 O O . ILE A 1 952 ? -29.020 0.314 -12.190 1.00 65.88 952 ILE A O 1
ATOM 7397 N N . VAL A 1 953 ? -28.151 2.295 -11.592 1.00 73.12 953 VAL A N 1
ATOM 7398 C CA . VAL A 1 953 ? -26.842 1.744 -11.187 1.00 73.12 953 VAL A CA 1
ATOM 7399 C C . VAL A 1 953 ? -26.972 0.823 -9.967 1.00 73.12 953 VAL A C 1
ATOM 7401 O O . VAL A 1 953 ? -26.357 -0.240 -9.936 1.00 73.12 953 VAL A O 1
ATOM 7404 N N . THR A 1 954 ? -27.812 1.174 -8.987 1.00 73.38 954 THR A N 1
ATOM 7405 C CA . THR A 1 954 ? -28.113 0.310 -7.828 1.00 73.38 954 THR A CA 1
ATOM 7406 C C . THR A 1 954 ? -28.747 -1.015 -8.267 1.00 73.38 954 THR A C 1
ATOM 7408 O O . THR A 1 954 ? -28.360 -2.076 -7.778 1.00 73.38 954 THR A O 1
ATOM 7411 N N . SER A 1 955 ? -29.665 -0.979 -9.235 1.00 71.94 955 SER A N 1
ATOM 7412 C CA . SER A 1 955 ? -30.311 -2.179 -9.783 1.00 71.94 955 SER A CA 1
ATOM 7413 C C . SER A 1 955 ? -29.338 -3.055 -10.584 1.00 71.94 955 SER A C 1
ATOM 7415 O O . SER A 1 955 ? -29.354 -4.280 -10.442 1.00 71.94 955 SER A O 1
ATOM 7417 N N . ALA A 1 956 ? -28.426 -2.448 -11.352 1.00 78.19 956 ALA A N 1
ATOM 7418 C CA . ALA A 1 956 ? -27.345 -3.164 -12.030 1.00 78.19 956 ALA A CA 1
ATOM 7419 C C . ALA A 1 956 ? -26.355 -3.807 -11.036 1.00 78.19 956 ALA A C 1
ATOM 7421 O O . ALA A 1 956 ? -25.923 -4.940 -11.246 1.00 78.19 956 ALA A O 1
ATOM 7422 N N . LEU A 1 957 ? -26.044 -3.136 -9.919 1.00 80.19 957 LEU A N 1
ATOM 7423 C CA . LEU A 1 957 ? -25.216 -3.697 -8.844 1.00 80.19 957 LEU A CA 1
ATOM 7424 C C . LEU A 1 957 ? -25.882 -4.909 -8.179 1.00 80.19 957 LEU A C 1
ATOM 7426 O O . LEU A 1 957 ? -25.216 -5.920 -7.960 1.00 80.19 957 LEU A O 1
ATOM 7430 N N . LEU A 1 958 ? -27.190 -4.841 -7.902 1.00 78.44 958 LEU A N 1
ATOM 7431 C CA . LEU A 1 958 ? -27.961 -5.972 -7.369 1.00 78.44 958 LEU A CA 1
ATOM 7432 C C . LEU A 1 958 ? -27.934 -7.181 -8.320 1.00 78.44 958 LEU A C 1
ATOM 7434 O O . LEU A 1 958 ? -27.691 -8.301 -7.872 1.00 78.44 958 LEU A O 1
ATOM 7438 N N . ASN A 1 959 ? -28.120 -6.958 -9.625 1.00 74.19 959 ASN A N 1
ATOM 7439 C CA . ASN A 1 959 ? -28.028 -8.007 -10.648 1.00 74.19 959 ASN A CA 1
ATOM 7440 C C . ASN A 1 959 ? -26.616 -8.626 -10.733 1.00 74.19 959 ASN A C 1
ATOM 7442 O O . ASN A 1 959 ? -26.478 -9.844 -10.848 1.00 74.19 959 ASN A O 1
ATOM 7446 N N . MET A 1 960 ? -25.567 -7.808 -10.598 1.00 84.94 960 MET A N 1
ATOM 7447 C CA . MET A 1 960 ? -24.179 -8.274 -10.611 1.00 84.94 960 MET A CA 1
ATOM 7448 C C . MET A 1 960 ? -23.844 -9.139 -9.394 1.00 84.94 960 MET A C 1
ATOM 7450 O O . MET A 1 960 ? -23.370 -10.263 -9.571 1.00 84.94 960 MET A O 1
ATOM 7454 N N . TYR A 1 961 ? -24.153 -8.690 -8.172 1.00 78.75 961 TYR A N 1
ATOM 7455 C CA . TYR A 1 961 ? -23.943 -9.515 -6.975 1.00 78.75 961 TYR A CA 1
ATOM 7456 C C . TYR A 1 961 ? -24.813 -10.781 -6.979 1.00 78.75 961 TYR A C 1
ATOM 7458 O O . TYR A 1 961 ? -24.366 -11.819 -6.495 1.00 78.75 961 TYR A O 1
ATOM 7466 N N . SER A 1 962 ? -26.008 -10.716 -7.580 1.00 70.06 962 SER A N 1
ATOM 7467 C CA . SER A 1 962 ? -26.880 -11.874 -7.800 1.00 70.06 962 SER A CA 1
ATOM 7468 C C . SER A 1 962 ? -26.220 -12.948 -8.666 1.00 70.06 962 SER A C 1
ATOM 7470 O O . SER A 1 962 ? -26.023 -14.073 -8.208 1.00 70.06 962 SER A O 1
ATOM 7472 N N . LYS A 1 963 ? -25.863 -12.606 -9.912 1.00 72.12 963 LYS A N 1
ATOM 7473 C CA . LYS A 1 963 ? -25.265 -13.552 -10.870 1.00 72.12 963 LYS A CA 1
ATOM 7474 C C . LYS A 1 963 ? -23.871 -14.028 -10.444 1.00 72.12 963 LYS A C 1
ATOM 7476 O O . LYS A 1 963 ? -23.485 -15.141 -10.779 1.00 72.12 963 LYS A O 1
ATOM 7481 N N . SER A 1 964 ? -23.151 -13.224 -9.659 1.00 74.94 964 SER A N 1
ATOM 7482 C CA . SER A 1 964 ? -21.806 -13.545 -9.156 1.00 74.94 964 SER A CA 1
ATOM 7483 C C . SER A 1 964 ? -21.791 -14.314 -7.819 1.00 74.94 964 SER A C 1
ATOM 7485 O O . SER A 1 964 ? -20.731 -14.460 -7.216 1.00 74.94 964 SER A O 1
ATOM 7487 N N . GLY A 1 965 ? -22.946 -14.795 -7.336 1.00 68.38 965 GLY A N 1
ATOM 7488 C CA . GLY A 1 965 ? -23.041 -15.733 -6.206 1.00 68.38 965 GLY A CA 1
ATOM 7489 C C . GLY A 1 965 ? -23.008 -15.130 -4.791 1.00 68.38 965 GLY A C 1
ATOM 7490 O O . GLY A 1 965 ? -22.952 -15.866 -3.809 1.00 68.38 965 GLY A O 1
ATOM 7491 N N . GLU A 1 966 ? -23.030 -13.803 -4.647 1.00 78.44 966 GLU A N 1
ATOM 7492 C CA . GLU A 1 966 ? -22.787 -13.115 -3.369 1.00 78.44 966 GLU A CA 1
ATOM 7493 C C . GLU A 1 966 ? -24.095 -12.558 -2.773 1.00 78.44 966 GLU A C 1
ATOM 7495 O O . GLU A 1 966 ? -24.373 -11.352 -2.729 1.00 78.44 966 GLU A O 1
ATOM 7500 N N . LEU A 1 967 ? -24.926 -13.499 -2.309 1.00 79.38 967 LEU A N 1
ATOM 7501 C CA . LEU A 1 967 ? -26.260 -13.261 -1.748 1.00 79.38 967 LEU A CA 1
ATOM 7502 C C . LEU A 1 967 ? -26.267 -12.267 -0.570 1.00 79.38 967 LEU A C 1
ATOM 7504 O O . LEU A 1 967 ? -27.231 -11.513 -0.414 1.00 79.38 967 LEU A O 1
ATOM 7508 N N . ILE A 1 968 ? -25.221 -12.239 0.266 1.00 79.19 968 ILE A N 1
ATOM 7509 C CA . ILE A 1 968 ? -25.194 -11.400 1.474 1.00 79.19 968 ILE A CA 1
ATOM 7510 C C . ILE A 1 968 ? -24.973 -9.930 1.099 1.00 79.19 968 ILE A C 1
ATOM 7512 O O . ILE A 1 968 ? -25.626 -9.057 1.682 1.00 79.19 968 ILE A O 1
ATOM 7516 N N . ALA A 1 969 ? -24.106 -9.625 0.126 1.00 78.50 969 ALA A N 1
ATOM 7517 C CA . ALA A 1 969 ? -23.965 -8.258 -0.378 1.00 78.50 969 ALA A CA 1
ATOM 7518 C C . ALA A 1 969 ? -25.232 -7.791 -1.108 1.00 78.50 969 ALA A C 1
ATOM 7520 O O . ALA A 1 969 ? -25.732 -6.709 -0.793 1.00 78.50 969 ALA A O 1
ATOM 7521 N N . ALA A 1 970 ? -25.796 -8.616 -2.002 1.00 80.38 970 ALA A N 1
ATOM 7522 C CA . ALA A 1 970 ? -27.043 -8.296 -2.705 1.00 80.38 970 ALA A CA 1
ATOM 7523 C C . ALA A 1 970 ? -28.178 -7.970 -1.716 1.00 80.38 970 ALA A C 1
ATOM 7525 O O . ALA A 1 970 ? -28.814 -6.917 -1.808 1.00 80.38 970 ALA A O 1
ATOM 7526 N N . ARG A 1 971 ? -28.364 -8.814 -0.691 1.00 82.19 971 ARG A N 1
ATOM 7527 C CA . ARG A 1 971 ? -29.382 -8.597 0.343 1.00 82.19 971 ARG A CA 1
ATOM 7528 C C . ARG A 1 971 ? -29.157 -7.304 1.132 1.00 82.19 971 ARG A C 1
ATOM 7530 O O . ARG A 1 971 ? -30.094 -6.524 1.285 1.00 82.19 971 ARG A O 1
ATOM 7537 N N . LYS A 1 972 ? -27.922 -7.039 1.580 1.00 81.56 972 LYS A N 1
ATOM 7538 C CA . LYS A 1 972 ? -27.572 -5.794 2.291 1.00 81.56 972 LYS A CA 1
ATOM 7539 C C . LYS A 1 972 ? -27.818 -4.552 1.439 1.00 81.56 972 LYS A C 1
ATOM 7541 O O . LYS A 1 972 ? -28.287 -3.550 1.964 1.00 81.56 972 LYS A O 1
ATOM 7546 N N . MET A 1 973 ? -27.518 -4.597 0.142 1.00 76.25 973 MET A N 1
ATOM 7547 C CA . MET A 1 973 ? -27.783 -3.475 -0.763 1.00 76.25 973 MET A CA 1
ATOM 7548 C C . MET A 1 973 ? -29.281 -3.202 -0.914 1.00 76.25 973 MET A C 1
ATOM 7550 O O . MET A 1 973 ? -29.692 -2.046 -0.846 1.00 76.25 973 MET A O 1
ATOM 7554 N N . PHE A 1 974 ? -30.096 -4.251 -1.046 1.00 79.00 974 PHE A N 1
ATOM 7555 C CA . PHE A 1 974 ? -31.548 -4.111 -1.118 1.00 79.00 974 PHE A CA 1
ATOM 7556 C C . PHE A 1 974 ? -32.143 -3.555 0.186 1.00 79.00 974 PHE A C 1
ATOM 7558 O O . PHE A 1 974 ? -32.958 -2.631 0.146 1.00 79.00 974 PHE A O 1
ATOM 7565 N N . ASP A 1 975 ? -31.712 -4.069 1.344 1.00 78.88 975 ASP A N 1
ATOM 7566 C CA . ASP A 1 975 ? -32.180 -3.614 2.661 1.00 78.88 975 ASP A CA 1
ATOM 7567 C C . ASP A 1 975 ? -31.742 -2.175 2.992 1.00 78.88 975 ASP A C 1
ATOM 7569 O O . ASP A 1 975 ? -32.527 -1.432 3.577 1.00 78.88 975 ASP A O 1
ATOM 7573 N N . ASN A 1 976 ? -30.534 -1.763 2.586 1.00 71.50 976 ASN A N 1
ATOM 7574 C CA . ASN A 1 976 ? -30.003 -0.413 2.824 1.00 71.50 976 ASN A CA 1
ATOM 7575 C C . ASN A 1 976 ? -30.601 0.667 1.900 1.00 71.50 976 ASN A C 1
ATOM 7577 O O . ASN A 1 976 ? -30.470 1.857 2.193 1.00 71.50 976 ASN A O 1
ATOM 7581 N N . GLY A 1 977 ? -31.217 0.283 0.777 1.00 62.53 977 GLY A N 1
ATOM 7582 C CA . GLY A 1 977 ? -31.922 1.210 -0.109 1.00 62.53 977 GLY A CA 1
ATOM 7583 C C . GLY A 1 977 ? -33.221 1.723 0.519 1.00 62.53 977 GLY A C 1
ATOM 7584 O O . GLY A 1 977 ? -33.965 0.958 1.137 1.00 62.53 977 GLY A O 1
ATOM 7585 N N . LEU A 1 978 ? -33.528 3.013 0.333 1.00 54.00 978 LEU A N 1
ATOM 7586 C CA . LEU A 1 978 ? -34.811 3.582 0.754 1.00 54.00 978 LEU A CA 1
ATOM 7587 C C . LEU A 1 978 ? -35.967 2.830 0.077 1.00 54.00 978 LEU A C 1
ATOM 7589 O O . LEU A 1 978 ? -35.938 2.583 -1.125 1.00 54.00 978 LEU A O 1
ATOM 7593 N N . VAL A 1 979 ? -37.018 2.503 0.835 1.00 53.84 979 VAL A N 1
ATOM 7594 C CA . VAL A 1 979 ? -38.152 1.701 0.331 1.00 53.84 979 VAL A CA 1
ATOM 7595 C C . VAL A 1 979 ? -38.864 2.378 -0.851 1.00 53.84 979 VAL A C 1
ATOM 7597 O O . VAL A 1 979 ? -39.346 1.690 -1.744 1.00 53.84 979 VAL A O 1
ATOM 7600 N N . CYS A 1 980 ? -38.868 3.714 -0.902 1.00 49.62 980 CYS A N 1
ATOM 7601 C CA . CYS A 1 980 ? -39.403 4.507 -2.014 1.00 49.62 980 CYS A CA 1
ATOM 7602 C C . CYS A 1 980 ? -38.520 4.541 -3.278 1.00 49.62 980 CYS A C 1
ATOM 7604 O O . CYS A 1 980 ? -38.966 5.072 -4.287 1.00 49.62 980 CYS A O 1
ATOM 7606 N N . GLN A 1 981 ? -37.306 3.980 -3.238 1.00 56.84 981 GLN A N 1
ATOM 7607 C CA . GLN A 1 981 ? -36.386 3.853 -4.381 1.00 56.84 981 GLN A CA 1
ATOM 7608 C C . GLN A 1 981 ? -36.325 2.418 -4.939 1.00 56.84 981 GLN A C 1
ATOM 7610 O O . GLN A 1 981 ? -35.476 2.102 -5.771 1.00 56.84 981 GLN A O 1
ATOM 7615 N N . ARG A 1 982 ? -37.191 1.520 -4.452 1.00 72.62 982 ARG A N 1
ATOM 7616 C CA . ARG A 1 982 ? -37.313 0.145 -4.951 1.00 72.62 982 ARG A CA 1
ATOM 7617 C C . ARG A 1 982 ? -38.362 0.100 -6.048 1.00 72.62 982 ARG A C 1
ATOM 7619 O O . ARG A 1 982 ? -39.524 0.399 -5.798 1.00 72.62 982 ARG A O 1
ATOM 7626 N N . ASP A 1 983 ? -37.964 -0.319 -7.237 1.00 72.25 983 ASP A N 1
ATOM 7627 C CA . ASP A 1 983 ? -38.857 -0.554 -8.366 1.00 72.25 983 ASP A CA 1
ATOM 7628 C C . ASP A 1 983 ? -39.172 -2.056 -8.537 1.00 72.25 983 ASP A C 1
ATOM 7630 O O . ASP A 1 983 ? -38.655 -2.914 -7.813 1.00 72.25 983 ASP A O 1
ATOM 7634 N N . LEU A 1 984 ? -40.005 -2.398 -9.525 1.00 79.06 984 LEU A N 1
ATOM 7635 C CA . LEU A 1 984 ? -40.357 -3.791 -9.824 1.00 79.06 984 LEU A CA 1
ATOM 7636 C C . LEU A 1 984 ? -39.142 -4.635 -10.266 1.00 79.06 984 LEU A C 1
ATOM 7638 O O . LEU A 1 984 ? -39.118 -5.839 -10.002 1.00 79.06 984 LEU A O 1
ATOM 7642 N N . ILE A 1 985 ? -38.127 -4.030 -10.896 1.00 76.62 985 ILE A N 1
ATOM 7643 C CA . ILE A 1 985 ? -36.901 -4.731 -11.302 1.00 76.62 985 ILE A CA 1
ATOM 7644 C C . ILE A 1 985 ? -36.105 -5.143 -10.059 1.00 76.62 985 ILE A C 1
ATOM 7646 O O . ILE A 1 985 ? -35.730 -6.308 -9.943 1.00 76.62 985 ILE A O 1
ATOM 7650 N N . SER A 1 986 ? -35.916 -4.248 -9.086 1.00 74.69 986 SER A N 1
ATOM 7651 C CA . SER A 1 986 ? -35.183 -4.541 -7.847 1.00 74.69 986 SER A CA 1
ATOM 7652 C C . SER A 1 986 ? -35.810 -5.682 -7.025 1.00 74.69 986 SER A C 1
ATOM 7654 O O . SER A 1 986 ? -35.085 -6.550 -6.527 1.00 74.69 986 SER A O 1
ATOM 7656 N N . TRP A 1 987 ? -37.147 -5.749 -6.938 1.00 84.44 987 TRP A N 1
ATOM 7657 C CA . TRP A 1 987 ? -37.854 -6.871 -6.305 1.00 84.44 987 TRP A CA 1
ATOM 7658 C C . TRP A 1 987 ? -37.681 -8.174 -7.097 1.00 84.44 987 TRP A C 1
ATOM 7660 O O . TRP A 1 987 ? -37.350 -9.204 -6.506 1.00 84.44 987 TRP A O 1
ATOM 7670 N N . ASN A 1 988 ? -37.849 -8.139 -8.424 1.00 85.56 988 ASN A N 1
ATOM 7671 C CA . ASN A 1 988 ? -37.683 -9.318 -9.280 1.00 85.56 988 ASN A CA 1
ATOM 7672 C C . ASN A 1 988 ? -36.256 -9.883 -9.221 1.00 85.56 988 ASN A C 1
ATOM 7674 O O . ASN A 1 988 ? -36.101 -11.103 -9.141 1.00 85.56 988 ASN A O 1
ATOM 7678 N N . SER A 1 989 ? -35.237 -9.019 -9.182 1.00 81.94 989 SER A N 1
ATOM 7679 C CA . SER A 1 989 ? -33.836 -9.400 -8.973 1.00 81.94 989 SER A CA 1
ATOM 7680 C C . SER A 1 989 ? -33.630 -10.083 -7.621 1.00 81.94 989 SER A C 1
ATOM 7682 O O . SER A 1 989 ? -33.008 -11.140 -7.572 1.00 81.94 989 SER A O 1
ATOM 7684 N N . MET A 1 990 ? -34.199 -9.561 -6.525 1.00 84.31 990 MET A N 1
ATOM 7685 C CA . MET A 1 990 ? -34.092 -10.224 -5.216 1.00 84.31 990 MET A CA 1
ATOM 7686 C C . MET A 1 990 ? -34.774 -11.595 -5.170 1.00 84.31 990 MET A C 1
ATOM 7688 O O . MET A 1 990 ? -34.229 -12.523 -4.572 1.00 84.31 990 MET A O 1
ATOM 7692 N N . ILE A 1 991 ? -35.932 -11.747 -5.820 1.00 86.94 991 ILE A N 1
ATOM 7693 C CA . ILE A 1 991 ? -36.608 -13.046 -5.958 1.00 86.94 991 ILE A CA 1
ATOM 7694 C C . ILE A 1 991 ? -35.727 -14.008 -6.777 1.00 86.94 991 ILE A C 1
ATOM 7696 O O . ILE A 1 991 ? -35.570 -15.161 -6.379 1.00 86.94 991 ILE A O 1
ATOM 7700 N N . ALA A 1 992 ? -35.085 -13.531 -7.853 1.00 82.06 992 ALA A N 1
ATOM 7701 C CA . ALA A 1 992 ? -34.152 -14.323 -8.658 1.00 82.06 992 ALA A CA 1
ATOM 7702 C C . ALA A 1 992 ? -32.920 -14.794 -7.867 1.00 82.06 992 ALA A C 1
ATOM 7704 O O . ALA A 1 992 ? -32.566 -15.966 -7.979 1.00 82.06 992 ALA A O 1
ATOM 7705 N N . VAL A 1 993 ? -32.286 -13.948 -7.034 1.00 80.62 993 VAL A N 1
ATOM 7706 C CA . VAL A 1 993 ? -31.089 -14.382 -6.275 1.00 80.62 993 VAL A CA 1
ATOM 7707 C C . VAL A 1 993 ? -31.426 -15.568 -5.381 1.00 80.62 993 VAL A C 1
ATOM 7709 O O . VAL A 1 993 ? -30.745 -16.592 -5.422 1.00 80.62 993 VAL A O 1
ATOM 7712 N N . TYR A 1 994 ? -32.507 -15.456 -4.606 1.00 82.94 994 TYR A N 1
ATOM 7713 C CA . TYR A 1 994 ? -32.956 -16.537 -3.734 1.00 82.94 994 TYR A CA 1
ATOM 7714 C C . TYR A 1 994 ? -33.380 -17.782 -4.535 1.00 82.94 994 TYR A C 1
ATOM 7716 O O . TYR A 1 994 ? -33.094 -18.897 -4.103 1.00 82.94 994 TYR A O 1
ATOM 7724 N N . ALA A 1 995 ? -33.977 -17.616 -5.722 1.00 82.56 995 ALA A N 1
ATOM 7725 C CA . ALA A 1 995 ? -34.319 -18.719 -6.620 1.00 82.56 995 ALA A CA 1
ATOM 7726 C C . ALA A 1 995 ? -33.079 -19.497 -7.107 1.00 82.56 995 ALA A C 1
ATOM 7728 O O . ALA A 1 995 ? -33.017 -20.715 -6.942 1.00 82.56 995 ALA A O 1
ATOM 7729 N N . HIS A 1 996 ? -32.072 -18.800 -7.648 1.00 75.50 996 HIS A N 1
ATOM 7730 C CA . HIS A 1 996 ? -30.840 -19.410 -8.172 1.00 75.50 996 HIS A CA 1
ATOM 7731 C C . HIS A 1 996 ? -29.991 -20.102 -7.096 1.00 75.50 996 HIS A C 1
ATOM 7733 O O . HIS A 1 996 ? -29.301 -21.071 -7.397 1.00 75.50 996 HIS A O 1
ATOM 7739 N N . HIS A 1 997 ? -30.075 -19.653 -5.841 1.00 74.31 997 HIS A N 1
ATOM 7740 C CA . HIS A 1 997 ? -29.353 -20.249 -4.711 1.00 74.31 997 HIS A CA 1
ATOM 7741 C C . HIS A 1 997 ? -30.165 -21.332 -3.964 1.00 74.31 997 HIS A C 1
ATOM 7743 O O . HIS A 1 997 ? -29.764 -21.767 -2.888 1.00 74.31 997 HIS A O 1
ATOM 7749 N N . GLY A 1 998 ? -31.321 -21.763 -4.489 1.00 76.25 998 GLY A N 1
ATOM 7750 C CA . GLY A 1 998 ? -32.166 -22.804 -3.877 1.00 76.25 998 GLY A CA 1
ATOM 7751 C C . GLY A 1 998 ? -32.957 -22.366 -2.633 1.00 76.25 998 GLY A C 1
ATOM 7752 O O . GLY A 1 998 ? -33.682 -23.165 -2.039 1.00 76.25 998 GLY A O 1
ATOM 7753 N N . HIS A 1 999 ? -32.885 -21.089 -2.257 1.00 83.25 999 HIS A N 1
ATOM 7754 C CA . HIS A 1 999 ? -33.600 -20.471 -1.137 1.00 83.25 999 HIS A CA 1
ATOM 7755 C C . HIS A 1 999 ? -35.060 -20.137 -1.511 1.00 83.25 999 HIS A C 1
ATOM 7757 O O . HIS A 1 999 ? -35.522 -18.994 -1.458 1.00 83.25 999 HIS A O 1
ATOM 7763 N N . GLY A 1 1000 ? -35.812 -21.152 -1.945 1.00 84.62 1000 GLY A N 1
ATOM 7764 C CA . GLY A 1 1000 ? -37.150 -20.959 -2.512 1.00 84.62 1000 GLY A CA 1
ATOM 7765 C C . GLY A 1 1000 ? -38.203 -20.443 -1.523 1.00 84.62 1000 GLY A C 1
ATOM 7766 O O . GLY A 1 1000 ? -39.187 -19.838 -1.943 1.00 84.62 1000 GLY A O 1
ATOM 7767 N N . LYS A 1 1001 ? -38.008 -20.617 -0.208 1.00 86.56 1001 LYS A N 1
ATOM 7768 C CA . LYS A 1 1001 ? -38.924 -20.073 0.815 1.00 86.56 1001 LYS A CA 1
ATOM 7769 C C . LYS A 1 1001 ? -38.728 -18.566 0.976 1.00 86.56 1001 LYS A C 1
ATOM 7771 O O . LYS A 1 1001 ? -39.696 -17.818 1.092 1.00 86.56 1001 LYS A O 1
ATOM 7776 N N . GLU A 1 1002 ? -37.476 -18.137 0.940 1.00 87.75 1002 GLU A N 1
ATOM 7777 C CA . GLU A 1 1002 ? -37.032 -16.755 1.033 1.00 87.75 1002 GLU A CA 1
ATOM 7778 C C . GLU A 1 1002 ? -37.456 -15.967 -0.218 1.00 87.75 1002 GLU A C 1
ATOM 7780 O O . GLU A 1 1002 ? -37.986 -14.865 -0.089 1.00 87.75 1002 GLU A O 1
ATOM 7785 N N . ALA A 1 1003 ? -37.350 -16.567 -1.412 1.00 89.88 1003 ALA A N 1
ATOM 7786 C CA . ALA A 1 1003 ? -37.880 -16.003 -2.659 1.00 89.88 1003 ALA A CA 1
ATOM 7787 C C . ALA A 1 1003 ? -39.396 -15.714 -2.578 1.00 89.88 1003 ALA A C 1
ATOM 7789 O O . ALA A 1 1003 ? -39.857 -14.640 -2.973 1.00 89.88 1003 ALA A O 1
ATOM 7790 N N . ILE A 1 1004 ? -40.171 -16.643 -2.005 1.00 91.19 1004 ILE A N 1
ATOM 7791 C CA . ILE A 1 1004 ? -41.620 -16.489 -1.801 1.00 91.19 1004 ILE A CA 1
ATOM 7792 C C . ILE A 1 1004 ? -41.932 -15.390 -0.774 1.00 91.19 1004 ILE A C 1
ATOM 7794 O O . ILE A 1 1004 ? -42.879 -14.627 -0.964 1.00 91.19 1004 ILE A O 1
ATOM 7798 N N . GLU A 1 1005 ? -41.141 -15.251 0.292 1.00 91.19 1005 GLU A N 1
ATOM 7799 C CA . GLU A 1 1005 ? -41.345 -14.160 1.252 1.00 91.19 1005 GLU A CA 1
ATOM 7800 C C . GLU A 1 1005 ? -40.966 -12.787 0.669 1.00 91.19 1005 GLU A C 1
ATOM 7802 O O . GLU A 1 1005 ? -41.656 -11.805 0.945 1.00 91.19 1005 GLU A O 1
ATOM 7807 N N . MET A 1 1006 ? -39.973 -12.704 -0.225 1.00 88.94 1006 MET A N 1
ATOM 7808 C CA . MET A 1 1006 ? -39.713 -11.473 -0.986 1.00 88.94 1006 MET A CA 1
ATOM 7809 C C . MET A 1 1006 ? -40.901 -11.087 -1.882 1.00 88.94 1006 MET A C 1
ATOM 7811 O O . MET A 1 1006 ? -41.272 -9.915 -1.916 1.00 88.94 1006 MET A O 1
ATOM 7815 N N . TYR A 1 1007 ? -41.563 -12.051 -2.532 1.00 92.25 1007 TYR A N 1
ATOM 7816 C CA . TYR A 1 1007 ? -42.812 -11.815 -3.272 1.00 92.25 1007 TYR A CA 1
ATOM 7817 C C . TYR A 1 1007 ? -43.968 -11.354 -2.364 1.00 92.25 1007 TYR A C 1
ATOM 7819 O O . TYR A 1 1007 ? -44.689 -10.409 -2.699 1.00 92.25 1007 TYR A O 1
ATOM 7827 N N . ASN A 1 1008 ? -44.125 -11.959 -1.180 1.00 91.56 1008 ASN A N 1
ATOM 7828 C CA . ASN A 1 1008 ? -45.121 -11.516 -0.200 1.00 91.56 1008 ASN A CA 1
ATOM 7829 C C . ASN A 1 1008 ? -44.873 -10.060 0.224 1.00 91.56 1008 ASN A C 1
ATOM 7831 O O . ASN A 1 1008 ? -45.815 -9.279 0.361 1.00 91.56 1008 ASN A O 1
ATOM 7835 N N . GLN A 1 1009 ? -43.609 -9.681 0.433 1.00 88.38 1009 GLN A N 1
ATOM 7836 C CA . GLN A 1 1009 ? -43.220 -8.318 0.797 1.00 88.38 1009 GLN A CA 1
ATOM 7837 C C . GLN A 1 1009 ? -43.427 -7.338 -0.359 1.00 88.38 1009 GLN A C 1
ATOM 7839 O O . GLN A 1 1009 ? -44.008 -6.279 -0.133 1.00 88.38 1009 GLN A O 1
ATOM 7844 N N . MET A 1 1010 ? -43.063 -7.705 -1.587 1.00 90.69 1010 MET A N 1
ATOM 7845 C CA . MET A 1 1010 ? -43.344 -6.935 -2.802 1.00 90.69 1010 MET A CA 1
ATOM 7846 C C . MET A 1 1010 ? -44.841 -6.589 -2.917 1.00 90.69 1010 MET A C 1
ATOM 7848 O O . MET A 1 1010 ? -45.198 -5.416 -3.049 1.00 90.69 1010 MET A O 1
ATOM 7852 N N . ARG A 1 1011 ? -45.730 -7.583 -2.756 1.00 90.56 1011 ARG A N 1
ATOM 7853 C CA . ARG A 1 1011 ? -47.191 -7.373 -2.780 1.00 90.56 1011 ARG A CA 1
ATOM 7854 C C . ARG A 1 1011 ? -47.697 -6.514 -1.616 1.00 90.56 1011 ARG A C 1
ATOM 7856 O O . ARG A 1 1011 ? -48.558 -5.666 -1.835 1.00 90.56 1011 ARG A O 1
ATOM 7863 N N . LYS A 1 1012 ? -47.155 -6.673 -0.398 1.00 87.81 1012 LYS A N 1
ATOM 7864 C CA . LYS A 1 1012 ? -47.484 -5.813 0.765 1.00 87.81 1012 LYS A CA 1
ATOM 7865 C C . LYS A 1 1012 ? -47.133 -4.334 0.527 1.00 87.81 1012 LYS A C 1
ATOM 7867 O O . LYS A 1 1012 ? -47.800 -3.472 1.086 1.00 87.81 1012 LYS A O 1
ATOM 7872 N N . HIS A 1 1013 ? -46.137 -4.041 -0.313 1.00 82.69 1013 HIS A N 1
ATOM 7873 C CA . HIS A 1 1013 ? -45.755 -2.677 -0.709 1.00 82.69 1013 HIS A CA 1
ATOM 7874 C C . HIS A 1 1013 ? -46.502 -2.165 -1.961 1.00 82.69 1013 HIS A C 1
ATOM 7876 O O . HIS A 1 1013 ? -46.144 -1.123 -2.500 1.00 82.69 1013 HIS A O 1
ATOM 7882 N N . GLY A 1 1014 ? -47.541 -2.868 -2.430 1.00 83.12 1014 GLY A N 1
ATOM 7883 C CA . GLY A 1 1014 ? -48.415 -2.418 -3.522 1.00 83.12 1014 GLY A CA 1
ATOM 7884 C C . GLY A 1 1014 ? -47.933 -2.739 -4.942 1.00 83.12 1014 GLY A C 1
ATOM 7885 O O . GLY A 1 1014 ? -48.637 -2.425 -5.902 1.00 83.12 1014 GLY A O 1
ATOM 7886 N N . PHE A 1 1015 ? -46.781 -3.395 -5.107 1.00 84.94 1015 PHE A N 1
ATOM 7887 C CA . PHE A 1 1015 ? -46.278 -3.783 -6.427 1.00 84.94 1015 PHE A CA 1
ATOM 7888 C C . PHE A 1 1015 ? -47.077 -4.963 -6.995 1.00 84.94 1015 PHE A C 1
ATOM 7890 O O . PHE A 1 1015 ? -47.220 -6.008 -6.352 1.00 84.94 1015 PHE A O 1
ATOM 7897 N N . LYS A 1 1016 ? -47.570 -4.813 -8.230 1.00 86.12 1016 LYS A N 1
ATOM 7898 C CA . LYS A 1 1016 ? -48.190 -5.910 -8.983 1.00 86.12 1016 LYS A CA 1
ATOM 7899 C C . LYS A 1 1016 ? -47.110 -6.868 -9.520 1.00 86.12 1016 LYS A C 1
ATOM 7901 O O . LYS A 1 1016 ? -46.110 -6.387 -10.053 1.00 86.12 1016 LYS A O 1
ATOM 7906 N N . PRO A 1 1017 ? -47.297 -8.197 -9.414 1.00 88.88 1017 PRO A N 1
ATOM 7907 C CA . PRO A 1 1017 ? -46.460 -9.178 -10.104 1.00 88.88 1017 PRO A CA 1
ATOM 7908 C C . PRO A 1 1017 ? -46.471 -8.995 -11.625 1.00 88.88 1017 PRO A C 1
ATOM 7910 O O . PRO A 1 1017 ? -47.479 -8.585 -12.195 1.00 88.88 1017 PRO A O 1
ATOM 7913 N N . SER A 1 1018 ? -45.368 -9.351 -12.280 1.00 88.62 1018 SER A N 1
ATOM 7914 C CA . SER A 1 1018 ? -45.284 -9.495 -13.736 1.00 88.62 1018 SER A CA 1
ATOM 7915 C C . SER A 1 1018 ? -44.954 -10.938 -14.124 1.00 88.62 1018 SER A C 1
ATOM 7917 O O . SER A 1 1018 ? -44.619 -11.756 -13.267 1.00 88.62 1018 SER A O 1
ATOM 7919 N N . ALA A 1 1019 ? -44.997 -11.258 -15.422 1.00 83.94 1019 ALA A N 1
ATOM 7920 C CA . ALA A 1 1019 ? -44.574 -12.566 -15.933 1.00 83.94 1019 ALA A CA 1
ATOM 7921 C C . ALA A 1 1019 ? -43.169 -12.966 -15.421 1.00 83.94 1019 ALA A C 1
ATOM 7923 O O . ALA A 1 1019 ? -42.978 -14.076 -14.937 1.00 83.94 1019 ALA A O 1
ATOM 7924 N N . VAL A 1 1020 ? -42.216 -12.022 -15.387 1.00 85.88 1020 VAL A N 1
ATOM 7925 C CA . VAL A 1 1020 ? -40.861 -12.241 -14.839 1.00 85.88 1020 VAL A CA 1
ATOM 7926 C C . VAL A 1 1020 ? -40.890 -12.588 -13.342 1.00 85.88 1020 VAL A C 1
ATOM 7928 O O . VAL A 1 1020 ? -40.141 -13.458 -12.902 1.00 85.88 1020 VAL A O 1
ATOM 7931 N N . THR A 1 1021 ? -41.783 -11.973 -12.557 1.00 88.75 1021 THR A N 1
ATOM 7932 C CA . THR A 1 1021 ? -41.983 -12.332 -11.141 1.00 88.75 1021 THR A CA 1
ATOM 7933 C C . THR A 1 1021 ? -42.421 -13.791 -11.001 1.00 88.75 1021 THR A C 1
ATOM 7935 O O . THR A 1 1021 ? -41.873 -14.524 -10.178 1.00 88.75 1021 THR A O 1
ATOM 7938 N N . TYR A 1 1022 ? -43.384 -14.227 -11.818 1.00 90.25 1022 TYR A N 1
ATOM 7939 C CA . TYR A 1 1022 ? -43.881 -15.603 -11.797 1.00 90.25 1022 TYR A CA 1
ATOM 7940 C C . TYR A 1 1022 ? -42.846 -16.609 -12.316 1.00 90.25 1022 TYR A C 1
ATOM 7942 O O . TYR A 1 1022 ? -42.690 -17.663 -11.705 1.00 90.25 1022 TYR A O 1
ATOM 7950 N N . LEU A 1 1023 ? -42.078 -16.281 -13.360 1.00 88.44 1023 LEU A N 1
ATOM 7951 C CA . LEU A 1 1023 ? -40.974 -17.116 -13.847 1.00 88.44 1023 LEU A CA 1
ATOM 7952 C C . LEU A 1 1023 ? -39.940 -17.390 -12.742 1.00 88.44 1023 LEU A C 1
ATOM 7954 O O . LEU A 1 1023 ? -39.608 -18.547 -12.477 1.00 88.44 1023 LEU A O 1
ATOM 7958 N N . ASN A 1 1024 ? -39.504 -16.345 -12.032 1.00 89.81 1024 ASN A N 1
ATOM 7959 C CA . ASN A 1 1024 ? -38.536 -16.474 -10.939 1.00 89.81 1024 ASN A CA 1
ATOM 7960 C C . ASN A 1 1024 ? -39.096 -17.302 -9.765 1.00 89.81 1024 ASN A C 1
ATOM 7962 O O . ASN A 1 1024 ? -38.354 -18.054 -9.133 1.00 89.81 1024 ASN A O 1
ATOM 7966 N N . LEU A 1 1025 ? -40.404 -17.219 -9.491 1.00 90.44 1025 LEU A N 1
ATOM 7967 C CA . LEU A 1 1025 ? -41.074 -18.048 -8.480 1.00 90.44 1025 LEU A CA 1
ATOM 7968 C C . LEU A 1 1025 ? -41.214 -19.517 -8.895 1.00 90.44 1025 LEU A C 1
ATOM 7970 O O . LEU A 1 1025 ? -41.039 -20.394 -8.051 1.00 90.44 1025 LEU A O 1
ATOM 7974 N N . LEU A 1 1026 ? -41.502 -19.804 -10.166 1.00 88.81 1026 LEU A N 1
ATOM 7975 C CA . LEU A 1 1026 ? -41.548 -21.174 -10.693 1.00 88.81 1026 LEU A CA 1
ATOM 7976 C C . LEU A 1 1026 ? -40.163 -21.826 -10.607 1.00 88.81 1026 LEU A C 1
ATOM 7978 O O . LEU A 1 1026 ? -40.037 -22.942 -10.103 1.00 88.81 1026 LEU A O 1
ATOM 7982 N N . PHE A 1 1027 ? -39.120 -21.088 -10.995 1.00 86.69 1027 PHE A N 1
ATOM 7983 C CA . PHE A 1 1027 ? -37.723 -21.504 -10.864 1.00 86.69 1027 PHE A CA 1
ATOM 7984 C C . PHE A 1 1027 ? -37.338 -21.765 -9.394 1.00 86.69 1027 PHE A C 1
ATOM 7986 O O . PHE A 1 1027 ? -36.813 -22.830 -9.063 1.00 86.69 1027 PHE A O 1
ATOM 7993 N N . ALA A 1 1028 ? -37.697 -20.849 -8.483 1.00 87.88 1028 ALA A N 1
ATOM 7994 C CA . ALA A 1 1028 ? -37.503 -21.011 -7.039 1.00 87.88 1028 ALA A CA 1
ATOM 7995 C C . ALA A 1 1028 ? -38.220 -22.250 -6.477 1.00 87.88 1028 ALA A C 1
ATOM 7997 O O . ALA A 1 1028 ? -37.669 -22.962 -5.635 1.00 87.88 1028 ALA A O 1
ATOM 7998 N N . CYS A 1 1029 ? -39.444 -22.521 -6.940 1.00 88.69 1029 CYS A N 1
ATOM 7999 C CA . CYS A 1 1029 ? -40.201 -23.698 -6.528 1.00 88.69 1029 CYS A CA 1
ATOM 8000 C C . CYS A 1 1029 ? -39.580 -24.992 -7.061 1.00 88.69 1029 CYS A C 1
ATOM 8002 O O . CYS A 1 1029 ? -39.601 -25.981 -6.331 1.00 88.69 1029 CYS A O 1
ATOM 8004 N N . SER A 1 1030 ? -38.997 -24.994 -8.268 1.00 84.75 1030 SER A N 1
ATOM 8005 C CA . SER A 1 1030 ? -38.325 -26.176 -8.829 1.00 84.75 1030 SER A CA 1
ATOM 8006 C C . SER A 1 1030 ? -37.096 -26.566 -8.013 1.00 84.75 1030 SER A C 1
ATOM 8008 O O . SER A 1 1030 ? -37.018 -27.682 -7.496 1.00 84.75 1030 SER A O 1
ATOM 8010 N N . HIS A 1 1031 ? -36.187 -25.617 -7.774 1.00 80.69 1031 HIS A N 1
ATOM 8011 C CA . HIS A 1 1031 ? -34.978 -25.875 -6.987 1.00 80.69 1031 HIS A CA 1
ATOM 8012 C C . HIS A 1 1031 ? -35.257 -26.216 -5.513 1.00 80.69 1031 HIS A C 1
ATOM 8014 O O . HIS A 1 1031 ? -34.480 -26.950 -4.907 1.00 80.69 1031 HIS A O 1
ATOM 8020 N N . ALA A 1 1032 ? -36.367 -25.735 -4.939 1.00 82.00 1032 ALA A N 1
ATOM 8021 C CA . ALA A 1 1032 ? -36.765 -26.033 -3.560 1.00 82.00 1032 ALA A CA 1
ATOM 8022 C C . ALA A 1 1032 ? -37.789 -27.184 -3.415 1.00 82.00 1032 ALA A C 1
ATOM 8024 O O . ALA A 1 1032 ? -38.232 -27.457 -2.297 1.00 82.00 1032 ALA A O 1
ATOM 8025 N N . GLY A 1 1033 ? -38.203 -27.838 -4.509 1.00 81.50 1033 GLY A N 1
ATOM 8026 C CA . GLY A 1 1033 ? -39.194 -28.925 -4.498 1.00 81.50 1033 GLY A CA 1
ATOM 8027 C C . GLY A 1 1033 ? -40.611 -28.518 -4.054 1.00 81.50 1033 GLY A C 1
ATOM 8028 O O . GLY A 1 1033 ? -41.381 -29.354 -3.584 1.00 81.50 1033 GLY A O 1
ATOM 8029 N N . LEU A 1 1034 ? -40.979 -27.238 -4.166 1.00 86.25 1034 LEU A N 1
ATOM 8030 C CA . LEU A 1 1034 ? -42.244 -26.678 -3.662 1.00 86.25 1034 LEU A CA 1
ATOM 8031 C C . LEU A 1 1034 ? -43.390 -26.809 -4.684 1.00 86.25 1034 LEU A C 1
ATOM 8033 O O . LEU A 1 1034 ? -44.018 -25.819 -5.064 1.00 86.25 1034 LEU A O 1
ATOM 8037 N N . VAL A 1 1035 ? -43.663 -28.042 -5.122 1.00 85.44 1035 VAL A N 1
ATOM 8038 C CA . VAL A 1 1035 ? -44.543 -28.372 -6.263 1.00 85.44 1035 VAL A CA 1
ATOM 8039 C C . VAL A 1 1035 ? -45.910 -27.697 -6.206 1.00 85.44 1035 VAL A C 1
ATOM 8041 O O . VAL A 1 1035 ? -46.260 -26.972 -7.135 1.00 85.44 1035 VAL A O 1
ATOM 8044 N N . GLU A 1 1036 ? -46.664 -27.855 -5.114 1.00 86.62 1036 GLU A N 1
ATOM 8045 C CA . GLU A 1 1036 ? -48.019 -27.286 -5.043 1.00 86.62 1036 GLU A CA 1
ATOM 8046 C C . GLU A 1 1036 ? -48.023 -25.751 -5.120 1.00 86.62 1036 GLU A C 1
ATOM 8048 O O . GLU A 1 1036 ? -48.940 -25.180 -5.705 1.00 86.62 1036 GLU A O 1
ATOM 8053 N N . LYS A 1 1037 ? -46.978 -25.080 -4.609 1.00 87.19 1037 LYS A N 1
ATOM 8054 C CA . LYS A 1 1037 ? -46.843 -23.618 -4.713 1.00 87.19 1037 LYS A CA 1
ATOM 8055 C C . LYS A 1 1037 ? -46.445 -23.164 -6.112 1.00 87.19 1037 LYS A C 1
ATOM 8057 O O . LYS A 1 1037 ? -46.962 -22.161 -6.585 1.00 87.19 1037 LYS A O 1
ATOM 8062 N N . GLY A 1 1038 ? -45.585 -23.908 -6.806 1.00 88.31 1038 GLY A N 1
ATOM 8063 C CA . GLY A 1 1038 ? -45.316 -23.641 -8.221 1.00 88.31 1038 GLY A CA 1
ATOM 8064 C C . GLY A 1 1038 ? -46.579 -23.808 -9.076 1.00 88.31 1038 GLY A C 1
ATOM 8065 O O . GLY A 1 1038 ? -46.886 -22.949 -9.898 1.00 88.31 1038 GLY A O 1
ATOM 8066 N N . MET A 1 1039 ? -47.374 -24.848 -8.808 1.00 86.50 1039 MET A N 1
ATOM 8067 C CA . MET A 1 1039 ? -48.675 -25.070 -9.453 1.00 86.50 1039 MET A CA 1
ATOM 8068 C C . MET A 1 1039 ? -49.714 -23.988 -9.103 1.00 86.50 1039 MET A C 1
ATOM 8070 O O . MET A 1 1039 ? -50.553 -23.662 -9.940 1.00 86.50 1039 MET A O 1
ATOM 8074 N N . GLU A 1 1040 ? -49.682 -23.429 -7.890 1.00 89.25 1040 GLU A N 1
ATOM 8075 C CA . GLU A 1 1040 ? -50.494 -22.277 -7.466 1.00 89.25 1040 GLU A CA 1
ATOM 8076 C C . GLU A 1 1040 ? -50.092 -21.006 -8.233 1.00 89.25 1040 GLU A C 1
ATOM 8078 O O . GLU A 1 1040 ? -50.927 -20.412 -8.915 1.00 89.25 1040 GLU A O 1
ATOM 8083 N N . PHE A 1 1041 ? -48.802 -20.652 -8.235 1.00 91.44 1041 PHE A N 1
ATOM 8084 C CA . PHE A 1 1041 ? -48.279 -19.496 -8.970 1.00 91.44 1041 PHE A CA 1
ATOM 8085 C C . PHE A 1 1041 ? -48.503 -19.587 -10.487 1.00 91.44 1041 PHE A C 1
ATOM 8087 O O . PHE A 1 1041 ? -48.803 -18.573 -11.113 1.00 91.44 1041 PHE A O 1
ATOM 8094 N N . PHE A 1 1042 ? -48.410 -20.780 -11.085 1.00 87.38 1042 PHE A N 1
ATOM 8095 C CA . PHE A 1 1042 ? -48.722 -20.965 -12.506 1.00 87.38 1042 PHE A CA 1
ATOM 8096 C C . PHE A 1 1042 ? -50.208 -20.718 -12.802 1.00 87.38 1042 PHE A C 1
ATOM 8098 O O . PHE A 1 1042 ? -50.541 -20.059 -13.783 1.00 87.38 1042 PHE A O 1
ATOM 8105 N N . LYS A 1 1043 ? -51.116 -21.197 -11.939 1.00 86.88 1043 LYS A N 1
ATOM 8106 C CA . LYS A 1 1043 ? -52.562 -20.953 -12.085 1.00 86.88 1043 LYS A CA 1
ATOM 8107 C C . LYS A 1 1043 ? -52.906 -19.474 -11.944 1.00 86.88 1043 LYS A C 1
ATOM 8109 O O . LYS A 1 1043 ? -53.760 -18.996 -12.681 1.00 86.88 1043 LYS A O 1
ATOM 8114 N N . ASP A 1 1044 ? -52.247 -18.754 -11.041 1.00 87.31 1044 ASP A N 1
ATOM 8115 C CA . ASP A 1 1044 ? -52.461 -17.314 -10.879 1.00 87.31 1044 ASP A CA 1
ATOM 8116 C C . ASP A 1 1044 ? -51.884 -16.495 -12.047 1.00 87.31 1044 ASP A C 1
ATOM 8118 O O . ASP A 1 1044 ? -52.531 -15.545 -12.479 1.00 87.31 1044 ASP A O 1
ATOM 8122 N N . LEU A 1 1045 ? -50.755 -16.906 -12.642 1.00 87.50 1045 LEU A N 1
ATOM 8123 C CA . LEU A 1 1045 ? -50.266 -16.339 -13.908 1.00 87.50 1045 LEU A CA 1
ATOM 8124 C C . LEU A 1 1045 ? -51.255 -16.574 -15.066 1.00 87.50 1045 LEU A C 1
ATOM 8126 O O . LEU A 1 1045 ? -51.515 -15.658 -15.835 1.00 87.50 1045 LEU A O 1
ATOM 8130 N N . VAL A 1 1046 ? -51.827 -17.778 -15.182 1.00 83.94 1046 VAL A N 1
ATOM 8131 C CA . VAL A 1 1046 ? -52.807 -18.127 -16.235 1.00 83.94 1046 VAL A CA 1
ATOM 8132 C C . VAL A 1 1046 ? -54.156 -17.412 -16.051 1.00 83.94 1046 VAL A C 1
ATOM 8134 O O . VAL A 1 1046 ? -54.882 -17.222 -17.022 1.00 83.94 1046 VAL A O 1
ATOM 8137 N N . ARG A 1 1047 ? -54.503 -17.005 -14.824 1.00 84.44 1047 ARG A N 1
ATOM 8138 C CA . ARG A 1 1047 ? -55.727 -16.243 -14.512 1.00 84.44 1047 ARG A CA 1
ATOM 8139 C C . ARG A 1 1047 ? -55.626 -14.751 -14.815 1.00 84.44 1047 ARG A C 1
ATOM 8141 O O . ARG A 1 1047 ? -56.662 -14.107 -14.959 1.00 84.44 1047 ARG A O 1
ATOM 8148 N N . ASP A 1 1048 ? -54.421 -14.189 -14.848 1.00 81.88 1048 ASP A N 1
ATOM 8149 C CA . ASP A 1 1048 ? -54.214 -12.774 -15.149 1.00 81.88 1048 ASP A CA 1
ATOM 8150 C C . ASP A 1 1048 ? -53.997 -12.592 -16.656 1.00 81.88 1048 ASP A C 1
ATOM 8152 O O . ASP A 1 1048 ? -52.869 -12.556 -17.145 1.00 81.88 1048 ASP A O 1
ATOM 8156 N N . GLU A 1 1049 ? -55.101 -12.463 -17.398 1.00 73.94 1049 GLU A N 1
ATOM 8157 C CA . GLU A 1 1049 ? -55.110 -12.262 -18.858 1.00 73.94 1049 GLU A CA 1
ATOM 8158 C C . GLU A 1 1049 ? -54.319 -11.016 -19.319 1.00 73.94 1049 GLU A C 1
ATOM 8160 O O . GLU A 1 1049 ? -54.041 -10.870 -20.509 1.00 73.94 1049 GLU A O 1
ATOM 8165 N N . SER A 1 1050 ? -53.918 -10.122 -18.401 1.00 77.62 1050 SER A N 1
ATOM 8166 C CA . SER A 1 1050 ? -53.047 -8.982 -18.714 1.00 77.62 1050 SER A CA 1
ATOM 8167 C C . SER A 1 1050 ? -51.554 -9.335 -18.790 1.00 77.62 1050 SER A C 1
ATOM 8169 O O . SER A 1 1050 ? -50.755 -8.517 -19.256 1.00 77.62 1050 SER A O 1
ATOM 8171 N N . LEU A 1 1051 ? -51.153 -10.539 -18.361 1.00 83.75 1051 LEU A N 1
ATOM 8172 C CA . LEU A 1 1051 ? -49.760 -10.984 -18.343 1.00 83.75 1051 LEU A CA 1
ATOM 8173 C C . LEU A 1 1051 ? -49.436 -11.926 -19.520 1.00 83.75 1051 LEU A C 1
ATOM 8175 O O . LEU A 1 1051 ? -50.106 -12.939 -19.718 1.00 83.75 1051 LEU A O 1
ATOM 8179 N N . PRO A 1 1052 ? -48.366 -11.658 -20.297 1.00 77.75 1052 PRO A N 1
ATOM 8180 C CA . PRO A 1 1052 ? -48.008 -12.498 -21.432 1.00 77.75 1052 PRO A CA 1
ATOM 8181 C C . PRO A 1 1052 ? -47.403 -13.824 -20.961 1.00 77.75 1052 PRO A C 1
ATOM 8183 O O . PRO A 1 1052 ? -46.250 -13.873 -20.524 1.00 77.75 1052 PRO A O 1
ATOM 8186 N N . LEU A 1 1053 ? -48.162 -14.911 -21.101 1.00 80.69 1053 LEU A N 1
ATOM 8187 C CA . LEU A 1 1053 ? -47.665 -16.271 -20.904 1.00 80.69 1053 LEU A CA 1
ATOM 8188 C C . LEU A 1 1053 ? -46.681 -16.644 -22.030 1.00 80.69 1053 LEU A C 1
ATOM 8190 O O . LEU A 1 1053 ? -46.999 -16.530 -23.217 1.00 80.69 1053 LEU A O 1
ATOM 8194 N N . ARG A 1 1054 ? -45.476 -17.071 -21.643 1.00 79.12 1054 ARG A N 1
ATOM 8195 C CA . ARG A 1 1054 ? -44.349 -17.403 -22.539 1.00 79.12 1054 ARG A CA 1
ATOM 8196 C C . ARG A 1 1054 ? -43.827 -18.821 -22.296 1.00 79.12 1054 ARG A C 1
ATOM 8198 O O . ARG A 1 1054 ? -44.046 -19.356 -21.207 1.00 79.12 1054 ARG A O 1
ATOM 8205 N N . GLU A 1 1055 ? -43.090 -19.378 -23.256 1.00 78.06 1055 GLU A N 1
ATOM 8206 C CA . GLU A 1 1055 ? -42.546 -20.745 -23.210 1.00 78.06 1055 GLU A CA 1
ATOM 8207 C C . GLU A 1 1055 ? -41.734 -21.044 -21.937 1.00 78.06 1055 GLU A C 1
ATOM 8209 O O . GLU A 1 1055 ? -41.882 -22.119 -21.359 1.00 78.06 1055 GLU A O 1
ATOM 8214 N N . GLU A 1 1056 ? -40.938 -20.097 -21.434 1.00 79.81 1056 GLU A N 1
ATOM 8215 C CA . GLU A 1 1056 ? -40.049 -20.319 -20.287 1.00 79.81 1056 GLU A CA 1
ATOM 8216 C C . GLU A 1 1056 ? -40.825 -20.728 -19.021 1.00 79.81 1056 GLU A C 1
ATOM 8218 O O . GLU A 1 1056 ? -40.359 -21.564 -18.249 1.00 79.81 1056 GLU A O 1
ATOM 8223 N N . HIS A 1 1057 ? -42.048 -20.215 -18.839 1.00 85.12 1057 HIS A N 1
ATOM 8224 C CA . HIS A 1 1057 ? -42.920 -20.579 -17.716 1.00 85.12 1057 HIS A CA 1
ATOM 8225 C C . HIS A 1 1057 ? -43.387 -22.036 -17.815 1.00 85.12 1057 HIS A C 1
ATOM 8227 O O . HIS A 1 1057 ? -43.431 -22.735 -16.804 1.00 85.12 1057 HIS A O 1
ATOM 8233 N N . TYR A 1 1058 ? -43.711 -22.501 -19.028 1.00 81.19 1058 TYR A N 1
ATOM 8234 C CA . TYR A 1 1058 ? -44.062 -23.897 -19.283 1.00 81.19 1058 TYR A CA 1
ATOM 8235 C C . TYR A 1 1058 ? -42.850 -24.809 -19.063 1.00 81.19 1058 TYR A C 1
ATOM 8237 O O . TYR A 1 1058 ? -42.976 -25.829 -18.394 1.00 81.19 1058 TYR A O 1
ATOM 8245 N N . THR A 1 1059 ? -41.664 -24.427 -19.540 1.00 82.25 1059 THR A N 1
ATOM 8246 C CA . THR A 1 1059 ? -40.431 -25.208 -19.347 1.00 82.25 1059 THR A CA 1
ATOM 8247 C C . THR A 1 1059 ? -40.026 -25.294 -17.868 1.00 82.25 1059 THR A C 1
ATOM 8249 O O . THR A 1 1059 ? -39.675 -26.376 -17.400 1.00 82.25 1059 THR A O 1
ATOM 8252 N N . CYS A 1 1060 ? -40.166 -24.218 -17.083 1.00 84.25 1060 CYS A N 1
ATOM 8253 C CA . CYS A 1 1060 ? -39.988 -24.279 -15.625 1.00 84.25 1060 CYS A CA 1
ATOM 8254 C C . CYS A 1 1060 ? -41.058 -25.136 -14.923 1.00 84.25 1060 CYS A C 1
ATOM 8256 O O . CYS A 1 1060 ? -40.746 -25.806 -13.939 1.00 84.25 1060 CYS A O 1
ATOM 8258 N N . LEU A 1 1061 ? -42.302 -25.158 -15.419 1.00 84.38 1061 LEU A N 1
ATOM 8259 C CA . LEU A 1 1061 ? -43.354 -26.036 -14.896 1.00 84.38 1061 LEU A CA 1
ATOM 8260 C C . LEU A 1 1061 ? -43.066 -27.518 -15.197 1.00 84.38 1061 LEU A C 1
ATOM 8262 O O . LEU A 1 1061 ? -43.287 -28.370 -14.336 1.00 84.38 1061 LEU A O 1
ATOM 8266 N N . VAL A 1 1062 ? -42.537 -27.820 -16.388 1.00 83.12 1062 VAL A N 1
ATOM 8267 C CA . VAL A 1 1062 ? -42.075 -29.160 -16.785 1.00 83.12 1062 VAL A CA 1
ATOM 8268 C C . VAL A 1 1062 ? -40.912 -29.619 -15.913 1.00 83.12 1062 VAL A C 1
ATOM 8270 O O . VAL A 1 1062 ? -40.942 -30.746 -15.434 1.00 83.12 1062 VAL A O 1
ATOM 8273 N N . ASP A 1 1063 ? -39.919 -28.764 -15.666 1.00 81.69 1063 ASP A N 1
ATOM 8274 C CA . ASP A 1 1063 ? -38.785 -29.075 -14.787 1.00 81.69 1063 ASP A CA 1
ATOM 8275 C C . ASP A 1 1063 ? -39.249 -29.342 -13.339 1.00 81.69 1063 ASP A C 1
ATOM 8277 O O . ASP A 1 1063 ? -38.884 -30.362 -12.753 1.00 81.69 1063 ASP A O 1
ATOM 8281 N N . LEU A 1 1064 ? -40.151 -28.508 -12.804 1.00 85.00 1064 LEU A N 1
ATOM 8282 C CA . LEU A 1 1064 ? -40.758 -28.684 -11.479 1.00 85.00 1064 LEU A CA 1
ATOM 8283 C C . LEU A 1 1064 ? -41.535 -30.005 -11.349 1.00 85.00 1064 LEU A C 1
ATOM 8285 O O . LEU A 1 1064 ? -41.315 -30.772 -10.410 1.00 85.00 1064 LEU A O 1
ATOM 8289 N N . CYS A 1 1065 ? -42.468 -30.266 -12.268 1.00 82.62 1065 CYS A N 1
ATOM 8290 C CA . CYS A 1 1065 ? -43.294 -31.475 -12.235 1.00 82.62 1065 CYS A CA 1
ATOM 8291 C C . CYS A 1 1065 ? -42.466 -32.722 -12.567 1.00 82.62 1065 CYS A C 1
ATOM 8293 O O . CYS A 1 1065 ? -42.708 -33.791 -12.009 1.00 82.62 1065 CYS A O 1
ATOM 8295 N N . GLY A 1 1066 ? -41.466 -32.564 -13.436 1.00 80.88 1066 GLY A N 1
ATOM 8296 C CA . GLY A 1 1066 ? -40.502 -33.579 -13.827 1.00 80.88 1066 GLY A CA 1
ATOM 8297 C C . GLY A 1 1066 ? -39.691 -34.073 -12.640 1.00 80.88 1066 GLY A C 1
ATOM 8298 O O . GLY A 1 1066 ? -39.797 -35.247 -12.316 1.00 80.88 1066 GLY A O 1
ATOM 8299 N N . ARG A 1 1067 ? -38.988 -33.185 -11.921 1.00 78.69 1067 ARG A N 1
ATOM 8300 C CA . ARG A 1 1067 ? -38.230 -33.519 -10.691 1.00 78.69 1067 ARG A CA 1
ATOM 8301 C C . ARG A 1 1067 ? -39.082 -34.173 -9.596 1.00 78.69 1067 ARG A C 1
ATOM 8303 O O . ARG A 1 1067 ? -38.547 -34.852 -8.724 1.00 78.69 1067 ARG A O 1
ATOM 8310 N N . ALA A 1 1068 ? -40.393 -33.942 -9.619 1.00 80.25 1068 ALA A N 1
ATOM 8311 C CA . ALA A 1 1068 ? -41.353 -34.474 -8.660 1.00 80.25 1068 ALA A CA 1
ATOM 8312 C C . ALA A 1 1068 ? -42.023 -35.795 -9.093 1.00 80.25 1068 ALA A C 1
ATOM 8314 O O . ALA A 1 1068 ? -42.899 -36.285 -8.379 1.00 80.25 1068 ALA A O 1
ATOM 8315 N N . GLY A 1 1069 ? -41.695 -36.348 -10.268 1.00 77.44 1069 GLY A N 1
ATOM 8316 C CA . GLY A 1 1069 ? -42.387 -37.511 -10.840 1.00 77.44 1069 GLY A CA 1
ATOM 8317 C C . GLY A 1 1069 ? -43.852 -37.260 -11.239 1.00 77.44 1069 GLY A C 1
ATOM 8318 O O . GLY A 1 1069 ? -44.574 -38.197 -11.577 1.00 77.44 1069 GLY A O 1
ATOM 8319 N N . ARG A 1 1070 ? -44.318 -36.004 -11.235 1.00 81.62 1070 ARG A N 1
ATOM 8320 C CA . ARG A 1 1070 ? -45.704 -35.590 -11.528 1.00 81.62 1070 ARG A CA 1
ATOM 8321 C C . ARG A 1 1070 ? -45.943 -35.318 -13.019 1.00 81.62 1070 ARG A C 1
ATOM 8323 O O . ARG A 1 1070 ? -46.589 -34.354 -13.419 1.00 81.62 1070 ARG A O 1
ATOM 8330 N N . LEU A 1 1071 ? -45.452 -36.212 -13.875 1.00 76.62 1071 LEU A N 1
ATOM 8331 C CA . LEU A 1 1071 ? -45.548 -36.070 -15.335 1.00 76.62 1071 LEU A CA 1
ATOM 8332 C C . LEU A 1 1071 ? -46.995 -36.097 -15.870 1.00 76.62 1071 LEU A C 1
ATOM 8334 O O . LEU A 1 1071 ? -47.274 -35.535 -16.925 1.00 76.62 1071 LEU A O 1
ATOM 8338 N N . LYS A 1 1072 ? -47.940 -36.669 -15.114 1.00 76.19 1072 LYS A N 1
ATOM 8339 C CA . LYS A 1 1072 ? -49.378 -36.720 -15.455 1.00 76.19 1072 LYS A CA 1
ATOM 8340 C C . LYS A 1 1072 ? -50.106 -35.380 -15.291 1.00 76.19 1072 LYS A C 1
ATOM 8342 O O . LYS A 1 1072 ? -51.220 -35.224 -15.779 1.00 76.19 1072 LYS A O 1
ATOM 8347 N N . ASP A 1 1073 ? -49.481 -34.402 -14.640 1.00 75.56 1073 ASP A N 1
ATOM 8348 C CA . ASP A 1 1073 ? -49.957 -33.017 -14.644 1.00 75.56 1073 ASP A CA 1
ATOM 8349 C C . ASP A 1 1073 ? -49.506 -32.268 -15.913 1.00 75.56 1073 ASP A C 1
ATOM 8351 O O . ASP A 1 1073 ? -50.178 -31.338 -16.361 1.00 75.56 1073 ASP A O 1
ATOM 8355 N N . VAL A 1 1074 ? -48.403 -32.716 -16.529 1.00 72.44 1074 VAL A N 1
ATOM 8356 C CA . VAL A 1 1074 ? -47.802 -32.130 -17.739 1.00 72.44 1074 VAL A CA 1
ATOM 8357 C C . VAL A 1 1074 ? -48.516 -32.584 -19.021 1.00 72.44 1074 VAL A C 1
ATOM 8359 O O . VAL A 1 1074 ? -48.604 -31.817 -19.978 1.00 72.44 1074 VAL A O 1
ATOM 8362 N N . THR A 1 1075 ? -49.094 -33.791 -19.046 1.00 69.25 1075 THR A N 1
ATOM 8363 C CA . THR A 1 1075 ? -49.791 -34.361 -20.222 1.00 69.25 1075 THR A CA 1
ATOM 8364 C C . THR A 1 1075 ? -50.950 -33.515 -20.753 1.00 69.25 1075 THR A C 1
ATOM 8366 O O . THR A 1 1075 ? -51.253 -33.570 -21.945 1.00 69.25 1075 THR A O 1
ATOM 8369 N N . ASN A 1 1076 ? -51.549 -32.667 -19.910 1.00 66.81 1076 ASN A N 1
ATOM 8370 C CA . ASN A 1 1076 ? -52.580 -31.711 -20.328 1.00 66.81 1076 ASN A CA 1
ATOM 8371 C C . ASN A 1 1076 ? -52.045 -30.647 -21.306 1.00 66.81 1076 ASN A C 1
ATOM 8373 O O . ASN A 1 1076 ? -52.793 -30.157 -22.145 1.00 66.81 1076 ASN A O 1
ATOM 8377 N N . PHE A 1 1077 ? -50.754 -30.304 -21.228 1.00 67.69 1077 PHE A N 1
ATOM 8378 C CA . PHE A 1 1077 ? -50.118 -29.320 -22.111 1.00 67.69 1077 PHE A CA 1
ATOM 8379 C C . PHE A 1 1077 ? -49.579 -29.945 -23.407 1.00 67.69 1077 PHE A C 1
ATOM 8381 O O . PHE A 1 1077 ? -49.523 -29.266 -24.425 1.00 67.69 1077 PHE A O 1
ATOM 8388 N N . ILE A 1 1078 ? -49.251 -31.245 -23.407 1.00 63.38 1078 ILE A N 1
ATOM 8389 C CA . ILE A 1 1078 ? -48.826 -31.991 -24.612 1.00 63.38 1078 ILE A CA 1
ATOM 8390 C C . ILE A 1 1078 ? -49.944 -31.999 -25.671 1.00 63.38 1078 ILE A C 1
ATOM 8392 O O . ILE A 1 1078 ? -49.691 -31.852 -26.869 1.00 63.38 1078 ILE A O 1
ATOM 8396 N N . ASN A 1 1079 ? -51.194 -32.098 -25.213 1.00 61.38 1079 ASN A N 1
ATOM 8397 C CA . ASN A 1 1079 ? -52.399 -32.061 -26.046 1.00 61.38 1079 ASN A CA 1
ATOM 8398 C C . ASN A 1 1079 ? -52.957 -30.642 -26.270 1.00 61.38 1079 ASN A C 1
ATOM 8400 O O . ASN A 1 1079 ? -54.065 -30.491 -26.774 1.00 61.38 1079 ASN A O 1
ATOM 8404 N N . CYS A 1 1080 ? -52.196 -29.599 -25.925 1.00 62.19 1080 CYS A N 1
ATOM 8405 C CA . CYS A 1 1080 ? -52.502 -28.235 -26.339 1.00 62.19 1080 CYS A CA 1
ATOM 8406 C C . CYS A 1 1080 ? -51.887 -27.964 -27.721 1.00 62.19 1080 CYS A C 1
ATOM 8408 O O . CYS A 1 1080 ? -50.722 -28.298 -27.964 1.00 62.19 1080 CYS A O 1
ATOM 8410 N N . ASP A 1 1081 ? -52.637 -27.319 -28.612 1.00 58.28 1081 ASP A N 1
ATOM 8411 C CA . ASP A 1 1081 ? -52.143 -26.866 -29.921 1.00 58.28 1081 ASP A CA 1
ATOM 8412 C C . ASP A 1 1081 ? -51.690 -25.400 -29.854 1.00 58.28 1081 ASP A C 1
ATOM 8414 O O . ASP A 1 1081 ? -52.068 -24.541 -30.650 1.00 58.28 1081 ASP A O 1
ATOM 8418 N N . ASP A 1 1082 ? -50.860 -25.116 -28.849 1.00 60.41 1082 ASP A N 1
ATOM 8419 C CA . ASP A 1 1082 ? -50.216 -23.823 -28.667 1.00 60.41 1082 ASP A CA 1
ATOM 8420 C C . ASP A 1 1082 ? -48.963 -23.727 -29.549 1.00 60.41 1082 ASP A C 1
ATOM 8422 O O . ASP A 1 1082 ? -47.933 -24.351 -29.282 1.00 60.41 1082 ASP A O 1
ATOM 8426 N N . ALA A 1 1083 ? -49.047 -22.904 -30.595 1.00 56.31 1083 ALA A N 1
ATOM 8427 C CA . ALA A 1 1083 ? -47.975 -22.678 -31.564 1.00 56.31 1083 ALA A CA 1
ATOM 8428 C C . ALA A 1 1083 ? -46.691 -22.048 -30.970 1.00 56.31 1083 ALA A C 1
ATOM 8430 O O . ALA A 1 1083 ? -45.713 -21.871 -31.695 1.00 56.31 1083 ALA A O 1
ATOM 8431 N N . ARG A 1 1084 ? -46.673 -21.703 -29.673 1.00 58.19 1084 ARG A N 1
ATOM 8432 C CA . ARG A 1 1084 ? -45.500 -21.174 -28.953 1.00 58.19 1084 ARG A CA 1
ATOM 8433 C C . ARG A 1 1084 ? -44.575 -22.254 -28.373 1.00 58.19 1084 ARG A C 1
ATOM 8435 O O . ARG A 1 1084 ? -43.503 -21.907 -27.889 1.00 58.19 1084 ARG A O 1
ATOM 8442 N N . LEU A 1 1085 ? -44.973 -23.529 -28.362 1.00 67.06 1085 LEU A N 1
ATOM 8443 C CA . LEU A 1 1085 ? -44.197 -24.608 -27.732 1.00 67.06 1085 LEU A CA 1
ATOM 8444 C C . LEU A 1 1085 ? -43.089 -25.121 -28.665 1.00 67.06 1085 LEU A C 1
ATOM 8446 O O . LEU A 1 1085 ? -43.368 -25.778 -29.669 1.00 67.06 1085 LEU A O 1
ATOM 8450 N N . SER A 1 1086 ? -41.824 -24.850 -28.329 1.00 66.81 1086 SER A N 1
ATOM 8451 C CA . SER A 1 1086 ? -40.676 -25.256 -29.141 1.00 66.81 1086 SER A CA 1
ATOM 8452 C C . SER A 1 1086 ? -40.153 -26.652 -28.780 1.00 66.81 1086 SER A C 1
ATOM 8454 O O . SER A 1 1086 ? -40.535 -27.296 -27.800 1.00 66.81 1086 SER A O 1
ATOM 8456 N N . ARG A 1 1087 ? -39.166 -27.100 -29.559 1.00 68.00 1087 ARG A N 1
ATOM 8457 C CA . ARG A 1 1087 ? -38.344 -28.288 -29.294 1.00 68.00 1087 ARG A CA 1
ATOM 8458 C C . ARG A 1 1087 ? -37.706 -28.302 -27.892 1.00 68.00 1087 ARG A C 1
ATOM 8460 O O . ARG A 1 1087 ? -37.445 -29.387 -27.376 1.00 68.00 1087 ARG A O 1
ATOM 8467 N N . SER A 1 1088 ? -37.454 -27.144 -27.269 1.00 66.75 1088 SER A N 1
ATOM 8468 C CA . SER A 1 1088 ? -36.836 -27.083 -25.933 1.00 66.75 1088 SER A CA 1
ATOM 8469 C C . SER A 1 1088 ? -37.783 -27.579 -24.830 1.00 66.75 1088 SER A C 1
ATOM 8471 O O . SER A 1 1088 ? -37.387 -28.425 -24.025 1.00 66.75 1088 SER A O 1
ATOM 8473 N N . PHE A 1 1089 ? -39.053 -27.161 -24.870 1.00 75.06 1089 PHE A N 1
ATOM 8474 C CA . PHE A 1 1089 ? -40.125 -27.650 -24.002 1.00 75.06 1089 PHE A CA 1
ATOM 8475 C C . PHE A 1 1089 ? -40.294 -29.175 -24.106 1.00 75.06 1089 PHE A C 1
ATOM 8477 O O . PHE A 1 1089 ? -40.225 -29.882 -23.098 1.00 75.06 1089 PHE A O 1
ATOM 8484 N N . TYR A 1 1090 ? -40.421 -29.716 -25.323 1.00 77.19 1090 TYR A N 1
ATOM 8485 C CA . TYR A 1 1090 ? -40.553 -31.166 -25.524 1.00 77.19 1090 TYR A CA 1
ATOM 8486 C C . TYR A 1 1090 ? -39.303 -31.946 -25.075 1.00 77.19 1090 TYR A C 1
ATOM 8488 O O . TYR A 1 1090 ? -39.426 -33.019 -24.481 1.00 77.19 1090 TYR A O 1
ATOM 8496 N N . GLY A 1 1091 ? -38.102 -31.393 -25.282 1.00 76.00 1091 GLY A N 1
ATOM 8497 C CA . GLY A 1 1091 ? -36.848 -31.967 -24.784 1.00 76.00 1091 GLY A CA 1
ATOM 8498 C C . GLY A 1 1091 ? -36.793 -32.068 -23.254 1.00 76.00 1091 GLY A C 1
ATOM 8499 O O . GLY A 1 1091 ? -36.333 -33.082 -22.725 1.00 76.00 1091 GLY A O 1
ATOM 8500 N N . ALA A 1 1092 ? -37.323 -31.071 -22.537 1.00 77.06 1092 ALA A N 1
ATOM 8501 C CA . ALA A 1 1092 ? -37.440 -31.113 -21.079 1.00 77.06 1092 ALA A CA 1
ATOM 8502 C C . ALA A 1 1092 ? -38.394 -32.229 -20.608 1.00 77.06 1092 ALA A C 1
ATOM 8504 O O . ALA A 1 1092 ? -38.055 -32.966 -19.679 1.00 77.06 1092 ALA A O 1
ATOM 8505 N N . ILE A 1 1093 ? -39.532 -32.430 -21.291 1.00 80.38 1093 ILE A N 1
ATOM 8506 C CA . ILE A 1 1093 ? -40.461 -33.530 -20.973 1.00 80.38 1093 ILE A CA 1
ATOM 8507 C C . ILE A 1 1093 ? -39.789 -34.889 -21.208 1.00 80.38 1093 ILE A C 1
ATOM 8509 O O . ILE A 1 1093 ? -39.879 -35.763 -20.348 1.00 80.38 1093 ILE A O 1
ATOM 8513 N N . LEU A 1 1094 ? -39.071 -35.073 -22.323 1.00 79.38 1094 LEU A N 1
ATOM 8514 C CA . LEU A 1 1094 ? -38.349 -36.322 -22.604 1.00 79.38 1094 LEU A CA 1
ATOM 8515 C C . LEU A 1 1094 ? -37.238 -36.601 -21.583 1.00 79.38 1094 LEU A C 1
ATOM 8517 O O . LEU A 1 1094 ? -37.073 -37.747 -21.168 1.00 79.38 1094 LEU A O 1
ATOM 8521 N N . SER A 1 1095 ? -36.518 -35.570 -21.133 1.00 78.88 1095 SER A N 1
ATOM 8522 C CA . SER A 1 1095 ? -35.526 -35.697 -20.059 1.00 78.88 1095 SER A CA 1
ATOM 8523 C C . SER A 1 1095 ? -36.171 -36.189 -18.756 1.00 78.88 1095 SER A C 1
ATOM 8525 O O . SER A 1 1095 ? -35.721 -37.167 -18.160 1.00 78.88 1095 SER A O 1
ATOM 8527 N N . ALA A 1 1096 ? -37.298 -35.598 -18.353 1.00 79.62 1096 ALA A N 1
ATOM 8528 C CA . ALA A 1 1096 ? -38.009 -36.021 -17.150 1.00 79.62 1096 ALA A CA 1
ATOM 8529 C C . ALA A 1 1096 ? -38.664 -37.415 -17.289 1.00 79.62 1096 ALA A C 1
ATOM 8531 O O . ALA A 1 1096 ? -38.662 -38.194 -16.335 1.00 79.62 1096 ALA A O 1
ATOM 8532 N N . CYS A 1 1097 ? -39.146 -37.787 -18.483 1.00 81.69 1097 CYS A N 1
ATOM 8533 C CA . CYS A 1 1097 ? -39.613 -39.150 -18.769 1.00 81.69 1097 CYS A CA 1
ATOM 8534 C C . CYS A 1 1097 ? -38.477 -40.185 -18.705 1.00 81.69 1097 CYS A C 1
ATOM 8536 O O . CYS A 1 1097 ? -38.740 -41.335 -18.363 1.00 81.69 1097 CYS A O 1
ATOM 8538 N N . ASN A 1 1098 ? -37.229 -39.794 -18.992 1.00 78.31 1098 ASN A N 1
ATOM 8539 C CA . ASN A 1 1098 ? -36.050 -40.642 -18.798 1.00 78.31 1098 ASN A CA 1
ATOM 8540 C C . ASN A 1 1098 ? -35.743 -40.866 -17.310 1.00 78.31 1098 ASN A C 1
ATOM 8542 O O . ASN A 1 1098 ? -35.435 -41.988 -16.936 1.00 78.31 1098 ASN A O 1
ATOM 8546 N N . VAL A 1 1099 ? -35.865 -39.837 -16.464 1.00 76.44 1099 VAL A N 1
ATOM 8547 C CA . VAL A 1 1099 ? -35.647 -39.951 -15.003 1.00 76.44 1099 VAL A CA 1
ATOM 8548 C C . VAL A 1 1099 ? -36.742 -40.776 -14.309 1.00 76.44 1099 VAL A C 1
ATOM 8550 O O . VAL A 1 1099 ? -36.474 -41.465 -13.331 1.00 76.44 1099 VAL A O 1
ATOM 8553 N N . HIS A 1 1100 ? -37.981 -40.741 -14.810 1.00 79.81 1100 HIS A N 1
ATOM 8554 C CA . HIS A 1 1100 ? -39.116 -41.448 -14.196 1.00 79.81 1100 HIS A CA 1
ATOM 8555 C C . HIS A 1 1100 ? -39.624 -42.663 -14.983 1.00 79.81 1100 HIS A C 1
ATOM 8557 O O . HIS A 1 1100 ? -40.650 -43.237 -14.626 1.00 79.81 1100 HIS A O 1
ATOM 8563 N N . ASN A 1 1101 ? -38.901 -43.081 -16.025 1.00 76.12 1101 ASN A N 1
ATOM 8564 C CA . ASN A 1 1101 ? -39.205 -44.254 -16.853 1.00 76.12 1101 ASN A CA 1
ATOM 8565 C C . ASN A 1 1101 ? -40.626 -44.274 -17.477 1.00 76.12 1101 ASN A C 1
ATOM 8567 O O . ASN A 1 1101 ? -41.138 -45.331 -17.844 1.00 76.12 1101 ASN A O 1
ATOM 8571 N N . GLU A 1 1102 ? -41.261 -43.111 -17.670 1.00 81.81 1102 GLU A N 1
ATOM 8572 C CA . GLU A 1 1102 ? -42.619 -42.981 -18.230 1.00 81.81 1102 GLU A CA 1
ATOM 8573 C C . GLU A 1 1102 ? -42.624 -43.110 -19.769 1.00 81.81 1102 GLU A C 1
ATOM 8575 O O . GLU A 1 1102 ? -42.794 -42.149 -20.524 1.00 81.81 1102 GLU A O 1
ATOM 8580 N N . VAL A 1 1103 ? -42.454 -44.349 -20.249 1.00 81.44 1103 VAL A N 1
ATOM 8581 C CA . VAL A 1 1103 ? -42.455 -44.718 -21.683 1.00 81.44 1103 VAL A CA 1
ATOM 8582 C C . VAL A 1 1103 ? -43.737 -44.281 -22.406 1.00 81.44 1103 VAL A C 1
ATOM 8584 O O . VAL A 1 1103 ? -43.716 -44.063 -23.617 1.00 81.44 1103 VAL A O 1
ATOM 8587 N N . SER A 1 1104 ? -44.858 -44.178 -21.685 1.00 81.56 1104 SER A N 1
ATOM 8588 C CA . SER A 1 1104 ? -46.167 -43.808 -22.234 1.00 81.56 1104 SER A CA 1
ATOM 8589 C C . SER A 1 1104 ? -46.149 -42.382 -22.807 1.00 81.56 1104 SER A C 1
ATOM 8591 O O . SER A 1 1104 ? -46.287 -42.193 -24.016 1.00 81.56 1104 SER A O 1
ATOM 8593 N N . ILE A 1 1105 ? -45.855 -41.410 -21.944 1.00 82.25 1105 ILE A N 1
ATOM 8594 C CA . ILE A 1 1105 ? -45.753 -39.977 -22.241 1.00 82.25 1105 ILE A CA 1
ATOM 8595 C C . ILE A 1 1105 ? -44.615 -39.718 -23.238 1.00 82.25 1105 ILE A C 1
ATOM 8597 O O . ILE A 1 1105 ? -44.773 -38.950 -24.186 1.00 82.25 1105 ILE A O 1
ATOM 8601 N N . ALA A 1 1106 ? -43.483 -40.416 -23.093 1.00 82.00 1106 ALA A N 1
ATOM 8602 C CA . ALA A 1 1106 ? -42.355 -40.274 -24.009 1.00 82.00 1106 ALA A CA 1
ATOM 8603 C C . ALA A 1 1106 ? -42.711 -40.605 -25.472 1.00 82.00 1106 ALA A C 1
ATOM 8605 O O . ALA A 1 1106 ? -42.284 -39.892 -26.381 1.00 82.00 1106 ALA A O 1
ATOM 8606 N N . LYS A 1 1107 ? -43.524 -41.646 -25.720 1.00 81.94 1107 LYS A N 1
ATOM 8607 C CA . LYS A 1 1107 ? -43.990 -41.983 -27.079 1.00 81.94 1107 LYS A CA 1
ATOM 8608 C C . LYS A 1 1107 ? -44.857 -40.881 -27.686 1.00 81.94 1107 LYS A C 1
ATOM 8610 O O . LYS A 1 1107 ? -44.723 -40.594 -28.872 1.00 81.94 1107 LYS A O 1
ATOM 8615 N N . GLU A 1 1108 ? -45.729 -40.280 -26.884 1.00 81.56 1108 GLU A N 1
ATOM 8616 C CA . GLU A 1 1108 ? -46.633 -39.203 -27.296 1.00 81.56 1108 GLU A CA 1
ATOM 8617 C C . GLU A 1 1108 ? -45.854 -37.930 -27.666 1.00 81.56 1108 GLU A C 1
ATOM 8619 O O . GLU A 1 1108 ? -46.065 -37.359 -28.737 1.00 81.56 1108 GLU A O 1
ATOM 8624 N N . VAL A 1 1109 ? -44.860 -37.558 -26.850 1.00 80.38 1109 VAL A N 1
ATOM 8625 C CA . VAL A 1 1109 ? -43.961 -36.428 -27.135 1.00 80.38 1109 VAL A CA 1
ATOM 8626 C C . VAL A 1 1109 ? -43.106 -36.675 -28.377 1.00 80.38 1109 VAL A C 1
ATOM 8628 O O . VAL A 1 1109 ? -43.073 -35.823 -29.262 1.00 80.38 1109 VAL A O 1
ATOM 8631 N N . VAL A 1 1110 ? -42.446 -37.836 -28.496 1.00 79.81 1110 VAL A N 1
ATOM 8632 C CA . VAL A 1 1110 ? -41.645 -38.161 -29.694 1.00 79.81 1110 VAL A CA 1
ATOM 8633 C C . VAL A 1 1110 ? -42.509 -38.131 -30.953 1.00 79.81 1110 VAL A C 1
ATOM 8635 O O . VAL A 1 1110 ? -42.056 -37.634 -31.982 1.00 79.81 1110 VAL A O 1
ATOM 8638 N N . LYS A 1 1111 ? -43.763 -38.594 -30.880 1.00 79.62 1111 LYS A N 1
ATOM 8639 C CA . LYS A 1 1111 ? -44.708 -38.495 -31.994 1.00 79.62 1111 LYS A CA 1
ATOM 8640 C C . LYS A 1 1111 ? -44.949 -37.028 -32.395 1.00 79.62 1111 LYS A C 1
ATOM 8642 O O . LYS A 1 1111 ? -44.700 -36.700 -33.552 1.00 79.62 1111 LYS A O 1
ATOM 8647 N N . LYS A 1 1112 ? -45.325 -36.139 -31.463 1.00 76.38 1112 LYS A N 1
ATOM 8648 C CA . LYS A 1 1112 ? -45.607 -34.714 -31.765 1.00 76.38 1112 LYS A CA 1
ATOM 8649 C C . LYS A 1 1112 ? -44.354 -33.939 -32.237 1.00 76.38 1112 LYS A C 1
ATOM 8651 O O . LYS A 1 1112 ? -44.462 -33.054 -33.085 1.00 76.38 1112 LYS A O 1
ATOM 8656 N N . VAL A 1 1113 ? -43.152 -34.313 -31.780 1.00 74.06 1113 VAL A N 1
ATOM 8657 C CA . VAL A 1 1113 ? -41.863 -33.758 -32.267 1.00 74.06 1113 VAL A CA 1
ATOM 8658 C C . VAL A 1 1113 ? -41.522 -34.221 -33.694 1.00 74.06 1113 VAL A C 1
ATOM 8660 O O . VAL A 1 1113 ? -41.001 -33.442 -34.491 1.00 74.06 1113 VAL A O 1
ATOM 8663 N N . LEU A 1 1114 ? -41.840 -35.469 -34.052 1.00 71.94 1114 LEU A N 1
ATOM 8664 C CA . LEU A 1 1114 ? -41.638 -35.979 -35.413 1.00 71.94 1114 LEU A CA 1
ATOM 8665 C C . LEU A 1 1114 ? -42.698 -35.452 -36.395 1.00 71.94 1114 LEU A C 1
ATOM 8667 O O . LEU A 1 1114 ? -42.365 -35.131 -37.533 1.00 71.94 1114 LEU A O 1
ATOM 8671 N N . GLU A 1 1115 ? -43.951 -35.300 -35.958 1.00 69.25 1115 GLU A N 1
ATOM 8672 C CA . GLU A 1 1115 ? -45.041 -34.712 -36.757 1.00 69.25 1115 GLU A CA 1
ATOM 8673 C C . GLU A 1 1115 ? -44.825 -33.216 -37.054 1.00 69.25 1115 GLU A C 1
ATOM 8675 O O . GLU A 1 1115 ? -45.311 -32.717 -38.066 1.00 69.25 1115 GLU A O 1
ATOM 8680 N N . THR A 1 1116 ? -44.032 -32.514 -36.238 1.00 64.56 1116 THR A N 1
ATOM 8681 C CA . THR A 1 1116 ? -43.596 -31.125 -36.485 1.00 64.56 1116 THR A CA 1
ATOM 8682 C C . THR A 1 1116 ? -42.308 -31.016 -37.320 1.00 64.56 1116 THR A C 1
ATOM 8684 O O . THR A 1 1116 ? -41.787 -29.918 -37.508 1.00 64.56 1116 THR A O 1
ATOM 8687 N N . GLY A 1 1117 ? -41.786 -32.129 -37.855 1.00 57.75 1117 GLY A N 1
ATOM 8688 C CA . GLY A 1 1117 ? -40.635 -32.146 -38.771 1.00 57.75 1117 GLY A CA 1
ATOM 8689 C C . GLY A 1 1117 ? -39.267 -31.903 -38.117 1.00 57.75 1117 GLY A C 1
ATOM 8690 O O . GLY A 1 1117 ? -38.267 -31.744 -38.817 1.00 57.75 1117 GLY A O 1
ATOM 8691 N N . SER A 1 1118 ? -39.196 -31.879 -36.784 1.00 59.28 1118 SER A N 1
ATOM 8692 C CA . SER A 1 1118 ? -37.987 -31.553 -36.022 1.00 59.28 1118 SER A CA 1
ATOM 8693 C C . SER A 1 1118 ? -37.107 -32.789 -35.759 1.00 59.28 1118 SER A C 1
ATOM 8695 O O . SER A 1 1118 ? -36.986 -33.255 -34.624 1.00 59.28 1118 SER A O 1
ATOM 8697 N N . ASP A 1 1119 ? -36.451 -33.309 -36.796 1.00 68.31 1119 ASP A N 1
ATOM 8698 C CA . ASP A 1 1119 ? -35.487 -34.411 -36.660 1.00 68.31 1119 ASP A CA 1
ATOM 8699 C C . ASP A 1 1119 ? -34.212 -34.003 -35.906 1.00 68.31 1119 ASP A C 1
ATOM 8701 O O . ASP A 1 1119 ? -33.466 -33.127 -36.350 1.00 68.31 1119 ASP A O 1
ATOM 8705 N N . ASP A 1 1120 ? -33.910 -34.665 -34.779 1.00 71.62 1120 ASP A N 1
ATOM 8706 C CA . ASP A 1 1120 ? -32.703 -34.345 -34.018 1.00 71.62 1120 ASP A CA 1
ATOM 8707 C C . ASP A 1 1120 ? -32.102 -35.471 -33.163 1.00 71.62 1120 ASP A C 1
ATOM 8709 O O . ASP A 1 1120 ? -32.791 -36.287 -32.549 1.00 71.62 1120 ASP A O 1
ATOM 8713 N N . ALA A 1 1121 ? -30.768 -35.463 -33.076 1.00 72.50 1121 ALA A N 1
ATOM 8714 C CA . ALA A 1 1121 ? -29.982 -36.445 -32.336 1.00 72.50 1121 ALA A CA 1
ATOM 8715 C C . ALA A 1 1121 ? -30.377 -36.567 -30.852 1.00 72.50 1121 ALA A C 1
ATOM 8717 O O . ALA A 1 1121 ? -30.315 -37.666 -30.307 1.00 72.50 1121 ALA A O 1
ATOM 8718 N N . GLY A 1 1122 ? -30.773 -35.475 -30.190 1.00 71.56 1122 GLY A N 1
ATOM 8719 C CA . GLY A 1 1122 ? -31.179 -35.470 -28.784 1.00 71.56 1122 GLY A CA 1
ATOM 8720 C C . GLY A 1 1122 ? -32.444 -36.289 -28.543 1.00 71.56 1122 GLY A C 1
ATOM 8721 O O . GLY A 1 1122 ? -32.433 -37.189 -27.702 1.00 71.56 1122 GLY A O 1
ATOM 8722 N N . THR A 1 1123 ? -33.493 -36.054 -29.336 1.00 77.38 1123 THR A N 1
ATOM 8723 C CA . THR A 1 1123 ? -34.765 -36.794 -29.263 1.00 77.38 1123 THR A CA 1
ATOM 8724 C C . THR A 1 1123 ? -34.561 -38.303 -29.461 1.00 77.38 1123 THR A C 1
ATOM 8726 O O . THR A 1 1123 ? -35.032 -39.104 -28.649 1.00 77.38 1123 THR A O 1
ATOM 8729 N N . TYR A 1 1124 ? -33.786 -38.717 -30.474 1.00 80.12 1124 TYR A N 1
ATOM 8730 C CA . TYR A 1 1124 ? -33.474 -40.138 -30.696 1.00 80.12 1124 TYR A CA 1
ATOM 8731 C C . TYR A 1 1124 ? -32.609 -40.753 -29.577 1.00 80.12 1124 TYR A C 1
ATOM 8733 O O . TYR A 1 1124 ? -32.825 -41.907 -29.195 1.00 80.12 1124 TYR A O 1
ATOM 8741 N N . VAL A 1 1125 ? -31.649 -39.999 -29.022 1.00 80.31 1125 VAL A N 1
ATOM 8742 C CA . VAL A 1 1125 ? -30.815 -40.440 -27.888 1.00 80.31 1125 VAL A CA 1
ATOM 8743 C C . VAL A 1 1125 ? -31.664 -40.661 -26.635 1.00 80.31 1125 VAL A C 1
ATOM 8745 O O . VAL A 1 1125 ? -31.548 -41.723 -26.026 1.00 80.31 1125 VAL A O 1
ATOM 8748 N N . LEU A 1 1126 ? -32.520 -39.701 -26.267 1.00 78.25 1126 LEU A N 1
ATOM 8749 C CA . LEU A 1 1126 ? -33.370 -39.785 -25.074 1.00 78.25 1126 LEU A CA 1
ATOM 8750 C C . LEU A 1 1126 ? -34.365 -40.943 -25.178 1.00 78.25 1126 LEU A C 1
ATOM 8752 O O . LEU A 1 1126 ? -34.446 -41.753 -24.259 1.00 78.25 1126 LEU A O 1
ATOM 8756 N N . MET A 1 1127 ? -35.055 -41.100 -26.313 1.00 82.44 1127 MET A N 1
ATOM 8757 C CA . MET A 1 1127 ? -36.015 -42.199 -26.471 1.00 82.44 1127 MET A CA 1
ATOM 8758 C C . MET A 1 1127 ? -35.342 -43.580 -26.440 1.00 82.44 1127 MET A C 1
ATOM 8760 O O . MET A 1 1127 ? -35.882 -44.530 -25.875 1.00 82.44 1127 MET A O 1
ATOM 8764 N N . SER A 1 1128 ? -34.137 -43.698 -27.005 1.00 81.62 1128 SER A N 1
ATOM 8765 C CA . SER A 1 1128 ? -33.345 -44.928 -26.918 1.00 81.62 1128 SER A CA 1
ATOM 8766 C C . SER A 1 1128 ? -32.893 -45.229 -25.481 1.00 81.62 1128 SER A C 1
ATOM 8768 O O . SER A 1 1128 ? -32.930 -46.388 -25.072 1.00 81.62 1128 SER A O 1
ATOM 8770 N N . ASN A 1 1129 ? -32.522 -44.209 -24.696 1.00 79.88 1129 ASN A N 1
ATOM 8771 C CA . ASN A 1 1129 ? -32.202 -44.373 -23.275 1.00 79.88 1129 ASN A CA 1
ATOM 8772 C C . ASN A 1 1129 ? -33.437 -44.824 -22.465 1.00 79.88 1129 ASN A C 1
ATOM 8774 O O . ASN A 1 1129 ? -33.343 -45.806 -21.731 1.00 79.88 1129 ASN A O 1
ATOM 8778 N N . ILE A 1 1130 ? -34.597 -44.182 -22.663 1.00 80.62 1130 ILE A N 1
ATOM 8779 C CA . ILE A 1 1130 ? -35.883 -44.546 -22.034 1.00 80.62 1130 ILE A CA 1
ATOM 8780 C C . ILE A 1 1130 ? -36.234 -46.015 -22.305 1.00 80.62 1130 ILE A C 1
ATOM 8782 O O . ILE A 1 1130 ? -36.573 -46.759 -21.382 1.00 80.62 1130 ILE A O 1
ATOM 8786 N N . TYR A 1 1131 ? -36.121 -46.462 -23.560 1.00 81.00 1131 TYR A N 1
ATOM 8787 C CA . TYR A 1 1131 ? -36.337 -47.867 -23.902 1.00 81.00 1131 TYR A CA 1
ATOM 8788 C C . TYR A 1 1131 ? -35.304 -48.790 -23.236 1.00 81.00 1131 TYR A C 1
ATOM 8790 O O . TYR A 1 1131 ? -35.690 -49.805 -22.658 1.00 81.00 1131 TYR A O 1
ATOM 8798 N N . ALA A 1 1132 ? -34.015 -48.439 -23.248 1.00 77.94 1132 ALA A N 1
ATOM 8799 C CA . ALA A 1 1132 ? -32.966 -49.258 -22.640 1.00 77.94 1132 ALA A CA 1
ATOM 8800 C C . ALA A 1 1132 ? -33.161 -49.447 -21.122 1.00 77.94 1132 ALA A C 1
ATOM 8802 O O . ALA A 1 1132 ? -33.059 -50.576 -20.641 1.00 77.94 1132 ALA A O 1
ATOM 8803 N N . ALA A 1 1133 ? -33.508 -48.379 -20.393 1.00 74.06 1133 ALA A N 1
ATOM 8804 C CA . ALA A 1 1133 ? -33.812 -48.422 -18.960 1.00 74.06 1133 ALA A CA 1
ATOM 8805 C C . ALA A 1 1133 ? -35.048 -49.291 -18.649 1.00 74.06 1133 ALA A C 1
ATOM 8807 O O . ALA A 1 1133 ? -35.061 -50.042 -17.679 1.00 74.06 1133 ALA A O 1
ATOM 8808 N N . ASN A 1 1134 ? -36.040 -49.301 -19.547 1.00 76.88 1134 ASN A N 1
ATOM 8809 C CA . ASN A 1 1134 ? -37.221 -50.169 -19.470 1.00 76.88 1134 ASN A CA 1
ATOM 8810 C C . ASN A 1 1134 ? -36.994 -51.592 -20.034 1.00 76.88 1134 ASN A C 1
ATOM 8812 O O . ASN A 1 1134 ? -37.957 -52.307 -20.315 1.00 76.88 1134 ASN A O 1
ATOM 8816 N N . GLY A 1 1135 ? -35.741 -52.010 -20.254 1.00 75.25 1135 GLY A N 1
ATOM 8817 C CA . GLY A 1 1135 ? -35.383 -53.342 -20.766 1.00 75.25 1135 GLY A CA 1
ATOM 8818 C C . GLY A 1 1135 ? -35.698 -53.585 -22.251 1.00 75.25 1135 GLY A C 1
ATOM 8819 O O . GLY A 1 1135 ? -35.429 -54.669 -22.771 1.00 75.25 1135 GLY A O 1
ATOM 8820 N N . LYS A 1 1136 ? -36.222 -52.579 -22.956 1.00 80.50 1136 LYS A N 1
ATOM 8821 C CA . LYS A 1 1136 ? -36.707 -52.623 -24.344 1.00 80.50 1136 LYS A CA 1
ATOM 8822 C C . LYS A 1 1136 ? -35.567 -52.468 -25.342 1.00 80.50 1136 LYS A C 1
ATOM 8824 O O . LYS A 1 1136 ? -35.420 -51.459 -26.027 1.00 80.50 1136 LYS A O 1
ATOM 8829 N N . ARG A 1 1137 ? -34.683 -53.469 -25.351 1.00 78.62 1137 ARG A N 1
ATOM 8830 C CA . ARG A 1 1137 ? -33.414 -53.455 -26.098 1.00 78.62 1137 ARG A CA 1
ATOM 8831 C C . ARG A 1 1137 ? -33.603 -53.374 -27.614 1.00 78.62 1137 ARG A C 1
ATOM 8833 O O . ARG A 1 1137 ? -32.779 -52.748 -28.276 1.00 78.62 1137 ARG A O 1
ATOM 8840 N N . GLU A 1 1138 ? -34.668 -53.965 -28.147 1.00 75.50 1138 GLU A N 1
ATOM 8841 C CA . GLU A 1 1138 ? -34.963 -53.953 -29.583 1.00 75.50 1138 GLU A CA 1
ATOM 8842 C C . GLU A 1 1138 ? -35.431 -52.562 -30.029 1.00 75.50 1138 GLU A C 1
ATOM 8844 O O . GLU A 1 1138 ? -34.797 -51.963 -30.899 1.00 75.50 1138 GLU A O 1
ATOM 8849 N N . GLU A 1 1139 ? -36.427 -51.971 -29.358 1.00 81.06 1139 GLU A N 1
ATOM 8850 C CA . GLU A 1 1139 ? -36.876 -50.603 -29.660 1.00 81.06 1139 GLU A CA 1
ATOM 8851 C C . GLU A 1 1139 ? -35.780 -49.553 -29.369 1.00 81.06 1139 GLU A C 1
ATOM 8853 O O . GLU A 1 1139 ? -35.641 -48.555 -30.084 1.00 81.06 1139 GLU A O 1
ATOM 8858 N N . ALA A 1 1140 ? -34.937 -49.785 -28.353 1.00 78.56 1140 ALA A N 1
ATOM 8859 C CA . ALA A 1 1140 ? -33.776 -48.943 -28.069 1.00 78.56 1140 ALA A CA 1
ATOM 8860 C C . ALA A 1 1140 ? -32.750 -48.955 -29.214 1.00 78.56 1140 ALA A C 1
ATOM 8862 O O . ALA A 1 1140 ? -32.181 -47.902 -29.521 1.00 78.56 1140 ALA A O 1
ATOM 8863 N N . ALA A 1 1141 ? -32.519 -50.112 -29.844 1.00 78.06 1141 ALA A N 1
ATOM 8864 C CA . ALA A 1 1141 ? -31.634 -50.259 -30.997 1.00 78.06 1141 ALA A CA 1
ATOM 8865 C C . ALA A 1 1141 ? -32.264 -49.689 -32.280 1.00 78.06 1141 ALA A C 1
ATOM 8867 O O . ALA A 1 1141 ? -31.582 -48.993 -33.033 1.00 78.06 1141 ALA A O 1
ATOM 8868 N N . GLU A 1 1142 ? -33.567 -49.894 -32.490 1.00 83.69 1142 GLU A N 1
ATOM 8869 C CA . GLU A 1 1142 ? -34.331 -49.330 -33.609 1.00 83.69 1142 GLU A CA 1
ATOM 8870 C C . GLU A 1 1142 ? -34.214 -47.795 -33.659 1.00 83.69 1142 GLU A C 1
ATOM 8872 O O . GLU A 1 1142 ? -33.919 -47.220 -34.708 1.00 83.69 1142 GLU A O 1
ATOM 8877 N N . MET A 1 1143 ? -34.336 -47.119 -32.509 1.00 81.94 1143 MET A N 1
ATOM 8878 C CA . MET A 1 1143 ? -34.159 -45.662 -32.426 1.00 81.94 1143 MET A CA 1
ATOM 8879 C C . MET A 1 1143 ? -32.725 -45.206 -32.757 1.00 81.94 1143 MET A C 1
ATOM 8881 O O . MET A 1 1143 ? -32.548 -44.120 -33.312 1.00 81.94 1143 MET A O 1
ATOM 8885 N N . ARG A 1 1144 ? -31.694 -46.023 -32.485 1.00 79.56 1144 ARG A N 1
ATOM 8886 C CA . ARG A 1 1144 ? -30.302 -45.730 -32.893 1.00 79.56 1144 ARG A CA 1
ATOM 8887 C C . ARG A 1 1144 ? -30.073 -45.974 -34.383 1.00 79.56 1144 ARG A C 1
ATOM 8889 O O . ARG A 1 1144 ? -29.330 -45.214 -35.000 1.00 79.56 1144 ARG A O 1
ATOM 8896 N N . MET A 1 1145 ? -30.711 -46.992 -34.959 1.00 79.38 1145 MET A N 1
ATOM 8897 C CA . MET A 1 1145 ? -30.670 -47.253 -36.400 1.00 79.38 1145 MET A CA 1
ATOM 8898 C C . MET A 1 1145 ? -31.331 -46.112 -37.175 1.00 79.38 1145 MET A C 1
ATOM 8900 O O . MET A 1 1145 ? -30.663 -45.498 -38.001 1.00 79.38 1145 MET A O 1
ATOM 8904 N N . LYS A 1 1146 ? -32.550 -45.705 -36.799 1.00 81.19 1146 LYS A N 1
ATOM 8905 C CA . LYS A 1 1146 ? -33.253 -44.555 -37.398 1.00 81.19 1146 LYS A CA 1
ATOM 8906 C C . LYS A 1 1146 ? -32.452 -43.250 -37.312 1.00 81.19 1146 LYS A C 1
ATOM 8908 O O . LYS A 1 1146 ? -32.370 -42.507 -38.287 1.00 81.19 1146 LYS A O 1
ATOM 8913 N N . MET A 1 1147 ? -31.797 -42.992 -36.178 1.00 82.56 1147 MET A N 1
ATOM 8914 C CA . MET A 1 1147 ? -30.885 -41.849 -36.018 1.00 82.56 1147 MET A CA 1
ATOM 8915 C C . MET A 1 1147 ? -29.696 -41.903 -36.997 1.00 82.56 1147 MET A C 1
ATOM 8917 O O . MET A 1 1147 ? -29.327 -40.886 -37.584 1.00 82.56 1147 MET A O 1
ATOM 8921 N N . LYS A 1 1148 ? -29.103 -43.090 -37.182 1.00 78.56 1148 LYS A N 1
ATOM 8922 C CA . LYS A 1 1148 ? -27.958 -43.326 -38.074 1.00 78.56 1148 LYS A CA 1
ATOM 8923 C C . LYS A 1 1148 ? -28.348 -43.249 -39.555 1.00 78.56 1148 LYS A C 1
ATOM 8925 O O . LYS A 1 1148 ? -27.597 -42.679 -40.340 1.00 78.56 1148 LYS A O 1
ATOM 8930 N N . GLU A 1 1149 ? -29.512 -43.780 -39.921 1.00 80.62 1149 GLU A N 1
ATOM 8931 C CA . GLU A 1 1149 ? -30.098 -43.717 -41.269 1.00 80.62 1149 GLU A CA 1
ATOM 8932 C C . GLU A 1 1149 ? -30.371 -42.270 -41.697 1.00 80.62 1149 GLU A C 1
ATOM 8934 O O . GLU A 1 1149 ? -30.057 -41.894 -42.822 1.00 80.62 1149 GLU A O 1
ATOM 8939 N N . LYS A 1 1150 ? -30.845 -41.424 -40.772 1.00 77.75 1150 LYS A N 1
ATOM 8940 C CA . LYS A 1 1150 ? -30.999 -39.973 -40.981 1.00 77.75 1150 LYS A CA 1
ATOM 8941 C C . LYS A 1 1150 ? -29.685 -39.175 -40.895 1.00 77.75 1150 LYS A C 1
ATOM 8943 O O . LYS A 1 1150 ? -29.710 -37.949 -40.927 1.00 77.75 1150 LYS A O 1
ATOM 8948 N N . GLY A 1 1151 ? -28.531 -39.835 -40.754 1.00 73.38 1151 GLY A N 1
ATOM 8949 C CA . GLY A 1 1151 ? -27.211 -39.191 -40.700 1.00 73.38 1151 GLY A CA 1
ATOM 8950 C C . GLY A 1 1151 ? -26.941 -38.336 -39.451 1.00 73.38 1151 GLY A C 1
ATOM 8951 O O . GLY A 1 1151 ? -25.917 -37.651 -39.388 1.00 73.38 1151 GLY A O 1
ATOM 8952 N N . LEU A 1 1152 ? -27.824 -38.371 -38.448 1.00 77.25 1152 LEU A N 1
ATOM 8953 C CA . LEU A 1 1152 ? -27.774 -37.498 -37.276 1.00 77.25 1152 LEU A CA 1
ATOM 8954 C C . LEU A 1 1152 ? -26.607 -37.886 -36.355 1.00 77.25 1152 LEU A C 1
ATOM 8956 O O . LEU A 1 1152 ? -26.559 -38.990 -35.810 1.00 77.25 1152 LEU A O 1
ATOM 8960 N N . LYS A 1 1153 ? -25.673 -36.957 -36.128 1.00 65.44 1153 LYS A N 1
ATOM 8961 C CA . LYS A 1 1153 ? -24.544 -37.134 -35.199 1.00 65.44 1153 LYS A CA 1
ATOM 8962 C C . LYS A 1 1153 ? -24.809 -36.401 -33.884 1.00 65.44 1153 LYS A C 1
ATOM 8964 O O . LYS A 1 1153 ? -25.142 -35.220 -33.885 1.00 65.44 1153 LYS A O 1
ATOM 8969 N N . LYS A 1 1154 ? -24.607 -37.083 -32.751 1.00 61.75 1154 LYS A N 1
ATOM 8970 C CA . LYS A 1 1154 ? -24.559 -36.435 -31.431 1.00 61.75 1154 LYS A CA 1
ATOM 8971 C C . LYS A 1 1154 ? -23.261 -35.624 -31.330 1.00 61.75 1154 LYS A C 1
ATOM 8973 O O . LYS A 1 1154 ? -22.187 -36.202 -31.479 1.00 61.75 1154 LYS A O 1
ATOM 8978 N N . GLN A 1 1155 ? -23.348 -34.327 -31.033 1.00 51.00 1155 GLN A N 1
ATOM 8979 C CA . GLN A 1 1155 ? -22.172 -33.566 -30.600 1.00 51.00 1155 GLN A CA 1
ATOM 8980 C C . GLN A 1 1155 ? -21.755 -34.027 -29.189 1.00 51.00 1155 GLN A C 1
ATOM 8982 O O . GLN A 1 1155 ? -22.630 -34.245 -28.340 1.00 51.00 1155 GLN A O 1
ATOM 8987 N N . PRO A 1 1156 ? -20.454 -34.237 -28.923 1.00 53.34 1156 PRO A N 1
ATOM 8988 C CA . PRO A 1 1156 ? -19.994 -34.625 -27.598 1.00 53.34 1156 PRO A CA 1
ATOM 8989 C C . PRO A 1 1156 ? -20.202 -33.466 -26.620 1.00 53.34 1156 PRO A C 1
ATOM 8991 O O . PRO A 1 1156 ? -19.995 -32.306 -26.968 1.00 53.34 1156 PRO A O 1
ATOM 8994 N N . GLY A 1 1157 ? -20.605 -33.782 -25.389 1.00 47.66 1157 GLY A N 1
ATOM 8995 C CA . GLY A 1 1157 ? -20.656 -32.780 -24.329 1.00 47.66 1157 GLY A CA 1
ATOM 8996 C C . GLY A 1 1157 ? -19.245 -32.320 -23.970 1.00 47.66 1157 GLY A C 1
ATOM 8997 O O . GLY A 1 1157 ? -18.311 -33.128 -23.982 1.00 47.66 1157 GLY A O 1
ATOM 8998 N N . CYS A 1 1158 ? -19.102 -31.043 -23.636 1.00 49.78 1158 CYS A N 1
ATOM 8999 C CA . CYS A 1 1158 ? -17.872 -30.490 -23.094 1.00 49.78 1158 CYS A CA 1
ATOM 9000 C C . CYS A 1 1158 ? -18.160 -29.639 -21.854 1.00 49.78 1158 CYS A C 1
ATOM 9002 O O . CYS A 1 1158 ? -19.214 -29.015 -21.733 1.00 49.78 1158 CYS A O 1
ATOM 9004 N N . SER A 1 1159 ? -17.208 -29.629 -20.930 1.00 44.81 1159 SER A N 1
ATOM 9005 C CA . SER A 1 1159 ? -17.153 -28.729 -19.781 1.00 44.81 1159 SER A CA 1
ATOM 9006 C C . SER A 1 1159 ? -15.752 -28.130 -19.706 1.00 44.81 1159 SER A C 1
ATOM 9008 O O . SER A 1 1159 ? -14.810 -28.676 -20.279 1.00 44.81 1159 SER A O 1
ATOM 9010 N N . TRP A 1 1160 ? -15.583 -26.995 -19.033 1.00 49.97 1160 TRP A N 1
ATOM 9011 C CA . TRP A 1 1160 ? -14.263 -26.397 -18.850 1.00 49.97 1160 TRP A CA 1
ATOM 9012 C C . TRP A 1 1160 ? -14.057 -25.912 -17.420 1.00 49.97 1160 TRP A C 1
ATOM 9014 O O . TRP A 1 1160 ? -14.996 -25.488 -16.749 1.00 49.97 1160 TRP A O 1
ATOM 9024 N N . VAL A 1 1161 ? -12.807 -25.965 -16.960 1.00 47.53 1161 VAL A N 1
ATOM 9025 C CA . VAL A 1 1161 ? -12.397 -25.498 -15.631 1.00 47.53 1161 VAL A CA 1
ATOM 9026 C C . VAL A 1 1161 ? -11.179 -24.593 -15.773 1.00 47.53 1161 VAL A C 1
ATOM 9028 O O . VAL A 1 1161 ? -10.195 -24.955 -16.419 1.00 47.53 1161 VAL A O 1
ATOM 9031 N N . LYS A 1 1162 ? -11.233 -23.408 -15.159 1.00 43.97 1162 LYS A N 1
ATOM 9032 C CA . LYS A 1 1162 ? -10.122 -22.450 -15.129 1.00 43.97 1162 LYS A CA 1
ATOM 9033 C C . LYS A 1 1162 ? -9.200 -22.784 -13.956 1.00 43.97 1162 LYS A C 1
ATOM 9035 O O . LYS A 1 1162 ? -9.570 -22.577 -12.803 1.00 43.97 1162 LYS A O 1
ATOM 9040 N N . VAL A 1 1163 ? -8.010 -23.311 -14.242 1.00 47.66 1163 VAL A N 1
ATOM 9041 C CA . VAL A 1 1163 ? -6.992 -23.654 -13.237 1.00 47.66 1163 VAL A CA 1
ATOM 9042 C C . VAL A 1 1163 ? -5.844 -22.654 -13.361 1.00 47.66 1163 VAL A C 1
ATOM 9044 O O . VAL A 1 1163 ? -5.132 -22.599 -14.365 1.00 47.66 1163 VAL A O 1
ATOM 9047 N N . GLY A 1 1164 ? -5.698 -21.790 -12.354 1.00 59.28 1164 GLY A N 1
ATOM 9048 C CA . GLY A 1 1164 ? -4.773 -20.658 -12.408 1.00 59.28 1164 GLY A CA 1
ATOM 9049 C C . GLY A 1 1164 ? -5.122 -19.698 -13.553 1.00 59.28 1164 GLY A C 1
ATOM 9050 O O . GLY A 1 1164 ? -6.075 -18.929 -13.453 1.00 59.28 1164 GLY A O 1
ATOM 9051 N N . LYS A 1 1165 ? -4.343 -19.740 -14.641 1.00 43.06 1165 LYS A N 1
ATOM 9052 C CA . LYS A 1 1165 ? -4.562 -18.929 -15.856 1.00 43.06 1165 LYS A CA 1
ATOM 9053 C C . LYS A 1 1165 ? -4.991 -19.736 -17.089 1.00 43.06 1165 LYS A C 1
ATOM 9055 O O . LYS A 1 1165 ? -5.225 -19.128 -18.128 1.00 43.06 1165 LYS A O 1
ATOM 9060 N N . GLN A 1 1166 ? -5.081 -21.065 -17.008 1.00 41.75 1166 GLN A N 1
ATOM 9061 C CA . GLN A 1 1166 ? -5.444 -21.917 -18.145 1.00 41.75 1166 GLN A CA 1
ATOM 9062 C C . GLN A 1 1166 ? -6.893 -22.400 -18.033 1.00 41.75 1166 GLN A C 1
ATOM 9064 O O . GLN A 1 1166 ? -7.331 -22.835 -16.970 1.00 41.75 1166 GLN A O 1
ATOM 9069 N N . ASN A 1 1167 ? -7.630 -22.341 -19.144 1.00 47.09 1167 ASN A N 1
ATOM 9070 C CA . ASN A 1 1167 ? -8.940 -22.975 -19.275 1.00 47.09 1167 ASN A CA 1
ATOM 9071 C C . ASN A 1 1167 ? -8.725 -24.403 -19.792 1.00 47.09 1167 ASN A C 1
ATOM 9073 O O . ASN A 1 1167 ? -8.364 -24.592 -20.952 1.00 47.09 1167 ASN A O 1
ATOM 9077 N N . HIS A 1 1168 ? -8.939 -25.403 -18.941 1.00 56.78 1168 HIS A N 1
ATOM 9078 C CA . HIS A 1 1168 ? -8.882 -26.810 -19.329 1.00 56.78 1168 HIS A CA 1
ATOM 9079 C C . HIS A 1 1168 ? -10.257 -27.228 -19.842 1.00 56.78 1168 HIS A C 1
ATOM 9081 O O . HIS A 1 1168 ? -11.216 -27.240 -19.072 1.00 56.78 1168 HIS A O 1
ATOM 9087 N N . LEU A 1 1169 ? -10.353 -27.536 -21.136 1.00 53.09 1169 LEU A N 1
ATOM 9088 C CA . LEU A 1 1169 ? -11.541 -28.120 -21.752 1.00 53.09 1169 LEU A CA 1
ATOM 9089 C C . LEU A 1 1169 ? -11.513 -29.640 -21.550 1.00 53.09 1169 LEU A C 1
ATOM 9091 O O . LEU A 1 1169 ? -10.496 -30.273 -21.813 1.00 53.09 1169 LEU A O 1
ATOM 9095 N N . PHE A 1 1170 ? -12.632 -30.210 -21.119 1.00 59.00 1170 PHE A N 1
ATOM 9096 C CA . PHE A 1 1170 ? -12.843 -31.645 -20.975 1.00 59.00 1170 PHE A CA 1
ATOM 9097 C C . PHE A 1 1170 ? -14.004 -32.053 -21.880 1.00 59.00 1170 PHE A C 1
ATOM 9099 O O . PHE A 1 1170 ? -15.123 -31.556 -21.734 1.00 59.00 1170 PHE A O 1
ATOM 9106 N N . VAL A 1 1171 ? -13.750 -32.955 -22.825 1.00 60.00 1171 VAL A N 1
ATOM 9107 C CA . VAL A 1 1171 ? -14.778 -33.513 -23.717 1.00 60.00 1171 VAL A CA 1
ATOM 9108 C C . VAL A 1 1171 ? -15.161 -34.912 -23.226 1.00 60.00 1171 VAL A C 1
ATOM 9110 O O . VAL A 1 1171 ? -14.325 -35.641 -22.695 1.00 60.00 1171 VAL A O 1
ATOM 9113 N N . VAL A 1 1172 ? -16.425 -35.321 -23.378 1.00 52.38 1172 VAL A N 1
ATOM 9114 C CA . VAL A 1 1172 ? -16.874 -36.667 -22.968 1.00 52.38 1172 VAL A CA 1
ATOM 9115 C C . VAL A 1 1172 ? -16.055 -37.754 -23.682 1.00 52.38 1172 VAL A C 1
ATOM 9117 O O . VAL A 1 1172 ? -16.181 -37.938 -24.892 1.00 52.38 1172 VAL A O 1
ATOM 9120 N N . GLY A 1 1173 ? -15.250 -38.493 -22.910 1.00 56.72 1173 GLY A N 1
ATOM 9121 C CA . GLY A 1 1173 ? -14.351 -39.551 -23.393 1.00 56.72 1173 GLY A CA 1
ATOM 9122 C C . GLY A 1 1173 ? -12.893 -39.126 -23.615 1.00 56.72 1173 GLY A C 1
ATOM 9123 O O . GLY A 1 1173 ? -12.088 -39.962 -24.023 1.00 56.72 1173 GLY A O 1
ATOM 9124 N N . ASP A 1 1174 ? -12.546 -37.865 -23.349 1.00 62.62 1174 ASP A N 1
ATOM 9125 C CA . ASP A 1 1174 ? -11.187 -37.337 -23.482 1.00 62.62 1174 ASP A CA 1
ATOM 9126 C C . ASP A 1 1174 ? -10.202 -37.968 -22.477 1.00 62.62 1174 ASP A C 1
ATOM 9128 O O . ASP A 1 1174 ? -10.542 -38.247 -21.325 1.00 62.62 1174 ASP A O 1
ATOM 9132 N N . LYS A 1 1175 ? -8.966 -38.183 -22.940 1.00 69.25 1175 LYS A N 1
ATOM 9133 C CA . LYS A 1 1175 ? -7.825 -38.717 -22.179 1.00 69.25 1175 LYS A CA 1
ATOM 9134 C C . LYS A 1 1175 ? -6.542 -37.892 -22.351 1.00 69.25 1175 LYS A C 1
ATOM 9136 O O . LYS A 1 1175 ? -5.483 -38.313 -21.902 1.00 69.25 1175 LYS A O 1
ATOM 9141 N N . SER A 1 1176 ? -6.617 -36.744 -23.024 1.00 62.03 1176 SER A N 1
ATOM 9142 C CA . SER A 1 1176 ? -5.460 -35.925 -23.415 1.00 62.03 1176 SER A CA 1
ATOM 9143 C C . SER A 1 1176 ? -4.821 -35.129 -22.269 1.00 62.03 1176 SER A C 1
ATOM 9145 O O . SER A 1 1176 ? -3.733 -34.577 -22.435 1.00 62.03 1176 SER A O 1
ATOM 9147 N N . HIS A 1 1177 ? -5.474 -35.055 -21.104 1.00 64.31 1177 HIS A N 1
ATOM 9148 C CA . HIS A 1 1177 ? -4.969 -34.287 -19.966 1.00 64.31 1177 HIS A CA 1
ATOM 9149 C C . HIS A 1 1177 ? -3.670 -34.901 -19.403 1.00 64.31 1177 HIS A C 1
ATOM 9151 O O . HIS A 1 1177 ? -3.662 -36.096 -19.106 1.00 64.31 1177 HIS A O 1
ATOM 9157 N N . PRO A 1 1178 ? -2.592 -34.120 -19.167 1.00 70.50 1178 PRO A N 1
ATOM 9158 C CA . PRO A 1 1178 ? -1.309 -34.651 -18.683 1.00 70.50 1178 PRO A CA 1
ATOM 9159 C C . PRO A 1 1178 ? -1.356 -35.389 -17.337 1.00 70.50 1178 PRO A C 1
ATOM 9161 O O . PRO A 1 1178 ? -0.410 -36.091 -16.993 1.00 70.50 1178 PRO A O 1
ATOM 9164 N N . GLN A 1 1179 ? -2.432 -35.226 -16.560 1.00 71.12 1179 GLN A N 1
ATOM 9165 C CA . GLN A 1 1179 ? -2.661 -35.916 -15.287 1.00 71.12 1179 GLN A CA 1
ATOM 9166 C C . GLN A 1 1179 ? -3.856 -36.885 -15.350 1.00 71.12 1179 GLN A C 1
ATOM 9168 O O . GLN A 1 1179 ? -4.404 -37.239 -14.306 1.00 71.12 1179 GLN A O 1
ATOM 9173 N N . PHE A 1 1180 ? -4.275 -37.322 -16.547 1.00 74.69 1180 PHE A N 1
ATOM 9174 C CA . PHE A 1 1180 ? -5.461 -38.167 -16.737 1.00 74.69 1180 PHE A CA 1
ATOM 9175 C C . PHE A 1 1180 ? -5.468 -39.407 -15.830 1.00 74.69 1180 PHE A C 1
ATOM 9177 O O . PHE A 1 1180 ? -6.477 -39.670 -15.187 1.00 74.69 1180 PHE A O 1
ATOM 9184 N N . GLU A 1 1181 ? -4.351 -40.130 -15.705 1.00 78.12 1181 GLU A N 1
ATOM 9185 C CA . GLU A 1 1181 ? -4.273 -41.335 -14.860 1.00 78.12 1181 GLU A CA 1
ATOM 9186 C C . GLU A 1 1181 ? -4.487 -41.031 -13.367 1.00 78.12 1181 GLU A C 1
ATOM 9188 O O . GLU A 1 1181 ? -5.166 -41.781 -12.665 1.00 78.12 1181 GLU A O 1
ATOM 9193 N N . ALA A 1 1182 ? -3.970 -39.899 -12.878 1.00 75.81 1182 ALA A N 1
ATOM 9194 C CA . ALA A 1 1182 ? -4.190 -39.457 -11.502 1.00 75.81 1182 ALA A CA 1
ATOM 9195 C C . ALA A 1 1182 ? -5.650 -39.022 -11.277 1.00 75.81 1182 ALA A C 1
ATOM 9197 O O . ALA A 1 1182 ? -6.241 -39.343 -10.245 1.00 75.81 1182 ALA A O 1
ATOM 9198 N N . LEU A 1 1183 ? -6.251 -38.340 -12.257 1.00 69.88 1183 LEU A N 1
ATOM 9199 C CA . LEU A 1 1183 ? -7.653 -37.921 -12.214 1.00 69.88 1183 LEU A CA 1
ATOM 9200 C C . LEU A 1 1183 ? -8.617 -39.115 -12.292 1.00 69.88 1183 LEU A C 1
ATOM 9202 O O . LEU A 1 1183 ? -9.555 -39.172 -11.502 1.00 69.88 1183 LEU A O 1
ATOM 9206 N N . ASP A 1 1184 ? -8.386 -40.091 -13.174 1.00 76.31 1184 ASP A N 1
ATOM 9207 C CA . ASP A 1 1184 ? -9.234 -41.287 -13.293 1.00 76.31 1184 ASP A CA 1
ATOM 9208 C C . ASP A 1 1184 ? -9.059 -42.243 -12.099 1.00 76.31 1184 ASP A C 1
ATOM 9210 O O . ASP A 1 1184 ? -10.021 -42.884 -11.676 1.00 76.31 1184 ASP A O 1
ATOM 9214 N N . SER A 1 1185 ? -7.878 -42.263 -11.467 1.00 76.00 1185 SER A N 1
ATOM 9215 C CA . SER A 1 1185 ? -7.664 -42.918 -10.168 1.00 76.00 1185 SER A CA 1
ATOM 9216 C C . SER A 1 1185 ? -8.513 -42.276 -9.059 1.00 76.00 1185 SER A C 1
ATOM 9218 O O . SER A 1 1185 ? -9.264 -42.972 -8.371 1.00 76.00 1185 SER A O 1
ATOM 9220 N N . ILE A 1 1186 ? -8.496 -40.940 -8.941 1.00 73.88 1186 ILE A N 1
ATOM 9221 C CA . ILE A 1 1186 ? -9.327 -40.195 -7.976 1.00 73.88 1186 ILE A CA 1
ATOM 9222 C C . ILE A 1 1186 ? -10.826 -40.374 -8.271 1.00 73.88 1186 ILE A C 1
ATOM 9224 O O . ILE A 1 1186 ? -11.607 -40.613 -7.348 1.00 73.88 1186 ILE A O 1
ATOM 9228 N N . LEU A 1 1187 ? -11.242 -40.318 -9.541 1.00 67.81 1187 LEU A N 1
ATOM 9229 C CA . LEU A 1 1187 ? -12.625 -40.576 -9.959 1.00 67.81 1187 LEU A CA 1
ATOM 9230 C C . LEU A 1 1187 ? -13.051 -42.017 -9.654 1.00 67.81 1187 LEU A C 1
ATOM 9232 O O . LEU A 1 1187 ? -14.181 -42.241 -9.228 1.00 67.81 1187 LEU A O 1
ATOM 9236 N N . SER A 1 1188 ? -12.165 -42.995 -9.826 1.00 73.19 1188 SER A N 1
ATOM 9237 C CA . SER A 1 1188 ? -12.446 -44.402 -9.527 1.00 73.19 1188 SER A CA 1
ATOM 9238 C C . SER A 1 1188 ? -12.544 -44.674 -8.026 1.00 73.19 1188 SER A C 1
ATOM 9240 O O . SER A 1 1188 ? -13.430 -45.411 -7.595 1.00 73.19 1188 SER A O 1
ATOM 9242 N N . ASP A 1 1189 ? -11.711 -44.039 -7.202 1.00 71.69 1189 ASP A N 1
ATOM 9243 C CA . ASP A 1 1189 ? -11.835 -44.103 -5.743 1.00 71.69 1189 ASP A CA 1
ATOM 9244 C C . ASP A 1 1189 ? -13.095 -43.365 -5.240 1.00 71.69 1189 ASP A C 1
ATOM 9246 O O . ASP A 1 1189 ? -13.798 -43.875 -4.367 1.00 71.69 1189 ASP A O 1
ATOM 9250 N N . LEU A 1 1190 ? -13.477 -42.237 -5.855 1.00 60.06 1190 LEU A N 1
ATOM 9251 C CA . LEU A 1 1190 ? -14.769 -41.576 -5.613 1.00 60.06 1190 LEU A CA 1
ATOM 9252 C C . LEU A 1 1190 ? -15.959 -42.476 -5.984 1.00 60.06 1190 LEU A C 1
ATOM 9254 O O . LEU A 1 1190 ? -16.830 -42.685 -5.138 1.00 60.06 1190 LEU A O 1
ATOM 9258 N N . ARG A 1 1191 ? -15.971 -43.080 -7.183 1.00 61.56 1191 ARG A N 1
ATOM 9259 C CA . ARG A 1 1191 ? -16.984 -44.073 -7.602 1.00 61.56 1191 ARG A CA 1
ATOM 9260 C C . ARG A 1 1191 ? -17.079 -45.217 -6.587 1.00 61.56 1191 ARG A C 1
ATOM 9262 O O . ARG A 1 1191 ? -18.170 -45.553 -6.135 1.00 61.56 1191 ARG A O 1
ATOM 9269 N N . ASN A 1 1192 ? -15.946 -45.770 -6.150 1.00 69.44 1192 ASN A N 1
ATOM 9270 C CA . ASN A 1 1192 ? -15.906 -46.853 -5.163 1.00 69.44 1192 ASN A CA 1
ATOM 9271 C C . ASN A 1 1192 ? -16.375 -46.421 -3.760 1.00 69.44 1192 ASN A C 1
ATOM 9273 O O . ASN A 1 1192 ? -17.010 -47.210 -3.056 1.00 69.44 1192 ASN A O 1
ATOM 9277 N N . LYS A 1 1193 ? -16.123 -45.173 -3.347 1.00 67.44 1193 LYS A N 1
ATOM 9278 C CA . LYS A 1 1193 ? -16.654 -44.594 -2.100 1.00 67.44 1193 LYS A CA 1
ATOM 9279 C C . LYS A 1 1193 ? -18.160 -44.338 -2.180 1.00 67.44 1193 LYS A C 1
ATOM 9281 O O . LYS A 1 1193 ? -18.862 -44.619 -1.212 1.00 67.44 1193 LYS A O 1
ATOM 9286 N N . MET A 1 1194 ? -18.671 -43.887 -3.326 1.00 55.19 1194 MET A N 1
ATOM 9287 C CA . MET A 1 1194 ? -20.110 -43.729 -3.575 1.00 55.19 1194 MET A CA 1
ATOM 9288 C C . MET A 1 1194 ? -20.828 -45.086 -3.566 1.00 55.19 1194 MET A C 1
ATOM 9290 O O . MET A 1 1194 ? -21.791 -45.245 -2.816 1.00 55.19 1194 MET A O 1
ATOM 9294 N N . ARG A 1 1195 ? -20.293 -46.090 -4.281 1.00 54.34 1195 ARG A N 1
ATOM 9295 C CA . ARG A 1 1195 ? -20.759 -47.493 -4.252 1.00 54.34 1195 ARG A CA 1
ATOM 9296 C C . ARG A 1 1195 ? -20.794 -48.081 -2.834 1.00 54.34 1195 ARG A C 1
ATOM 9298 O O . ARG A 1 1195 ? -21.714 -48.814 -2.505 1.00 54.34 1195 ARG A O 1
ATOM 9305 N N . LYS A 1 1196 ? -19.829 -47.752 -1.964 1.00 60.00 1196 LYS A N 1
ATOM 9306 C CA . LYS A 1 1196 ? -19.802 -48.233 -0.565 1.00 60.00 1196 LYS A CA 1
ATOM 9307 C C . LYS A 1 1196 ? -20.811 -47.557 0.371 1.00 60.00 1196 LYS A C 1
ATOM 9309 O O . LYS A 1 1196 ? -21.084 -48.110 1.432 1.00 60.00 1196 LYS A O 1
ATOM 9314 N N . ASN A 1 1197 ? -21.338 -46.381 0.025 1.00 49.91 1197 ASN A N 1
ATOM 9315 C CA . ASN A 1 1197 ? -22.205 -45.591 0.912 1.00 49.91 1197 ASN A CA 1
ATOM 9316 C C . ASN A 1 1197 ? -23.713 -45.823 0.689 1.00 49.91 1197 ASN A C 1
ATOM 9318 O O . ASN A 1 1197 ? -24.532 -45.232 1.392 1.00 49.91 1197 ASN A O 1
ATOM 9322 N N . LYS A 1 1198 ? -24.095 -46.662 -0.283 1.00 48.06 1198 LYS A N 1
ATOM 9323 C CA . LYS A 1 1198 ? -25.482 -47.058 -0.565 1.00 48.06 1198 LYS A CA 1
ATOM 9324 C C . LYS A 1 1198 ? -25.518 -48.520 -1.015 1.00 48.06 1198 LYS A C 1
ATOM 9326 O O . LYS A 1 1198 ? -24.672 -48.928 -1.801 1.00 48.06 1198 LYS A O 1
ATOM 9331 N N . ASN A 1 1199 ? -26.528 -49.282 -0.591 1.00 47.94 1199 ASN A N 1
ATOM 9332 C CA . ASN A 1 1199 ? -26.788 -50.628 -1.119 1.00 47.94 1199 ASN A CA 1
ATOM 9333 C C . ASN A 1 1199 ? -27.400 -50.536 -2.531 1.00 47.94 1199 ASN A C 1
ATOM 9335 O O . ASN A 1 1199 ? -28.599 -50.732 -2.695 1.00 47.94 1199 ASN A O 1
ATOM 9339 N N . VAL A 1 1200 ? -26.572 -50.200 -3.519 1.00 46.97 1200 VAL A N 1
ATOM 9340 C CA . VAL A 1 1200 ? -26.893 -50.238 -4.955 1.00 46.97 1200 VAL A CA 1
ATOM 9341 C C . VAL A 1 1200 ? -26.411 -51.585 -5.488 1.00 46.97 1200 VAL A C 1
ATOM 9343 O O . VAL A 1 1200 ? -25.267 -51.962 -5.229 1.00 46.97 1200 VAL A O 1
ATOM 9346 N N . THR A 1 1201 ? -27.277 -52.343 -6.162 1.00 40.12 1201 THR A N 1
ATOM 9347 C CA . THR A 1 1201 ? -27.018 -53.766 -6.465 1.00 40.12 1201 THR A CA 1
ATOM 9348 C C . THR A 1 1201 ? -27.186 -54.140 -7.936 1.00 40.12 1201 THR A C 1
ATOM 9350 O O . THR A 1 1201 ? -27.176 -55.329 -8.260 1.00 40.12 1201 THR A O 1
ATOM 9353 N N . SER A 1 1202 ? -27.287 -53.160 -8.840 1.00 47.69 1202 SER A N 1
ATOM 9354 C CA . SER A 1 1202 ? -27.310 -53.405 -10.284 1.00 47.69 1202 SER A CA 1
ATOM 9355 C C . SER A 1 1202 ? -26.543 -52.358 -11.100 1.00 47.69 1202 SER A C 1
ATOM 9357 O O . SER A 1 1202 ? -26.568 -51.166 -10.798 1.00 47.69 1202 SER A O 1
ATOM 9359 N N . ASP A 1 1203 ? -25.929 -52.798 -12.203 1.00 39.31 1203 ASP A N 1
ATOM 9360 C CA . ASP A 1 1203 ? -25.211 -51.927 -13.152 1.00 39.31 1203 ASP A CA 1
ATOM 9361 C C . ASP A 1 1203 ? -26.140 -50.932 -13.887 1.00 39.31 1203 ASP A C 1
ATOM 9363 O O . ASP A 1 1203 ? -25.673 -50.023 -14.571 1.00 39.31 1203 ASP A O 1
ATOM 9367 N N . ALA A 1 1204 ? -27.465 -51.093 -13.765 1.00 35.97 1204 ALA A N 1
ATOM 9368 C CA . ALA A 1 1204 ? -28.457 -50.189 -14.347 1.00 35.97 1204 ALA A CA 1
ATOM 9369 C C . ALA A 1 1204 ? -28.574 -48.870 -13.559 1.00 35.97 1204 ALA A C 1
ATOM 9371 O O . ALA A 1 1204 ? -28.651 -47.799 -14.157 1.00 35.97 1204 ALA A O 1
ATOM 9372 N N . GLU A 1 1205 ? -28.520 -48.939 -12.226 1.00 39.88 1205 GLU A N 1
ATOM 9373 C CA . GLU A 1 1205 ? -28.581 -47.772 -11.329 1.00 39.88 1205 GLU A CA 1
ATOM 9374 C C . GLU A 1 1205 ? -27.322 -46.886 -11.443 1.00 39.88 1205 GLU A C 1
ATOM 9376 O O . GLU A 1 1205 ? -27.355 -45.688 -11.153 1.00 39.88 1205 GLU A O 1
ATOM 9381 N N . GLU A 1 1206 ? -26.204 -47.450 -11.916 1.00 37.28 1206 GLU A N 1
ATOM 9382 C CA . GLU A 1 1206 ? -24.945 -46.725 -12.129 1.00 37.28 1206 GLU A CA 1
ATOM 9383 C C . GLU A 1 1206 ? -25.020 -45.712 -13.291 1.00 37.28 1206 GLU A C 1
ATOM 9385 O O . GLU A 1 1206 ? -24.263 -44.741 -13.312 1.00 37.28 1206 GLU A O 1
ATOM 9390 N N . ALA A 1 1207 ? -25.969 -45.877 -14.222 1.00 35.53 1207 ALA A N 1
ATOM 9391 C CA . ALA A 1 1207 ? -26.185 -44.933 -15.319 1.00 35.53 1207 ALA A CA 1
ATOM 9392 C C . ALA A 1 1207 ? -26.956 -43.668 -14.894 1.00 35.53 1207 ALA A C 1
ATOM 9394 O O . ALA A 1 1207 ? -26.698 -42.594 -15.437 1.00 35.53 1207 ALA A O 1
ATOM 9395 N N . GLU A 1 1208 ? -27.876 -43.761 -13.925 1.00 35.50 1208 GLU A N 1
ATOM 9396 C CA . GLU A 1 1208 ? -28.639 -42.601 -13.431 1.00 35.50 1208 GLU A CA 1
ATOM 9397 C C . GLU A 1 1208 ? -27.775 -41.680 -12.558 1.00 35.50 1208 GLU A C 1
ATOM 9399 O O . GLU A 1 1208 ? -27.833 -40.457 -12.690 1.00 35.50 1208 GLU A O 1
ATOM 9404 N N . PHE A 1 1209 ? -26.909 -42.249 -11.710 1.00 33.69 1209 PHE A N 1
ATOM 9405 C CA . PHE A 1 1209 ? -26.079 -41.474 -10.776 1.00 33.69 1209 PHE A CA 1
ATOM 9406 C C . PHE A 1 1209 ? -24.887 -40.736 -11.422 1.00 33.69 1209 PHE A C 1
ATOM 9408 O O . PHE A 1 1209 ? -24.120 -40.084 -10.718 1.00 33.69 1209 PHE A O 1
ATOM 9415 N N . LEU A 1 1210 ? -24.726 -40.835 -12.747 1.00 32.16 1210 LEU A N 1
ATOM 9416 C CA . LEU A 1 1210 ? -23.705 -40.143 -13.549 1.00 32.16 1210 LEU A CA 1
ATOM 9417 C C . LEU A 1 1210 ? -24.272 -38.980 -14.392 1.00 32.16 1210 LEU A C 1
ATOM 9419 O O . LEU A 1 1210 ? -23.560 -38.425 -15.230 1.00 32.16 1210 LEU A O 1
ATOM 9423 N N . VAL A 1 1211 ? -25.547 -38.626 -14.189 1.00 28.84 1211 VAL A N 1
ATOM 9424 C CA . VAL A 1 1211 ? -26.267 -37.549 -14.904 1.00 28.84 1211 VAL A CA 1
ATOM 9425 C C . VAL A 1 1211 ? -26.692 -36.403 -13.957 1.00 28.84 1211 VAL A C 1
ATOM 9427 O O . VAL A 1 1211 ? -27.276 -35.417 -14.404 1.00 28.84 1211 VAL A O 1
ATOM 9430 N N . ILE A 1 1212 ? -26.355 -36.507 -12.663 1.00 25.78 1212 ILE A N 1
ATOM 9431 C CA . ILE A 1 1212 ? -26.514 -35.475 -11.619 1.00 25.78 1212 ILE A CA 1
ATOM 9432 C C . ILE A 1 1212 ? -25.129 -34.975 -11.199 1.00 25.78 1212 ILE A C 1
ATOM 9434 O O . ILE A 1 1212 ? -24.963 -33.738 -11.133 1.00 25.78 1212 ILE A O 1
#